Protein AF-A0A943LBH8-F1 (afdb_monomer)

Nearest PDB structures (foldseek):
  6pd2-assembly2_B  TM=9.555E-01  e=1.892E-15  Treponema denticola ATCC 35405
  2xme-assembly2_D  TM=8.781E-01  e=5.471E-09  Archaeoglobus fulgidus
  2xme-assembly3_E  TM=8.672E-01  e=3.890E-09  Archaeoglobus fulgidus
  2xme-assembly6_L  TM=8.736E-01  e=1.178E-08  Archaeoglobus fulgidus
  8zx1-assembly1_B  TM=8.169E-01  e=8.726E-06  Escherichia coli

Secondary structure (DSSP, 8-state):
-HHHHHHHHHHHHHHHHHHHHHIIIIIHHHHHHHHHHHEETTEE-TTHHHHHHHHSHHHHHHHHHHHHHHHHHHHHHHHHHHHHHHHHHHS--TTHHHHHHHHHGGGGS-HHHHHHHHHHHHSTT-TTTTTTTTTSGGG------TTHHHHHHHHHHHHHHHHHHHHHHHHHHS-THHHHHHHHTT--HHHHIIIIIHHHHHHHHHHHHHHHHHHHHH--HHHHHH-TTS--HHHHHHIIIIIS--HHHHHHHHHHHHHHHHHHHHHHHHHHHHH----TTPPPPP----HHHHHHHHHHHHHHHHHHHHHHHHHHHHHTEEETTTEEEE--GGGT--BTTB-HHHHHHHHHHHHHHHHHHHHHHHHHHHHHHHH--S-HHHHHHHHHHHHGGGGS-HHHHHHHHHHHHT-TT-GGGGGTTSHHHHHHHHHHHT-HHHHHHHHHHHHTS-SHHHHHHHHTT--HHHHIIIIIHHHTHHHHHHHHHHHHHHHHH--TTTTTT--TTT--HHHHHHHHHHTT-HHHHHHHHHHHHHHHHHHHHHHHHHHHHHHHHHHHHHHHHHHHHHHHHH-TT--HHHHHHHHT--HHHHHHHHHHHHHTTSEEEEEETTEEEEEE-HHHHHHHHHHHHHHHHSPEESS----SPP-EEEEEE----TT-SS-GGG-EETTEEHHHHHHHHHHHTT--EEEEEE-TTHHHHHHHTTT--SEEEEE-TTTTT--HHHHHHHHHTT--S-EEEEETTEEE-HHHHHHHHHSS-SSEEEEES----SS--EEEEETTEEEEEES-GGG-S---EEEEEEEEE-HHHHHHHHHHHTT---TT--HHHHHHHHHTTEE-EEEE-TT--EEE-SSHHHHHHHHHHHHHHTT-

Radius of gyration: 37.74 Å; Cα contacts (8 Å, |Δi|>4): 1340; chains: 1; bounding box: 107×83×88 Å

Foldseek 3Di:
DVLLVVLQVVLVVLLVVLLVLLCVLPVQLLVLLVCLQQDDPRDGPHCVLVVVQCPDVLNVLQAVLLLVLLQVLLVVLLVLLLLLLCLLQAADAPPSVVLLVLQQLLLLFFLLLLLLLCCQDANCQHCQCCCNVVPGNVSHDHDLLAASPVLSVSLSSNLNSVLSVLNNVLSQLFFQVLVVVCVVVVHDPVRCCVPRVCVSCVLSSLLSSLLSSLSSLQDDNNCLRRNVSPHHLNVVLCCCCVVVVNLNSSSNSQVVSLVSLVVSVVSCVVSVVVNPPSPVPGDGHDHDHDPVSSVVSNVSSVVVSVVSVSSLVSLVQLLQADDPPPGSHGHNVLQADDDPPDGLVVLAVLLLVLLLLLLVVLLVSLLSLLCCLQQNDDPVVSNVVSVVSLQCLSSRRLLSSQSSLLSRLCDPPHPNVVCAQPSVSLSSSLSSNQRNQLNCLLNVQQNPDDNCLVVVCVVVVHRPVCCCVVPSCVSSVVSSLVSSLSSNSCSSRDDNNCLNRHDPVSRHLNNVLSVCVVVVVSSSSSNSRVVSSVVSVVSVVVSVVVVVVVVVVVVLLLVLLLVQLVCLAVDPDDDLVVSCVVSVHDSVVSVVSVVVCVVVQQWDWDDDPPDIRIGGDPVVVVVNVVVVVVLLVVFAALDPQDPDFAQEAEEEQAADFPADQGGLLLDDQDPAGNVVVVVVLSVVQRHHAYEYEYHGPVVSVCVRCVVPPRYHYFYDPVNVQAAAVVSLVRCLVVDDWWYKYAYSQKDFASVQVNVQRPDSRQFEFEWEADPPPLQFWFFDDDPQFTADTGRDPVVDPDGPGTTRRIITHGNSLSVQLCVQCVPDPRRHDHSVVSSNVSSSRHGHGYDYDYPTQMFGDNHPVRVVVSSVSVVVSVVD

pLDDT: mean 88.69, std 9.45, range [41.28, 98.44]

Structure (mmCIF, N/CA/C/O backbone):
data_AF-A0A943LBH8-F1
#
_entry.id   AF-A0A943LBH8-F1
#
loop_
_atom_site.group_PDB
_atom_site.id
_atom_site.type_symbol
_atom_site.label_atom_id
_atom_site.label_alt_id
_atom_site.label_comp_id
_atom_site.label_asym_id
_atom_site.label_entity_id
_atom_site.label_seq_id
_atom_site.pdbx_PDB_ins_code
_atom_site.Cartn_x
_atom_site.Cartn_y
_atom_site.Cartn_z
_atom_site.occupancy
_atom_site.B_iso_or_equiv
_atom_site.auth_seq_id
_atom_site.auth_comp_id
_atom_site.auth_asym_id
_atom_site.auth_atom_id
_atom_site.pdbx_PDB_model_num
ATOM 1 N N . MET A 1 1 ? 16.770 -37.326 20.830 1.00 49.50 1 MET A N 1
ATOM 2 C CA . MET A 1 1 ? 18.128 -36.772 20.609 1.00 49.50 1 MET A CA 1
ATOM 3 C C . MET A 1 1 ? 18.514 -36.749 19.129 1.00 49.50 1 MET A C 1
ATOM 5 O O . MET A 1 1 ? 18.724 -35.657 18.628 1.00 49.50 1 MET A O 1
ATOM 9 N N . LEU A 1 2 ? 18.486 -37.877 18.398 1.00 52.28 2 LEU A N 1
ATOM 10 C CA . LEU A 1 2 ? 18.835 -37.942 16.959 1.00 52.28 2 LEU A CA 1
ATOM 11 C C . LEU A 1 2 ? 18.075 -36.954 16.041 1.00 52.28 2 LEU A C 1
ATOM 13 O O . LEU A 1 2 ? 18.659 -36.435 15.093 1.00 52.28 2 LEU A O 1
ATOM 17 N N . ASP A 1 3 ? 16.803 -36.648 16.322 1.00 60.75 3 ASP A N 1
ATOM 18 C CA . ASP A 1 3 ? 16.025 -35.682 15.523 1.00 60.75 3 ASP A CA 1
ATOM 19 C C . ASP A 1 3 ? 16.385 -34.212 15.793 1.00 60.75 3 ASP A C 1
ATOM 21 O O . ASP A 1 3 ? 16.183 -33.355 14.929 1.00 60.75 3 ASP A O 1
ATOM 25 N N . ILE A 1 4 ? 16.962 -33.902 16.959 1.00 63.78 4 ILE A N 1
ATOM 26 C CA . ILE A 1 4 ? 17.356 -32.534 17.329 1.00 63.78 4 ILE A CA 1
ATOM 27 C C . ILE A 1 4 ? 18.670 -32.160 16.635 1.00 63.78 4 ILE A C 1
ATOM 29 O O . ILE A 1 4 ? 18.787 -31.055 16.101 1.00 63.78 4 ILE A O 1
ATOM 33 N N . ASP A 1 5 ? 19.628 -33.085 16.556 1.00 67.81 5 ASP A N 1
ATOM 34 C CA . ASP A 1 5 ? 20.888 -32.847 15.843 1.00 67.81 5 ASP A CA 1
ATOM 35 C C . ASP A 1 5 ? 20.656 -32.698 14.333 1.00 67.81 5 ASP A C 1
ATOM 37 O O . ASP A 1 5 ? 21.112 -31.721 13.736 1.00 67.81 5 ASP A O 1
ATOM 41 N N . LYS A 1 6 ? 19.804 -33.544 13.735 1.00 74.62 6 LYS A N 1
ATOM 42 C CA . LYS A 1 6 ? 19.352 -33.389 12.336 1.00 74.62 6 LYS A CA 1
ATOM 43 C C . LYS A 1 6 ? 18.598 -32.073 12.096 1.00 74.62 6 LYS A C 1
ATOM 45 O O . LYS A 1 6 ? 18.758 -31.412 11.065 1.00 74.62 6 LYS A O 1
ATOM 50 N N . SER A 1 7 ? 17.778 -31.651 13.059 1.00 76.19 7 SER A N 1
ATOM 51 C CA . SER A 1 7 ? 17.081 -30.356 13.048 1.00 76.19 7 SER A CA 1
ATOM 52 C C . SER A 1 7 ? 18.076 -29.184 13.048 1.00 76.19 7 SER A C 1
ATOM 54 O O . SER A 1 7 ? 17.900 -28.225 12.297 1.00 76.19 7 SER A O 1
ATOM 56 N N . ARG A 1 8 ? 19.177 -29.272 13.802 1.00 77.44 8 ARG A N 1
ATOM 57 C CA . ARG A 1 8 ? 20.242 -28.254 13.805 1.00 77.44 8 ARG A CA 1
ATOM 58 C C . ARG A 1 8 ? 21.069 -28.267 12.520 1.00 77.44 8 ARG A C 1
ATOM 60 O O . ARG A 1 8 ? 21.351 -27.197 11.981 1.00 77.44 8 ARG A O 1
ATOM 67 N N . GLU A 1 9 ? 21.419 -29.437 11.998 1.00 82.88 9 GLU A N 1
ATOM 68 C CA . GLU A 1 9 ? 22.153 -29.577 10.732 1.00 82.88 9 GLU A CA 1
ATOM 69 C C . GLU A 1 9 ? 21.372 -29.023 9.538 1.00 82.88 9 GLU A C 1
ATOM 71 O O . GLU A 1 9 ? 21.922 -28.255 8.748 1.00 82.88 9 GLU A O 1
ATOM 76 N N . SER A 1 10 ? 20.073 -29.314 9.445 1.00 85.12 10 SER A N 1
ATOM 77 C CA . SER A 1 10 ? 19.221 -28.777 8.372 1.00 85.12 10 SER A CA 1
ATOM 78 C C . SER A 1 10 ? 19.150 -27.243 8.375 1.00 85.12 10 SER A C 1
ATOM 80 O O . SER A 1 10 ? 19.226 -26.632 7.308 1.00 85.12 10 SER A O 1
ATOM 82 N N . ARG A 1 11 ? 19.106 -26.586 9.548 1.00 85.12 11 ARG A N 1
ATOM 83 C CA . ARG A 1 11 ? 19.197 -25.111 9.629 1.00 85.12 11 ARG A CA 1
ATOM 84 C C . ARG A 1 11 ? 20.553 -24.587 9.145 1.00 85.12 11 ARG A C 1
ATOM 86 O O . ARG A 1 11 ? 20.604 -23.545 8.496 1.00 85.12 11 ARG A O 1
ATOM 93 N N . ARG A 1 12 ? 21.652 -25.293 9.437 1.00 87.12 12 ARG A N 1
ATOM 94 C CA . ARG A 1 12 ? 23.000 -24.913 8.970 1.00 87.12 12 ARG A CA 1
ATOM 95 C C . ARG A 1 12 ? 23.117 -25.025 7.454 1.00 87.12 12 ARG A C 1
ATOM 97 O O . ARG A 1 12 ? 23.586 -24.085 6.819 1.00 87.12 12 ARG A O 1
ATOM 104 N N . LEU A 1 13 ? 22.642 -26.128 6.876 1.00 89.50 13 LEU A N 1
ATOM 105 C CA . LEU A 1 13 ? 22.596 -26.318 5.424 1.00 89.50 13 LEU A CA 1
ATOM 106 C C . LEU A 1 13 ? 21.798 -25.205 4.741 1.00 89.50 13 LEU A C 1
ATOM 108 O O . LEU A 1 13 ? 22.245 -24.672 3.729 1.00 89.50 13 LEU A O 1
ATOM 112 N N . LEU A 1 14 ? 20.677 -24.786 5.334 1.00 91.19 14 LEU A N 1
ATOM 113 C CA . LEU A 1 14 ? 19.887 -23.668 4.822 1.00 91.19 14 LEU A CA 1
ATOM 114 C C . LEU A 1 14 ? 20.664 -22.338 4.836 1.00 91.19 14 LEU A C 1
ATOM 116 O O . LEU A 1 14 ? 20.622 -21.601 3.853 1.00 91.19 14 LEU A O 1
ATOM 120 N N . ILE A 1 15 ? 21.415 -22.040 5.905 1.00 93.12 15 ILE A N 1
ATOM 121 C CA . ILE A 1 15 ? 22.282 -20.847 5.974 1.00 93.12 15 ILE A CA 1
ATOM 122 C C . ILE A 1 15 ? 23.327 -20.873 4.853 1.00 93.12 15 ILE A C 1
ATOM 124 O O . ILE A 1 15 ? 23.516 -19.863 4.168 1.00 93.12 15 ILE A O 1
ATOM 128 N N . TYR A 1 16 ? 23.994 -22.011 4.640 1.00 93.81 16 TYR A N 1
ATOM 129 C CA . TYR A 1 16 ? 24.982 -22.147 3.568 1.00 93.81 16 TYR A CA 1
ATOM 130 C C . TYR A 1 16 ? 24.347 -22.008 2.184 1.00 93.81 16 TYR A C 1
ATOM 132 O O . TYR A 1 16 ? 24.866 -21.256 1.362 1.00 93.81 16 TYR A O 1
ATOM 140 N N . ALA A 1 17 ? 23.202 -22.650 1.945 1.00 95.12 17 ALA A N 1
ATOM 141 C CA . ALA A 1 17 ? 22.480 -22.562 0.679 1.00 95.12 17 ALA A CA 1
ATOM 142 C C . ALA A 1 17 ? 22.072 -21.117 0.350 1.00 95.12 17 ALA A C 1
ATOM 144 O O . ALA A 1 17 ? 22.330 -20.650 -0.757 1.00 95.12 17 ALA A O 1
ATOM 145 N N . LEU A 1 18 ? 21.512 -20.380 1.317 1.00 95.38 18 LEU A N 1
ATOM 146 C CA . LEU A 1 18 ? 21.156 -18.967 1.140 1.00 95.38 18 LEU A CA 1
ATOM 147 C C . LEU A 1 18 ? 22.390 -18.089 0.906 1.00 95.38 18 LEU A C 1
ATOM 149 O O . LEU A 1 18 ? 22.369 -17.212 0.047 1.00 95.38 18 LEU A O 1
ATOM 153 N N . THR A 1 19 ? 23.480 -18.340 1.632 1.00 95.31 19 THR A N 1
ATOM 154 C CA . THR A 1 19 ? 24.733 -17.596 1.445 1.00 95.31 19 THR A CA 1
ATOM 155 C C . THR A 1 19 ? 25.284 -17.806 0.034 1.00 95.31 19 THR A C 1
ATOM 157 O O . THR A 1 19 ? 25.601 -16.835 -0.650 1.00 95.31 19 THR A O 1
ATOM 160 N N . ILE A 1 20 ? 25.351 -19.058 -0.431 1.00 95.94 20 ILE A N 1
ATOM 161 C CA . ILE A 1 20 ? 25.809 -19.399 -1.785 1.00 95.94 20 ILE A CA 1
ATOM 162 C C . ILE A 1 20 ? 24.884 -18.778 -2.833 1.00 95.94 20 ILE A C 1
ATOM 164 O O . ILE A 1 20 ? 25.373 -18.200 -3.802 1.00 95.94 20 ILE A O 1
ATOM 168 N N . PHE A 1 21 ? 23.568 -18.832 -2.620 1.00 95.75 21 PHE A N 1
ATOM 169 C CA . PHE A 1 21 ? 22.589 -18.210 -3.507 1.00 95.75 21 PHE A CA 1
ATOM 170 C C . PHE A 1 21 ? 22.867 -16.711 -3.698 1.00 95.75 21 PHE A C 1
ATOM 172 O O . PHE A 1 21 ? 23.050 -16.272 -4.831 1.00 95.75 21 PHE A O 1
ATOM 179 N N . PHE A 1 22 ? 22.995 -15.929 -2.620 1.00 96.25 22 PHE A N 1
ATOM 180 C CA . PHE A 1 22 ? 23.293 -14.494 -2.738 1.00 96.25 22 PHE A CA 1
ATOM 181 C C . PHE A 1 22 ? 24.678 -14.213 -3.325 1.00 96.25 22 PHE A C 1
ATOM 183 O O . PHE A 1 22 ? 24.842 -13.254 -4.082 1.00 96.25 22 PHE A O 1
ATOM 190 N N . LEU A 1 23 ? 25.679 -15.042 -3.022 1.00 95.56 23 LEU A N 1
ATOM 191 C CA . LEU A 1 23 ? 27.005 -14.885 -3.615 1.00 95.56 23 LEU A CA 1
ATOM 192 C C . LEU A 1 23 ? 26.955 -15.051 -5.138 1.00 95.56 23 LEU A C 1
ATOM 194 O O . LEU A 1 23 ? 27.464 -14.199 -5.863 1.00 95.56 23 LEU A O 1
ATOM 198 N N . VAL A 1 24 ? 26.306 -16.109 -5.623 1.00 94.56 24 VAL A N 1
ATOM 199 C CA . VAL A 1 24 ? 26.239 -16.436 -7.054 1.00 94.56 24 VAL A CA 1
ATOM 200 C C . VAL A 1 24 ? 25.329 -15.486 -7.820 1.00 94.56 24 VAL A C 1
ATOM 202 O O . VAL A 1 24 ? 25.666 -15.069 -8.924 1.00 94.56 24 VAL A O 1
ATOM 205 N N . VAL A 1 25 ? 24.172 -15.158 -7.253 1.00 94.25 25 VAL A N 1
ATOM 206 C CA . VAL A 1 25 ? 23.090 -14.486 -7.978 1.00 94.25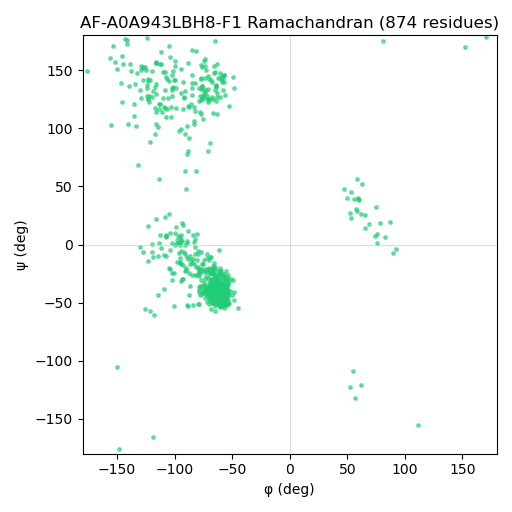 25 VAL A CA 1
ATOM 207 C C . VAL A 1 25 ? 23.148 -12.961 -7.808 1.00 94.25 25 VAL A C 1
ATOM 209 O O . VAL A 1 25 ? 22.582 -12.233 -8.616 1.00 94.25 25 VAL A O 1
ATOM 212 N N . LEU A 1 26 ? 23.876 -12.437 -6.819 1.00 94.88 26 LEU A N 1
ATOM 213 C CA . LEU A 1 26 ? 24.007 -10.991 -6.602 1.00 94.88 26 LEU A CA 1
ATOM 214 C C . LEU A 1 26 ? 25.467 -10.527 -6.545 1.00 94.88 26 LEU A C 1
ATOM 216 O O . LEU A 1 26 ? 25.857 -9.654 -7.319 1.00 94.88 26 LEU A O 1
ATOM 220 N N . VAL A 1 27 ? 26.290 -11.097 -5.663 1.00 95.81 27 VAL A N 1
ATOM 221 C CA . VAL A 1 27 ? 27.642 -10.563 -5.411 1.00 95.81 27 VAL A CA 1
ATOM 222 C C . VAL A 1 27 ? 28.563 -10.740 -6.620 1.00 95.81 27 VAL A C 1
ATOM 224 O O . VAL A 1 27 ? 29.171 -9.768 -7.062 1.00 95.81 27 VAL A O 1
ATOM 227 N N . LEU A 1 28 ? 28.659 -11.944 -7.190 1.00 95.56 28 LEU A N 1
ATOM 228 C CA . LEU A 1 28 ? 29.540 -12.218 -8.333 1.00 95.56 28 LEU A CA 1
ATOM 229 C C . LEU A 1 28 ? 29.173 -11.417 -9.602 1.00 95.56 28 LEU A C 1
ATOM 231 O O . LEU A 1 28 ? 30.094 -10.867 -10.220 1.00 95.56 28 LEU A O 1
ATOM 235 N N . PRO A 1 29 ? 27.887 -11.278 -9.992 1.00 95.38 29 PRO A N 1
ATOM 236 C CA . PRO A 1 29 ? 27.493 -10.391 -11.084 1.00 95.38 29 PRO A CA 1
ATOM 237 C C . PRO A 1 29 ? 27.944 -8.950 -10.872 1.00 95.38 29 PRO A C 1
ATOM 239 O O . PRO A 1 29 ? 28.613 -8.377 -11.734 1.00 95.38 29 PRO A O 1
ATOM 242 N N . ILE A 1 30 ? 27.655 -8.380 -9.700 1.00 94.81 30 ILE A N 1
ATOM 243 C CA . ILE A 1 30 ? 28.022 -6.997 -9.392 1.00 94.81 30 ILE A CA 1
ATOM 244 C C . ILE A 1 30 ? 29.543 -6.834 -9.381 1.00 94.81 30 ILE A C 1
ATOM 246 O O . ILE A 1 30 ? 30.055 -5.933 -10.038 1.00 94.81 30 ILE A O 1
ATOM 250 N N . LEU A 1 31 ? 30.297 -7.738 -8.750 1.00 94.38 31 LEU A N 1
ATOM 251 C CA . LEU A 1 31 ? 31.765 -7.711 -8.802 1.00 94.38 31 LEU A CA 1
ATOM 252 C C . LEU A 1 31 ? 32.303 -7.774 -10.236 1.00 94.38 31 LEU A C 1
ATOM 254 O O . LEU A 1 31 ? 33.312 -7.141 -10.540 1.00 94.38 31 LEU A O 1
ATOM 258 N N . THR A 1 32 ? 31.629 -8.500 -11.128 1.00 93.12 32 THR A N 1
ATOM 259 C CA . THR A 1 32 ? 32.008 -8.561 -12.543 1.00 93.12 32 THR A CA 1
ATOM 260 C C . THR A 1 32 ? 31.789 -7.223 -13.239 1.00 93.12 32 THR A C 1
ATOM 262 O O . THR A 1 32 ? 32.674 -6.783 -13.963 1.00 93.12 32 THR A O 1
ATOM 265 N N . LEU A 1 33 ? 30.673 -6.540 -12.974 1.00 93.75 33 LEU A N 1
ATOM 266 C CA . LEU A 1 33 ? 30.439 -5.175 -13.457 1.00 93.75 33 LEU A CA 1
ATOM 267 C C . LEU A 1 33 ? 31.536 -4.213 -12.973 1.00 93.75 33 LEU A C 1
ATOM 269 O O . LEU A 1 33 ? 32.089 -3.462 -13.773 1.00 93.75 33 LEU A O 1
ATOM 273 N N . PHE A 1 34 ? 31.892 -4.270 -11.683 1.00 92.88 34 PHE A N 1
ATOM 274 C CA . PHE A 1 34 ? 33.003 -3.482 -11.140 1.00 92.88 34 PHE A CA 1
ATOM 275 C C . PHE A 1 34 ? 34.314 -3.809 -11.859 1.00 92.88 34 PHE A C 1
ATOM 277 O O . PHE A 1 34 ? 35.024 -2.903 -12.286 1.00 92.88 34 PHE A O 1
ATOM 284 N N . LYS A 1 35 ? 34.615 -5.092 -12.078 1.00 93.25 35 LYS A N 1
ATOM 285 C CA . LYS A 1 35 ? 35.811 -5.499 -12.819 1.00 93.25 35 LYS A CA 1
ATOM 286 C C . LYS A 1 35 ? 35.842 -4.901 -14.231 1.00 93.25 35 LYS A C 1
ATOM 288 O O . LYS A 1 35 ? 36.853 -4.315 -14.593 1.00 93.25 35 LYS A O 1
ATOM 293 N N . GLU A 1 36 ? 34.757 -4.987 -14.998 1.00 91.00 36 GLU A N 1
ATOM 294 C CA . GLU A 1 36 ? 34.714 -4.437 -16.367 1.00 91.00 36 GLU A CA 1
ATOM 295 C C . GLU A 1 36 ? 34.847 -2.904 -16.411 1.00 91.00 36 GLU A C 1
ATOM 297 O O . GLU A 1 36 ? 35.321 -2.359 -17.401 1.00 91.00 36 GLU A O 1
ATOM 302 N N . ALA A 1 37 ? 34.468 -2.187 -15.349 1.00 91.62 37 ALA A N 1
ATOM 303 C CA . ALA A 1 37 ? 34.598 -0.730 -15.309 1.00 91.62 37 ALA A CA 1
ATOM 304 C C . ALA A 1 37 ? 36.017 -0.236 -14.973 1.00 91.62 37 ALA A C 1
ATOM 306 O O . ALA A 1 37 ? 36.372 0.880 -15.355 1.00 91.62 37 ALA A O 1
ATOM 307 N N . PHE A 1 38 ? 36.815 -1.032 -14.252 1.00 93.25 38 PHE A N 1
ATOM 308 C CA . PHE A 1 38 ? 38.160 -0.660 -13.780 1.00 93.25 38 PHE A CA 1
ATOM 309 C C . PHE A 1 38 ? 39.302 -1.364 -14.527 1.00 93.25 38 PHE A C 1
ATOM 311 O O . PHE A 1 38 ? 40.466 -0.998 -14.350 1.00 93.25 38 PHE A O 1
ATOM 318 N N . PHE A 1 39 ? 38.991 -2.362 -15.355 1.00 90.19 39 PHE A N 1
ATOM 319 C CA . PHE A 1 39 ? 39.968 -3.115 -16.134 1.00 90.19 39 PHE A CA 1
ATOM 320 C C . PHE A 1 39 ? 39.674 -3.008 -17.630 1.00 90.19 39 PHE A C 1
ATOM 322 O O . PHE A 1 39 ? 38.522 -3.074 -18.049 1.00 90.19 39 PHE A O 1
ATOM 329 N N . VAL A 1 40 ? 40.725 -2.899 -18.441 1.00 85.19 40 VAL A N 1
ATOM 330 C CA . VAL A 1 40 ? 40.649 -2.967 -19.908 1.00 85.19 40 VAL A CA 1
ATOM 331 C C . VAL A 1 40 ? 41.680 -3.988 -20.366 1.00 85.19 40 VAL A C 1
ATOM 333 O O . VAL A 1 40 ? 42.837 -3.914 -19.969 1.00 85.19 40 VAL A O 1
ATOM 336 N N . ASN A 1 41 ? 41.260 -4.989 -21.145 1.00 80.88 41 ASN A N 1
ATOM 337 C CA . ASN A 1 41 ? 42.125 -6.081 -21.622 1.00 80.88 41 ASN A CA 1
ATOM 338 C C . ASN A 1 41 ? 42.918 -6.814 -20.516 1.00 80.88 41 ASN A C 1
ATOM 340 O O . ASN A 1 41 ? 43.977 -7.375 -20.770 1.00 80.88 41 ASN A O 1
ATOM 344 N N . GLY A 1 42 ? 42.397 -6.836 -19.285 1.00 80.94 42 GLY A N 1
ATOM 345 C CA . GLY A 1 42 ? 43.045 -7.481 -18.137 1.00 80.94 42 GLY A CA 1
ATOM 346 C C . GLY A 1 42 ? 43.994 -6.582 -17.340 1.00 80.94 42 GLY A C 1
ATOM 347 O O . GLY A 1 42 ? 44.388 -6.973 -16.243 1.00 80.94 42 GLY A O 1
ATOM 348 N N . GLU A 1 43 ? 44.285 -5.369 -17.812 1.00 89.38 43 GLU A N 1
ATOM 349 C CA . GLU A 1 43 ? 45.083 -4.377 -17.087 1.00 89.38 43 GLU A CA 1
ATOM 350 C C . GLU A 1 43 ? 44.195 -3.440 -16.265 1.00 89.38 43 GLU A C 1
ATOM 352 O O . GLU A 1 43 ? 43.124 -3.020 -16.708 1.00 89.38 43 GLU A O 1
ATOM 357 N N . PHE A 1 44 ? 44.637 -3.108 -15.050 1.00 92.06 44 PHE A N 1
ATOM 358 C CA . PHE A 1 44 ? 43.942 -2.154 -14.188 1.00 92.06 44 PHE A CA 1
ATOM 359 C C . PHE A 1 44 ? 44.214 -0.724 -14.665 1.00 92.06 44 PHE A C 1
ATOM 361 O O . PHE A 1 44 ? 45.330 -0.223 -14.541 1.00 92.06 44 PHE A O 1
ATOM 368 N N . VAL A 1 45 ? 43.181 -0.049 -15.169 1.00 91.12 45 VAL A N 1
ATOM 369 C CA . VAL A 1 45 ? 43.287 1.310 -15.737 1.00 91.12 45 VAL A CA 1
ATOM 370 C C . VAL A 1 45 ? 42.894 2.413 -14.744 1.00 91.12 45 VAL A C 1
ATOM 372 O O . VAL A 1 45 ? 42.773 3.586 -15.113 1.00 91.12 45 VAL A O 1
ATOM 375 N N . GLY A 1 46 ? 42.659 2.060 -13.476 1.00 91.00 46 GLY A N 1
ATOM 376 C CA . GLY A 1 46 ? 42.223 2.997 -12.441 1.00 91.00 46 GLY A CA 1
ATOM 377 C C . GLY A 1 46 ? 40.923 3.717 -12.818 1.00 91.00 46 GLY A C 1
ATOM 378 O O . GLY A 1 46 ? 39.959 3.099 -13.258 1.00 91.00 46 GLY A O 1
ATOM 379 N N . ILE A 1 47 ? 40.894 5.044 -12.662 1.00 92.25 47 ILE A N 1
ATOM 380 C CA . ILE A 1 47 ? 39.720 5.885 -12.969 1.00 92.25 47 ILE A CA 1
ATOM 381 C C . ILE A 1 47 ? 39.672 6.380 -14.427 1.00 92.25 47 ILE A C 1
ATOM 383 O O . ILE A 1 47 ? 38.877 7.266 -14.745 1.00 92.25 47 ILE A O 1
ATOM 387 N N . SER A 1 48 ? 40.511 5.840 -15.321 1.00 93.38 48 SER A N 1
ATOM 388 C CA . SER A 1 48 ? 40.629 6.313 -16.711 1.00 93.38 48 SER A CA 1
ATOM 389 C C . SER A 1 48 ? 39.287 6.308 -17.453 1.00 93.38 48 SER A C 1
ATOM 391 O O . SER A 1 48 ? 38.906 7.316 -18.041 1.00 93.38 48 SER A O 1
ATOM 393 N N . ASN A 1 49 ? 38.500 5.235 -17.324 1.00 92.00 49 ASN A N 1
ATOM 394 C CA . ASN A 1 49 ? 37.185 5.133 -17.969 1.00 92.00 49 ASN A CA 1
ATOM 395 C C . ASN A 1 49 ? 36.200 6.212 -17.483 1.00 92.00 49 ASN A C 1
ATOM 397 O O . ASN A 1 49 ? 35.449 6.777 -18.277 1.00 92.00 49 ASN A O 1
ATOM 401 N N . PHE A 1 50 ? 36.250 6.576 -16.198 1.00 93.12 50 PHE A N 1
ATOM 402 C CA . PHE A 1 50 ? 35.454 7.678 -15.651 1.00 93.12 50 PHE A CA 1
ATOM 403 C C . PHE A 1 50 ? 35.932 9.030 -16.189 1.00 93.12 50 PHE A C 1
ATOM 405 O O . PHE A 1 50 ? 35.113 9.876 -16.543 1.00 93.12 50 PHE A O 1
ATOM 412 N N . LYS A 1 51 ? 37.248 9.232 -16.318 1.00 94.19 51 LYS A N 1
ATOM 413 C CA . LYS A 1 51 ? 37.802 10.438 -16.949 1.00 94.19 51 LYS A CA 1
ATOM 414 C C . LYS A 1 51 ? 37.325 10.563 -18.398 1.00 94.19 51 LYS A C 1
ATOM 416 O O . LYS A 1 51 ? 36.831 11.624 -18.773 1.00 94.19 51 LYS A O 1
ATOM 421 N N . THR A 1 52 ? 37.397 9.481 -19.175 1.00 92.81 52 THR A N 1
ATOM 422 C CA . THR A 1 52 ? 36.883 9.416 -20.552 1.00 92.81 52 THR A CA 1
ATOM 423 C C . THR A 1 52 ? 35.391 9.731 -20.607 1.00 92.81 52 THR A C 1
ATOM 425 O O . THR A 1 52 ? 34.968 10.526 -21.445 1.00 92.81 52 THR A O 1
ATOM 428 N N . TYR A 1 53 ? 34.599 9.190 -19.675 1.00 91.88 53 TYR A N 1
ATOM 429 C CA . TYR A 1 53 ? 33.172 9.489 -19.564 1.00 91.88 53 TYR A CA 1
ATOM 430 C C . TYR A 1 53 ? 32.912 10.993 -19.394 1.00 91.88 53 TYR A C 1
ATOM 432 O O . TYR A 1 53 ? 32.190 11.592 -20.188 1.00 91.88 53 TYR A O 1
ATOM 440 N N . PHE A 1 54 ? 33.538 11.623 -18.395 1.00 94.12 54 PHE A N 1
ATOM 441 C CA . PHE A 1 54 ? 33.323 13.043 -18.093 1.00 94.12 54 PHE A CA 1
ATOM 442 C C . PHE A 1 54 ? 33.959 13.993 -19.116 1.00 94.12 54 PHE A C 1
ATOM 444 O O . PHE A 1 54 ? 33.515 15.131 -19.244 1.00 94.12 54 PHE A O 1
ATOM 451 N N . SER A 1 55 ? 34.971 13.541 -19.861 1.00 94.81 55 SER A N 1
ATOM 452 C CA . SER A 1 55 ? 35.566 14.301 -20.969 1.00 94.81 55 SER A CA 1
ATOM 453 C C . SER A 1 55 ? 34.776 14.190 -22.274 1.00 94.81 55 SER A C 1
ATOM 455 O O . SER A 1 55 ? 34.931 15.042 -23.143 1.00 94.81 55 SER A O 1
ATOM 457 N N . THR A 1 56 ? 33.916 13.177 -22.423 1.00 93.38 56 THR A N 1
ATOM 458 C CA . THR A 1 56 ? 33.084 13.006 -23.620 1.00 93.38 56 THR A CA 1
ATOM 459 C C . THR A 1 56 ? 31.838 13.896 -23.520 1.00 93.38 56 THR A C 1
ATOM 461 O O . THR A 1 56 ? 30.990 13.649 -22.657 1.00 93.38 56 THR A O 1
ATOM 464 N N . PRO A 1 57 ? 31.659 14.910 -24.396 1.00 91.38 57 PRO A N 1
ATOM 465 C CA . PRO A 1 57 ? 30.600 15.907 -24.223 1.00 91.38 57 PRO A CA 1
ATOM 466 C C . PRO A 1 57 ? 29.183 15.324 -24.186 1.00 91.38 57 PRO A C 1
ATOM 468 O O . PRO A 1 57 ? 28.389 15.706 -23.330 1.00 91.38 57 PRO A O 1
ATOM 471 N N . SER A 1 58 ? 28.866 14.370 -25.067 1.00 87.44 58 SER A N 1
ATOM 472 C CA . SER A 1 58 ? 27.536 13.746 -25.136 1.00 87.44 58 SER A CA 1
ATOM 473 C C . SER A 1 58 ? 27.173 12.982 -23.857 1.00 87.44 58 SER A C 1
ATOM 475 O O . SER A 1 58 ? 26.069 13.142 -23.337 1.00 87.44 58 SER A O 1
ATOM 477 N N . LEU A 1 59 ? 28.123 12.219 -23.311 1.00 89.31 59 LEU A N 1
ATOM 478 C CA . LEU A 1 59 ? 27.960 11.442 -22.081 1.00 89.31 59 LEU A CA 1
ATOM 479 C C . LEU A 1 59 ? 27.864 12.347 -20.845 1.00 89.31 59 LEU A C 1
ATOM 481 O O . LEU A 1 59 ? 27.024 12.149 -19.961 1.00 89.31 59 LEU A O 1
ATOM 485 N N . PHE A 1 60 ? 28.682 13.397 -20.783 1.00 93.31 60 PHE A N 1
ATOM 486 C CA . PHE A 1 60 ? 28.610 14.345 -19.677 1.00 93.31 60 PHE A CA 1
ATOM 487 C C . PHE A 1 60 ? 27.298 15.142 -19.672 1.00 93.31 60 PHE A C 1
ATOM 489 O O . PHE A 1 60 ? 26.728 15.387 -18.605 1.00 93.31 60 PHE A O 1
ATOM 496 N N . VAL A 1 61 ? 26.778 15.501 -20.852 1.00 94.31 61 VAL A N 1
ATOM 497 C CA . VAL A 1 61 ? 25.448 16.114 -20.993 1.00 94.31 61 VAL A CA 1
ATOM 498 C C . VAL A 1 61 ? 24.367 15.181 -20.454 1.00 94.31 61 VAL A C 1
ATOM 500 O O . VAL A 1 61 ? 23.538 15.631 -19.666 1.00 94.31 61 VAL A O 1
ATOM 503 N N . ALA A 1 62 ? 24.404 13.886 -20.775 1.00 93.94 62 ALA A N 1
ATOM 504 C CA . ALA A 1 62 ? 23.426 12.929 -20.259 1.00 93.94 62 ALA A CA 1
ATOM 505 C C . ALA A 1 62 ? 23.435 12.822 -18.727 1.00 93.94 62 ALA A C 1
ATOM 507 O O . ALA A 1 62 ? 22.377 12.766 -18.093 1.00 93.94 62 ALA A O 1
ATOM 508 N N . PHE A 1 63 ? 24.619 12.870 -18.111 1.00 94.19 63 PHE A N 1
ATOM 509 C CA . PHE A 1 63 ? 24.760 12.904 -16.654 1.00 94.19 63 PHE A CA 1
ATOM 510 C C . PHE A 1 63 ? 24.132 14.169 -16.045 1.00 94.19 63 PHE A C 1
ATOM 512 O O . PHE A 1 63 ? 23.300 14.070 -15.141 1.00 94.19 63 PHE A O 1
ATOM 519 N N . LYS A 1 64 ? 24.456 15.356 -16.581 1.00 95.75 64 LYS A N 1
ATOM 520 C CA . LYS A 1 64 ? 23.866 16.635 -16.134 1.00 95.75 64 LYS A CA 1
ATOM 521 C C . LYS A 1 64 ? 22.348 16.653 -16.286 1.00 95.75 64 LYS A C 1
ATOM 523 O O . LYS A 1 64 ? 21.640 17.045 -15.361 1.00 95.75 64 LYS A O 1
ATOM 528 N N . ASN A 1 65 ? 21.860 16.198 -17.435 1.00 96.12 65 ASN A N 1
ATOM 529 C CA . ASN A 1 65 ? 20.440 16.116 -17.743 1.00 96.12 65 ASN A CA 1
ATOM 530 C C . ASN A 1 65 ? 19.701 15.218 -16.749 1.00 96.12 65 ASN A C 1
ATOM 532 O O . ASN A 1 65 ? 18.620 15.583 -16.293 1.00 96.12 65 ASN A O 1
ATOM 536 N N . SER A 1 66 ? 20.302 14.086 -16.377 1.00 95.94 66 SER A N 1
ATOM 537 C CA . SER A 1 66 ? 19.718 13.137 -15.423 1.00 95.94 66 SER A CA 1
ATOM 538 C C . SER A 1 66 ? 19.655 13.713 -14.016 1.00 95.94 66 SER A C 1
ATOM 540 O O . SER A 1 66 ? 18.616 13.603 -13.369 1.00 95.94 66 SER A O 1
ATOM 542 N N . ILE A 1 67 ? 20.709 14.401 -13.558 1.00 96.25 67 ILE A N 1
ATOM 543 C CA . ILE A 1 67 ? 20.681 15.128 -12.278 1.00 96.25 67 ILE A CA 1
ATOM 544 C C . ILE A 1 67 ? 19.578 16.189 -12.290 1.00 96.25 67 ILE A C 1
ATOM 546 O O . ILE A 1 67 ? 18.797 16.270 -11.340 1.00 96.25 67 ILE A O 1
ATOM 550 N N . PHE A 1 68 ? 19.492 16.984 -13.359 1.00 97.69 68 PHE A N 1
ATOM 551 C CA . PHE A 1 68 ? 18.501 18.052 -13.478 1.00 97.69 68 PHE A CA 1
ATOM 552 C C . PHE A 1 68 ? 17.070 17.504 -13.431 1.00 97.69 68 PHE A C 1
ATOM 554 O O . PHE A 1 68 ? 16.281 17.918 -12.583 1.00 97.69 68 PHE A O 1
ATOM 561 N N . VAL A 1 69 ? 16.748 16.536 -14.295 1.00 97.88 69 VAL A N 1
ATOM 562 C CA . VAL A 1 69 ? 15.410 15.930 -14.369 1.00 97.88 69 VAL A CA 1
ATOM 563 C C . VAL A 1 69 ? 15.040 15.257 -13.050 1.00 97.88 69 VAL A C 1
ATOM 565 O O . VAL A 1 69 ? 13.941 15.487 -12.547 1.00 97.88 69 VAL A O 1
ATOM 568 N N . SER A 1 70 ? 15.958 14.500 -12.444 1.00 97.44 70 SER A N 1
ATOM 569 C CA . SER A 1 70 ? 15.692 13.796 -11.183 1.00 97.44 70 SER A CA 1
ATOM 570 C C . SER A 1 70 ? 15.453 14.763 -10.031 1.00 97.44 70 SER A C 1
ATOM 572 O O . SER A 1 70 ? 14.510 14.579 -9.267 1.00 97.44 70 SER A O 1
ATOM 574 N N . THR A 1 71 ? 16.239 15.838 -9.930 1.00 97.56 71 THR A N 1
ATOM 575 C CA . THR A 1 71 ? 16.073 16.848 -8.872 1.00 97.56 71 THR A CA 1
ATOM 576 C C . THR A 1 71 ? 14.730 17.563 -8.992 1.00 97.56 71 THR A C 1
ATOM 578 O O . THR A 1 71 ? 13.972 17.618 -8.025 1.00 97.56 71 THR A O 1
ATOM 581 N N . ILE A 1 72 ? 14.409 18.079 -10.184 1.00 98.44 72 ILE A N 1
ATOM 582 C CA . ILE A 1 72 ? 13.175 18.842 -10.411 1.00 98.44 72 ILE A CA 1
ATOM 583 C C . ILE A 1 72 ? 11.942 17.963 -10.196 1.00 98.44 72 ILE A C 1
ATOM 585 O O . ILE A 1 72 ? 11.031 18.354 -9.467 1.00 98.44 72 ILE A O 1
ATOM 589 N N . THR A 1 73 ? 11.937 16.757 -10.765 1.00 98.44 73 THR A N 1
ATOM 590 C CA . THR A 1 73 ? 10.821 15.815 -10.608 1.00 98.44 73 THR A CA 1
ATOM 591 C C . THR A 1 73 ? 10.620 15.439 -9.142 1.00 98.44 73 THR A C 1
ATOM 593 O O . THR A 1 73 ? 9.493 15.467 -8.658 1.00 98.44 73 THR A O 1
ATOM 596 N N . SER A 1 74 ? 11.697 15.158 -8.401 1.00 98.25 74 SER A N 1
ATOM 597 C CA . SER A 1 74 ? 11.603 14.773 -6.984 1.00 98.25 74 SER A CA 1
ATOM 598 C C . SER A 1 74 ? 10.954 15.852 -6.130 1.00 98.25 74 SER A C 1
ATOM 600 O O . SER A 1 74 ? 10.084 15.550 -5.319 1.00 98.25 74 SER A O 1
ATOM 602 N N . VAL A 1 75 ? 11.336 17.116 -6.335 1.00 98.38 75 VAL A N 1
ATOM 603 C CA . VAL A 1 75 ? 10.750 18.250 -5.607 1.00 98.38 75 VAL A CA 1
ATOM 604 C C . VAL A 1 75 ? 9.262 18.393 -5.928 1.00 98.38 75 VAL A C 1
ATOM 606 O O . VAL A 1 75 ? 8.452 18.521 -5.010 1.00 98.38 75 VAL A O 1
ATOM 609 N N . ILE A 1 76 ? 8.892 18.320 -7.212 1.00 98.44 76 ILE A N 1
ATOM 610 C CA . ILE A 1 76 ? 7.492 18.423 -7.650 1.00 98.44 76 ILE A CA 1
ATOM 611 C C . ILE A 1 76 ? 6.661 17.283 -7.056 1.00 98.44 76 ILE A C 1
ATOM 613 O O . ILE A 1 76 ? 5.618 17.530 -6.453 1.00 98.44 76 ILE A O 1
ATOM 617 N N . VAL A 1 77 ? 7.124 16.039 -7.183 1.00 98.31 77 VAL A N 1
ATOM 618 C CA . VAL A 1 77 ? 6.385 14.863 -6.713 1.00 98.31 77 VAL A CA 1
ATOM 619 C C . VAL A 1 77 ? 6.235 14.866 -5.205 1.00 98.31 77 VAL A C 1
ATOM 621 O O . VAL A 1 77 ? 5.132 14.638 -4.723 1.00 98.31 77 VAL A O 1
ATOM 624 N N . VAL A 1 78 ? 7.301 15.150 -4.453 1.00 98.19 78 VAL A N 1
ATOM 625 C CA . VAL A 1 78 ? 7.234 15.223 -2.988 1.00 98.19 78 VAL A CA 1
ATOM 626 C C . VAL A 1 78 ? 6.222 16.272 -2.547 1.00 98.19 78 VAL A C 1
ATOM 628 O O . VAL A 1 78 ? 5.416 15.999 -1.661 1.00 98.19 78 VAL A O 1
ATOM 631 N N . PHE A 1 79 ? 6.206 17.435 -3.196 1.00 97.50 79 PHE A N 1
ATOM 632 C CA . PHE A 1 79 ? 5.233 18.482 -2.906 1.00 97.50 79 PHE A CA 1
ATOM 633 C C . PHE A 1 79 ? 3.790 18.042 -3.208 1.00 97.50 79 PHE A C 1
ATOM 635 O O . PHE A 1 79 ? 2.917 18.149 -2.344 1.00 97.50 79 PHE A O 1
ATOM 642 N N . LEU A 1 80 ? 3.533 17.489 -4.399 1.00 97.56 80 LEU A N 1
ATOM 643 C CA . LEU A 1 80 ? 2.198 17.024 -4.796 1.00 97.56 80 LEU A CA 1
ATOM 644 C C . LEU A 1 80 ? 1.709 15.861 -3.922 1.00 97.56 80 LEU A C 1
ATOM 646 O O . LEU A 1 80 ? 0.564 15.859 -3.473 1.00 97.56 80 LEU A O 1
ATOM 650 N N . ALA A 1 81 ? 2.575 14.886 -3.653 1.00 97.81 81 ALA A N 1
ATOM 651 C CA . ALA A 1 81 ? 2.281 13.724 -2.825 1.00 97.81 81 ALA A CA 1
ATOM 652 C C . ALA A 1 81 ? 2.046 14.108 -1.360 1.00 97.81 81 ALA A C 1
ATOM 654 O O . ALA A 1 81 ? 1.152 13.546 -0.729 1.00 97.81 81 ALA A O 1
ATOM 655 N N . PHE A 1 82 ? 2.783 15.090 -0.830 1.00 96.50 82 PHE A N 1
ATOM 656 C CA . PHE A 1 82 ? 2.535 15.646 0.499 1.00 96.50 82 PHE A CA 1
ATOM 657 C C . PHE A 1 82 ? 1.135 16.257 0.584 1.00 96.50 82 PHE A C 1
ATOM 659 O O . PHE A 1 82 ? 0.387 15.925 1.503 1.00 96.50 82 PHE A O 1
ATOM 666 N N . ILE A 1 83 ? 0.754 17.104 -0.384 1.00 95.12 83 ILE A N 1
ATOM 667 C CA . ILE A 1 83 ? -0.586 17.713 -0.425 1.00 95.12 83 ILE A CA 1
ATOM 668 C C . ILE A 1 83 ? -1.653 16.624 -0.505 1.00 95.12 83 ILE A C 1
ATOM 670 O O . ILE A 1 83 ? -2.624 16.663 0.245 1.00 95.12 83 ILE A O 1
ATOM 674 N N . PHE A 1 84 ? -1.465 15.632 -1.373 1.00 96.38 84 PHE A N 1
ATOM 675 C CA . PHE A 1 84 ? -2.428 14.552 -1.563 1.00 96.38 84 PHE A CA 1
ATOM 676 C C . PHE A 1 84 ? -2.556 13.650 -0.327 1.00 96.38 84 PHE A C 1
ATOM 678 O O . PHE A 1 84 ? -3.658 13.275 0.064 1.00 96.38 84 PHE A O 1
ATOM 685 N N . ALA A 1 85 ? -1.453 13.326 0.345 1.00 95.25 85 ALA A N 1
ATOM 686 C CA . ALA A 1 85 ? -1.492 12.564 1.589 1.00 95.25 85 ALA A CA 1
ATOM 687 C C . ALA A 1 85 ? -2.125 13.373 2.730 1.00 95.25 85 ALA A C 1
ATOM 689 O O . ALA A 1 85 ? -2.978 12.854 3.447 1.00 95.25 85 ALA A O 1
ATOM 690 N N . TYR A 1 86 ? -1.798 14.661 2.849 1.00 93.00 86 TYR A N 1
ATOM 691 C CA . TYR A 1 86 ? -2.441 15.566 3.804 1.00 93.00 86 TYR A CA 1
ATOM 692 C C . TYR A 1 86 ? -3.957 15.653 3.565 1.00 93.00 86 TYR A C 1
ATOM 694 O O . TYR A 1 86 ? -4.755 15.613 4.498 1.00 93.00 86 TYR A O 1
ATOM 702 N N . ALA A 1 87 ? -4.374 15.700 2.303 1.00 93.38 87 ALA A N 1
ATOM 703 C CA . ALA A 1 87 ? -5.768 15.703 1.887 1.00 93.38 87 ALA A CA 1
ATOM 704 C C . ALA A 1 87 ? -6.531 14.453 2.355 1.00 93.38 87 ALA A C 1
ATOM 706 O O . ALA A 1 87 ? -7.612 14.550 2.940 1.00 93.38 87 ALA A O 1
ATOM 707 N N . ILE A 1 88 ? -5.962 13.271 2.116 1.00 92.56 88 ILE A N 1
ATOM 708 C CA . ILE A 1 88 ? -6.594 11.997 2.465 1.00 92.56 88 ILE A CA 1
ATOM 709 C C . ILE A 1 88 ? -6.636 11.792 3.982 1.00 92.56 88 ILE A C 1
ATOM 711 O O . ILE A 1 88 ? -7.690 11.428 4.513 1.00 92.56 88 ILE A O 1
ATOM 715 N N . GLU A 1 89 ? -5.530 12.074 4.673 1.00 90.38 89 GLU A N 1
ATOM 716 C CA . GLU A 1 89 ? -5.339 11.722 6.086 1.00 90.38 89 GLU A CA 1
ATOM 717 C C . GLU A 1 89 ? -5.794 12.823 7.064 1.00 90.38 89 GLU A C 1
ATOM 719 O O . GLU A 1 89 ? -6.086 12.527 8.219 1.00 90.38 89 GLU A O 1
ATOM 724 N N . ARG A 1 90 ? -5.875 14.095 6.638 1.00 88.38 90 ARG A N 1
ATOM 725 C CA . ARG A 1 90 ? -6.175 15.238 7.533 1.00 88.38 90 ARG A CA 1
ATOM 726 C C . ARG A 1 90 ? -7.394 16.080 7.146 1.00 88.38 90 ARG A C 1
ATOM 728 O O . ARG A 1 90 ? -7.840 16.871 7.971 1.00 88.38 90 ARG A O 1
ATOM 735 N N . CYS A 1 91 ? -7.934 15.946 5.931 1.00 89.50 91 CYS A N 1
ATOM 736 C CA . CYS A 1 91 ? -9.044 16.783 5.440 1.00 89.50 91 CYS A CA 1
ATOM 737 C C . CYS A 1 91 ? -10.339 15.981 5.237 1.00 89.50 91 CYS A C 1
ATOM 739 O O . CYS A 1 91 ? -10.294 14.770 4.998 1.00 89.50 91 CYS A O 1
ATOM 741 N N . ASN A 1 92 ? -11.508 16.632 5.287 1.00 88.69 92 ASN A N 1
ATOM 742 C CA . ASN A 1 92 ? -12.795 15.968 5.034 1.00 88.69 92 ASN A CA 1
ATOM 743 C C . ASN A 1 92 ? -13.165 15.990 3.537 1.00 88.69 92 ASN A C 1
ATOM 745 O O . ASN A 1 92 ? -13.933 16.826 3.066 1.00 88.69 92 ASN A O 1
ATOM 749 N N . ILE A 1 93 ? -12.582 15.067 2.768 1.00 89.88 93 ILE A N 1
ATOM 750 C CA . ILE A 1 93 ? -12.788 14.954 1.313 1.00 89.88 93 ILE A CA 1
ATOM 751 C C . ILE A 1 93 ? -13.799 13.850 1.003 1.00 89.88 93 ILE A C 1
ATOM 753 O O . ILE A 1 93 ? -13.788 12.790 1.629 1.00 89.88 93 ILE A O 1
ATOM 757 N N . LYS A 1 94 ? -14.661 14.067 0.004 1.00 89.88 94 LYS A N 1
ATOM 758 C CA . LYS A 1 94 ? -15.609 13.048 -0.472 1.00 89.88 94 LYS A CA 1
ATOM 759 C C . LYS A 1 94 ? -14.896 11.994 -1.330 1.00 89.88 94 LYS A C 1
ATOM 761 O O . LYS A 1 94 ? -13.877 12.258 -1.952 1.00 89.88 94 LYS A O 1
ATOM 766 N N . PHE A 1 95 ? -15.435 10.775 -1.369 1.00 91.81 95 PHE A N 1
ATOM 767 C CA . PHE A 1 95 ? -14.916 9.675 -2.200 1.00 91.81 95 PHE A CA 1
ATOM 768 C C . PHE A 1 95 ? -13.445 9.281 -1.946 1.00 91.81 95 PHE A C 1
ATOM 770 O O . PHE A 1 95 ? -12.783 8.770 -2.850 1.00 91.81 95 PHE A O 1
ATOM 777 N N . LYS A 1 96 ? -12.931 9.433 -0.714 1.00 90.75 96 LYS A N 1
ATOM 778 C CA . LYS A 1 96 ? -11.524 9.126 -0.370 1.00 90.75 96 LYS A CA 1
ATOM 779 C C . LYS A 1 96 ? -11.035 7.766 -0.862 1.00 90.75 96 LYS A C 1
ATOM 781 O O . LYS A 1 96 ? -9.916 7.668 -1.343 1.00 90.75 96 LYS A O 1
ATOM 786 N N . LYS A 1 97 ? -11.869 6.722 -0.769 1.00 89.88 97 LYS A N 1
ATOM 787 C CA . LYS A 1 97 ? -11.514 5.369 -1.232 1.00 89.88 97 LYS A CA 1
ATOM 788 C C . LYS A 1 97 ? -11.212 5.336 -2.734 1.00 89.88 97 LYS A C 1
ATOM 790 O O . LYS A 1 97 ? -10.226 4.728 -3.135 1.00 89.88 97 LYS A O 1
ATOM 795 N N . LEU A 1 98 ? -12.034 6.011 -3.539 1.00 93.50 98 LEU A N 1
ATOM 796 C CA . LEU A 1 98 ? -11.851 6.100 -4.987 1.00 93.50 98 LEU A CA 1
ATOM 797 C C . LEU A 1 98 ? -10.605 6.921 -5.329 1.00 93.50 98 LEU A C 1
ATOM 799 O O . LEU A 1 98 ? -9.772 6.473 -6.105 1.00 93.50 98 LEU A O 1
ATOM 803 N N . VAL A 1 99 ? -10.446 8.085 -4.699 1.00 95.00 99 VAL A N 1
ATOM 804 C CA . VAL A 1 99 ? -9.278 8.962 -4.876 1.00 95.00 99 VAL A CA 1
ATOM 805 C C . VAL A 1 99 ? -7.978 8.241 -4.506 1.00 95.00 99 VAL A C 1
ATOM 807 O O . VAL A 1 99 ? -7.010 8.277 -5.259 1.00 95.00 99 VAL A O 1
ATOM 810 N N . ASN A 1 100 ? -7.972 7.518 -3.385 1.00 94.00 100 ASN A N 1
ATOM 811 C CA . ASN A 1 100 ? -6.843 6.695 -2.965 1.00 94.00 100 ASN A CA 1
ATOM 812 C C . ASN A 1 100 ? -6.544 5.572 -3.972 1.00 94.00 100 ASN A C 1
ATOM 814 O O . ASN A 1 100 ? -5.383 5.312 -4.262 1.00 94.00 100 ASN A O 1
ATOM 818 N N . PHE A 1 101 ? -7.566 4.919 -4.533 1.00 93.62 101 PHE A N 1
ATOM 819 C CA . PHE A 1 101 ? -7.366 3.913 -5.579 1.00 93.62 101 PHE A CA 1
ATOM 820 C C . PHE A 1 101 ? -6.744 4.518 -6.847 1.00 93.62 101 PHE A C 1
ATOM 822 O O . PHE A 1 101 ? -5.786 3.961 -7.377 1.00 93.62 101 PHE A O 1
ATOM 829 N N . ILE A 1 102 ? -7.236 5.679 -7.293 1.00 96.06 102 ILE A N 1
ATOM 830 C CA . ILE A 1 102 ? -6.704 6.396 -8.463 1.00 96.06 102 ILE A CA 1
ATOM 831 C C . ILE A 1 102 ? -5.239 6.782 -8.244 1.00 96.06 102 ILE A C 1
ATOM 833 O O . ILE A 1 102 ? -4.420 6.577 -9.133 1.00 96.06 102 ILE A O 1
ATOM 837 N N . ALA A 1 103 ? -4.892 7.279 -7.053 1.00 96.38 103 ALA A N 1
ATOM 838 C CA . ALA A 1 103 ? -3.520 7.646 -6.707 1.00 96.38 103 ALA A CA 1
ATOM 839 C C . ALA A 1 103 ? -2.534 6.481 -6.853 1.00 96.38 103 ALA A C 1
ATOM 841 O O . ALA A 1 103 ? -1.385 6.706 -7.213 1.00 96.38 103 ALA A O 1
ATOM 842 N N . LEU A 1 104 ? -2.984 5.251 -6.585 1.00 95.50 104 LEU A N 1
ATOM 843 C CA . LEU A 1 104 ? -2.175 4.032 -6.660 1.00 95.50 104 LEU A CA 1
ATOM 844 C C . LEU A 1 104 ? -2.188 3.379 -8.049 1.00 95.50 104 LEU A C 1
ATOM 846 O O . LEU A 1 104 ? -1.387 2.480 -8.298 1.00 95.50 104 LEU A O 1
ATOM 850 N N . LEU A 1 105 ? -3.066 3.819 -8.955 1.00 94.88 105 LEU A N 1
ATOM 851 C CA . LEU A 1 105 ? -3.238 3.228 -10.282 1.00 94.88 105 LEU A CA 1
ATOM 852 C C . LEU A 1 105 ? -1.940 3.194 -11.128 1.00 94.88 105 LEU A C 1
ATOM 854 O O . LEU A 1 105 ? -1.688 2.159 -11.753 1.00 94.88 105 LEU A O 1
ATOM 858 N N . PRO A 1 106 ? -1.068 4.233 -11.112 1.00 95.69 106 PRO A N 1
ATOM 859 C CA . PRO A 1 106 ? 0.227 4.221 -11.812 1.00 95.69 106 PRO A CA 1
ATOM 860 C C . PRO A 1 106 ? 1.152 3.047 -11.448 1.00 95.69 106 PRO A C 1
ATOM 862 O O . PRO A 1 106 ? 1.976 2.650 -12.266 1.00 95.69 106 PRO A O 1
ATOM 865 N N . LEU A 1 107 ? 0.985 2.422 -10.272 1.00 93.38 107 LEU A N 1
ATOM 866 C CA . LEU A 1 107 ? 1.784 1.260 -9.852 1.00 93.38 107 LEU A CA 1
ATOM 867 C C . LEU A 1 107 ? 1.462 -0.033 -10.613 1.00 93.38 107 LEU A C 1
ATOM 869 O O . LEU A 1 107 ? 2.137 -1.033 -10.388 1.00 93.38 107 LEU A O 1
ATOM 873 N N . PHE A 1 108 ? 0.420 -0.067 -11.447 1.00 94.75 108 PHE A N 1
ATOM 874 C CA . PHE A 1 108 ? -0.006 -1.290 -12.139 1.00 94.75 108 PHE A CA 1
ATOM 875 C C . PHE A 1 108 ? 0.427 -1.358 -13.610 1.00 94.75 108 PHE A C 1
ATOM 877 O O . PHE A 1 108 ? 0.107 -2.348 -14.273 1.00 94.75 108 PHE A O 1
ATOM 884 N N . ILE A 1 109 ? 1.158 -0.359 -14.119 1.00 93.88 109 ILE A N 1
ATOM 885 C CA . ILE A 1 109 ? 1.655 -0.311 -15.503 1.00 93.88 109 ILE A CA 1
ATOM 886 C C . ILE A 1 109 ? 3.167 -0.053 -15.585 1.00 93.88 109 ILE A C 1
ATOM 888 O O . ILE A 1 109 ? 3.727 0.630 -14.729 1.00 93.88 109 ILE A O 1
ATOM 892 N N . PRO A 1 110 ? 3.843 -0.540 -16.644 1.00 94.69 110 PRO A N 1
ATOM 893 C CA . PRO A 1 110 ? 5.237 -0.191 -16.921 1.00 94.69 110 PRO A CA 1
ATOM 894 C C . PRO A 1 110 ? 5.440 1.322 -17.066 1.00 94.69 110 PRO A C 1
ATOM 896 O O . PRO A 1 110 ? 4.585 1.997 -17.643 1.00 94.69 110 PRO A O 1
ATOM 899 N N . THR A 1 111 ? 6.598 1.843 -16.641 1.00 94.50 111 THR A N 1
ATOM 900 C CA . THR A 1 111 ? 6.901 3.291 -16.634 1.00 94.50 111 THR A CA 1
ATOM 901 C C . THR A 1 111 ? 6.717 3.936 -18.008 1.00 94.50 111 THR A C 1
ATOM 903 O O . THR A 1 111 ? 6.032 4.950 -18.130 1.00 94.50 111 THR A O 1
ATOM 906 N N . MET A 1 112 ? 7.197 3.260 -19.055 1.00 94.69 112 MET A N 1
ATOM 907 C CA . MET A 1 112 ? 7.051 3.626 -20.469 1.00 94.69 112 MET A CA 1
ATOM 908 C C . MET A 1 112 ? 5.599 3.917 -20.899 1.00 94.69 112 MET A C 1
ATOM 910 O O . MET A 1 112 ? 5.357 4.742 -21.777 1.00 94.69 112 MET A O 1
ATOM 914 N N . THR A 1 113 ? 4.616 3.277 -20.264 1.00 95.94 113 THR A N 1
ATOM 915 C CA . THR A 1 113 ? 3.189 3.467 -20.563 1.00 95.94 113 THR A CA 1
ATOM 916 C C . THR A 1 113 ? 2.736 4.902 -20.295 1.00 95.94 113 THR A C 1
ATOM 918 O O . THR A 1 113 ? 1.969 5.456 -21.079 1.00 95.94 113 THR A O 1
ATOM 921 N N . HIS A 1 114 ? 3.239 5.532 -19.228 1.00 96.00 114 HIS A N 1
ATOM 922 C CA . HIS A 1 114 ? 2.919 6.924 -18.891 1.00 96.00 114 HIS A CA 1
ATOM 923 C C . HIS A 1 114 ? 3.392 7.878 -19.988 1.00 96.00 114 HIS A C 1
ATOM 925 O O . HIS A 1 114 ? 2.675 8.795 -20.382 1.00 96.00 114 HIS A O 1
ATOM 931 N N . ALA A 1 115 ? 4.580 7.619 -20.532 1.00 96.19 115 ALA A N 1
ATOM 932 C CA . ALA A 1 115 ? 5.130 8.374 -21.643 1.00 96.19 115 ALA A CA 1
ATOM 933 C C . ALA A 1 115 ? 4.294 8.219 -22.926 1.00 96.19 115 ALA A C 1
ATOM 935 O O . ALA A 1 115 ? 3.982 9.211 -23.583 1.00 96.19 115 ALA A O 1
ATOM 936 N N . ILE A 1 116 ? 3.865 6.996 -23.249 1.00 95.25 116 ILE A N 1
ATOM 937 C CA . ILE A 1 116 ? 3.000 6.721 -24.409 1.00 95.25 116 ILE A CA 1
ATOM 938 C C . ILE A 1 116 ? 1.645 7.417 -24.265 1.00 95.25 116 ILE A C 1
ATOM 940 O O . ILE A 1 116 ? 1.153 8.011 -25.223 1.00 95.25 116 ILE A O 1
ATOM 944 N N . ALA A 1 117 ? 1.059 7.402 -23.066 1.00 96.00 117 ALA A N 1
ATOM 945 C CA . ALA A 1 117 ? -0.171 8.133 -22.779 1.00 96.00 117 ALA A CA 1
ATOM 946 C C . ALA A 1 117 ? -0.030 9.627 -23.093 1.00 96.00 117 ALA A C 1
ATOM 948 O O . ALA A 1 117 ? -0.904 10.219 -23.725 1.00 96.00 117 ALA A O 1
ATOM 949 N N . LEU A 1 118 ? 1.093 10.229 -22.686 1.00 96.00 118 LEU A N 1
ATOM 950 C CA . LEU A 1 118 ? 1.371 11.630 -22.972 1.00 96.00 118 LEU A CA 1
ATOM 951 C C . LEU A 1 118 ? 1.585 11.893 -24.462 1.00 96.00 118 LEU A C 1
ATOM 953 O O . LEU A 1 118 ? 1.168 12.950 -24.917 1.00 96.00 118 LEU A O 1
ATOM 957 N N . ILE A 1 119 ? 2.154 10.963 -25.237 1.00 94.62 119 ILE A N 1
ATOM 958 C CA . ILE A 1 119 ? 2.227 11.102 -26.704 1.00 94.62 119 ILE A CA 1
ATOM 959 C C . ILE A 1 119 ? 0.819 11.205 -27.300 1.00 94.62 119 ILE A C 1
ATOM 961 O O . ILE A 1 119 ? 0.555 12.106 -28.094 1.00 94.62 119 ILE A O 1
ATOM 965 N N . TYR A 1 120 ? -0.110 10.346 -26.880 1.00 94.44 120 TYR A N 1
ATOM 966 C CA . TYR A 1 120 ? -1.494 10.399 -27.364 1.00 94.44 120 TYR A CA 1
ATOM 967 C C . TYR A 1 120 ? -2.287 11.611 -26.852 1.00 94.44 120 TYR A C 1
ATOM 969 O O . TYR A 1 120 ? -3.280 11.988 -27.470 1.00 94.44 120 TYR A O 1
ATOM 977 N N . LEU A 1 121 ? -1.869 12.249 -25.757 1.00 94.50 121 LEU A N 1
ATOM 978 C CA . LEU A 1 121 ? -2.504 13.466 -25.239 1.00 94.50 121 LEU A CA 1
ATOM 979 C C . LEU A 1 121 ? -1.908 14.745 -25.834 1.00 94.50 121 LEU A C 1
ATOM 981 O O . LEU A 1 121 ? -2.650 15.582 -26.339 1.00 94.50 121 LEU A O 1
ATOM 985 N N . PHE A 1 122 ? -0.588 14.888 -25.775 1.00 94.62 122 PHE A N 1
ATOM 986 C CA . PHE A 1 122 ? 0.155 16.126 -26.024 1.00 94.62 122 PHE A CA 1
ATOM 987 C C . PHE A 1 122 ? 1.151 16.031 -27.190 1.00 94.62 122 PHE A C 1
ATOM 989 O O . PHE A 1 122 ? 1.843 17.004 -27.478 1.00 94.62 122 PHE A O 1
ATOM 996 N N . GLY A 1 123 ? 1.260 14.886 -27.871 1.00 91.94 123 GLY A N 1
ATOM 997 C CA . GLY A 1 123 ? 2.034 14.787 -29.113 1.00 91.94 123 GLY A CA 1
ATOM 998 C C . GLY A 1 123 ? 1.430 15.643 -30.231 1.00 91.94 123 GLY A C 1
ATOM 999 O O . GLY A 1 123 ? 0.350 16.206 -30.069 1.00 91.94 123 GLY A O 1
ATOM 1000 N N . GLU A 1 124 ? 2.088 15.725 -31.390 1.00 87.12 124 GLU A N 1
ATOM 1001 C CA . GLU A 1 124 ? 1.639 16.583 -32.506 1.00 87.12 124 GLU A CA 1
ATOM 1002 C C . GLU A 1 124 ? 0.179 16.320 -32.921 1.00 87.12 124 GLU A C 1
ATOM 1004 O O . GLU A 1 124 ? -0.587 17.251 -33.143 1.00 87.12 124 GLU A O 1
ATOM 1009 N N . ASN A 1 125 ? -0.229 15.048 -32.921 1.00 87.12 125 ASN A N 1
ATOM 1010 C CA . ASN A 1 125 ? -1.593 14.595 -33.209 1.00 87.12 125 ASN A CA 1
ATOM 1011 C C . ASN A 1 125 ? -2.358 14.155 -31.943 1.00 87.12 125 ASN A C 1
ATOM 1013 O O . ASN A 1 125 ? -3.221 13.275 -31.998 1.00 87.12 125 ASN A O 1
ATOM 1017 N N . GLY A 1 126 ? -2.002 14.696 -30.777 1.00 90.88 126 GLY A N 1
ATOM 1018 C CA . GLY A 1 126 ? -2.588 14.316 -29.493 1.00 90.88 126 GLY A CA 1
ATOM 1019 C C . GLY A 1 126 ? -4.015 14.836 -29.284 1.00 90.88 126 GLY A C 1
ATOM 1020 O O . GLY A 1 126 ? -4.436 15.809 -29.915 1.00 90.88 126 GLY A O 1
ATOM 1021 N N . LEU A 1 127 ? -4.763 14.213 -28.364 1.00 92.06 127 LEU A N 1
ATOM 1022 C CA . LEU A 1 127 ? -6.114 14.644 -27.973 1.00 92.06 127 LEU A CA 1
ATOM 1023 C C . LEU A 1 127 ? -6.146 16.114 -27.566 1.00 92.06 127 LEU A C 1
ATOM 1025 O O . LEU A 1 127 ? -6.984 16.862 -28.048 1.00 92.06 127 LEU A O 1
ATOM 1029 N N . ILE A 1 128 ? -5.250 16.531 -26.676 1.00 92.88 128 ILE A N 1
ATOM 1030 C CA . ILE A 1 128 ? -5.217 17.894 -26.145 1.00 92.88 128 ILE A CA 1
ATOM 1031 C C . ILE A 1 128 ? -4.556 18.832 -27.155 1.00 92.88 128 ILE A C 1
ATOM 1033 O O . ILE A 1 128 ? -5.060 19.928 -27.372 1.00 92.88 128 ILE A O 1
ATOM 1037 N N . SER A 1 129 ? -3.502 18.396 -27.851 1.00 91.94 129 SER A N 1
ATOM 1038 C CA . SER A 1 129 ? -2.829 19.222 -28.868 1.00 91.94 129 SER A CA 1
ATOM 1039 C C . SER A 1 129 ? -3.746 19.643 -30.012 1.00 91.94 129 SER A C 1
ATOM 1041 O O . SER A 1 129 ? -3.633 20.755 -30.517 1.00 91.94 129 SER A O 1
ATOM 1043 N N . THR A 1 130 ? -4.683 18.775 -30.399 1.00 89.38 130 THR A N 1
ATOM 1044 C CA . THR A 1 130 ? -5.626 19.024 -31.501 1.00 89.38 130 THR A CA 1
ATOM 1045 C C . THR A 1 130 ? -6.977 19.578 -31.041 1.00 89.38 130 THR A C 1
ATOM 1047 O O . THR A 1 130 ? -7.873 19.752 -31.866 1.00 89.38 130 THR A O 1
ATOM 1050 N N . GLY A 1 131 ? -7.175 19.827 -29.740 1.00 88.75 131 GLY A N 1
ATOM 1051 C CA . GLY A 1 131 ? -8.474 20.253 -29.211 1.00 88.75 131 GLY A CA 1
ATOM 1052 C C . GLY A 1 131 ? -9.559 19.189 -29.411 1.00 88.75 131 GLY A C 1
ATOM 1053 O O . GLY A 1 131 ? -10.618 19.460 -29.968 1.00 88.75 131 GLY A O 1
ATOM 1054 N N . PHE A 1 132 ? -9.285 17.955 -28.992 1.00 89.06 132 PHE A N 1
ATOM 1055 C CA . PHE A 1 132 ? -10.150 16.778 -29.117 1.00 89.06 132 PHE A CA 1
ATOM 1056 C C . PHE A 1 132 ? -10.515 16.461 -30.571 1.00 89.06 132 PHE A C 1
ATOM 1058 O O . PHE A 1 132 ? -11.694 16.381 -30.926 1.00 89.06 132 PHE A O 1
ATOM 1065 N N . PHE A 1 133 ? -9.490 16.281 -31.412 1.00 87.12 133 PHE A N 1
ATOM 1066 C CA . PHE A 1 133 ? -9.631 16.027 -32.852 1.00 87.12 133 PHE A CA 1
ATOM 1067 C C . PHE A 1 133 ? -10.376 17.154 -33.582 1.00 87.12 133 PHE A C 1
ATOM 1069 O O . PHE A 1 133 ? -11.234 16.906 -34.428 1.00 87.12 133 PHE A O 1
ATOM 1076 N N . GLY A 1 134 ? -10.104 18.405 -33.202 1.00 84.31 134 GLY A N 1
ATOM 1077 C CA . GLY A 1 134 ? -10.739 19.592 -33.775 1.00 84.31 134 GLY A CA 1
ATOM 1078 C C . GLY A 1 134 ? -12.176 19.850 -33.313 1.00 84.31 134 GLY A C 1
ATOM 1079 O O . GLY A 1 134 ? -12.775 20.826 -33.758 1.00 84.31 134 GLY A O 1
ATOM 1080 N N . LYS A 1 135 ? -12.747 19.031 -32.416 1.00 88.19 135 LYS A N 1
ATOM 1081 C CA . LYS A 1 135 ? -14.110 19.249 -31.892 1.00 88.19 135 LYS A CA 1
ATOM 1082 C C . LYS A 1 135 ? -14.193 20.405 -30.896 1.00 88.19 135 LYS A C 1
ATOM 1084 O O . LYS A 1 135 ? -15.236 21.043 -30.798 1.00 88.19 135 LYS A O 1
ATOM 1089 N N . LEU A 1 136 ? -13.112 20.665 -30.162 1.00 91.50 136 LEU A N 1
ATOM 1090 C CA . LEU A 1 136 ? -12.985 21.726 -29.160 1.00 91.50 136 LEU A CA 1
ATOM 1091 C C . LEU A 1 136 ? -11.678 22.519 -29.389 1.00 91.50 136 LEU A C 1
ATOM 1093 O O . LEU A 1 136 ? -10.759 22.437 -28.569 1.00 91.50 136 LEU A O 1
ATOM 1097 N N . PRO A 1 137 ? -11.556 23.299 -30.483 1.00 86.62 137 PRO A N 1
ATOM 1098 C CA . PRO A 1 137 ? -10.301 23.967 -30.849 1.00 86.62 137 PRO A CA 1
ATOM 1099 C C . PRO A 1 137 ? -9.776 24.951 -29.795 1.00 86.62 137 PRO A C 1
ATOM 1101 O O . PRO A 1 137 ? -8.573 25.145 -29.684 1.00 86.62 137 PRO A O 1
ATOM 1104 N N . TRP A 1 138 ? -10.653 25.547 -28.982 1.00 88.69 138 TRP A N 1
ATOM 1105 C CA . TRP A 1 138 ? -10.259 26.473 -27.909 1.00 88.69 138 TRP A CA 1
ATOM 1106 C C . TRP A 1 138 ? -9.542 25.791 -26.734 1.00 88.69 138 TRP A C 1
ATOM 1108 O O . TRP A 1 138 ? -8.962 26.475 -25.896 1.00 88.69 138 TRP A O 1
ATOM 1118 N N . LEU A 1 139 ? -9.592 24.457 -26.653 1.00 88.25 139 LEU A N 1
ATOM 1119 C CA . LEU A 1 139 ? -8.819 23.659 -25.697 1.00 88.25 139 LEU A CA 1
ATOM 1120 C C . LEU A 1 139 ? -7.510 23.131 -26.300 1.00 88.25 139 LEU A C 1
ATOM 1122 O O . LEU A 1 139 ? -6.779 22.426 -25.606 1.00 88.25 139 LEU A O 1
ATOM 1126 N N . ALA A 1 140 ? -7.218 23.435 -27.572 1.00 89.38 140 ALA A N 1
ATOM 1127 C CA . ALA A 1 140 ? -5.987 23.007 -28.218 1.00 89.38 140 ALA A CA 1
ATOM 1128 C C . ALA A 1 140 ? -4.772 23.642 -27.530 1.00 89.38 140 ALA A C 1
ATOM 1130 O O . ALA A 1 140 ? -4.668 24.865 -27.423 1.00 89.38 140 ALA A O 1
ATOM 1131 N N . PHE A 1 141 ? -3.843 22.807 -27.071 1.00 90.12 141 PHE A N 1
ATOM 1132 C CA . PHE A 1 141 ? -2.637 23.256 -26.381 1.00 90.12 141 PHE A CA 1
ATOM 1133 C C . PHE A 1 141 ? -1.413 22.507 -26.901 1.00 90.12 141 PHE A C 1
ATOM 1135 O O . PHE A 1 141 ? -1.254 21.313 -26.651 1.00 90.12 141 PHE A O 1
ATOM 1142 N N . ASN A 1 142 ? -0.540 23.219 -27.618 1.00 87.38 142 ASN A N 1
ATOM 1143 C CA . ASN A 1 142 ? 0.703 22.652 -28.126 1.00 87.38 142 ASN A CA 1
ATOM 1144 C C . ASN A 1 142 ? 1.802 22.743 -27.059 1.00 87.38 142 ASN A C 1
ATOM 1146 O O . ASN A 1 142 ? 2.152 23.832 -26.598 1.00 87.38 142 ASN A O 1
ATOM 1150 N N . PHE A 1 143 ? 2.347 21.594 -26.676 1.00 88.06 143 PHE A N 1
ATOM 1151 C CA . PHE A 1 143 ? 3.346 21.465 -25.626 1.00 88.06 143 PHE A CA 1
ATOM 1152 C C . PHE A 1 143 ? 4.598 20.773 -26.178 1.00 88.06 143 PHE A C 1
ATOM 1154 O O . PHE A 1 143 ? 4.462 19.740 -26.836 1.00 88.06 143 PHE A O 1
ATOM 1161 N N . PRO A 1 144 ? 5.822 21.269 -25.898 1.00 88.81 144 PRO A N 1
ATOM 1162 C CA . PRO A 1 144 ? 7.057 20.605 -26.311 1.00 88.81 144 PRO A CA 1
ATOM 1163 C C . PRO A 1 144 ? 7.271 19.326 -25.489 1.00 88.81 144 PRO A C 1
ATOM 1165 O O . PRO A 1 144 ? 8.008 19.304 -24.500 1.00 88.81 144 PRO A O 1
ATOM 1168 N N . LEU A 1 145 ? 6.572 18.265 -25.892 1.00 93.06 145 LEU A N 1
ATOM 1169 C CA . LEU A 1 145 ? 6.498 17.013 -25.156 1.00 93.06 145 LEU A CA 1
ATOM 1170 C C . LEU A 1 145 ? 7.841 16.275 -25.155 1.00 93.06 145 LEU A C 1
ATOM 1172 O O . LEU A 1 145 ? 8.288 15.817 -24.108 1.00 93.06 145 LEU A O 1
ATOM 1176 N N . TYR A 1 146 ? 8.506 16.172 -26.305 1.00 93.50 146 TYR A N 1
ATOM 1177 C CA . TYR A 1 146 ? 9.794 15.489 -26.392 1.00 93.50 146 TYR A CA 1
ATOM 1178 C C . TYR A 1 146 ? 10.913 16.335 -25.768 1.00 93.50 146 TYR A C 1
ATOM 1180 O O . TYR A 1 146 ? 11.084 17.514 -26.080 1.00 93.50 146 TYR A O 1
ATOM 1188 N N . GLY A 1 147 ? 11.699 15.716 -24.892 1.00 94.25 147 GLY A N 1
ATOM 1189 C CA . GLY A 1 147 ? 12.783 16.329 -24.137 1.00 94.25 147 GLY A CA 1
ATOM 1190 C C . GLY A 1 147 ? 12.483 16.429 -22.642 1.00 94.25 147 GLY A C 1
ATOM 1191 O O . GLY A 1 147 ? 11.698 15.668 -22.078 1.00 94.25 147 GLY A O 1
ATOM 1192 N N . LYS A 1 148 ? 13.134 17.385 -21.970 1.00 94.81 148 LYS A N 1
ATOM 1193 C CA . LYS A 1 148 ? 13.131 17.483 -20.500 1.00 94.81 148 LYS A CA 1
ATOM 1194 C C . LYS A 1 148 ? 11.736 17.573 -19.874 1.00 94.81 148 LYS A C 1
ATOM 1196 O O . LYS A 1 148 ? 11.514 16.985 -18.824 1.00 94.81 148 LYS A O 1
ATOM 1201 N N . TRP A 1 149 ? 10.804 18.300 -20.491 1.00 94.31 149 TRP A N 1
ATOM 1202 C CA . TRP A 1 149 ? 9.519 18.604 -19.863 1.00 94.31 149 TRP A CA 1
ATOM 1203 C C . TRP A 1 149 ? 8.536 17.434 -19.906 1.00 94.31 149 TRP A C 1
ATOM 1205 O O . TRP A 1 149 ? 7.929 17.137 -18.880 1.00 94.31 149 TRP A O 1
ATOM 1215 N N . GLY A 1 150 ? 8.414 16.727 -21.035 1.00 95.62 150 GLY A N 1
ATOM 1216 C CA . GLY A 1 150 ? 7.590 15.517 -21.077 1.00 95.62 150 GLY A CA 1
ATOM 1217 C C . GLY A 1 150 ? 8.146 14.405 -20.199 1.00 95.62 150 GLY A C 1
ATOM 1218 O O . GLY A 1 150 ? 7.363 13.743 -19.522 1.00 95.62 150 GLY A O 1
ATOM 1219 N N . VAL A 1 151 ? 9.478 14.256 -20.131 1.00 97.69 151 VAL A N 1
ATOM 1220 C CA . VAL A 1 151 ? 10.114 13.323 -19.186 1.00 97.69 151 VAL A CA 1
ATOM 1221 C C . VAL A 1 151 ? 9.731 13.687 -17.748 1.00 97.69 151 VAL A C 1
ATOM 1223 O O . VAL A 1 151 ? 9.184 12.839 -17.058 1.00 97.69 151 VAL A O 1
ATOM 1226 N N . ILE A 1 152 ? 9.897 14.945 -17.315 1.00 97.94 152 ILE A N 1
ATOM 1227 C CA . ILE A 1 152 ? 9.524 15.378 -15.951 1.00 97.94 152 ILE A CA 1
ATOM 1228 C C . ILE A 1 152 ? 8.048 15.078 -15.639 1.00 97.94 152 ILE A C 1
ATOM 1230 O O . ILE A 1 152 ? 7.747 14.572 -14.561 1.00 97.94 152 ILE A O 1
ATOM 1234 N N . ILE A 1 153 ? 7.118 15.360 -16.558 1.00 97.06 153 ILE A N 1
ATOM 1235 C CA . ILE A 1 153 ? 5.681 15.124 -16.326 1.00 97.06 153 ILE A CA 1
ATOM 1236 C C . ILE A 1 153 ? 5.376 13.626 -16.211 1.00 97.06 153 ILE A C 1
ATOM 1238 O O . ILE A 1 153 ? 4.668 13.220 -15.290 1.00 97.06 153 ILE A O 1
ATOM 1242 N N . ALA A 1 154 ? 5.906 12.800 -17.115 1.00 97.56 154 ALA A N 1
ATOM 1243 C CA . ALA A 1 154 ? 5.703 11.354 -17.063 1.00 97.56 154 ALA A CA 1
ATOM 1244 C C . ALA A 1 154 ? 6.308 10.741 -15.793 1.00 97.56 154 ALA A C 1
ATOM 1246 O O . ALA A 1 154 ? 5.653 9.933 -15.132 1.00 97.56 154 ALA A O 1
ATOM 1247 N N . GLU A 1 155 ? 7.518 11.162 -15.423 1.00 97.81 155 GLU A N 1
ATOM 1248 C CA . GLU A 1 155 ? 8.195 10.718 -14.202 1.00 97.81 155 GLU A CA 1
ATOM 1249 C C . GLU A 1 155 ? 7.411 11.130 -12.955 1.00 97.81 155 GLU A C 1
ATOM 1251 O O . GLU A 1 155 ? 7.304 10.355 -12.004 1.00 97.81 155 GLU A O 1
ATOM 1256 N N . CYS A 1 156 ? 6.775 12.310 -12.973 1.00 98.12 156 CYS A N 1
ATOM 1257 C CA . CYS A 1 156 ? 5.896 12.717 -11.885 1.00 98.12 156 CYS A CA 1
ATOM 1258 C C . CYS A 1 156 ? 4.763 11.711 -11.672 1.00 98.12 156 CYS A C 1
ATOM 1260 O O . CYS A 1 156 ? 4.512 11.330 -10.534 1.00 98.12 156 CYS A O 1
ATOM 1262 N N . ILE A 1 157 ? 4.107 11.247 -12.740 1.00 96.88 157 ILE A N 1
ATOM 1263 C CA . ILE A 1 157 ? 2.999 10.282 -12.640 1.00 96.88 157 ILE A CA 1
ATOM 1264 C C . ILE A 1 157 ? 3.497 8.933 -12.107 1.00 96.88 157 ILE A C 1
ATOM 1266 O O . ILE A 1 157 ? 2.852 8.337 -11.245 1.00 96.88 157 ILE A O 1
ATOM 1270 N N . TYR A 1 158 ? 4.646 8.471 -12.599 1.00 95.75 158 TYR A N 1
ATOM 1271 C CA . TYR A 1 158 ? 5.243 7.201 -12.190 1.00 95.75 158 TYR A CA 1
ATOM 1272 C C . TYR A 1 158 ? 5.645 7.189 -10.707 1.00 95.75 158 TYR A C 1
ATOM 1274 O O . TYR A 1 158 ? 5.315 6.248 -9.983 1.00 95.75 158 TYR A O 1
ATOM 1282 N N . VAL A 1 159 ? 6.336 8.230 -10.237 1.00 97.00 159 VAL A N 1
ATOM 1283 C CA . VAL A 1 159 ? 6.909 8.267 -8.881 1.00 97.00 159 VAL A CA 1
ATOM 1284 C C . VAL A 1 159 ? 5.878 8.677 -7.824 1.00 97.00 159 VAL A C 1
ATOM 1286 O O . VAL A 1 159 ? 5.979 8.270 -6.663 1.00 97.00 159 VAL A O 1
ATOM 1289 N N . PHE A 1 160 ? 4.845 9.427 -8.217 1.00 98.19 160 PHE A N 1
ATOM 1290 C CA . PHE A 1 160 ? 3.777 9.903 -7.337 1.00 98.19 160 PHE A CA 1
ATOM 1291 C C . PHE A 1 160 ? 3.193 8.862 -6.366 1.00 98.19 160 PHE A C 1
ATOM 1293 O O . PHE A 1 160 ? 3.212 9.141 -5.165 1.00 98.19 160 PHE A O 1
ATOM 1300 N N . PRO A 1 161 ? 2.701 7.681 -6.795 1.00 96.88 161 PRO A N 1
ATOM 1301 C CA . PRO A 1 161 ? 2.086 6.715 -5.881 1.00 96.88 161 PRO A CA 1
ATOM 1302 C C . PRO A 1 161 ? 3.019 6.241 -4.763 1.00 96.88 161 PRO A C 1
ATOM 1304 O O . PRO A 1 161 ? 2.587 6.108 -3.618 1.00 96.88 161 PRO A O 1
ATOM 1307 N N . ALA A 1 162 ? 4.292 5.985 -5.080 1.00 94.44 162 ALA A N 1
ATOM 1308 C CA . ALA A 1 162 ? 5.262 5.481 -4.114 1.00 94.44 162 ALA A CA 1
ATOM 1309 C C . ALA A 1 162 ? 5.518 6.522 -3.016 1.00 94.44 162 ALA A C 1
ATOM 1311 O O . ALA A 1 162 ? 5.471 6.211 -1.825 1.00 94.44 162 ALA A O 1
ATOM 1312 N N . ILE A 1 163 ? 5.696 7.783 -3.415 1.00 97.19 163 ILE A N 1
ATOM 1313 C CA . ILE A 1 163 ? 5.935 8.887 -2.484 1.00 97.19 163 ILE A CA 1
ATOM 1314 C C . ILE A 1 163 ? 4.671 9.251 -1.698 1.00 97.19 163 ILE A C 1
ATOM 1316 O O . ILE A 1 163 ? 4.740 9.518 -0.497 1.00 97.19 163 ILE A O 1
ATOM 1320 N N . TYR A 1 164 ? 3.502 9.189 -2.336 1.00 96.94 164 TYR A N 1
ATOM 1321 C CA . TYR A 1 164 ? 2.210 9.331 -1.667 1.00 96.94 164 TYR A CA 1
ATOM 1322 C C . TYR A 1 164 ? 2.044 8.305 -0.537 1.00 96.94 164 TYR A C 1
ATOM 1324 O O . TYR A 1 164 ? 1.676 8.680 0.578 1.00 96.94 164 TYR A O 1
ATOM 1332 N N . MET A 1 165 ? 2.372 7.031 -0.784 1.00 93.62 165 MET A N 1
ATOM 1333 C CA . MET A 1 165 ? 2.299 5.985 0.242 1.00 93.62 165 MET A CA 1
ATOM 1334 C C . MET A 1 165 ? 3.214 6.279 1.435 1.00 93.62 165 MET A C 1
ATOM 1336 O O . MET A 1 165 ? 2.789 6.104 2.578 1.00 93.62 165 MET A O 1
ATOM 1340 N N . MET A 1 166 ? 4.437 6.767 1.193 1.00 91.88 166 MET A N 1
ATOM 1341 C CA . MET A 1 166 ? 5.363 7.146 2.269 1.00 91.88 166 MET A CA 1
ATOM 1342 C C . MET A 1 166 ? 4.761 8.228 3.178 1.00 91.88 166 MET A C 1
ATOM 1344 O O . MET A 1 166 ? 4.800 8.099 4.403 1.00 91.88 166 MET A O 1
ATOM 1348 N N . PHE A 1 167 ? 4.150 9.266 2.598 1.00 93.94 167 PHE A N 1
ATOM 1349 C CA . PHE A 1 167 ? 3.495 10.320 3.377 1.00 93.94 167 PHE A CA 1
ATOM 1350 C C . PHE A 1 167 ? 2.211 9.859 4.066 1.00 93.94 167 PHE A C 1
ATOM 1352 O O . PHE A 1 167 ? 1.984 10.233 5.214 1.00 93.94 167 PHE A O 1
ATOM 1359 N N . SER A 1 168 ? 1.391 9.035 3.410 1.00 91.81 168 SER A N 1
ATOM 1360 C CA . SER A 1 168 ? 0.168 8.480 4.004 1.00 91.81 168 SER A CA 1
ATOM 1361 C C . SER A 1 168 ? 0.486 7.689 5.277 1.00 91.81 168 SER A C 1
ATOM 1363 O O . SER A 1 168 ? -0.122 7.934 6.319 1.00 91.81 168 SER A O 1
ATOM 1365 N N . VAL A 1 169 ? 1.515 6.832 5.246 1.00 86.69 169 VAL A N 1
ATOM 1366 C CA . VAL A 1 169 ? 1.985 6.110 6.442 1.00 86.69 169 VAL A CA 1
ATOM 1367 C C . VAL A 1 169 ? 2.478 7.081 7.515 1.00 86.69 169 VAL A C 1
ATOM 1369 O O . VAL A 1 169 ? 2.088 6.958 8.674 1.00 86.69 169 VAL A O 1
ATOM 1372 N N . ALA A 1 170 ? 3.290 8.075 7.147 1.00 87.19 170 ALA A N 1
ATOM 1373 C CA . ALA A 1 170 ? 3.824 9.036 8.108 1.00 87.19 170 ALA A CA 1
ATOM 1374 C C . ALA A 1 170 ? 2.724 9.847 8.814 1.00 87.19 170 ALA A C 1
ATOM 1376 O O . ALA A 1 170 ? 2.793 10.052 10.024 1.00 87.19 170 ALA A O 1
ATOM 1377 N N . PHE A 1 171 ? 1.681 10.269 8.094 1.00 87.75 171 PHE A N 1
ATOM 1378 C CA . PHE A 1 171 ? 0.568 11.001 8.697 1.00 87.75 171 PHE A CA 1
ATOM 1379 C C . PHE A 1 171 ? -0.281 10.137 9.635 1.00 87.75 171 PHE A C 1
ATOM 1381 O O . PHE A 1 171 ? -0.701 10.652 10.675 1.00 87.75 171 PHE A O 1
ATOM 1388 N N . ARG A 1 172 ? -0.489 8.852 9.321 1.00 82.94 172 ARG A N 1
ATOM 1389 C CA . ARG A 1 172 ? -1.237 7.923 10.191 1.00 82.94 172 ARG A CA 1
ATOM 1390 C C . ARG A 1 172 ? -0.539 7.646 11.516 1.00 82.94 172 ARG A C 1
ATOM 1392 O O . ARG A 1 172 ? -1.208 7.471 12.519 1.00 82.94 172 ARG A O 1
ATOM 1399 N N . VAL A 1 173 ? 0.792 7.629 11.523 1.00 76.56 173 VAL A N 1
ATOM 1400 C CA . VAL A 1 173 ? 1.589 7.325 12.725 1.00 76.56 173 VAL A CA 1
ATOM 1401 C C . VAL A 1 173 ? 1.733 8.537 13.662 1.00 76.56 173 VAL A C 1
ATOM 1403 O O . VAL A 1 173 ? 2.142 8.388 14.809 1.00 76.56 173 VAL A O 1
ATOM 1406 N N . CYS A 1 174 ? 1.400 9.752 13.214 1.00 78.25 174 CYS A N 1
ATOM 1407 C CA . CYS A 1 174 ? 1.481 10.935 14.075 1.00 78.25 174 CYS A CA 1
ATOM 1408 C C . CYS A 1 174 ? 0.382 10.932 15.149 1.00 78.25 174 CYS A C 1
ATOM 1410 O O . CYS A 1 174 ? -0.801 10.908 14.812 1.00 78.25 174 CYS A O 1
ATOM 1412 N N . ASP A 1 175 ? 0.782 11.095 16.409 1.00 79.75 175 ASP A N 1
ATOM 1413 C CA . ASP A 1 175 ? -0.111 11.122 17.567 1.00 79.75 175 ASP A CA 1
ATOM 1414 C C . ASP A 1 175 ? -1.052 12.339 17.580 1.00 79.75 175 ASP A C 1
ATOM 1416 O O . ASP A 1 175 ? -0.613 13.496 17.540 1.00 79.75 175 ASP A O 1
ATOM 1420 N N . TYR A 1 176 ? -2.358 12.075 17.670 1.00 83.19 176 TYR A N 1
ATOM 1421 C CA . TYR A 1 176 ? -3.382 13.112 17.742 1.00 83.19 176 TYR A CA 1
ATOM 1422 C C . TYR A 1 176 ? -3.313 13.972 19.012 1.00 83.19 176 TYR A C 1
ATOM 1424 O O . TYR A 1 176 ? -3.692 15.142 18.958 1.00 83.19 176 TYR A O 1
ATOM 1432 N N . ARG A 1 177 ? -2.763 13.462 20.124 1.00 85.00 177 ARG A N 1
ATOM 1433 C CA . ARG A 1 177 ? -2.686 14.191 21.410 1.00 85.00 177 ARG A CA 1
ATOM 1434 C C . ARG A 1 177 ? -1.971 15.539 21.301 1.00 85.00 177 ARG A C 1
ATOM 1436 O O . ARG A 1 177 ? -2.319 16.487 21.998 1.00 85.00 177 ARG A O 1
ATOM 1443 N N . LEU A 1 178 ? -0.994 15.653 20.398 1.00 86.56 178 LEU A N 1
ATOM 1444 C CA . LEU A 1 178 ? -0.288 16.913 20.144 1.00 86.56 178 LEU A CA 1
ATOM 1445 C C . LEU A 1 178 ? -1.214 17.988 19.558 1.00 86.56 178 LEU A C 1
ATOM 1447 O O . LEU A 1 178 ? -1.035 19.168 19.846 1.00 86.56 178 LEU A O 1
ATOM 1451 N N . TYR A 1 179 ? -2.200 17.588 18.753 1.00 87.81 179 TYR A N 1
ATOM 1452 C CA . TYR A 1 179 ? -3.191 18.500 18.184 1.00 87.81 179 TYR A CA 1
ATOM 1453 C C . TYR A 1 179 ? -4.216 18.923 19.238 1.00 87.81 179 TYR A C 1
ATOM 1455 O O . TYR A 1 179 ? -4.508 20.110 19.324 1.00 87.81 179 TYR A O 1
ATOM 1463 N N . GLU A 1 180 ? -4.686 17.996 20.082 1.00 88.31 180 GLU A N 1
ATOM 1464 C CA . GLU A 1 180 ? -5.576 18.318 21.212 1.00 88.31 180 GLU A CA 1
ATOM 1465 C C . GLU A 1 180 ? -4.907 19.324 22.165 1.00 88.31 180 GLU A C 1
ATOM 1467 O O . GLU A 1 180 ? -5.492 20.348 22.505 1.00 88.31 180 GLU A O 1
ATOM 1472 N N . ALA A 1 181 ? -3.637 19.098 22.520 1.00 89.38 181 ALA A N 1
ATOM 1473 C CA . ALA A 1 181 ? -2.877 20.025 23.358 1.00 89.38 181 ALA A CA 1
ATOM 1474 C C . ALA A 1 181 ? -2.693 21.405 22.701 1.00 89.38 181 ALA A C 1
ATOM 1476 O O . ALA A 1 181 ? -2.799 22.430 23.370 1.00 89.38 181 ALA A O 1
ATOM 1477 N N . ALA A 1 182 ? -2.427 21.452 21.393 1.00 89.88 182 ALA A N 1
ATOM 1478 C CA . ALA A 1 182 ? -2.265 22.711 20.671 1.00 89.88 182 ALA A CA 1
ATOM 1479 C C . ALA A 1 182 ? -3.562 23.524 20.600 1.00 89.88 182 ALA A C 1
ATOM 1481 O O . ALA A 1 182 ? -3.512 24.751 20.670 1.00 89.88 182 ALA A O 1
ATOM 1482 N N . GLU A 1 183 ? -4.705 22.851 20.484 1.00 88.56 183 GLU A N 1
ATOM 1483 C CA . GLU A 1 183 ? -6.023 23.483 20.509 1.00 88.56 183 GLU A CA 1
ATOM 1484 C C . GLU A 1 183 ? -6.380 24.018 21.897 1.00 88.56 183 GLU A C 1
ATOM 1486 O O . GLU A 1 183 ? -6.874 25.136 21.990 1.00 88.56 183 GLU A O 1
ATOM 1491 N N . VAL A 1 184 ? -6.059 23.287 22.972 1.00 92.69 184 VAL A N 1
ATOM 1492 C CA . VAL A 1 184 ? -6.205 23.786 24.356 1.00 92.69 184 VAL A CA 1
ATOM 1493 C C . VAL A 1 184 ? -5.348 25.035 24.591 1.00 92.69 184 VAL A C 1
ATOM 1495 O O . VAL A 1 184 ? -5.758 25.948 25.299 1.00 92.69 184 VAL A O 1
ATOM 1498 N N . LEU A 1 185 ? -4.170 25.101 23.964 1.00 93.69 185 LEU A N 1
ATOM 1499 C CA . LEU A 1 185 ? -3.275 26.264 23.996 1.00 93.69 185 LEU A CA 1
ATOM 1500 C C . LEU A 1 185 ? -3.671 27.383 23.012 1.00 93.69 185 LEU A C 1
ATOM 1502 O O . LEU A 1 185 ? -2.876 28.297 22.797 1.00 93.69 185 LEU A O 1
ATOM 1506 N N . ASP A 1 186 ? -4.843 27.289 22.375 1.00 91.00 186 ASP A N 1
ATOM 1507 C CA . ASP A 1 186 ? -5.355 28.227 21.365 1.00 91.00 186 ASP A CA 1
ATOM 1508 C C . ASP A 1 186 ? -4.339 28.534 20.243 1.00 91.00 186 ASP A C 1
ATOM 1510 O O . ASP A 1 186 ? -4.128 29.659 19.779 1.00 91.00 186 ASP A O 1
ATOM 1514 N N . THR A 1 187 ? -3.625 27.494 19.806 1.00 92.25 187 THR A N 1
ATOM 1515 C CA . THR A 1 187 ? -2.613 27.619 18.756 1.00 92.25 187 THR A CA 1
ATOM 1516 C C . THR A 1 187 ? -3.283 27.735 17.388 1.00 92.25 187 THR A C 1
ATOM 1518 O O . THR A 1 187 ? -4.024 26.854 16.956 1.00 92.25 187 THR A O 1
ATOM 1521 N N . SER A 1 188 ? -2.956 28.788 16.633 1.00 90.06 188 SER A N 1
ATOM 1522 C CA . SER A 1 188 ? -3.501 28.988 15.284 1.00 90.06 188 SER A CA 1
ATOM 1523 C C . SER A 1 188 ? -3.147 27.846 14.313 1.00 90.06 188 SER A C 1
ATOM 1525 O O . SER A 1 188 ? -2.058 27.267 14.363 1.00 90.06 188 SER A O 1
ATOM 1527 N N . LYS A 1 189 ? -4.040 27.542 13.356 1.00 87.12 189 LYS A N 1
ATOM 1528 C CA . LYS A 1 189 ? -3.860 26.447 12.372 1.00 87.12 189 LYS A CA 1
ATOM 1529 C C . LYS A 1 189 ? -2.543 26.510 11.578 1.00 87.12 189 LYS A C 1
ATOM 1531 O O . LYS A 1 189 ? -1.904 25.466 11.439 1.00 87.12 189 LYS A O 1
ATOM 1536 N N . PRO A 1 190 ? -2.082 27.680 11.085 1.00 89.38 190 PRO A N 1
ATOM 1537 C CA . PRO A 1 190 ? -0.787 27.770 10.413 1.00 89.38 190 PRO A CA 1
ATOM 1538 C C . PRO A 1 190 ? 0.368 27.435 11.357 1.00 89.38 190 PRO A C 1
ATOM 1540 O O . PRO A 1 190 ? 1.279 26.703 10.979 1.00 89.38 190 PRO A O 1
ATOM 1543 N N . ARG A 1 191 ? 0.310 27.906 12.610 1.00 91.69 191 ARG A N 1
ATOM 1544 C CA . ARG A 1 191 ? 1.327 27.589 13.614 1.00 91.69 191 ARG A CA 1
ATOM 1545 C C . ARG A 1 191 ? 1.344 26.091 13.902 1.00 91.69 191 ARG A C 1
ATOM 1547 O O . ARG A 1 191 ? 2.410 25.503 13.779 1.00 91.69 191 ARG A O 1
ATOM 1554 N N . MET A 1 192 ? 0.186 25.465 14.137 1.00 89.75 192 MET A N 1
ATOM 1555 C CA . MET A 1 192 ? 0.070 24.006 14.304 1.00 89.75 192 MET A CA 1
ATOM 1556 C C . MET A 1 192 ? 0.687 23.231 13.132 1.00 89.75 192 MET A C 1
ATOM 1558 O O . MET A 1 192 ? 1.403 22.252 13.342 1.00 89.75 192 MET A O 1
ATOM 1562 N N . PHE A 1 193 ? 0.467 23.681 11.894 1.00 90.62 193 PHE A N 1
ATOM 1563 C CA . PHE A 1 193 ? 1.067 23.049 10.722 1.00 90.62 193 PHE A CA 1
ATOM 1564 C C . PHE A 1 193 ? 2.603 23.095 10.762 1.00 90.62 193 PHE A C 1
ATOM 1566 O O . PHE A 1 193 ? 3.248 22.064 10.573 1.00 90.62 193 PHE A O 1
ATOM 1573 N N . PHE A 1 194 ? 3.200 24.255 11.049 1.00 93.38 194 PHE A N 1
ATOM 1574 C CA . PHE A 1 194 ? 4.660 24.416 11.061 1.00 93.38 194 PHE A CA 1
ATOM 1575 C C . PHE A 1 194 ? 5.347 23.877 12.323 1.00 93.38 194 PHE A C 1
ATOM 1577 O O . PHE A 1 194 ? 6.533 23.557 12.255 1.00 93.38 194 PHE A O 1
ATOM 1584 N N . THR A 1 195 ? 4.648 23.753 13.454 1.00 89.69 195 THR A N 1
ATOM 1585 C CA . THR A 1 195 ? 5.239 23.287 14.723 1.00 89.69 195 THR A CA 1
ATOM 1586 C C . THR A 1 195 ? 4.949 21.826 15.045 1.00 89.69 195 THR A C 1
ATOM 1588 O O . THR A 1 195 ? 5.736 21.212 15.761 1.00 89.69 195 THR A O 1
ATOM 1591 N N . ILE A 1 196 ? 3.865 21.252 14.517 1.00 88.94 196 ILE A N 1
ATOM 1592 C CA . ILE A 1 196 ? 3.453 19.869 14.806 1.00 88.94 196 ILE A CA 1
ATOM 1593 C C . ILE A 1 196 ? 3.461 19.042 13.526 1.00 88.94 196 ILE A C 1
ATOM 1595 O O . ILE A 1 196 ? 4.228 18.088 13.415 1.00 88.94 196 ILE A O 1
ATOM 1599 N N . THR A 1 197 ? 2.654 19.413 12.529 1.00 89.06 197 THR A N 1
ATOM 1600 C CA . THR A 1 197 ? 2.445 18.577 11.336 1.00 89.06 197 THR A CA 1
ATOM 1601 C C . THR A 1 197 ? 3.712 18.409 10.499 1.00 89.06 197 THR A C 1
ATOM 1603 O O . THR A 1 197 ? 4.104 17.283 10.200 1.00 89.06 197 THR A O 1
ATOM 1606 N N . LEU A 1 198 ? 4.359 19.511 10.116 1.00 90.81 198 LEU A N 1
ATOM 1607 C CA . LEU A 1 198 ? 5.543 19.491 9.260 1.00 90.81 198 LEU A CA 1
ATOM 1608 C C . LEU A 1 198 ? 6.767 18.890 9.980 1.00 90.81 198 LEU A C 1
ATOM 1610 O O . LEU A 1 198 ? 7.423 18.027 9.390 1.00 90.81 198 LEU A O 1
ATOM 1614 N N . PRO A 1 199 ? 7.066 19.236 11.252 1.00 88.81 199 PRO A N 1
ATOM 1615 C CA . PRO A 1 199 ? 8.159 18.606 11.989 1.00 88.81 199 PRO A CA 1
ATOM 1616 C C . PRO A 1 199 ? 7.964 17.108 12.223 1.00 88.81 199 PRO A C 1
ATOM 1618 O O . PRO A 1 199 ? 8.960 16.383 12.228 1.00 88.81 199 PRO A O 1
ATOM 1621 N N . ALA A 1 200 ? 6.721 16.633 12.361 1.00 84.25 200 ALA A N 1
ATOM 1622 C CA . ALA A 1 200 ? 6.431 15.210 12.533 1.00 84.25 200 ALA A CA 1
ATOM 1623 C C . ALA A 1 200 ? 6.794 14.374 11.295 1.00 84.25 200 ALA A C 1
ATOM 1625 O O . ALA A 1 200 ? 7.221 13.230 11.427 1.00 84.25 200 ALA A O 1
ATOM 1626 N N . VAL A 1 201 ? 6.695 14.950 10.091 1.00 89.44 201 VAL A N 1
ATOM 1627 C CA . VAL A 1 201 ? 6.994 14.247 8.830 1.00 89.44 201 VAL A CA 1
ATOM 1628 C C . VAL A 1 201 ? 8.300 14.696 8.166 1.00 89.44 201 VAL A C 1
ATOM 1630 O O . VAL A 1 201 ? 8.614 14.236 7.071 1.00 89.44 201 VAL A O 1
ATOM 1633 N N . LYS A 1 202 ? 9.107 15.553 8.810 1.00 89.44 202 LYS A N 1
ATOM 1634 C CA . LYS A 1 202 ? 10.351 16.109 8.230 1.00 89.44 202 LYS A CA 1
ATOM 1635 C C . LYS A 1 202 ? 11.338 15.038 7.758 1.00 89.44 202 LYS A C 1
ATOM 1637 O O . LYS A 1 202 ? 11.993 15.191 6.734 1.00 89.44 202 LYS A O 1
ATOM 1642 N N . TYR A 1 203 ? 11.415 13.935 8.494 1.00 88.44 203 TYR A N 1
ATOM 1643 C CA . TYR A 1 203 ? 12.259 12.790 8.169 1.00 88.44 203 TYR A CA 1
ATOM 1644 C C . TYR A 1 203 ? 11.725 12.025 6.956 1.00 88.44 203 TYR A C 1
ATOM 1646 O O . TYR A 1 203 ? 12.492 11.678 6.062 1.00 88.44 203 TYR A O 1
ATOM 1654 N N . THR A 1 204 ? 10.402 11.873 6.869 1.00 90.56 204 THR A N 1
ATOM 1655 C CA . THR A 1 204 ? 9.730 11.329 5.688 1.00 90.56 204 THR A CA 1
ATOM 1656 C C . THR A 1 204 ? 9.966 12.198 4.459 1.00 90.56 204 THR A C 1
ATOM 1658 O O . THR A 1 204 ? 10.194 11.644 3.395 1.00 90.56 204 THR A O 1
ATOM 1661 N N . ILE A 1 205 ? 9.982 13.533 4.584 1.00 94.00 205 ILE A N 1
ATOM 1662 C CA . ILE A 1 205 ? 10.290 14.440 3.460 1.00 94.00 205 ILE A CA 1
ATOM 1663 C C . ILE A 1 205 ? 11.690 14.161 2.906 1.00 94.00 205 ILE A C 1
ATOM 1665 O O . ILE A 1 205 ? 11.848 14.027 1.694 1.00 94.00 205 ILE A O 1
ATOM 1669 N N . VAL A 1 206 ? 12.697 14.043 3.777 1.00 93.19 206 VAL A N 1
ATOM 1670 C CA . VAL A 1 206 ? 14.077 13.751 3.358 1.00 93.19 206 VAL A CA 1
ATOM 1671 C C . VAL A 1 206 ? 14.152 12.388 2.666 1.00 93.19 206 VAL A C 1
ATOM 1673 O O . VAL A 1 206 ? 14.628 12.313 1.536 1.00 93.19 206 VAL A O 1
ATOM 1676 N N . SER A 1 207 ? 13.625 11.332 3.290 1.00 91.19 207 SER A N 1
ATOM 1677 C CA . SER A 1 207 ? 13.592 9.990 2.692 1.00 91.19 207 SER A CA 1
ATOM 1678 C C . SER A 1 207 ? 12.833 9.952 1.364 1.00 91.19 207 SER A C 1
ATOM 1680 O O . SER A 1 207 ? 13.282 9.325 0.407 1.00 91.19 207 SER A O 1
ATOM 1682 N N . ALA A 1 208 ? 11.709 10.664 1.268 1.00 93.88 208 ALA A N 1
ATOM 1683 C CA . ALA A 1 208 ? 10.903 10.750 0.057 1.00 93.88 208 ALA A CA 1
ATOM 1684 C C . ALA A 1 208 ? 11.632 11.475 -1.082 1.00 93.88 208 ALA A C 1
ATOM 1686 O O . ALA A 1 208 ? 11.559 11.021 -2.220 1.00 93.88 208 ALA A O 1
ATOM 1687 N N . LEU A 1 209 ? 12.366 12.557 -0.798 1.00 96.19 209 LEU A N 1
ATOM 1688 C CA . LEU A 1 209 ? 13.165 13.270 -1.803 1.00 96.19 209 LEU A CA 1
ATOM 1689 C C . LEU A 1 209 ? 14.251 12.375 -2.401 1.00 96.19 209 LEU A C 1
ATOM 1691 O O . LEU A 1 209 ? 14.385 12.312 -3.620 1.00 96.19 209 LEU A O 1
ATOM 1695 N N . PHE A 1 210 ? 15.000 11.661 -1.560 1.00 94.12 210 PHE A N 1
ATOM 1696 C CA . PHE A 1 210 ? 16.054 10.749 -2.011 1.00 94.12 210 PHE A CA 1
ATOM 1697 C C . PHE A 1 210 ? 15.489 9.517 -2.731 1.00 94.12 210 PHE A C 1
ATOM 1699 O O . PHE A 1 210 ? 16.007 9.126 -3.777 1.00 94.12 210 PHE A O 1
ATOM 1706 N N . SER A 1 211 ? 14.381 8.958 -2.238 1.00 92.50 211 SER A N 1
ATOM 1707 C CA . SER A 1 211 ? 13.674 7.855 -2.900 1.00 92.50 211 SER A CA 1
ATOM 1708 C C . SER A 1 211 ? 13.165 8.263 -4.284 1.00 92.50 211 SER A C 1
ATOM 1710 O O . SER A 1 211 ? 13.440 7.575 -5.266 1.00 92.50 211 SER A O 1
ATOM 1712 N N . ALA A 1 212 ? 12.491 9.415 -4.383 1.00 96.44 212 ALA A N 1
ATOM 1713 C CA . ALA A 1 212 ? 12.019 9.958 -5.653 1.00 96.44 212 ALA A CA 1
ATOM 1714 C C . ALA A 1 212 ? 13.189 10.203 -6.612 1.00 96.44 212 ALA A C 1
ATOM 1716 O O . ALA A 1 212 ? 13.132 9.790 -7.768 1.00 96.44 212 ALA A O 1
ATOM 1717 N N . PHE A 1 213 ? 14.283 10.785 -6.113 1.00 96.62 213 PHE A N 1
ATOM 1718 C CA . PHE A 1 213 ? 15.467 11.060 -6.919 1.00 96.62 213 PHE A CA 1
ATOM 1719 C C . PHE A 1 213 ? 16.038 9.778 -7.506 1.00 96.62 213 PHE A C 1
ATOM 1721 O O . PHE A 1 213 ? 16.283 9.713 -8.706 1.00 96.62 213 PHE A O 1
ATOM 1728 N N . THR A 1 214 ? 16.214 8.742 -6.688 1.00 93.69 214 THR A N 1
ATOM 1729 C CA . THR A 1 214 ? 16.736 7.450 -7.140 1.00 93.69 214 THR A CA 1
ATOM 1730 C C . THR A 1 214 ? 15.823 6.787 -8.168 1.00 93.69 214 THR A C 1
ATOM 1732 O O . THR A 1 214 ? 16.325 6.255 -9.161 1.00 93.69 214 THR A O 1
ATOM 1735 N N . MET A 1 215 ? 14.502 6.839 -7.971 1.00 93.56 215 MET A N 1
ATOM 1736 C CA . MET A 1 215 ? 13.537 6.265 -8.915 1.00 93.56 215 MET A CA 1
ATOM 1737 C C . MET A 1 215 ? 13.607 6.944 -10.287 1.00 93.56 215 MET A C 1
ATOM 1739 O O . MET A 1 215 ? 13.685 6.238 -11.286 1.00 93.56 215 MET A O 1
ATOM 1743 N N . VAL A 1 216 ? 13.659 8.281 -10.339 1.00 96.31 216 VAL A N 1
ATOM 1744 C CA . VAL A 1 216 ? 13.754 9.038 -11.606 1.00 96.31 216 VAL A CA 1
ATOM 1745 C C . VAL A 1 216 ? 15.132 8.887 -12.248 1.00 96.31 216 VAL A C 1
ATOM 1747 O O . VAL A 1 216 ? 15.252 8.693 -13.453 1.00 96.31 216 VAL A O 1
ATOM 1750 N N . PHE A 1 217 ? 16.199 8.936 -11.449 1.00 95.06 217 PHE A N 1
ATOM 1751 C CA . PHE A 1 217 ? 17.571 8.874 -11.958 1.00 95.06 217 PHE A CA 1
ATOM 1752 C C . PHE A 1 217 ? 17.893 7.534 -12.625 1.00 95.06 217 PHE A C 1
ATOM 1754 O O . PHE A 1 217 ? 18.764 7.460 -13.493 1.00 95.06 217 PHE A O 1
ATOM 1761 N N . SER A 1 218 ? 17.204 6.473 -12.201 1.00 92.75 218 SER A N 1
ATOM 1762 C CA . SER A 1 218 ? 17.394 5.116 -12.704 1.00 92.75 218 SER A CA 1
ATOM 1763 C C . SER A 1 218 ? 16.314 4.634 -13.673 1.00 92.75 218 SER A C 1
ATOM 1765 O O . SER A 1 218 ? 16.474 3.535 -14.221 1.00 92.75 218 SER A O 1
ATOM 1767 N N . ASP A 1 219 ? 15.248 5.410 -13.911 1.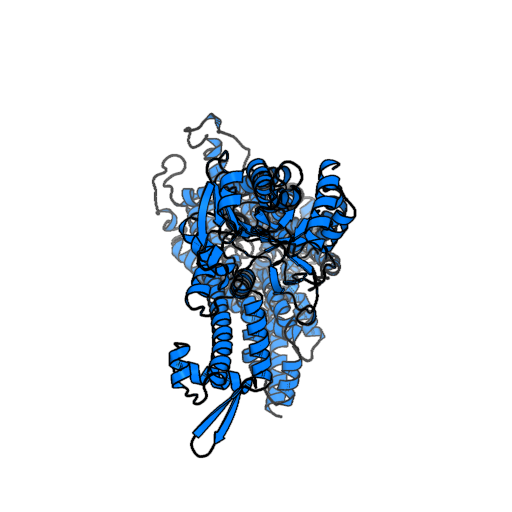00 94.62 219 ASP A N 1
ATOM 1768 C CA . ASP A 1 219 ? 14.215 4.995 -14.857 1.00 94.62 219 ASP A CA 1
ATOM 1769 C C . ASP A 1 219 ? 14.760 4.975 -16.284 1.00 94.62 219 ASP A C 1
ATOM 1771 O O . ASP A 1 219 ? 15.536 5.822 -16.728 1.00 94.62 219 ASP A O 1
ATOM 1775 N N . PHE A 1 220 ? 14.341 3.950 -17.011 1.00 94.00 220 PHE A N 1
ATOM 1776 C CA . PHE A 1 220 ? 14.702 3.743 -18.402 1.00 94.00 220 PHE A CA 1
ATOM 1777 C C . PHE A 1 220 ? 13.514 3.987 -19.332 1.00 94.00 220 PHE A C 1
ATOM 1779 O O . PHE A 1 220 ? 13.695 4.508 -20.433 1.00 94.00 220 PHE A O 1
ATOM 1786 N N . GLY A 1 221 ? 12.310 3.584 -18.917 1.00 94.38 221 GLY A N 1
ATOM 1787 C CA . GLY A 1 221 ? 11.158 3.479 -19.806 1.00 94.38 221 GLY A CA 1
ATOM 1788 C C . GLY A 1 221 ? 10.665 4.832 -20.304 1.00 94.38 221 GLY A C 1
ATOM 1789 O O . GLY A 1 221 ? 10.443 4.997 -21.504 1.00 94.38 221 GLY A O 1
ATOM 1790 N N . ILE A 1 222 ? 10.528 5.812 -19.413 1.00 96.62 222 ILE A N 1
ATOM 1791 C CA . ILE A 1 222 ? 10.061 7.157 -19.759 1.00 96.62 222 ILE A CA 1
ATOM 1792 C C . ILE A 1 222 ? 11.120 7.909 -20.580 1.00 96.62 222 ILE A C 1
ATOM 1794 O O . ILE A 1 222 ? 10.783 8.361 -21.683 1.00 96.62 222 ILE A O 1
ATOM 1798 N N . PRO A 1 223 ? 12.398 7.995 -20.146 1.00 95.81 223 PRO A N 1
ATOM 1799 C CA . PRO A 1 223 ? 13.484 8.557 -20.946 1.00 95.81 223 PRO A CA 1
ATOM 1800 C C . PRO A 1 223 ? 13.607 7.969 -22.350 1.00 95.81 223 PRO A C 1
ATOM 1802 O O . PRO A 1 223 ? 13.855 8.707 -23.302 1.00 95.81 223 PRO A O 1
ATOM 1805 N N . LYS A 1 224 ? 13.419 6.654 -22.506 1.00 93.94 224 LYS A N 1
ATOM 1806 C CA . LYS A 1 224 ? 13.499 5.980 -23.810 1.00 93.94 224 LYS A CA 1
ATOM 1807 C C . LYS A 1 224 ? 12.437 6.484 -24.793 1.00 93.94 224 LYS A C 1
ATOM 1809 O O . LYS A 1 224 ? 12.729 6.579 -25.982 1.00 93.94 224 LYS A O 1
ATOM 1814 N N . VAL A 1 225 ? 11.239 6.819 -24.315 1.00 94.88 225 VAL A N 1
ATOM 1815 C CA . VAL A 1 225 ? 10.127 7.277 -25.165 1.00 94.88 225 VAL A CA 1
ATOM 1816 C C . VAL A 1 225 ? 10.150 8.785 -25.374 1.00 94.88 225 VAL A C 1
ATOM 1818 O O . VAL A 1 225 ? 10.136 9.249 -26.510 1.00 94.88 225 VAL A O 1
ATOM 1821 N N . LEU A 1 226 ? 10.206 9.562 -24.291 1.00 95.75 226 LEU A N 1
ATOM 1822 C CA . LEU A 1 226 ? 10.063 11.020 -24.355 1.00 95.75 226 LEU A CA 1
ATOM 1823 C C . LEU A 1 226 ? 11.387 11.772 -24.411 1.00 95.75 226 LEU A C 1
ATOM 1825 O O . LEU A 1 226 ? 11.375 12.964 -24.701 1.00 95.75 226 LEU A O 1
ATOM 1829 N N . GLY A 1 227 ? 12.525 11.121 -24.160 1.00 92.00 227 GLY A N 1
ATOM 1830 C CA . GLY A 1 227 ? 13.825 11.791 -24.159 1.00 92.00 227 GLY A CA 1
ATOM 1831 C C . GLY A 1 227 ? 14.162 12.426 -25.508 1.00 92.00 227 GLY A C 1
ATOM 1832 O O . GLY A 1 227 ? 14.672 13.543 -25.546 1.00 92.00 227 GLY A O 1
ATOM 1833 N N . GLY A 1 228 ? 13.832 11.770 -26.627 1.00 87.12 228 GLY A N 1
ATOM 1834 C CA . GLY A 1 228 ? 14.170 12.262 -27.967 1.00 87.12 228 GLY A CA 1
ATOM 1835 C C . GLY A 1 228 ? 15.668 12.580 -28.086 1.00 87.12 228 GLY A C 1
ATOM 1836 O O . GLY A 1 228 ? 16.516 11.734 -27.802 1.00 87.12 228 GLY A O 1
ATOM 1837 N N . ASN A 1 229 ? 15.996 13.827 -28.440 1.00 87.12 229 ASN A N 1
ATOM 1838 C CA . ASN A 1 229 ? 17.381 14.322 -28.508 1.00 87.12 229 ASN A CA 1
ATOM 1839 C C . ASN A 1 229 ? 17.979 14.708 -27.141 1.00 87.12 229 ASN A C 1
ATOM 1841 O O . ASN A 1 229 ? 19.158 15.051 -27.046 1.00 87.12 229 ASN A O 1
ATOM 1845 N N . TYR A 1 230 ? 17.184 14.681 -26.075 1.00 92.62 230 TYR A N 1
ATOM 1846 C CA . TYR A 1 230 ? 17.625 14.973 -24.719 1.00 92.62 230 TYR A CA 1
ATOM 1847 C C . TYR A 1 230 ? 18.144 13.689 -24.062 1.00 92.62 230 TYR A C 1
ATOM 1849 O O . TYR A 1 230 ? 17.384 12.914 -23.487 1.00 92.62 230 TYR A O 1
ATOM 1857 N N . SER A 1 231 ? 19.450 13.442 -24.175 1.00 91.19 231 SER A N 1
ATOM 1858 C CA . SER A 1 231 ? 20.078 12.235 -23.622 1.00 91.19 231 SER A CA 1
ATOM 1859 C C . SER A 1 231 ? 19.990 12.188 -22.095 1.00 91.19 231 SER A C 1
ATOM 1861 O O . SER A 1 231 ? 20.247 13.193 -21.427 1.00 91.19 231 SER A O 1
ATOM 1863 N N . LEU A 1 232 ? 19.676 11.006 -21.557 1.00 95.00 232 LEU A N 1
ATOM 1864 C CA . LEU A 1 232 ? 19.696 10.682 -20.128 1.00 95.00 232 LEU A CA 1
ATOM 1865 C C . LEU A 1 232 ? 20.570 9.445 -19.872 1.00 95.00 232 LEU A C 1
ATOM 1867 O O . LEU A 1 232 ? 20.695 8.559 -20.719 1.00 95.00 232 LEU A O 1
ATOM 1871 N N . LEU A 1 233 ? 21.133 9.363 -18.670 1.00 92.88 233 LEU A N 1
ATOM 1872 C CA . LEU A 1 233 ? 22.146 8.391 -18.262 1.00 92.88 233 LEU A CA 1
ATOM 1873 C C . LEU A 1 233 ? 21.662 6.941 -18.404 1.00 92.88 233 LEU A C 1
ATOM 1875 O O . LEU A 1 233 ? 22.377 6.092 -18.932 1.00 92.88 233 LEU A O 1
ATOM 1879 N N . ALA A 1 234 ? 20.421 6.667 -17.997 1.00 90.38 234 ALA A N 1
ATOM 1880 C CA . ALA A 1 234 ? 19.806 5.347 -18.113 1.00 90.38 234 ALA A CA 1
ATOM 1881 C C . ALA A 1 234 ? 19.676 4.883 -19.578 1.00 90.38 234 ALA A C 1
ATOM 1883 O O . ALA A 1 234 ? 19.966 3.729 -19.898 1.00 90.38 234 ALA A O 1
ATOM 1884 N N . THR A 1 235 ? 19.304 5.788 -20.492 1.00 91.38 235 THR A N 1
ATOM 1885 C CA . THR A 1 235 ? 19.234 5.480 -21.933 1.00 91.38 235 THR A CA 1
ATOM 1886 C C . THR A 1 235 ? 20.611 5.316 -22.564 1.00 91.38 235 THR A C 1
ATOM 1888 O O . THR A 1 235 ? 20.763 4.540 -23.508 1.00 91.38 235 THR A O 1
ATOM 1891 N N . ASP A 1 236 ? 21.623 5.996 -22.029 1.00 89.44 236 ASP A N 1
ATOM 1892 C CA . ASP A 1 236 ? 22.990 5.893 -22.524 1.00 89.44 236 ASP A CA 1
ATOM 1893 C C . ASP A 1 236 ? 23.600 4.522 -22.237 1.00 89.44 236 ASP A C 1
ATOM 1895 O O . ASP A 1 236 ? 24.289 4.005 -23.110 1.00 89.44 236 ASP A O 1
ATOM 1899 N N . ILE A 1 237 ? 23.288 3.864 -21.110 1.00 90.50 237 ILE A N 1
ATOM 1900 C CA . ILE A 1 237 ? 23.713 2.465 -20.892 1.00 90.50 237 ILE A CA 1
ATOM 1901 C C . ILE A 1 237 ? 23.226 1.578 -22.031 1.00 90.50 237 ILE A C 1
ATOM 1903 O O . ILE A 1 237 ? 24.002 0.817 -22.608 1.00 90.50 237 ILE A O 1
ATOM 1907 N N . TYR A 1 238 ? 21.944 1.691 -22.377 1.00 88.06 238 TYR A N 1
ATOM 1908 C CA . TYR A 1 238 ? 21.363 0.908 -23.458 1.00 88.06 238 TYR A CA 1
ATOM 1909 C C . TYR A 1 238 ? 22.043 1.215 -24.801 1.00 88.06 238 TYR A C 1
ATOM 1911 O O . TYR A 1 238 ? 22.441 0.293 -25.511 1.00 88.06 238 TYR A O 1
ATOM 1919 N N . LYS A 1 239 ? 22.259 2.498 -25.126 1.00 88.44 239 LYS A N 1
ATOM 1920 C CA . LYS A 1 239 ? 22.965 2.910 -26.352 1.00 88.44 239 LYS A CA 1
ATOM 1921 C C . LYS A 1 239 ? 24.410 2.405 -26.393 1.00 88.44 239 LYS A C 1
ATOM 1923 O O . LYS A 1 239 ? 24.848 1.944 -27.440 1.00 88.44 239 LYS A O 1
ATOM 1928 N N . GLN A 1 240 ? 25.142 2.468 -25.282 1.00 90.62 240 GLN A N 1
ATOM 1929 C CA . GLN A 1 240 ? 26.532 2.013 -25.202 1.00 90.62 240 GLN A CA 1
ATOM 1930 C C . GLN A 1 240 ? 26.627 0.494 -25.361 1.00 90.62 240 GLN A C 1
ATOM 1932 O O . GLN A 1 240 ? 27.403 0.014 -26.179 1.00 90.62 240 GLN A O 1
ATOM 1937 N N . VAL A 1 241 ? 25.805 -0.264 -24.633 1.00 89.88 241 VAL A N 1
ATOM 1938 C CA . VAL A 1 241 ? 25.891 -1.731 -24.600 1.00 89.88 241 VAL A CA 1
ATOM 1939 C C . VAL A 1 241 ? 25.263 -2.368 -25.837 1.00 89.88 241 VAL A C 1
ATOM 1941 O O . VAL A 1 241 ? 25.907 -3.185 -26.483 1.00 89.88 241 VAL A O 1
ATOM 1944 N N . ILE A 1 242 ? 24.025 -2.005 -26.180 1.00 86.31 242 ILE A N 1
ATOM 1945 C CA . ILE A 1 242 ? 23.293 -2.617 -27.300 1.00 86.31 242 ILE A CA 1
ATOM 1946 C C . ILE A 1 242 ? 23.605 -1.905 -28.617 1.00 86.31 242 ILE A C 1
ATOM 1948 O O . ILE A 1 242 ? 23.829 -2.561 -29.627 1.00 86.31 242 ILE A O 1
ATOM 1952 N N . GLY A 1 243 ? 23.639 -0.571 -28.616 1.00 83.62 243 GLY A N 1
ATOM 1953 C CA . GLY A 1 243 ? 23.853 0.207 -29.840 1.00 83.62 243 GLY A CA 1
ATOM 1954 C C . GLY A 1 243 ? 25.306 0.216 -30.321 1.00 83.62 243 GLY A C 1
ATOM 1955 O O . GLY A 1 243 ? 25.556 0.087 -31.514 1.00 83.62 243 GLY A O 1
ATOM 1956 N N . GLN A 1 244 ? 26.267 0.367 -29.404 1.00 88.50 244 GLN A N 1
ATOM 1957 C CA . GLN A 1 244 ? 27.689 0.557 -29.734 1.00 88.50 244 GLN A CA 1
ATOM 1958 C C . GLN A 1 244 ? 28.578 -0.631 -29.346 1.00 88.50 244 GLN A C 1
ATOM 1960 O O . GLN A 1 244 ? 29.775 -0.600 -29.617 1.00 88.50 244 GLN A O 1
ATOM 1965 N N . SER A 1 245 ? 28.027 -1.672 -28.707 1.00 88.19 245 SER A N 1
ATOM 1966 C CA . SER A 1 245 ? 28.794 -2.808 -28.158 1.00 88.19 245 SER A CA 1
ATOM 1967 C C . SER A 1 245 ? 29.947 -2.398 -27.222 1.00 88.19 245 SER A C 1
ATOM 1969 O O . SER A 1 245 ? 30.888 -3.159 -26.997 1.00 88.19 245 SER A O 1
ATOM 1971 N N . ASN A 1 246 ? 29.876 -1.200 -26.639 1.00 89.62 246 ASN A N 1
ATOM 1972 C CA . ASN A 1 246 ? 30.876 -0.656 -25.733 1.00 89.62 246 ASN A CA 1
ATOM 1973 C C . ASN A 1 246 ? 30.561 -1.064 -24.290 1.00 89.62 246 ASN A C 1
ATOM 1975 O O . ASN A 1 246 ? 30.013 -0.307 -23.483 1.00 89.62 246 ASN A O 1
ATOM 1979 N N . ILE A 1 247 ? 30.900 -2.313 -23.988 1.00 88.81 247 ILE A N 1
ATOM 1980 C CA . ILE A 1 247 ? 30.632 -2.952 -22.699 1.00 88.81 247 ILE A CA 1
ATOM 1981 C C . ILE A 1 247 ? 31.338 -2.230 -21.543 1.00 88.81 247 ILE A C 1
ATOM 1983 O O . ILE A 1 247 ? 30.715 -1.998 -20.507 1.00 88.81 247 ILE A O 1
ATOM 1987 N N . THR A 1 248 ? 32.605 -1.845 -21.724 1.00 91.31 248 THR A N 1
ATOM 1988 C CA . THR A 1 248 ? 33.403 -1.154 -20.699 1.00 91.31 248 THR A CA 1
ATOM 1989 C C . THR A 1 248 ? 32.755 0.168 -20.300 1.00 91.31 248 THR A C 1
ATOM 1991 O O . THR A 1 248 ? 32.508 0.393 -19.115 1.00 91.31 248 THR A O 1
ATOM 1994 N N . MET A 1 249 ? 32.388 1.011 -21.274 1.00 90.88 249 MET A N 1
ATOM 1995 C CA . MET A 1 249 ? 31.693 2.266 -20.970 1.00 90.88 249 MET A CA 1
ATOM 1996 C C . MET A 1 249 ? 30.308 2.017 -20.376 1.00 90.88 249 MET A C 1
ATOM 1998 O O . MET A 1 249 ? 29.930 2.701 -19.428 1.00 90.88 249 MET A O 1
ATOM 2002 N N . GLY A 1 250 ? 29.576 1.006 -20.850 1.00 91.31 250 GLY A N 1
ATOM 2003 C CA . GLY A 1 250 ? 28.317 0.584 -20.233 1.00 91.31 250 GLY A CA 1
ATOM 2004 C C . GLY A 1 250 ? 28.466 0.241 -18.746 1.00 91.31 250 GLY A C 1
ATOM 2005 O O . GLY A 1 250 ? 27.661 0.688 -17.929 1.00 91.31 250 GLY A O 1
ATOM 2006 N N . ALA A 1 251 ? 29.522 -0.490 -18.373 1.00 92.25 251 ALA A N 1
ATOM 2007 C CA . ALA A 1 251 ? 29.822 -0.831 -16.984 1.00 92.25 251 ALA A CA 1
ATOM 2008 C C . ALA A 1 251 ? 30.190 0.407 -16.148 1.00 92.25 251 ALA A C 1
ATOM 2010 O O . ALA A 1 251 ? 29.696 0.556 -15.028 1.00 92.25 251 ALA A O 1
ATOM 2011 N N . THR A 1 252 ? 30.983 1.335 -16.699 1.00 93.12 252 THR A N 1
ATOM 2012 C CA . THR A 1 252 ? 31.299 2.624 -16.055 1.00 93.12 252 THR A CA 1
ATOM 2013 C C . THR A 1 252 ? 30.032 3.424 -15.750 1.00 93.12 252 THR A C 1
ATOM 2015 O O . THR A 1 252 ? 29.849 3.883 -14.622 1.00 93.12 252 THR A O 1
ATOM 2018 N N . VAL A 1 253 ? 29.118 3.540 -16.717 1.00 91.25 253 VAL A N 1
ATOM 2019 C CA . VAL A 1 253 ? 27.829 4.224 -16.520 1.00 91.25 253 VAL A CA 1
ATOM 2020 C C . VAL A 1 253 ? 26.941 3.476 -15.524 1.00 91.25 253 VAL A C 1
ATOM 2022 O O . VAL A 1 253 ? 26.288 4.103 -14.691 1.00 91.25 253 VAL A O 1
ATOM 2025 N N . GLY A 1 254 ? 26.964 2.141 -15.540 1.00 91.69 254 GLY A N 1
ATOM 2026 C CA . GLY A 1 254 ? 26.266 1.311 -14.558 1.00 91.69 254 GLY A CA 1
ATOM 2027 C C . GLY A 1 254 ? 26.689 1.607 -13.117 1.00 91.69 254 GLY A C 1
ATOM 2028 O O . GLY A 1 254 ? 25.837 1.726 -12.240 1.00 91.69 254 GLY A O 1
ATOM 2029 N N . ILE A 1 255 ? 27.985 1.814 -12.864 1.00 92.00 255 ILE A N 1
ATOM 2030 C CA . ILE A 1 255 ? 28.476 2.222 -11.536 1.00 92.00 255 ILE A CA 1
ATOM 2031 C C . ILE A 1 255 ? 27.992 3.628 -11.172 1.00 92.00 255 ILE A C 1
ATOM 2033 O O . ILE A 1 255 ? 27.584 3.851 -10.031 1.00 92.00 255 ILE A O 1
ATOM 2037 N N . LEU A 1 256 ? 27.977 4.567 -12.126 1.00 92.06 256 LEU A N 1
ATOM 2038 C CA . LEU A 1 256 ? 27.448 5.916 -11.889 1.00 92.06 256 LEU A CA 1
ATOM 2039 C C . LEU A 1 256 ? 25.957 5.899 -11.505 1.00 92.06 256 LEU A C 1
ATOM 2041 O O . LEU A 1 256 ? 25.550 6.699 -10.665 1.00 92.06 256 LEU A O 1
ATOM 2045 N N . LEU A 1 257 ? 25.159 4.969 -12.047 1.00 90.81 257 LEU A N 1
ATOM 2046 C CA . LEU A 1 257 ? 23.756 4.780 -11.647 1.00 90.81 257 LEU A CA 1
ATOM 2047 C C . LEU A 1 257 ? 23.586 4.230 -10.224 1.00 90.81 257 LEU A C 1
ATOM 2049 O O . LEU A 1 257 ? 22.584 4.525 -9.571 1.00 90.81 257 LEU A O 1
ATOM 2053 N N . ILE A 1 258 ? 24.538 3.440 -9.720 1.00 90.88 258 ILE A N 1
ATOM 2054 C CA . ILE A 1 258 ? 24.476 2.925 -8.344 1.00 90.88 258 ILE A CA 1
ATOM 2055 C C . ILE A 1 258 ? 24.656 4.068 -7.324 1.00 90.88 258 ILE A C 1
ATOM 2057 O O . ILE A 1 258 ? 24.054 4.024 -6.251 1.00 90.88 258 ILE A O 1
ATOM 2061 N N . LEU A 1 259 ? 25.451 5.101 -7.640 1.00 89.56 259 LEU A N 1
ATOM 2062 C CA . LEU A 1 259 ? 25.860 6.125 -6.667 1.00 89.56 259 LEU A CA 1
ATOM 2063 C C . LEU A 1 259 ? 24.684 6.806 -5.941 1.00 89.56 259 LEU A C 1
ATOM 2065 O O . LEU A 1 259 ? 24.694 6.794 -4.707 1.00 89.56 259 LEU A O 1
ATOM 2069 N N . PRO A 1 260 ? 23.646 7.342 -6.619 1.00 87.75 260 PRO A N 1
ATOM 2070 C CA . PRO A 1 260 ? 22.531 7.961 -5.906 1.00 87.75 260 PRO A CA 1
ATOM 2071 C C . PRO A 1 260 ? 21.738 6.977 -5.058 1.00 87.75 260 PRO A C 1
ATOM 2073 O O . PRO A 1 260 ? 21.274 7.330 -3.985 1.00 87.75 260 PRO A O 1
ATOM 2076 N N . SER A 1 261 ? 21.617 5.732 -5.509 1.00 86.81 261 SER A N 1
ATOM 2077 C CA . SER A 1 261 ? 20.912 4.675 -4.785 1.00 86.81 261 SER A CA 1
ATOM 2078 C C . SER A 1 261 ? 21.618 4.321 -3.470 1.00 86.81 261 SER A C 1
ATOM 2080 O O . SER A 1 261 ? 20.960 4.139 -2.447 1.00 86.81 261 SER A O 1
ATOM 2082 N N . ILE A 1 262 ? 22.958 4.302 -3.459 1.00 89.19 262 ILE A N 1
ATOM 2083 C CA . ILE A 1 262 ? 23.751 4.151 -2.226 1.00 89.19 262 ILE A CA 1
ATOM 2084 C C . ILE A 1 262 ? 23.545 5.350 -1.296 1.00 89.19 262 ILE A C 1
ATOM 2086 O O . ILE A 1 262 ? 23.362 5.159 -0.095 1.00 89.19 262 ILE A O 1
ATOM 2090 N N . ILE A 1 263 ? 23.567 6.576 -1.829 1.00 89.56 263 ILE A N 1
ATOM 2091 C CA . ILE A 1 263 ? 23.359 7.790 -1.027 1.00 89.56 263 ILE A CA 1
ATOM 2092 C C . ILE A 1 263 ? 21.974 7.755 -0.374 1.00 89.56 263 ILE A C 1
ATOM 2094 O O . ILE A 1 263 ? 21.880 7.895 0.845 1.00 89.56 263 ILE A O 1
ATOM 2098 N N . SER A 1 264 ? 20.922 7.489 -1.152 1.00 86.75 264 SER A N 1
ATOM 2099 C CA . SER A 1 264 ? 19.549 7.358 -0.655 1.00 86.75 264 SER A CA 1
ATOM 2100 C C . SER A 1 264 ? 19.437 6.279 0.418 1.00 86.75 264 SER A C 1
ATOM 2102 O O . SER A 1 264 ? 18.887 6.530 1.486 1.00 86.75 264 SER A O 1
ATOM 2104 N N . PHE A 1 265 ? 20.064 5.118 0.206 1.00 85.19 265 PHE A N 1
ATOM 2105 C CA . PHE A 1 265 ? 20.098 4.042 1.195 1.00 85.19 265 PHE A CA 1
ATOM 2106 C C . PHE A 1 265 ? 20.776 4.448 2.517 1.00 85.19 265 PHE A C 1
ATOM 2108 O O . PHE A 1 265 ? 20.282 4.126 3.601 1.00 85.19 265 PHE A O 1
ATOM 2115 N N . ILE A 1 266 ? 21.905 5.165 2.455 1.00 87.75 266 ILE A N 1
ATOM 2116 C CA . ILE A 1 266 ? 22.604 5.671 3.648 1.00 87.75 266 ILE A CA 1
ATOM 2117 C C . ILE A 1 266 ? 21.733 6.690 4.387 1.00 87.75 266 ILE A C 1
ATOM 2119 O O . ILE A 1 266 ? 21.620 6.618 5.614 1.00 87.75 266 ILE A O 1
ATOM 2123 N N . VAL A 1 267 ? 21.102 7.612 3.654 1.00 86.50 267 VAL A N 1
ATOM 2124 C CA . VAL A 1 267 ? 20.204 8.627 4.219 1.00 86.50 267 VAL A CA 1
ATOM 2125 C C . VAL A 1 267 ? 19.015 7.965 4.910 1.00 86.50 267 VAL A C 1
ATOM 2127 O O . VAL A 1 267 ? 18.773 8.239 6.086 1.00 86.50 267 VAL A O 1
ATOM 2130 N N . ASP A 1 268 ? 18.338 7.025 4.250 1.00 80.00 268 ASP A N 1
ATOM 2131 C CA . ASP A 1 268 ? 17.215 6.286 4.833 1.00 80.00 268 ASP A CA 1
ATOM 2132 C C . ASP A 1 268 ? 17.625 5.530 6.096 1.00 80.00 268 ASP A C 1
ATOM 2134 O O . ASP A 1 268 ? 16.894 5.506 7.091 1.00 80.00 268 ASP A O 1
ATOM 2138 N N . ARG A 1 269 ? 18.832 4.954 6.116 1.00 81.00 269 ARG A N 1
ATOM 2139 C CA . ARG A 1 269 ? 19.337 4.255 7.300 1.00 81.00 269 ARG A CA 1
ATOM 2140 C C . ARG A 1 269 ? 19.644 5.200 8.460 1.00 81.00 269 ARG A C 1
ATOM 2142 O O . ARG A 1 269 ? 19.430 4.817 9.615 1.00 81.00 269 ARG A O 1
ATOM 2149 N N . ALA A 1 270 ? 20.152 6.396 8.173 1.00 81.50 270 ALA A N 1
ATOM 2150 C CA . ALA A 1 270 ? 20.435 7.419 9.175 1.00 81.50 270 ALA A CA 1
ATOM 2151 C C . ALA A 1 270 ? 19.141 7.998 9.767 1.00 81.50 270 ALA A C 1
ATOM 2153 O O . ALA A 1 270 ? 19.031 8.152 10.983 1.00 81.50 270 ALA A O 1
ATOM 2154 N N . VAL A 1 271 ? 18.147 8.251 8.914 1.00 79.69 271 VAL A N 1
ATOM 2155 C CA . VAL A 1 271 ? 16.856 8.847 9.274 1.00 79.69 271 VAL A CA 1
ATOM 2156 C C . VAL A 1 271 ? 15.920 7.844 9.958 1.00 79.69 271 VAL A C 1
ATOM 2158 O O . VAL A 1 271 ? 15.219 8.192 10.910 1.00 79.69 271 VAL A O 1
ATOM 2161 N N . GLY A 1 272 ? 15.941 6.577 9.538 1.00 63.59 272 GLY A N 1
ATOM 2162 C CA . GLY A 1 272 ? 15.020 5.539 10.006 1.00 63.59 272 GLY A CA 1
ATOM 2163 C C . GLY A 1 272 ? 15.068 5.248 11.510 1.00 63.59 272 GLY A C 1
ATOM 2164 O O . GLY A 1 272 ? 14.090 4.742 12.043 1.00 63.59 272 GLY A O 1
ATOM 2165 N N . LYS A 1 273 ? 16.147 5.605 12.225 1.00 53.78 273 LYS A N 1
ATOM 2166 C CA . LYS A 1 273 ? 16.215 5.485 13.698 1.00 53.78 273 LYS A CA 1
ATOM 2167 C C . LYS A 1 273 ? 15.288 6.464 14.431 1.00 53.78 273 LYS A C 1
ATOM 2169 O O . LYS A 1 273 ? 14.886 6.176 15.554 1.00 53.78 273 LYS A O 1
ATOM 2174 N N . SER A 1 274 ? 14.945 7.587 13.802 1.00 51.94 274 SER A N 1
ATOM 2175 C CA . SER A 1 274 ? 14.141 8.665 14.396 1.00 51.94 274 SER A CA 1
ATOM 2176 C C . SER A 1 274 ? 12.646 8.560 14.073 1.00 51.94 274 SER A C 1
ATOM 2178 O O . SER A 1 274 ? 11.841 9.215 14.721 1.00 51.94 274 SER A O 1
ATOM 2180 N N . VAL A 1 275 ? 12.271 7.741 13.082 1.00 50.41 275 VAL A N 1
ATOM 2181 C CA . VAL A 1 275 ? 10.874 7.501 12.656 1.00 50.41 275 VAL A CA 1
ATOM 2182 C C . VAL A 1 275 ? 10.263 6.282 13.374 1.00 50.41 275 VAL A C 1
ATOM 2184 O O . VAL A 1 275 ? 9.050 6.122 13.429 1.00 50.41 275 VAL A O 1
ATOM 2187 N N . THR A 1 276 ? 11.094 5.412 13.960 1.00 41.28 276 THR A N 1
ATOM 2188 C CA . THR A 1 276 ? 10.689 4.110 14.524 1.00 41.28 276 THR A CA 1
ATOM 2189 C C . THR A 1 276 ? 10.133 4.119 15.949 1.00 41.28 276 THR A C 1
ATOM 2191 O O . THR A 1 276 ? 9.884 3.040 16.486 1.00 41.28 276 THR A O 1
ATOM 2194 N N . SER A 1 277 ? 9.871 5.271 16.567 1.00 41.50 277 SER A N 1
ATOM 2195 C CA . SER A 1 277 ? 8.985 5.319 17.739 1.00 41.50 277 SER A CA 1
ATOM 2196 C C . SER A 1 277 ? 7.530 5.323 17.265 1.00 41.50 277 SER A C 1
ATOM 2198 O O . SER A 1 277 ? 6.805 6.298 17.444 1.00 41.50 277 SER A O 1
ATOM 2200 N N . VAL A 1 278 ? 7.121 4.238 16.598 1.00 45.91 278 VAL A N 1
ATOM 2201 C CA . VAL A 1 278 ? 5.701 3.904 16.447 1.00 45.91 278 VAL A CA 1
ATOM 2202 C C . VAL A 1 278 ? 5.254 3.506 17.841 1.00 45.91 278 VAL A C 1
ATOM 2204 O O . VAL A 1 278 ? 5.389 2.350 18.244 1.00 45.91 278 VAL A O 1
ATOM 2207 N N . ASP A 1 279 ? 4.842 4.498 18.614 1.00 43.81 279 ASP A N 1
ATOM 2208 C CA . ASP A 1 279 ? 4.213 4.253 19.892 1.00 43.81 279 ASP A CA 1
ATOM 2209 C C . ASP A 1 279 ? 2.877 3.582 19.576 1.00 43.81 279 ASP A C 1
ATOM 2211 O O . ASP A 1 279 ? 2.003 4.177 18.946 1.00 43.81 279 ASP A O 1
ATOM 2215 N N . SER A 1 280 ? 2.721 2.313 19.948 1.00 47.31 280 SER A N 1
ATOM 2216 C CA . SER A 1 280 ? 1.455 1.591 19.781 1.00 47.31 280 SER A CA 1
ATOM 2217 C C . SER A 1 280 ? 0.303 2.236 20.566 1.00 47.31 280 SER A C 1
ATOM 2219 O O . SER A 1 280 ? -0.830 1.783 20.450 1.00 47.31 280 SER A O 1
ATOM 2221 N N . SER A 1 281 ? 0.600 3.274 21.360 1.00 49.38 281 SER A N 1
ATOM 2222 C CA . SER A 1 281 ? -0.344 4.126 22.082 1.00 49.38 281 SER A CA 1
ATOM 2223 C C . SER A 1 281 ? -0.717 5.437 21.365 1.00 49.38 281 SER A C 1
ATOM 2225 O O . SER A 1 281 ? -1.478 6.227 21.926 1.00 49.38 281 SER A O 1
ATOM 2227 N N . ALA A 1 282 ? -0.202 5.704 20.157 1.00 60.06 282 ALA A N 1
ATOM 2228 C CA . ALA A 1 282 ? -0.564 6.905 19.402 1.00 60.06 282 ALA A CA 1
ATOM 2229 C C . ALA A 1 282 ? -2.060 6.891 19.047 1.00 60.06 282 ALA A C 1
ATOM 2231 O O . ALA A 1 282 ? -2.568 5.921 18.485 1.00 60.06 282 ALA A O 1
ATOM 2232 N N . LYS A 1 283 ? -2.768 7.975 19.384 1.00 68.31 283 LYS A N 1
ATOM 2233 C CA . LYS A 1 283 ? -4.205 8.105 19.117 1.00 68.31 283 LYS A CA 1
ATOM 2234 C C . LYS A 1 283 ? -4.426 8.476 17.649 1.00 68.31 283 LYS A C 1
ATOM 2236 O O . LYS A 1 283 ? -3.756 9.381 17.142 1.00 68.31 283 LYS A O 1
ATOM 2241 N N . ASP A 1 284 ? -5.379 7.809 16.998 1.00 71.75 284 ASP A N 1
ATOM 2242 C CA . ASP A 1 284 ? -5.775 8.111 15.621 1.00 71.75 284 ASP A CA 1
ATOM 2243 C C . ASP A 1 284 ? -6.246 9.565 15.484 1.00 71.75 284 ASP A C 1
ATOM 2245 O O . ASP A 1 284 ? -6.903 10.130 16.362 1.00 71.75 284 ASP A O 1
ATOM 2249 N N . TYR A 1 285 ? -5.919 10.181 14.350 1.00 76.06 285 TYR A N 1
ATOM 2250 C CA . TYR A 1 285 ? -6.275 11.570 14.086 1.00 76.06 285 TYR A CA 1
ATOM 2251 C C . TYR A 1 285 ? -7.759 11.741 13.781 1.00 76.06 285 TYR A C 1
ATOM 2253 O O . TYR A 1 285 ? -8.282 11.152 12.833 1.00 76.06 285 TYR A O 1
ATOM 2261 N N . ILE A 1 286 ? -8.415 12.638 14.517 1.00 81.06 286 ILE A N 1
ATOM 2262 C CA . ILE A 1 286 ? -9.808 13.006 14.268 1.00 81.06 286 ILE A CA 1
ATOM 2263 C C . ILE A 1 286 ? -9.850 14.149 13.250 1.00 81.06 286 ILE A C 1
ATOM 2265 O O . ILE A 1 286 ? -9.333 15.245 13.476 1.00 81.06 286 ILE A O 1
ATOM 2269 N N . ILE A 1 287 ? -10.482 13.888 12.105 1.00 79.88 287 ILE A N 1
ATOM 2270 C CA . ILE A 1 287 ? -10.612 14.858 11.016 1.00 79.88 287 ILE A CA 1
ATOM 2271 C C . ILE A 1 287 ? -11.663 15.903 11.387 1.00 79.88 287 ILE A C 1
ATOM 2273 O O . ILE A 1 287 ? -12.858 15.624 11.360 1.00 79.88 287 ILE A O 1
ATOM 2277 N N . LYS A 1 288 ? -11.212 17.123 11.687 1.00 79.88 288 LYS A N 1
ATOM 2278 C CA . LYS A 1 288 ? -12.091 18.279 11.902 1.00 79.88 288 LYS A CA 1
ATOM 2279 C C . LYS A 1 288 ? -12.446 18.953 10.586 1.00 79.88 288 LYS A C 1
ATOM 2281 O O . LYS A 1 288 ? -11.572 19.121 9.734 1.00 79.88 288 LYS A O 1
ATOM 2286 N N . GLU A 1 289 ? -13.699 19.367 10.435 1.00 78.31 289 GLU A N 1
ATOM 2287 C CA . GLU A 1 289 ? -14.166 20.046 9.226 1.00 78.31 289 GLU A CA 1
ATOM 2288 C C . GLU A 1 289 ? -13.634 21.480 9.134 1.00 78.31 289 GLU A C 1
ATOM 2290 O O . GLU A 1 289 ? -13.710 22.265 10.080 1.00 78.31 289 GLU A O 1
ATOM 2295 N N . ASP A 1 290 ? -13.120 21.844 7.962 1.00 84.94 290 ASP A N 1
ATOM 2296 C CA . ASP A 1 290 ? -12.768 23.221 7.625 1.00 84.94 290 ASP A CA 1
ATOM 2297 C C . ASP A 1 290 ? -13.162 23.477 6.173 1.00 84.94 290 ASP A C 1
ATOM 2299 O O . ASP A 1 290 ? -12.483 23.050 5.240 1.00 84.94 290 ASP A O 1
ATOM 2303 N N . LYS A 1 291 ? -14.273 24.192 5.972 1.00 85.88 291 LYS A N 1
ATOM 2304 C CA . LYS A 1 291 ? -14.894 24.360 4.649 1.00 85.88 291 LYS A CA 1
ATOM 2305 C C . LYS A 1 291 ? -13.957 24.980 3.608 1.00 85.88 291 LYS A C 1
ATOM 2307 O O . LYS A 1 291 ? -14.067 24.630 2.432 1.00 85.88 291 LYS A O 1
ATOM 2312 N N . LEU A 1 292 ? -13.067 25.896 4.001 1.00 87.69 292 LEU A N 1
ATOM 2313 C CA . LEU A 1 292 ? -12.163 26.570 3.064 1.00 87.69 292 LEU A CA 1
ATOM 2314 C C . LEU A 1 292 ? -10.979 25.665 2.720 1.00 87.69 292 LEU A C 1
ATOM 2316 O O . LEU A 1 292 ? -10.727 25.414 1.539 1.00 87.69 292 LEU A O 1
ATOM 2320 N N . ARG A 1 293 ? -10.300 25.129 3.744 1.00 87.88 293 ARG A N 1
ATOM 2321 C CA . ARG A 1 293 ? -9.187 24.180 3.575 1.00 87.88 293 ARG A CA 1
ATOM 2322 C C . ARG A 1 293 ? -9.635 22.969 2.764 1.00 87.88 293 ARG A C 1
ATOM 2324 O O . ARG A 1 293 ? -9.002 22.629 1.768 1.00 87.88 293 ARG A O 1
ATOM 2331 N N . ASP A 1 294 ? -10.744 22.351 3.162 1.00 90.44 294 ASP A N 1
ATOM 2332 C CA . ASP A 1 294 ? -11.242 21.118 2.560 1.00 90.44 294 ASP A CA 1
ATOM 2333 C C . ASP A 1 294 ? -11.645 21.343 1.104 1.00 90.44 294 ASP A C 1
ATOM 2335 O O . ASP A 1 294 ? -11.350 20.496 0.263 1.00 90.44 294 ASP A O 1
ATOM 2339 N N . ARG A 1 295 ? -12.235 22.497 0.757 1.00 91.25 295 ARG A N 1
ATOM 2340 C CA . ARG A 1 295 ? -12.565 22.828 -0.638 1.00 91.25 295 ARG A CA 1
ATOM 2341 C C . ARG A 1 295 ? -11.311 23.009 -1.493 1.00 91.25 295 ARG A C 1
ATOM 2343 O O . ARG A 1 295 ? -11.235 22.400 -2.5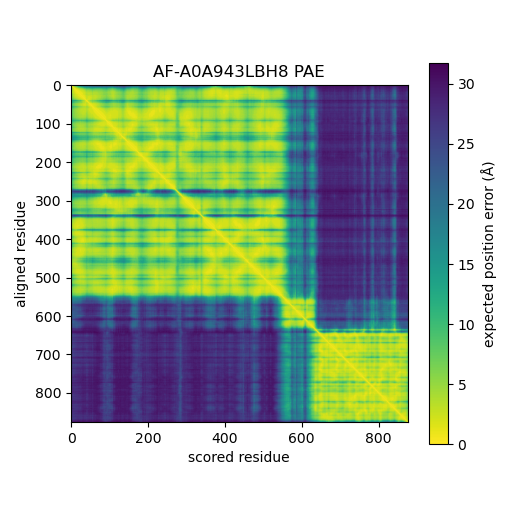57 1.00 91.25 295 ARG A O 1
ATOM 2350 N N . ILE A 1 296 ? -10.338 23.803 -1.040 1.00 92.19 296 ILE A N 1
ATOM 2351 C CA . ILE A 1 296 ? -9.093 24.058 -1.788 1.00 92.19 296 ILE A CA 1
ATOM 2352 C C . ILE A 1 296 ? -8.336 22.747 -2.013 1.00 92.19 296 ILE A C 1
ATOM 2354 O O . ILE A 1 296 ? -7.992 22.405 -3.144 1.00 92.19 296 ILE A O 1
ATOM 2358 N N . VAL A 1 297 ? -8.131 21.980 -0.943 1.00 91.94 297 VAL A N 1
ATOM 2359 C CA . VAL A 1 297 ? -7.385 20.722 -0.998 1.00 91.94 297 VAL A CA 1
ATOM 2360 C C . VAL A 1 297 ? -8.130 19.673 -1.834 1.00 91.94 297 VAL A C 1
ATOM 2362 O O . VAL A 1 297 ? -7.501 18.981 -2.632 1.00 91.94 297 VAL A O 1
ATOM 2365 N N . SER A 1 298 ? -9.465 19.600 -1.739 1.00 93.38 298 SER A N 1
ATOM 2366 C CA . SER A 1 298 ? -10.270 18.709 -2.590 1.00 93.38 298 SER A CA 1
ATOM 2367 C C . SER A 1 298 ? -10.113 19.032 -4.073 1.00 93.38 298 SER A C 1
ATOM 2369 O O . SER A 1 298 ? -9.941 18.114 -4.867 1.00 93.38 298 SER A O 1
ATOM 2371 N N . VAL A 1 299 ? -10.140 20.314 -4.463 1.00 95.12 299 VAL A N 1
ATOM 2372 C CA . VAL A 1 299 ? -9.969 20.717 -5.871 1.00 95.12 299 VAL A CA 1
ATOM 2373 C C . VAL A 1 299 ? -8.612 20.260 -6.400 1.00 95.12 299 VAL A C 1
ATOM 2375 O O . VAL A 1 299 ? -8.557 19.629 -7.453 1.00 95.12 299 VAL A O 1
ATOM 2378 N N . VAL A 1 300 ? -7.531 20.501 -5.653 1.00 94.81 300 VAL A N 1
ATOM 2379 C CA . VAL A 1 300 ? -6.179 20.075 -6.053 1.00 94.81 300 VAL A CA 1
ATOM 2380 C C . VAL A 1 300 ? -6.104 18.555 -6.218 1.00 94.81 300 VAL A C 1
ATOM 2382 O O . VAL A 1 300 ? -5.628 18.060 -7.239 1.00 94.81 300 VAL A O 1
ATOM 2385 N N . VAL A 1 301 ? -6.627 17.801 -5.252 1.00 95.50 301 VAL A N 1
ATOM 2386 C CA . VAL A 1 301 ? -6.624 16.333 -5.288 1.00 95.50 301 VAL A CA 1
ATOM 2387 C C . VAL A 1 301 ? -7.475 15.768 -6.422 1.00 95.50 301 VAL A C 1
ATOM 2389 O O . VAL A 1 301 ? -7.065 14.802 -7.071 1.00 95.50 301 VAL A O 1
ATOM 2392 N N . TYR A 1 302 ? -8.630 16.367 -6.708 1.00 96.56 302 TYR A N 1
ATOM 2393 C CA . TYR A 1 302 ? -9.467 15.950 -7.830 1.00 96.56 302 TYR A CA 1
ATOM 2394 C C . TYR A 1 302 ? -8.830 16.276 -9.178 1.00 96.56 302 TYR A C 1
ATOM 2396 O O . TYR A 1 302 ? -8.943 15.456 -10.082 1.00 96.56 302 TYR A O 1
ATOM 2404 N N . LEU A 1 303 ? -8.109 17.393 -9.316 1.00 96.25 303 LEU A N 1
ATOM 2405 C CA . LEU A 1 303 ? -7.360 17.705 -10.539 1.00 96.25 303 LEU A CA 1
ATOM 2406 C C . LEU A 1 303 ? -6.242 16.688 -10.794 1.00 96.25 303 LEU A C 1
ATOM 2408 O O . LEU A 1 303 ? -6.135 16.169 -11.903 1.00 96.25 303 LEU A O 1
ATOM 2412 N N . ILE A 1 304 ? -5.464 16.341 -9.763 1.00 95.94 304 ILE A N 1
ATOM 2413 C CA . ILE A 1 304 ? -4.427 15.298 -9.862 1.00 95.94 304 ILE A CA 1
ATOM 2414 C C . ILE A 1 304 ? -5.063 13.953 -10.239 1.00 95.94 304 ILE A C 1
ATOM 2416 O O . ILE A 1 304 ? -4.606 13.279 -11.160 1.00 95.94 304 ILE A O 1
ATOM 2420 N N . SER A 1 305 ? -6.155 13.582 -9.567 1.00 96.88 305 SER A N 1
ATOM 2421 C CA . SER A 1 305 ? -6.868 12.326 -9.831 1.00 96.88 305 SER A CA 1
ATOM 2422 C C . SER A 1 305 ? -7.453 12.282 -11.246 1.00 96.88 305 SER A C 1
ATOM 2424 O O . SER A 1 305 ? -7.349 11.261 -11.923 1.00 96.88 305 SER A O 1
ATOM 2426 N N . ALA A 1 306 ? -8.036 13.386 -11.720 1.00 96.69 306 ALA A N 1
ATOM 2427 C CA . ALA A 1 306 ? -8.572 13.503 -13.071 1.00 96.69 306 ALA A CA 1
ATOM 2428 C C . ALA A 1 306 ? -7.465 13.373 -14.122 1.00 96.69 306 ALA A C 1
ATOM 2430 O O . ALA A 1 306 ? -7.643 12.659 -15.105 1.00 96.69 306 ALA A O 1
ATOM 2431 N N . PHE A 1 307 ? -6.305 13.994 -13.891 1.00 95.56 307 PHE A N 1
ATOM 2432 C CA . PHE A 1 307 ? -5.156 13.870 -14.782 1.00 95.56 307 PHE A CA 1
ATOM 2433 C C . PHE A 1 307 ? -4.656 12.422 -14.877 1.00 95.56 307 PHE A C 1
ATOM 2435 O O . PHE A 1 307 ? -4.465 11.917 -15.983 1.00 95.56 307 PHE A O 1
ATOM 2442 N N . ILE A 1 308 ? -4.538 11.717 -13.744 1.00 96.44 308 ILE A N 1
ATOM 2443 C CA . ILE A 1 308 ? -4.205 10.284 -13.731 1.00 96.44 308 ILE A CA 1
ATOM 2444 C C . ILE A 1 308 ? -5.258 9.492 -14.516 1.00 96.44 308 ILE A C 1
ATOM 2446 O O . ILE A 1 308 ? -4.903 8.725 -15.403 1.00 96.44 308 ILE A O 1
ATOM 2450 N N . ILE A 1 309 ? -6.553 9.696 -14.268 1.00 96.81 309 ILE A N 1
ATOM 2451 C CA . ILE A 1 309 ? -7.611 8.982 -15.003 1.00 96.81 309 ILE A CA 1
ATOM 2452 C C . ILE A 1 309 ? -7.493 9.202 -16.518 1.00 96.81 309 ILE A C 1
ATOM 2454 O O . ILE A 1 309 ? -7.572 8.236 -17.275 1.00 96.81 309 ILE A O 1
ATOM 2458 N N . ILE A 1 310 ? -7.276 10.440 -16.969 1.00 95.19 310 ILE A N 1
ATOM 2459 C CA . ILE A 1 310 ? -7.157 10.775 -18.396 1.00 95.19 310 ILE A CA 1
ATOM 2460 C C . ILE A 1 310 ? -5.993 10.018 -19.052 1.00 95.19 310 ILE A C 1
ATOM 2462 O O . ILE A 1 310 ? -6.152 9.496 -20.156 1.00 95.19 310 ILE A O 1
ATOM 2466 N N . ILE A 1 311 ? -4.853 9.900 -18.368 1.00 94.50 311 ILE A N 1
ATOM 2467 C CA . ILE A 1 311 ? -3.688 9.124 -18.825 1.00 94.50 311 ILE A CA 1
ATOM 2468 C C . ILE A 1 311 ? -4.079 7.667 -19.089 1.00 94.50 311 ILE A C 1
ATOM 2470 O O . ILE A 1 311 ? -3.839 7.140 -20.177 1.00 94.50 311 ILE A O 1
ATOM 2474 N N . PHE A 1 312 ? -4.749 7.033 -18.127 1.00 94.94 312 PHE A N 1
ATOM 2475 C CA . PHE A 1 312 ? -5.174 5.638 -18.242 1.00 94.94 312 PHE A CA 1
ATOM 2476 C C . PHE A 1 312 ? -6.240 5.432 -19.319 1.00 94.94 312 PHE A C 1
ATOM 2478 O O . PHE A 1 312 ? -6.117 4.516 -20.133 1.00 94.94 312 PHE A O 1
ATOM 2485 N N . LEU A 1 313 ? -7.253 6.299 -19.370 1.00 95.69 313 LEU A N 1
ATOM 2486 C CA . LEU A 1 313 ? -8.296 6.241 -20.396 1.00 95.69 313 LEU A CA 1
ATOM 2487 C C . LEU A 1 313 ? -7.714 6.391 -21.802 1.00 95.69 313 LEU A C 1
ATOM 2489 O O . LEU A 1 313 ? -8.138 5.681 -22.711 1.00 95.69 313 LEU A O 1
ATOM 2493 N N . THR A 1 314 ? -6.719 7.262 -21.978 1.00 93.56 314 THR A N 1
ATOM 2494 C CA . THR A 1 314 ? -6.093 7.491 -23.286 1.00 93.56 314 THR A CA 1
ATOM 2495 C C . THR A 1 314 ? -5.314 6.270 -23.760 1.00 93.56 314 THR A C 1
ATOM 2497 O O . THR A 1 314 ? -5.436 5.889 -24.919 1.00 93.56 314 THR A O 1
ATOM 2500 N N . VAL A 1 315 ? -4.556 5.610 -22.879 1.00 94.38 315 VAL A N 1
ATOM 2501 C CA . VAL A 1 315 ? -3.831 4.377 -23.240 1.00 94.38 315 VAL A CA 1
ATOM 2502 C C . VAL A 1 315 ? -4.796 3.248 -23.574 1.00 94.38 315 VAL A C 1
ATOM 2504 O O . VAL A 1 315 ? -4.582 2.533 -24.551 1.00 94.38 315 VAL A O 1
ATOM 2507 N N . ILE A 1 316 ? -5.875 3.111 -22.797 1.00 95.38 316 ILE A N 1
ATOM 2508 C CA . ILE A 1 316 ? -6.929 2.137 -23.087 1.00 95.38 316 ILE A CA 1
ATOM 2509 C C . ILE A 1 316 ? -7.529 2.431 -24.462 1.00 95.38 316 ILE A C 1
ATOM 2511 O O . ILE A 1 316 ? -7.559 1.544 -25.304 1.00 95.38 316 ILE A O 1
ATOM 2515 N N . MET A 1 317 ? -7.926 3.673 -24.737 1.00 94.25 317 MET A N 1
ATOM 2516 C CA . MET A 1 317 ? -8.462 4.064 -26.042 1.00 94.25 317 MET A CA 1
ATOM 2517 C C . MET A 1 317 ? -7.471 3.773 -27.178 1.00 94.25 317 MET A C 1
ATOM 2519 O O . MET A 1 317 ? -7.848 3.169 -28.178 1.00 94.25 317 MET A O 1
ATOM 2523 N N . ALA A 1 318 ? -6.200 4.141 -27.015 1.00 92.12 318 ALA A N 1
ATOM 2524 C CA . ALA A 1 318 ? -5.159 3.935 -28.018 1.00 92.12 318 ALA A CA 1
ATOM 2525 C C . ALA A 1 318 ? -4.934 2.455 -28.374 1.00 92.12 318 ALA A C 1
ATOM 2527 O O . ALA A 1 318 ? -4.614 2.147 -29.521 1.00 92.12 318 ALA A O 1
ATOM 2528 N N . ALA A 1 319 ? -5.131 1.538 -27.423 1.00 92.81 319 ALA A N 1
ATOM 2529 C CA . ALA A 1 319 ? -5.043 0.098 -27.666 1.00 92.81 319 ALA A CA 1
ATOM 2530 C C . ALA A 1 319 ? -6.169 -0.441 -28.569 1.00 92.81 319 ALA A C 1
ATOM 2532 O O . ALA A 1 319 ? -5.989 -1.470 -29.221 1.00 92.81 319 ALA A O 1
ATOM 2533 N N . PHE A 1 320 ? -7.314 0.247 -28.619 1.00 94.56 320 PHE A N 1
ATOM 2534 C CA . PHE A 1 320 ? -8.507 -0.180 -29.355 1.00 94.56 320 PHE A CA 1
ATOM 2535 C C . PHE A 1 320 ? -8.781 0.636 -30.623 1.00 94.56 320 PHE A C 1
ATOM 2537 O O . PHE A 1 320 ? -9.819 0.445 -31.240 1.00 94.56 320 PHE A O 1
ATOM 2544 N N . VAL A 1 321 ? -7.886 1.532 -31.043 1.00 92.31 321 VAL A N 1
ATOM 2545 C CA . VAL A 1 321 ? -8.090 2.407 -32.212 1.00 92.31 321 VAL A CA 1
ATOM 2546 C C . VAL A 1 321 ? -7.339 1.889 -33.439 1.00 92.31 321 VAL A C 1
ATOM 2548 O O . VAL A 1 321 ? -6.170 1.519 -33.344 1.00 92.31 321 VAL A O 1
ATOM 2551 N N . GLU A 1 322 ? -7.975 1.882 -34.617 1.00 89.00 322 GLU A N 1
ATOM 2552 C CA . GLU A 1 322 ? -7.348 1.396 -35.856 1.00 89.00 322 GLU A CA 1
ATOM 2553 C C . GLU A 1 322 ? -6.142 2.209 -36.315 1.00 89.00 322 GLU A C 1
ATOM 2555 O O . GLU A 1 322 ? -5.118 1.612 -36.662 1.00 89.00 322 GLU A O 1
ATOM 2560 N N . GLN A 1 323 ? -6.263 3.534 -36.365 1.00 88.00 323 GLN A N 1
ATOM 2561 C CA . GLN A 1 323 ? -5.192 4.422 -36.803 1.00 88.00 323 GLN A CA 1
ATOM 2562 C C . GLN A 1 323 ? -5.378 5.810 -36.195 1.00 88.00 323 GLN A C 1
ATOM 2564 O O . GLN A 1 323 ? -6.183 6.612 -36.656 1.00 88.00 323 GLN A O 1
ATOM 2569 N N . TRP A 1 324 ? -4.603 6.124 -35.167 1.00 87.56 324 TRP A N 1
ATOM 2570 C CA . TRP A 1 324 ? -4.650 7.434 -34.530 1.00 87.56 324 TRP A CA 1
ATOM 2571 C C . TRP A 1 324 ? -3.944 8.507 -35.381 1.00 87.56 324 TRP A C 1
ATOM 2573 O O . TRP A 1 324 ? -2.834 8.242 -35.846 1.00 87.56 324 TRP A O 1
ATOM 2583 N N . PRO A 1 325 ? -4.496 9.726 -35.557 1.00 87.12 325 PRO A N 1
ATOM 2584 C CA . PRO A 1 325 ? -5.824 10.218 -35.153 1.00 87.12 325 PRO A CA 1
ATOM 2585 C C . PRO A 1 325 ? -6.922 10.023 -36.226 1.00 87.12 325 PRO A C 1
ATOM 2587 O O . PRO A 1 325 ? -8.055 10.446 -36.024 1.00 87.12 325 PRO A O 1
ATOM 2590 N N . TYR A 1 326 ? -6.583 9.451 -37.384 1.00 86.56 326 TYR A N 1
ATOM 2591 C CA . TYR A 1 326 ? -7.394 9.509 -38.607 1.00 86.56 326 TYR A CA 1
ATOM 2592 C C . TYR A 1 326 ? -8.599 8.557 -38.635 1.00 86.56 326 TYR A C 1
ATOM 2594 O O . TYR A 1 326 ? -9.641 8.900 -39.186 1.00 86.56 326 TYR A O 1
ATOM 2602 N N . ASN A 1 327 ? -8.471 7.366 -38.053 1.00 88.81 327 ASN A N 1
ATOM 2603 C CA . ASN A 1 327 ? -9.516 6.351 -37.993 1.00 88.81 327 ASN A CA 1
ATOM 2604 C C . ASN A 1 327 ? -9.610 5.788 -36.568 1.00 88.81 327 ASN A C 1
ATOM 2606 O O . ASN A 1 327 ? -8.806 4.952 -36.151 1.00 88.81 327 ASN A O 1
ATOM 2610 N N . LEU A 1 328 ? -10.618 6.267 -35.836 1.00 89.31 328 LEU A N 1
ATOM 2611 C CA . LEU A 1 328 ? -10.887 5.931 -34.436 1.00 89.31 328 LEU A CA 1
ATOM 2612 C C . LEU A 1 328 ? -11.859 4.750 -34.267 1.00 89.31 328 LEU A C 1
ATOM 2614 O O . LEU A 1 328 ? -12.415 4.574 -33.182 1.00 89.31 328 LEU A O 1
ATOM 2618 N N . ASN A 1 329 ? -12.083 3.950 -35.317 1.00 93.25 329 ASN A N 1
ATOM 2619 C CA . ASN A 1 329 ? -12.901 2.744 -35.213 1.00 93.25 329 ASN A CA 1
ATOM 2620 C C . ASN A 1 329 ? -12.301 1.760 -34.204 1.00 93.25 329 ASN A C 1
ATOM 2622 O O . ASN A 1 329 ? -11.079 1.606 -34.105 1.00 93.25 329 ASN A O 1
ATOM 2626 N N . ILE A 1 330 ? -13.191 1.091 -33.467 1.00 93.19 330 ILE A N 1
ATOM 2627 C CA . ILE A 1 330 ? -12.815 0.111 -32.451 1.00 93.19 330 ILE A CA 1
ATOM 2628 C C . ILE A 1 330 ? -12.258 -1.135 -33.143 1.00 93.19 330 ILE A C 1
ATOM 2630 O O . ILE A 1 330 ? -12.926 -1.750 -33.970 1.00 93.19 330 ILE A O 1
ATOM 2634 N N . THR A 1 331 ? -11.051 -1.541 -32.764 1.00 92.56 331 THR A N 1
ATOM 2635 C CA . THR A 1 331 ? -10.373 -2.733 -33.270 1.00 92.56 331 THR A CA 1
ATOM 2636 C C . THR A 1 331 ? -9.672 -3.489 -32.151 1.00 92.56 331 THR A C 1
ATOM 2638 O O . THR A 1 331 ? -9.260 -2.920 -31.145 1.00 92.56 331 THR A O 1
ATOM 2641 N N . THR A 1 332 ? -9.477 -4.788 -32.352 1.00 90.44 332 THR A N 1
ATOM 2642 C CA . THR A 1 332 ? -8.650 -5.645 -31.490 1.00 90.44 332 THR A CA 1
ATOM 2643 C C . THR A 1 332 ? -7.390 -6.131 -32.206 1.00 90.44 332 THR A C 1
ATOM 2645 O O . THR A 1 332 ? -6.654 -6.960 -31.669 1.00 90.44 332 THR A O 1
ATOM 2648 N N . LYS A 1 333 ? -7.100 -5.608 -33.410 1.00 88.81 333 LYS A N 1
ATOM 2649 C CA . LYS A 1 333 ? -5.983 -6.080 -34.242 1.00 88.81 333 LYS A CA 1
ATOM 2650 C C . LYS A 1 333 ? -4.648 -6.036 -33.500 1.00 88.81 333 LYS A C 1
ATOM 2652 O O . LYS A 1 333 ? -3.888 -6.997 -33.560 1.00 88.81 333 LYS A O 1
ATOM 2657 N N . TRP A 1 334 ? -4.402 -4.969 -32.736 1.00 86.94 334 TRP A N 1
ATOM 2658 C CA . TRP A 1 334 ? -3.130 -4.707 -32.057 1.00 86.94 334 TRP A CA 1
ATOM 2659 C C . TRP A 1 334 ? -2.771 -5.730 -30.975 1.00 86.94 334 TRP A C 1
ATOM 2661 O O . TRP A 1 334 ? -1.598 -5.882 -30.660 1.00 86.94 334 TRP A O 1
ATOM 2671 N N . PHE A 1 335 ? -3.741 -6.498 -30.474 1.00 86.38 335 PHE A N 1
ATOM 2672 C CA . PHE A 1 335 ? -3.490 -7.592 -29.530 1.00 86.38 335 PHE A CA 1
ATOM 2673 C C . PHE A 1 335 ? -2.908 -8.848 -30.211 1.00 86.38 335 PHE A C 1
ATOM 2675 O O . PHE A 1 335 ? -2.338 -9.708 -29.539 1.00 86.38 335 PHE A O 1
ATOM 2682 N N . ASN A 1 336 ? -3.024 -8.947 -31.542 1.00 81.19 336 ASN A N 1
ATOM 2683 C CA . ASN A 1 336 ? -2.631 -10.115 -32.336 1.00 81.19 336 ASN A CA 1
ATOM 2684 C C . ASN A 1 336 ? -1.540 -9.831 -33.384 1.00 81.19 336 ASN A C 1
ATOM 2686 O O . ASN A 1 336 ? -1.054 -10.779 -34.001 1.00 81.19 336 ASN A O 1
ATOM 2690 N N . VAL A 1 337 ? -1.139 -8.570 -33.596 1.00 71.50 337 VAL A N 1
ATOM 2691 C CA . VAL A 1 337 ? -0.093 -8.205 -34.572 1.00 71.50 337 VAL A CA 1
ATOM 2692 C C . VAL A 1 337 ? 1.237 -8.836 -34.170 1.00 71.50 337 VAL A C 1
ATOM 2694 O O . VAL A 1 337 ? 1.822 -8.467 -33.159 1.00 71.50 337 VAL A O 1
ATOM 2697 N N . SER A 1 338 ? 1.718 -9.795 -34.961 1.00 63.16 338 SER A N 1
ATOM 2698 C CA . SER A 1 338 ? 2.989 -10.470 -34.711 1.00 63.16 338 SER A CA 1
ATOM 2699 C C . SER A 1 338 ? 4.175 -9.623 -35.153 1.00 63.16 338 SER A C 1
ATOM 2701 O O . SER A 1 338 ? 4.314 -9.313 -36.336 1.00 63.16 338 SER A O 1
ATOM 2703 N N . THR A 1 339 ? 5.079 -9.363 -34.225 1.00 58.84 339 THR A N 1
ATOM 2704 C CA . THR A 1 339 ? 6.391 -8.762 -34.450 1.00 58.84 339 THR A CA 1
ATOM 2705 C C . THR A 1 339 ? 7.447 -9.862 -34.326 1.00 58.84 339 THR A C 1
ATOM 2707 O O . THR A 1 339 ? 7.470 -10.645 -33.374 1.00 58.84 339 THR A O 1
ATOM 2710 N N . VAL A 1 340 ? 8.287 -10.009 -35.358 1.00 55.03 340 VAL A N 1
ATOM 2711 C CA . VAL A 1 340 ? 9.355 -11.032 -35.433 1.00 55.03 340 VAL A CA 1
ATOM 2712 C C . VAL A 1 340 ? 8.839 -12.488 -35.332 1.00 55.03 340 VAL A C 1
ATOM 2714 O O . VAL A 1 340 ? 9.432 -13.344 -34.678 1.00 55.03 340 VAL A O 1
ATOM 2717 N N . GLY A 1 341 ? 7.707 -12.799 -35.977 1.00 57.31 341 GLY A N 1
ATOM 2718 C CA . GLY A 1 341 ? 7.207 -14.180 -36.116 1.00 57.31 341 GLY A CA 1
ATOM 2719 C C . GLY A 1 341 ? 6.602 -14.809 -34.850 1.00 57.31 341 GLY A C 1
ATOM 2720 O O . GLY A 1 341 ? 6.266 -15.993 -34.853 1.00 57.31 341 GLY A O 1
ATOM 2721 N N . THR A 1 342 ? 6.427 -14.037 -33.773 1.00 66.00 342 THR A N 1
ATOM 2722 C CA . THR A 1 342 ? 5.718 -14.457 -32.551 1.00 66.00 342 THR A CA 1
ATOM 2723 C C . THR A 1 342 ? 4.566 -13.514 -32.237 1.00 66.00 342 THR A C 1
ATOM 2725 O O . THR A 1 342 ? 4.688 -12.305 -32.391 1.00 66.00 342 THR A O 1
ATOM 2728 N N . THR A 1 343 ? 3.437 -14.059 -31.786 1.00 71.06 343 THR A N 1
ATOM 2729 C CA . THR A 1 343 ? 2.265 -13.257 -31.422 1.00 71.06 343 THR A CA 1
ATOM 2730 C C . THR A 1 343 ? 2.452 -12.586 -30.050 1.00 71.06 343 THR A C 1
ATOM 2732 O O . THR A 1 343 ? 2.978 -13.232 -29.132 1.00 71.06 343 THR A O 1
ATOM 2735 N N . PRO A 1 344 ? 1.978 -11.337 -29.850 1.00 73.81 344 PRO A N 1
ATOM 2736 C CA . PRO A 1 344 ? 2.049 -10.636 -28.564 1.00 73.81 344 PRO A CA 1
ATOM 2737 C C . PRO A 1 344 ? 1.434 -11.438 -27.418 1.00 73.81 344 PRO A C 1
ATOM 2739 O O . PRO A 1 344 ? 1.968 -11.449 -26.314 1.00 73.81 344 PRO A O 1
ATOM 2742 N N . ILE A 1 345 ? 0.372 -12.203 -27.690 1.00 78.44 345 ILE A N 1
ATOM 2743 C CA . ILE A 1 345 ? -0.271 -13.075 -26.700 1.00 78.44 345 ILE A CA 1
ATOM 2744 C C . ILE A 1 345 ? 0.674 -14.168 -26.164 1.00 78.44 345 ILE A C 1
ATOM 2746 O O . ILE A 1 345 ? 0.640 -14.495 -24.978 1.00 78.44 345 ILE A O 1
ATOM 2750 N N . LYS A 1 346 ? 1.562 -14.714 -27.008 1.00 85.12 346 LYS A N 1
ATOM 2751 C CA . LYS A 1 346 ? 2.543 -15.730 -26.599 1.00 85.12 346 LYS A CA 1
ATOM 2752 C C . LYS A 1 346 ? 3.638 -15.107 -25.737 1.00 85.12 346 LYS A C 1
ATOM 2754 O O . LYS A 1 346 ? 3.984 -15.652 -24.691 1.00 85.12 346 LYS A O 1
ATOM 2759 N N . ILE A 1 347 ? 4.133 -13.941 -26.150 1.00 89.50 347 ILE A N 1
ATOM 2760 C CA . ILE A 1 347 ? 5.100 -13.141 -25.386 1.00 89.50 347 ILE A CA 1
ATOM 2761 C C . ILE A 1 347 ? 4.503 -12.731 -24.029 1.00 89.50 347 ILE A C 1
ATOM 2763 O O . ILE A 1 347 ? 5.175 -12.783 -22.999 1.00 89.50 347 ILE A O 1
ATOM 2767 N N . PHE A 1 348 ? 3.216 -12.393 -24.000 1.00 91.19 348 PHE A N 1
ATOM 2768 C CA . PHE A 1 348 ? 2.485 -12.115 -22.771 1.00 91.19 348 PHE A CA 1
ATOM 2769 C C . PHE A 1 348 ? 2.398 -13.340 -21.855 1.00 91.19 348 PHE A C 1
ATOM 2771 O O . PHE A 1 348 ? 2.629 -13.229 -20.652 1.00 91.19 348 PHE A O 1
ATOM 2778 N N . GLY A 1 349 ? 2.158 -14.527 -22.420 1.00 92.88 349 GLY A N 1
ATOM 2779 C CA . GLY A 1 349 ? 2.238 -15.792 -21.688 1.00 92.88 349 GLY A CA 1
ATOM 2780 C C . GLY A 1 349 ? 3.607 -16.014 -21.035 1.00 92.88 349 GLY A C 1
ATOM 2781 O O . GLY A 1 349 ? 3.669 -16.426 -19.877 1.00 92.88 349 GLY A O 1
ATOM 2782 N N . HIS A 1 350 ? 4.704 -15.667 -21.720 1.00 94.00 350 HIS A N 1
ATOM 2783 C CA . HIS A 1 350 ? 6.044 -15.707 -21.124 1.00 94.00 350 HIS A CA 1
ATOM 2784 C C . HIS A 1 350 ? 6.181 -14.741 -19.941 1.00 94.00 350 HIS A C 1
ATOM 2786 O O . HIS A 1 350 ? 6.758 -15.113 -18.922 1.00 94.00 350 HIS A O 1
ATOM 2792 N N . SER A 1 351 ? 5.629 -13.526 -20.037 1.00 95.56 351 SER A N 1
ATOM 2793 C CA . SER A 1 351 ? 5.613 -12.576 -18.917 1.00 95.56 351 SER A CA 1
ATOM 2794 C C . SER A 1 351 ? 4.885 -13.122 -17.700 1.00 95.56 351 SER A C 1
ATOM 2796 O O . SER A 1 351 ? 5.441 -13.071 -16.607 1.00 95.56 351 SER A O 1
ATOM 2798 N N . VAL A 1 352 ? 3.680 -13.672 -17.885 1.00 96.81 352 VAL A N 1
ATOM 2799 C CA . VAL A 1 352 ? 2.896 -14.273 -16.793 1.00 96.81 352 VAL A CA 1
ATOM 2800 C C . VAL A 1 352 ? 3.638 -15.460 -16.178 1.00 96.81 352 VAL A C 1
ATOM 2802 O O . VAL A 1 352 ? 3.663 -15.614 -14.960 1.00 96.81 352 VAL A O 1
ATOM 2805 N N . PHE A 1 353 ? 4.286 -16.284 -17.003 1.00 96.94 353 PHE A N 1
ATOM 2806 C CA . PHE A 1 353 ? 5.092 -17.408 -16.532 1.00 96.94 353 PHE A CA 1
ATOM 2807 C C . PHE A 1 353 ? 6.291 -16.949 -15.689 1.00 96.94 353 PHE A C 1
ATOM 2809 O O . PHE A 1 353 ? 6.487 -17.427 -14.569 1.00 96.94 353 PHE A O 1
ATOM 2816 N N . VAL A 1 354 ? 7.074 -15.993 -16.200 1.00 96.94 354 VAL A N 1
ATOM 2817 C CA . VAL A 1 354 ? 8.247 -15.445 -15.505 1.00 96.94 354 VAL A CA 1
ATOM 2818 C C . VAL A 1 354 ? 7.833 -14.744 -14.213 1.00 96.94 354 VAL A C 1
ATOM 2820 O O . VAL A 1 354 ? 8.487 -14.949 -13.191 1.00 96.94 354 VAL A O 1
ATOM 2823 N N . SER A 1 355 ? 6.755 -13.958 -14.218 1.00 97.69 355 SER A N 1
ATOM 2824 C CA . SER A 1 355 ? 6.291 -13.235 -13.031 1.00 97.69 355 SER A CA 1
ATOM 2825 C C . SER A 1 355 ? 5.726 -14.159 -11.962 1.00 97.69 355 SER A C 1
ATOM 2827 O O . SER A 1 355 ? 6.053 -13.987 -10.788 1.00 97.69 355 SER A O 1
ATOM 2829 N N . LEU A 1 356 ? 4.968 -15.189 -12.346 1.00 97.94 356 LEU A N 1
ATOM 2830 C CA . LEU A 1 356 ? 4.452 -16.188 -11.414 1.00 97.94 356 LEU A CA 1
ATOM 2831 C C . LEU A 1 356 ? 5.588 -16.970 -10.750 1.00 97.94 356 LEU A C 1
ATOM 2833 O O . LEU A 1 356 ? 5.611 -17.092 -9.526 1.00 97.94 356 LEU A O 1
ATOM 2837 N N . LEU A 1 357 ? 6.559 -17.460 -11.528 1.00 98.19 357 LEU A N 1
ATOM 2838 C CA . LEU A 1 357 ? 7.706 -18.176 -10.965 1.00 98.19 357 LEU A CA 1
ATOM 2839 C C . LEU A 1 357 ? 8.596 -17.270 -10.114 1.00 98.19 357 LEU A C 1
ATOM 2841 O O . LEU A 1 357 ? 9.038 -17.699 -9.050 1.00 98.19 357 LEU A O 1
ATOM 2845 N N . SER A 1 358 ? 8.820 -16.022 -10.531 1.00 97.88 358 SER A N 1
ATOM 2846 C CA . SER A 1 358 ? 9.565 -15.047 -9.722 1.00 97.88 358 SER A CA 1
ATOM 2847 C C . SER A 1 358 ? 8.850 -14.771 -8.401 1.00 97.88 358 SER A C 1
ATOM 2849 O O . SER A 1 358 ? 9.500 -14.708 -7.362 1.00 97.88 358 SER A O 1
ATOM 2851 N N . ALA A 1 359 ? 7.516 -14.689 -8.408 1.00 98.12 359 ALA A N 1
ATOM 2852 C CA . ALA A 1 359 ? 6.719 -14.501 -7.204 1.00 98.12 359 ALA A CA 1
ATOM 2853 C C . ALA A 1 359 ? 6.755 -15.703 -6.264 1.00 98.12 359 ALA A C 1
ATOM 2855 O O . ALA A 1 359 ? 6.983 -15.524 -5.068 1.00 98.12 359 ALA A O 1
ATOM 2856 N N . VAL A 1 360 ? 6.588 -16.923 -6.776 1.00 98.19 360 VAL A N 1
ATOM 2857 C CA . VAL A 1 360 ? 6.657 -18.141 -5.955 1.00 98.19 360 VAL A CA 1
ATOM 2858 C C . VAL A 1 360 ? 8.061 -18.323 -5.380 1.00 98.19 360 VAL A C 1
ATOM 2860 O O . VAL A 1 360 ? 8.228 -18.382 -4.162 1.00 98.19 360 VAL A O 1
ATOM 2863 N N . LEU A 1 361 ? 9.082 -18.376 -6.239 1.00 98.38 361 LEU A N 1
ATOM 2864 C CA . LEU A 1 361 ? 10.455 -18.662 -5.821 1.00 98.38 361 LEU A CA 1
ATOM 2865 C C . LEU A 1 361 ? 11.042 -17.517 -4.991 1.00 98.38 361 LEU A C 1
ATOM 2867 O O . LEU A 1 361 ? 11.645 -17.769 -3.951 1.00 98.38 361 LEU A O 1
ATOM 2871 N N . GLY A 1 362 ? 10.815 -16.265 -5.392 1.00 97.88 362 GLY A N 1
ATOM 2872 C CA . GLY A 1 362 ? 11.273 -15.092 -4.648 1.00 97.88 362 GLY A CA 1
ATOM 2873 C C . GLY A 1 362 ? 10.654 -15.004 -3.257 1.00 97.88 362 GLY A C 1
ATOM 2874 O O . GLY A 1 362 ? 11.359 -14.711 -2.290 1.00 97.88 362 GLY A O 1
ATOM 2875 N N . THR A 1 363 ? 9.362 -15.324 -3.122 1.00 98.12 363 THR A N 1
ATOM 2876 C CA . THR A 1 363 ? 8.696 -15.357 -1.811 1.00 98.12 363 THR A CA 1
ATOM 2877 C C . THR A 1 363 ? 9.248 -16.484 -0.943 1.00 98.12 363 THR A C 1
ATOM 2879 O O . THR A 1 363 ? 9.531 -16.247 0.226 1.00 98.12 363 THR A O 1
ATOM 2882 N N . ILE A 1 364 ? 9.486 -17.678 -1.498 1.00 97.69 364 ILE A N 1
ATOM 2883 C CA . ILE A 1 364 ? 10.111 -18.789 -0.758 1.00 97.69 364 ILE A CA 1
ATOM 2884 C C . ILE A 1 364 ? 11.490 -18.380 -0.227 1.00 97.69 364 ILE A C 1
ATOM 2886 O O . ILE A 1 364 ? 11.754 -18.531 0.966 1.00 97.69 364 ILE A O 1
ATOM 2890 N N . VAL A 1 365 ? 12.355 -17.814 -1.074 1.00 97.81 365 VAL A N 1
ATOM 2891 C CA . VAL A 1 365 ? 13.692 -17.368 -0.647 1.00 97.81 365 VAL A CA 1
ATOM 2892 C C . VAL A 1 365 ? 13.588 -16.261 0.408 1.00 97.81 365 VAL A C 1
ATOM 2894 O O . VAL A 1 365 ? 14.310 -16.307 1.403 1.00 97.81 365 VAL A O 1
ATOM 2897 N N . ALA A 1 366 ? 12.658 -15.311 0.255 1.00 97.56 366 ALA A N 1
ATOM 2898 C CA . ALA A 1 366 ? 12.429 -14.245 1.232 1.00 97.56 366 ALA A CA 1
ATOM 2899 C C . ALA A 1 366 ? 11.947 -14.778 2.591 1.00 97.56 366 ALA A C 1
ATOM 2901 O O . ALA A 1 366 ? 12.453 -14.339 3.624 1.00 97.56 366 ALA A O 1
ATOM 2902 N N . ILE A 1 367 ? 11.031 -15.755 2.609 1.00 96.94 367 ILE A N 1
ATOM 2903 C CA . ILE A 1 367 ? 10.572 -16.422 3.837 1.00 96.94 367 ILE A CA 1
ATOM 2904 C C . ILE A 1 367 ? 11.741 -17.120 4.533 1.00 96.94 367 ILE A C 1
ATOM 2906 O O . ILE A 1 367 ? 11.931 -16.943 5.736 1.00 96.94 367 ILE A O 1
ATOM 2910 N N . LEU A 1 368 ? 12.527 -17.906 3.791 1.00 95.56 368 LEU A N 1
ATOM 2911 C CA . LEU A 1 368 ? 13.651 -18.662 4.349 1.00 95.56 368 LEU A CA 1
ATOM 2912 C C . LEU A 1 368 ? 14.738 -17.729 4.894 1.00 95.56 368 LEU A C 1
ATOM 2914 O O . LEU A 1 368 ? 15.240 -17.951 5.997 1.00 95.56 368 LEU A O 1
ATOM 2918 N N . ALA A 1 369 ? 15.062 -16.659 4.162 1.00 95.94 369 ALA A N 1
ATOM 2919 C CA . ALA A 1 369 ? 15.992 -15.633 4.616 1.00 95.94 369 ALA A CA 1
ATOM 2920 C C . ALA A 1 369 ? 15.476 -14.936 5.883 1.00 95.94 369 ALA A C 1
ATOM 2922 O O . ALA A 1 369 ? 16.209 -14.860 6.867 1.00 95.94 369 ALA A O 1
ATOM 2923 N N . ALA A 1 370 ? 14.215 -14.489 5.901 1.00 95.31 370 ALA A N 1
ATOM 2924 C CA . ALA A 1 370 ? 13.615 -13.809 7.052 1.00 95.31 370 ALA A CA 1
ATOM 2925 C C . ALA A 1 370 ? 13.555 -14.710 8.294 1.00 95.31 370 ALA A C 1
ATOM 2927 O O . ALA A 1 370 ? 13.864 -14.265 9.402 1.00 95.31 370 ALA A O 1
ATOM 2928 N N . TYR A 1 371 ? 13.221 -15.989 8.113 1.00 93.38 371 TYR A N 1
ATOM 2929 C CA . TYR A 1 371 ? 13.199 -16.965 9.197 1.00 93.38 371 TYR A CA 1
ATOM 2930 C C . TYR A 1 371 ? 14.596 -17.169 9.794 1.00 93.38 371 TYR A C 1
ATOM 2932 O O . TYR A 1 371 ? 14.782 -17.046 11.005 1.00 93.38 371 TYR A O 1
ATOM 2940 N N . ILE A 1 372 ? 15.607 -17.415 8.956 1.00 91.75 372 ILE A N 1
ATOM 2941 C CA . ILE A 1 372 ? 16.982 -17.649 9.412 1.00 91.75 372 ILE A CA 1
ATOM 2942 C C . ILE A 1 372 ? 17.578 -16.420 10.105 1.00 91.75 372 ILE A C 1
ATOM 2944 O O . ILE A 1 372 ? 18.253 -16.570 11.128 1.00 91.75 372 ILE A O 1
ATOM 2948 N N . THR A 1 373 ? 17.336 -15.210 9.600 1.00 92.31 373 THR A N 1
ATOM 2949 C CA . THR A 1 373 ? 17.896 -13.992 10.204 1.00 92.31 373 THR A CA 1
ATOM 2950 C C . THR A 1 373 ? 17.207 -13.631 11.516 1.00 92.31 373 THR A C 1
ATOM 2952 O O . THR A 1 373 ? 17.882 -13.197 12.449 1.00 92.31 373 THR A O 1
ATOM 2955 N N . GLN A 1 374 ? 15.896 -13.866 11.637 1.00 89.44 374 GLN A N 1
ATOM 2956 C CA . GLN A 1 374 ? 15.132 -13.496 12.831 1.00 89.44 374 GLN A CA 1
ATOM 2957 C C . GLN A 1 374 ? 15.143 -14.566 13.935 1.00 89.44 374 GLN A C 1
ATOM 2959 O O . GLN A 1 374 ? 15.138 -14.218 15.123 1.00 89.44 374 GLN A O 1
ATOM 2964 N N . ARG A 1 375 ? 15.141 -15.848 13.550 1.00 85.44 375 ARG A N 1
ATOM 2965 C CA . ARG A 1 375 ? 14.887 -17.011 14.426 1.00 85.44 375 ARG A CA 1
ATOM 2966 C C . ARG A 1 375 ? 15.966 -18.098 14.353 1.00 85.44 375 ARG A C 1
ATOM 2968 O O . ARG A 1 375 ? 15.928 -19.051 15.122 1.00 85.44 375 ARG A O 1
ATOM 2975 N N . GLY A 1 376 ? 16.941 -17.985 13.448 1.00 78.44 376 GLY A N 1
ATOM 2976 C CA . GLY A 1 376 ? 18.021 -18.970 13.329 1.00 78.44 376 GLY A CA 1
ATOM 2977 C C . GLY A 1 376 ? 18.909 -19.052 14.579 1.00 78.44 376 GLY A C 1
ATOM 2978 O O . GLY A 1 376 ? 19.055 -18.078 15.317 1.00 78.44 376 GLY A O 1
ATOM 2979 N N . ILE A 1 377 ? 19.557 -20.202 14.789 1.00 75.81 377 ILE A N 1
ATOM 2980 C CA . ILE A 1 377 ? 20.503 -20.445 15.895 1.00 75.81 377 ILE A CA 1
ATOM 2981 C C . ILE A 1 377 ? 21.898 -20.731 15.310 1.00 75.81 377 ILE A C 1
ATOM 2983 O O . ILE A 1 377 ? 22.024 -21.489 14.348 1.00 75.81 377 ILE A O 1
ATOM 2987 N N . GLY A 1 378 ? 22.954 -20.136 15.883 1.00 79.56 378 GLY A N 1
ATOM 2988 C CA . GLY A 1 378 ? 24.349 -20.298 15.429 1.00 79.56 378 GLY A CA 1
ATOM 2989 C C . GLY A 1 378 ? 24.745 -19.417 14.231 1.00 79.56 378 GLY A C 1
ATOM 2990 O O . GLY A 1 378 ? 23.925 -18.671 13.710 1.00 79.56 378 GLY A O 1
ATOM 2991 N N . PHE A 1 379 ? 26.021 -19.436 13.819 1.00 84.75 379 PHE A N 1
ATOM 2992 C CA . PHE A 1 379 ? 26.550 -18.701 12.646 1.00 84.75 379 PHE A CA 1
ATOM 2993 C C . PHE A 1 379 ? 26.115 -17.227 12.544 1.00 84.75 379 PHE A C 1
ATOM 2995 O O . PHE A 1 379 ? 25.676 -16.753 11.496 1.00 84.75 379 PHE A O 1
ATOM 3002 N N . GLU A 1 380 ? 26.232 -16.482 13.644 1.00 87.69 380 GLU A N 1
ATOM 3003 C CA . GLU A 1 380 ? 25.752 -15.097 13.730 1.00 87.69 380 GLU A CA 1
ATOM 3004 C C . GLU A 1 380 ? 26.330 -14.187 12.634 1.00 87.69 380 GLU A C 1
ATOM 3006 O O . GLU A 1 380 ? 25.604 -13.376 12.066 1.00 87.69 380 GLU A O 1
ATOM 3011 N N . ARG A 1 381 ? 27.608 -14.368 12.271 1.00 91.56 381 ARG A N 1
ATOM 3012 C CA . ARG A 1 381 ? 28.251 -13.607 11.188 1.00 91.56 381 ARG A CA 1
ATOM 3013 C C . ARG A 1 381 ? 27.571 -13.830 9.833 1.00 91.56 381 ARG A C 1
ATOM 3015 O O . ARG A 1 381 ? 27.270 -12.858 9.151 1.00 91.56 381 ARG A O 1
ATOM 3022 N N . LEU A 1 382 ? 27.281 -15.083 9.469 1.00 91.00 382 LEU A N 1
ATOM 3023 C CA . LEU A 1 382 ? 26.596 -15.406 8.211 1.00 91.00 382 LEU A CA 1
ATOM 3024 C C . LEU A 1 382 ? 25.147 -14.923 8.221 1.00 91.00 382 LEU A C 1
ATOM 3026 O O . LEU A 1 382 ? 24.680 -14.398 7.221 1.00 91.00 382 LEU A O 1
ATOM 3030 N N . ARG A 1 383 ? 24.440 -15.020 9.352 1.00 93.00 383 ARG A N 1
ATOM 3031 C CA . ARG A 1 383 ? 23.080 -14.470 9.467 1.00 93.00 383 ARG A CA 1
ATOM 3032 C C . ARG A 1 383 ? 23.054 -12.951 9.330 1.00 93.00 383 ARG A C 1
ATOM 3034 O O . ARG A 1 383 ? 22.203 -12.436 8.619 1.00 93.00 383 ARG A O 1
ATOM 3041 N N . LYS A 1 384 ? 23.996 -12.235 9.955 1.00 92.19 384 LYS A N 1
ATOM 3042 C CA . LYS A 1 384 ? 24.154 -10.781 9.772 1.00 92.19 384 LYS A CA 1
ATOM 3043 C C . LYS A 1 384 ? 24.496 -10.431 8.325 1.00 92.19 384 LYS A C 1
ATOM 3045 O O . LYS A 1 384 ? 23.976 -9.448 7.811 1.00 92.19 384 LYS A O 1
ATOM 3050 N N . PHE A 1 385 ? 25.320 -11.245 7.664 1.00 94.00 385 PHE A N 1
ATOM 3051 C CA . PHE A 1 385 ? 25.599 -11.096 6.237 1.00 94.00 385 PHE A CA 1
ATOM 3052 C C . PHE A 1 385 ? 24.341 -11.305 5.385 1.00 94.00 385 PHE A C 1
ATOM 3054 O O . PHE A 1 385 ? 24.046 -10.446 4.564 1.00 94.00 385 PHE A O 1
ATOM 3061 N N . ILE A 1 386 ? 23.570 -12.377 5.616 1.00 95.00 386 ILE A N 1
ATOM 3062 C CA . ILE A 1 386 ? 22.293 -12.629 4.927 1.00 95.00 386 ILE A CA 1
ATOM 3063 C C . ILE A 1 386 ? 21.321 -11.470 5.171 1.00 95.00 386 ILE A C 1
ATOM 3065 O O . ILE A 1 386 ? 20.669 -11.020 4.238 1.00 95.00 386 ILE A O 1
ATOM 3069 N N . ASP A 1 387 ? 21.237 -10.949 6.395 1.00 93.44 387 ASP A N 1
ATOM 3070 C CA . ASP A 1 387 ? 20.368 -9.812 6.701 1.00 93.44 387 ASP A CA 1
ATOM 3071 C C . ASP A 1 387 ? 20.775 -8.555 5.928 1.00 93.44 387 ASP A C 1
ATOM 3073 O O . ASP A 1 387 ? 19.944 -7.906 5.300 1.00 93.44 387 ASP A O 1
ATOM 3077 N N . TRP A 1 388 ? 22.070 -8.239 5.929 1.00 91.69 388 TRP A N 1
ATOM 3078 C CA . TRP A 1 388 ? 22.603 -7.087 5.214 1.00 91.69 388 TRP A CA 1
ATOM 3079 C C . TRP A 1 388 ? 22.423 -7.229 3.697 1.00 91.69 388 TRP A C 1
ATOM 3081 O O . TRP A 1 388 ? 21.848 -6.342 3.070 1.00 91.69 388 TRP A O 1
ATOM 3091 N N . ILE A 1 389 ? 22.825 -8.365 3.117 1.00 94.00 389 ILE A N 1
ATOM 3092 C CA . ILE A 1 389 ? 22.744 -8.628 1.672 1.00 94.00 389 ILE A CA 1
ATOM 3093 C C . ILE A 1 389 ? 21.298 -8.765 1.175 1.00 94.00 389 ILE A C 1
ATOM 3095 O O . ILE A 1 389 ? 21.030 -8.532 0.007 1.00 94.00 389 ILE A O 1
ATOM 3099 N N . SER A 1 390 ? 20.349 -9.109 2.049 1.00 94.81 390 SER A N 1
ATOM 3100 C CA . SER A 1 390 ? 18.922 -9.133 1.704 1.00 94.81 390 SER A CA 1
ATOM 3101 C C . SER A 1 390 ? 18.338 -7.732 1.536 1.00 94.81 390 SER A C 1
ATOM 3103 O O . SER A 1 390 ? 17.294 -7.570 0.916 1.00 94.81 390 SER A O 1
ATOM 3105 N N . ILE A 1 391 ? 18.982 -6.709 2.099 1.00 90.75 391 ILE A N 1
ATOM 3106 C CA . ILE A 1 391 ? 18.521 -5.322 2.014 1.00 90.75 391 ILE A CA 1
ATOM 3107 C C . ILE A 1 391 ? 19.207 -4.593 0.848 1.00 90.75 391 ILE A C 1
ATOM 3109 O O . ILE A 1 391 ? 18.571 -3.744 0.221 1.00 90.75 391 ILE A O 1
ATOM 3113 N N . THR A 1 392 ? 20.451 -4.953 0.502 1.00 89.50 392 THR A N 1
ATOM 3114 C CA . THR A 1 392 ? 21.257 -4.266 -0.527 1.00 89.50 392 THR A CA 1
ATOM 3115 C C . THR A 1 392 ? 20.620 -4.138 -1.915 1.00 89.50 392 THR A C 1
ATOM 3117 O O . THR A 1 392 ? 20.893 -3.111 -2.538 1.00 89.50 392 THR A O 1
ATOM 3120 N N . PRO A 1 393 ? 19.765 -5.056 -2.423 1.00 90.50 393 PRO A N 1
ATOM 3121 C CA . PRO A 1 393 ? 19.178 -4.888 -3.752 1.00 90.50 393 PRO A CA 1
ATOM 3122 C C . PRO A 1 393 ? 18.330 -3.626 -3.915 1.00 90.50 393 PRO A C 1
ATOM 3124 O O . PRO A 1 393 ? 18.237 -3.105 -5.019 1.00 90.50 393 PRO A O 1
ATOM 3127 N N . LEU A 1 394 ? 17.800 -3.075 -2.818 1.00 85.12 394 LEU A N 1
ATOM 3128 C CA . LEU A 1 394 ? 17.087 -1.793 -2.809 1.00 85.12 394 LEU A CA 1
ATOM 3129 C C . LEU A 1 394 ? 17.954 -0.636 -3.339 1.00 85.12 394 LEU A C 1
ATOM 3131 O O . LEU A 1 394 ? 17.430 0.332 -3.877 1.00 85.12 394 LEU A O 1
ATOM 3135 N N . ALA A 1 395 ? 19.277 -0.740 -3.191 1.00 85.94 395 ALA A N 1
ATOM 3136 C CA . ALA A 1 395 ? 20.239 0.258 -3.641 1.00 85.94 395 ALA A CA 1
ATOM 3137 C C . ALA A 1 395 ? 20.806 -0.031 -5.044 1.00 85.94 395 ALA A C 1
ATOM 3139 O O . ALA A 1 395 ? 21.722 0.665 -5.479 1.00 85.94 395 ALA A O 1
ATOM 3140 N N . ILE A 1 396 ? 20.336 -1.066 -5.747 1.00 90.88 396 ILE A N 1
ATOM 3141 C CA . ILE A 1 396 ? 20.885 -1.454 -7.050 1.00 90.88 396 ILE A CA 1
ATOM 3142 C C . ILE A 1 396 ? 19.810 -1.273 -8.125 1.00 90.88 396 ILE A C 1
ATOM 3144 O O . ILE A 1 396 ? 18.831 -2.018 -8.146 1.00 90.88 396 ILE A O 1
ATOM 3148 N N . PRO A 1 397 ? 20.000 -0.334 -9.066 1.00 91.81 397 PRO A N 1
ATOM 3149 C CA . PRO A 1 397 ? 19.075 -0.147 -10.173 1.00 91.81 397 PRO A CA 1
ATOM 3150 C C . PRO A 1 397 ? 18.910 -1.394 -11.044 1.00 91.81 397 PRO A C 1
ATOM 3152 O O . PRO A 1 397 ? 19.882 -2.091 -11.349 1.00 91.81 397 PRO A O 1
ATOM 3155 N N . GLY A 1 398 ? 17.699 -1.608 -11.565 1.00 91.88 398 GLY A N 1
ATOM 3156 C CA . GLY A 1 398 ? 17.398 -2.738 -12.446 1.00 91.88 398 GLY A CA 1
ATOM 3157 C C . GLY A 1 398 ? 18.316 -2.843 -13.667 1.00 91.88 398 GLY A C 1
ATOM 3158 O O . GLY A 1 398 ? 18.803 -3.932 -13.955 1.00 91.88 398 GLY A O 1
ATOM 3159 N N . LEU A 1 399 ? 18.617 -1.724 -14.345 1.00 92.44 399 LEU A N 1
ATOM 3160 C CA . LEU A 1 399 ? 19.547 -1.706 -15.491 1.00 92.44 399 LEU A CA 1
ATOM 3161 C C . LEU A 1 399 ? 20.920 -2.269 -15.118 1.00 92.44 399 LEU A C 1
ATOM 3163 O O . LEU A 1 399 ? 21.549 -2.970 -15.908 1.00 92.44 399 LEU A O 1
ATOM 3167 N N . VAL A 1 400 ? 21.372 -1.976 -13.901 1.00 94.50 400 VAL A N 1
ATOM 3168 C CA . VAL A 1 400 ? 22.676 -2.402 -13.407 1.00 94.50 400 VAL A CA 1
ATOM 3169 C C . VAL A 1 400 ? 22.670 -3.892 -13.081 1.00 94.50 400 VAL A C 1
ATOM 3171 O O . VAL A 1 400 ? 23.619 -4.589 -13.433 1.00 94.50 400 VAL A O 1
ATOM 3174 N N . ILE A 1 401 ? 21.578 -4.407 -12.506 1.00 95.12 401 ILE A N 1
ATOM 3175 C CA . ILE A 1 401 ? 21.378 -5.852 -12.319 1.00 95.12 401 ILE A CA 1
ATOM 3176 C C . ILE A 1 401 ? 21.417 -6.560 -13.677 1.00 95.12 401 ILE A C 1
ATOM 3178 O O . ILE A 1 401 ? 22.235 -7.460 -13.863 1.00 95.12 401 ILE A O 1
ATOM 3182 N N . GLY A 1 402 ? 20.614 -6.109 -14.645 1.00 94.31 402 GLY A N 1
ATOM 3183 C CA . GLY A 1 402 ? 20.548 -6.704 -15.982 1.00 94.31 402 GLY A CA 1
ATOM 3184 C C . GLY A 1 402 ? 21.900 -6.713 -16.698 1.00 94.31 402 GLY A C 1
ATOM 3185 O O . GLY A 1 402 ? 22.327 -7.752 -17.203 1.00 94.31 402 GLY A O 1
ATOM 3186 N N . LEU A 1 403 ? 22.620 -5.587 -16.674 1.00 94.12 403 LEU A N 1
ATOM 3187 C CA . LEU A 1 403 ? 23.957 -5.496 -17.258 1.00 94.12 403 LEU A CA 1
ATOM 3188 C C . LEU A 1 403 ? 24.959 -6.393 -16.521 1.00 94.12 403 LEU A C 1
ATOM 3190 O O . LEU A 1 403 ? 25.697 -7.139 -17.154 1.00 94.12 403 LEU A O 1
ATOM 3194 N N . SER A 1 404 ? 24.970 -6.389 -15.188 1.00 95.38 404 SER A N 1
ATOM 3195 C CA . SER A 1 404 ? 25.880 -7.237 -14.408 1.00 95.38 404 SER A CA 1
ATOM 3196 C C . SER A 1 404 ? 25.668 -8.733 -14.682 1.00 95.38 404 SER A C 1
ATOM 3198 O O . SER A 1 404 ? 26.630 -9.497 -14.776 1.00 95.38 404 SER A O 1
ATOM 3200 N N . TYR A 1 405 ? 24.416 -9.147 -14.898 1.00 95.31 405 TYR A N 1
ATOM 3201 C CA . TYR A 1 405 ? 24.054 -10.515 -15.260 1.00 95.31 405 TYR A CA 1
ATOM 3202 C C . TYR A 1 405 ? 24.522 -10.869 -16.667 1.00 95.31 405 TYR A C 1
ATOM 3204 O O . TYR A 1 405 ? 25.104 -11.940 -16.854 1.00 95.31 405 TYR A O 1
ATOM 3212 N N . LEU A 1 406 ? 24.320 -9.969 -17.636 1.00 93.00 406 LEU A N 1
ATOM 3213 C CA . LEU A 1 406 ? 24.848 -10.122 -18.991 1.00 93.00 406 LEU A CA 1
ATOM 3214 C C . LEU A 1 406 ? 26.366 -10.358 -18.948 1.00 93.00 406 LEU A C 1
ATOM 3216 O O . LEU A 1 406 ? 26.860 -11.308 -19.550 1.00 93.00 406 LEU A O 1
ATOM 3220 N N . LEU A 1 407 ? 27.100 -9.548 -18.183 1.00 92.12 407 LEU A N 1
ATOM 3221 C CA . LEU A 1 407 ? 28.562 -9.623 -18.099 1.00 92.12 407 LEU A CA 1
ATOM 3222 C C . LEU A 1 407 ? 29.073 -10.862 -17.368 1.00 92.12 407 LEU A C 1
ATOM 3224 O O . LEU A 1 407 ? 30.137 -11.375 -17.707 1.00 92.12 407 LEU A O 1
ATOM 3228 N N . PHE A 1 408 ? 28.350 -11.347 -16.363 1.00 94.25 408 PHE A N 1
ATOM 3229 C CA . PHE A 1 408 ? 28.778 -12.508 -15.592 1.00 94.25 408 PHE A CA 1
ATOM 3230 C C . PHE A 1 408 ? 28.396 -13.830 -16.258 1.00 94.25 408 PHE A C 1
ATOM 3232 O O . PHE A 1 408 ? 29.262 -14.684 -16.458 1.00 94.25 408 PHE A O 1
ATOM 3239 N N . PHE A 1 409 ? 27.128 -14.014 -16.629 1.00 93.25 409 PHE A N 1
ATOM 3240 C CA . PHE A 1 409 ? 26.632 -15.295 -17.140 1.00 93.25 409 PHE A CA 1
ATOM 3241 C C . PHE A 1 409 ? 27.015 -15.557 -18.599 1.00 93.25 409 PHE A C 1
ATOM 3243 O O . PHE A 1 409 ? 27.127 -16.715 -18.985 1.00 93.25 409 PHE A O 1
ATOM 3250 N N . ASN A 1 410 ? 27.280 -14.527 -19.410 1.00 90.25 410 ASN A N 1
ATOM 3251 C CA . ASN A 1 410 ? 27.688 -14.729 -20.805 1.00 90.25 410 ASN A CA 1
ATOM 3252 C C . ASN A 1 410 ? 29.182 -15.099 -20.963 1.00 90.25 410 ASN A C 1
ATOM 3254 O O . ASN A 1 410 ? 29.627 -15.458 -22.057 1.00 90.25 410 ASN A O 1
ATOM 3258 N N . LYS A 1 411 ? 29.986 -15.044 -19.889 1.00 87.56 411 LYS A N 1
ATOM 3259 C CA . LYS A 1 411 ? 31.426 -15.342 -19.965 1.00 87.56 411 LYS A CA 1
ATOM 3260 C C . LYS A 1 411 ? 31.682 -16.800 -20.375 1.00 87.56 411 LYS A C 1
ATOM 3262 O O . LYS A 1 411 ? 31.147 -17.701 -19.733 1.00 87.56 411 LYS A O 1
ATOM 3267 N N . PRO A 1 412 ? 32.547 -17.066 -21.378 1.00 84.19 412 PRO A N 1
ATOM 3268 C CA . PRO A 1 412 ? 32.812 -18.425 -21.861 1.00 84.19 412 PRO A CA 1
ATOM 3269 C C . PRO A 1 412 ? 33.293 -19.402 -20.782 1.00 84.19 412 PRO A C 1
ATOM 3271 O O . PRO A 1 412 ? 32.911 -20.563 -20.804 1.00 84.19 412 PRO A O 1
ATOM 3274 N N . MET A 1 413 ? 34.098 -18.924 -19.828 1.00 84.56 413 MET A N 1
ATOM 3275 C CA . MET A 1 413 ? 34.662 -19.738 -18.742 1.00 84.56 413 MET A CA 1
ATOM 3276 C C . MET A 1 413 ? 33.700 -19.941 -17.559 1.00 84.56 413 MET A C 1
ATOM 3278 O O . MET A 1 413 ? 34.062 -20.602 -16.589 1.00 84.56 413 MET A O 1
ATOM 3282 N N . ASN A 1 414 ? 32.503 -19.347 -17.587 1.00 90.00 414 ASN A N 1
ATOM 3283 C CA . ASN A 1 414 ? 31.550 -19.475 -16.490 1.00 90.00 414 ASN A CA 1
ATOM 3284 C C . ASN A 1 414 ? 30.746 -20.783 -16.639 1.00 90.00 414 ASN A C 1
ATOM 3286 O O . ASN A 1 414 ? 29.993 -20.910 -17.608 1.00 90.00 414 ASN A O 1
ATOM 3290 N N . PRO A 1 415 ? 30.818 -21.735 -15.685 1.00 88.38 415 PRO A N 1
ATOM 3291 C CA . PRO A 1 415 ? 30.033 -22.972 -15.751 1.00 88.38 415 PRO A CA 1
ATOM 3292 C C . PRO A 1 415 ? 28.518 -22.715 -15.723 1.00 88.38 415 PRO A C 1
ATOM 3294 O O . PRO A 1 415 ? 27.737 -23.520 -16.225 1.00 88.38 415 PRO A O 1
ATOM 3297 N N . LEU A 1 416 ? 28.088 -21.566 -15.193 1.00 91.25 416 LEU A N 1
ATOM 3298 C CA . LEU A 1 416 ? 26.686 -21.152 -15.158 1.00 91.25 416 LEU A CA 1
ATOM 3299 C C . LEU A 1 416 ? 26.212 -20.520 -16.474 1.00 91.25 416 LEU A C 1
ATOM 3301 O O . LEU A 1 416 ? 25.064 -20.098 -16.566 1.00 91.25 416 LEU A O 1
ATOM 3305 N N . LYS A 1 417 ? 27.037 -20.479 -17.525 1.00 90.06 417 LYS A N 1
ATOM 3306 C CA . LYS A 1 417 ? 26.619 -19.968 -18.839 1.00 90.06 417 LYS A CA 1
ATOM 3307 C C . LYS A 1 417 ? 25.407 -20.709 -19.412 1.00 90.06 417 LYS A C 1
ATOM 3309 O O . LYS A 1 417 ? 24.645 -20.121 -20.168 1.00 90.06 417 LYS A O 1
ATOM 3314 N N . ILE A 1 418 ? 25.172 -21.961 -19.014 1.00 89.56 418 ILE A N 1
ATOM 3315 C CA . ILE A 1 418 ? 24.039 -22.764 -19.499 1.00 89.56 418 ILE A CA 1
ATOM 3316 C C . ILE A 1 418 ? 22.665 -22.148 -19.188 1.00 89.56 418 ILE A C 1
ATOM 3318 O O . ILE A 1 418 ? 21.699 -22.428 -19.892 1.00 89.56 418 ILE A O 1
ATOM 3322 N N . ILE A 1 419 ? 22.566 -21.298 -18.157 1.00 91.19 419 ILE A N 1
ATOM 3323 C CA . ILE A 1 419 ? 21.315 -20.599 -17.832 1.00 91.19 419 ILE A CA 1
ATOM 3324 C C . ILE A 1 419 ? 21.133 -19.301 -18.630 1.00 91.19 419 ILE A C 1
ATOM 3326 O O . ILE A 1 419 ? 20.023 -18.760 -18.665 1.00 91.19 419 ILE A O 1
ATOM 3330 N N . TYR A 1 420 ? 22.183 -18.800 -19.287 1.00 89.25 420 TYR A N 1
ATOM 3331 C CA . TYR A 1 420 ? 22.097 -17.625 -20.148 1.00 89.25 420 TYR A CA 1
ATOM 3332 C C . TYR A 1 420 ? 21.187 -17.909 -21.350 1.00 89.25 420 TYR A C 1
ATOM 3334 O O . TYR A 1 420 ? 21.256 -18.968 -21.970 1.00 89.25 420 TYR A O 1
ATOM 3342 N N . GLY A 1 421 ? 20.302 -16.963 -21.669 1.00 86.62 421 GLY A N 1
ATOM 3343 C CA . GLY A 1 421 ? 19.307 -17.125 -22.731 1.00 86.62 421 GLY A CA 1
ATOM 3344 C C . GLY A 1 421 ? 18.108 -18.017 -22.377 1.00 86.62 421 GLY A C 1
ATOM 3345 O O . GLY A 1 421 ? 17.303 -18.317 -23.256 1.00 86.62 421 GLY A O 1
ATOM 3346 N N . THR A 1 422 ? 17.956 -18.421 -21.111 1.00 93.69 422 THR A N 1
ATOM 3347 C CA . THR A 1 422 ? 16.775 -19.147 -20.601 1.00 93.69 422 THR A CA 1
ATOM 3348 C C . THR A 1 422 ? 15.875 -18.232 -19.760 1.00 93.69 422 THR A C 1
ATOM 3350 O O . THR A 1 422 ? 16.268 -17.126 -19.407 1.00 93.69 422 THR A O 1
ATOM 3353 N N . PHE A 1 423 ? 14.673 -18.674 -19.374 1.00 94.69 423 PHE A N 1
ATOM 3354 C CA . PHE A 1 423 ? 13.845 -17.912 -18.424 1.00 94.69 423 PHE A CA 1
ATOM 3355 C C . PHE A 1 423 ? 14.455 -17.834 -17.013 1.00 94.69 423 PHE A C 1
ATOM 3357 O O . PHE A 1 423 ? 14.116 -16.930 -16.253 1.00 94.69 423 PHE A O 1
ATOM 3364 N N . ILE A 1 424 ? 15.378 -18.737 -16.658 1.00 95.12 424 ILE A N 1
ATOM 3365 C CA . ILE A 1 424 ? 15.961 -18.832 -15.309 1.00 95.12 424 ILE A CA 1
ATOM 3366 C C . ILE A 1 424 ? 16.739 -17.562 -14.957 1.00 95.12 424 ILE A C 1
ATOM 3368 O O . ILE A 1 424 ? 16.563 -17.019 -13.868 1.00 95.12 424 ILE A O 1
ATOM 3372 N N . ILE A 1 425 ? 17.556 -17.049 -15.884 1.00 95.06 425 ILE A N 1
ATOM 3373 C CA . ILE A 1 425 ? 18.344 -15.829 -15.647 1.00 95.06 425 ILE A CA 1
ATOM 3374 C C . ILE A 1 425 ? 17.442 -14.607 -15.414 1.00 95.06 425 ILE A C 1
ATOM 3376 O O . ILE A 1 425 ? 17.751 -13.765 -14.575 1.00 95.06 425 ILE A O 1
ATOM 3380 N N . MET A 1 426 ? 16.295 -14.546 -16.098 1.00 95.56 426 MET A N 1
ATOM 3381 C CA . MET A 1 426 ? 15.303 -13.476 -15.946 1.00 95.56 426 MET A CA 1
ATOM 3382 C C . MET A 1 426 ? 14.577 -13.576 -14.601 1.00 95.56 426 MET A C 1
ATOM 3384 O O . MET A 1 426 ? 14.391 -12.567 -13.925 1.00 95.56 426 MET A O 1
ATOM 3388 N N . ILE A 1 427 ? 14.219 -14.795 -14.185 1.00 97.12 427 ILE A N 1
ATOM 3389 C CA . ILE A 1 427 ? 13.606 -15.059 -12.877 1.00 97.12 427 ILE A CA 1
ATOM 3390 C C . ILE A 1 427 ? 14.561 -14.648 -11.752 1.00 97.12 427 ILE A C 1
ATOM 3392 O O . ILE A 1 427 ? 14.159 -13.930 -10.842 1.00 97.12 427 ILE A O 1
ATOM 3396 N N . PHE A 1 428 ? 15.837 -15.034 -11.824 1.00 96.81 428 PHE A N 1
ATOM 3397 C CA . PHE A 1 428 ? 16.833 -14.625 -10.832 1.00 96.81 428 PHE A CA 1
ATOM 3398 C C . PHE A 1 428 ? 17.049 -13.112 -10.792 1.00 96.81 428 PHE A C 1
ATOM 3400 O O . PHE A 1 428 ? 17.073 -12.544 -9.700 1.00 96.81 428 PHE A O 1
ATOM 3407 N N . ALA A 1 429 ? 17.115 -12.452 -11.952 1.00 96.62 429 ALA A N 1
ATOM 3408 C CA . ALA A 1 429 ? 17.226 -10.998 -12.012 1.00 96.62 429 ALA A CA 1
ATOM 3409 C C . ALA A 1 429 ? 16.034 -10.313 -11.321 1.00 96.62 429 ALA A C 1
ATOM 3411 O O . ALA A 1 429 ? 16.237 -9.392 -10.531 1.00 96.62 429 ALA A O 1
ATOM 3412 N N . ASN A 1 430 ? 14.805 -10.796 -11.546 1.00 96.81 430 ASN A N 1
ATOM 3413 C CA . ASN A 1 430 ? 13.607 -10.273 -10.881 1.00 96.81 430 ASN A CA 1
ATOM 3414 C C . ASN A 1 430 ? 13.596 -10.553 -9.374 1.00 96.81 430 ASN A C 1
ATOM 3416 O O . ASN A 1 430 ? 13.254 -9.661 -8.599 1.00 96.81 430 ASN A O 1
ATOM 3420 N N . ILE A 1 431 ? 13.982 -11.763 -8.949 1.00 97.25 431 ILE A N 1
ATOM 3421 C CA . ILE A 1 431 ? 14.058 -12.115 -7.524 1.00 97.25 431 ILE A CA 1
ATOM 3422 C C . ILE A 1 431 ? 15.006 -11.163 -6.806 1.00 97.25 431 ILE A C 1
ATOM 3424 O O . ILE A 1 431 ? 14.621 -10.612 -5.783 1.00 97.25 431 ILE A O 1
ATOM 3428 N N . ILE A 1 432 ? 16.208 -10.933 -7.343 1.00 96.31 432 ILE A N 1
ATOM 3429 C CA . ILE A 1 432 ? 17.178 -10.029 -6.721 1.00 96.31 432 ILE A CA 1
ATOM 3430 C C . ILE A 1 432 ? 16.688 -8.588 -6.749 1.00 96.31 432 ILE A C 1
ATOM 3432 O O . ILE A 1 432 ? 16.660 -7.962 -5.695 1.00 96.31 432 ILE A O 1
ATOM 3436 N N . HIS A 1 433 ? 16.259 -8.073 -7.904 1.00 94.69 433 HIS A N 1
ATOM 3437 C CA . HIS A 1 433 ? 15.813 -6.682 -8.036 1.00 94.69 433 HIS A CA 1
ATOM 3438 C C . HIS A 1 433 ? 14.713 -6.336 -7.023 1.00 94.69 433 HIS A C 1
ATOM 3440 O O . HIS A 1 433 ? 14.757 -5.285 -6.389 1.00 94.69 433 HIS A O 1
ATOM 3446 N N . PHE A 1 434 ? 13.766 -7.246 -6.801 1.00 95.31 434 PHE A N 1
ATOM 3447 C CA . PHE A 1 434 ? 12.634 -7.004 -5.909 1.00 95.31 434 PHE A CA 1
ATOM 3448 C C . PHE A 1 434 ? 12.788 -7.608 -4.517 1.00 95.31 434 PHE A C 1
ATOM 3450 O O . PHE A 1 434 ? 11.817 -7.583 -3.770 1.00 95.31 434 PHE A O 1
ATOM 3457 N N . PHE A 1 435 ? 13.967 -8.112 -4.138 1.00 96.75 435 PHE A N 1
ATOM 3458 C CA . PHE A 1 435 ? 14.123 -8.938 -2.937 1.00 96.75 435 PHE A CA 1
ATOM 3459 C C . PHE A 1 435 ? 13.828 -8.212 -1.620 1.00 96.75 435 PHE A C 1
ATOM 3461 O O . PHE A 1 435 ? 13.164 -8.754 -0.729 1.00 96.75 435 PHE A O 1
ATOM 3468 N N . SER A 1 436 ? 14.325 -6.979 -1.487 1.00 94.19 436 SER A N 1
ATOM 3469 C CA . SER A 1 436 ? 14.396 -6.285 -0.198 1.00 94.19 436 SER A CA 1
ATOM 3470 C C . SER A 1 436 ? 13.027 -6.020 0.427 1.00 94.19 436 SER A C 1
ATOM 3472 O O . SER A 1 436 ? 12.868 -6.187 1.635 1.00 94.19 436 SER A O 1
ATOM 3474 N N . MET A 1 437 ? 12.027 -5.626 -0.370 1.00 92.38 437 MET A N 1
ATOM 3475 C CA . MET A 1 437 ? 10.694 -5.274 0.140 1.00 92.38 437 MET A CA 1
ATOM 3476 C C . MET A 1 437 ? 9.937 -6.500 0.699 1.00 92.38 437 MET A C 1
ATOM 3478 O O . MET A 1 437 ? 9.599 -6.480 1.883 1.00 92.38 437 MET A O 1
ATOM 3482 N N . PRO A 1 438 ? 9.741 -7.601 -0.056 1.00 96.81 438 PRO A N 1
ATOM 3483 C CA . PRO A 1 438 ? 9.248 -8.885 0.451 1.00 96.81 438 PRO A CA 1
ATOM 3484 C C . PRO A 1 438 ? 9.970 -9.372 1.709 1.00 96.81 438 PRO A C 1
ATOM 3486 O O . PRO A 1 438 ? 9.331 -9.733 2.699 1.00 96.81 438 PRO A O 1
ATOM 3489 N N . TYR A 1 439 ? 11.306 -9.337 1.697 1.00 96.88 439 TYR A N 1
ATOM 3490 C CA . TYR A 1 439 ? 12.117 -9.740 2.842 1.00 96.88 439 TYR A CA 1
ATOM 3491 C C . TYR A 1 439 ? 11.796 -8.911 4.093 1.00 96.88 439 TYR A C 1
ATOM 3493 O O . TYR A 1 439 ? 11.543 -9.479 5.157 1.00 96.88 439 TYR A O 1
ATOM 3501 N N . MET A 1 440 ? 11.749 -7.580 3.976 1.00 92.75 440 MET A N 1
ATOM 3502 C CA . MET A 1 440 ? 11.429 -6.687 5.094 1.00 92.75 440 MET A CA 1
ATOM 3503 C C . MET A 1 440 ? 9.996 -6.869 5.599 1.00 92.75 440 MET A C 1
ATOM 3505 O O . MET A 1 440 ? 9.791 -6.914 6.814 1.00 92.75 440 MET A O 1
ATOM 3509 N N . THR A 1 441 ? 9.022 -7.027 4.701 1.00 91.19 441 THR A N 1
ATOM 3510 C CA . THR A 1 441 ? 7.610 -7.254 5.050 1.00 91.19 441 THR A CA 1
ATOM 3511 C C . THR A 1 441 ? 7.438 -8.544 5.852 1.00 91.19 441 THR A C 1
ATOM 3513 O O . THR A 1 441 ? 6.836 -8.542 6.931 1.00 91.19 441 THR A O 1
ATOM 3516 N N . ILE A 1 442 ? 8.036 -9.646 5.391 1.00 95.25 442 ILE A N 1
ATOM 3517 C CA . ILE A 1 442 ? 7.969 -10.940 6.084 1.00 95.25 442 ILE A CA 1
ATOM 3518 C C . ILE A 1 442 ? 8.757 -10.899 7.398 1.00 95.25 442 ILE A C 1
ATOM 3520 O O . ILE A 1 442 ? 8.234 -11.301 8.440 1.00 95.25 442 ILE A O 1
ATOM 3524 N N . LYS A 1 443 ? 9.982 -10.358 7.392 1.00 93.75 443 LYS A N 1
ATOM 3525 C CA . LYS A 1 443 ? 10.807 -10.203 8.603 1.00 93.75 443 LYS A CA 1
ATOM 3526 C C . LYS A 1 443 ? 10.091 -9.368 9.667 1.00 93.75 443 LYS A C 1
ATOM 3528 O O . LYS A 1 443 ? 10.112 -9.728 10.844 1.00 93.75 443 LYS A O 1
ATOM 3533 N N . GLY A 1 444 ? 9.439 -8.278 9.264 1.00 87.69 444 GLY A N 1
ATOM 3534 C CA . GLY A 1 444 ? 8.655 -7.411 10.142 1.00 87.69 444 GLY A CA 1
ATOM 3535 C C . GLY A 1 444 ? 7.478 -8.138 10.792 1.00 87.69 444 GLY A C 1
ATOM 3536 O O . GLY A 1 444 ? 7.261 -7.986 11.993 1.00 87.69 444 GLY A O 1
ATOM 3537 N N . SER A 1 445 ? 6.770 -8.984 10.037 1.00 89.19 445 SER A N 1
ATOM 3538 C CA . SER A 1 445 ? 5.714 -9.854 10.573 1.00 89.19 445 SER A CA 1
ATOM 3539 C C . SER A 1 445 ? 6.272 -10.884 11.562 1.00 89.19 445 SER A C 1
ATOM 3541 O O . SER A 1 445 ? 5.796 -10.969 12.693 1.00 89.19 445 SER A O 1
ATOM 3543 N N . MET A 1 446 ? 7.334 -11.605 11.193 1.00 90.75 446 MET A N 1
ATOM 3544 C CA . MET A 1 446 ? 7.938 -12.637 12.046 1.00 90.75 446 MET A CA 1
ATOM 3545 C C . MET A 1 446 ? 8.537 -12.083 13.342 1.00 90.75 446 MET A C 1
ATOM 3547 O O . MET A 1 446 ? 8.624 -12.811 14.332 1.00 90.75 446 MET A O 1
ATOM 3551 N N . LYS A 1 447 ? 8.959 -10.810 13.346 1.00 87.88 447 LYS A N 1
ATOM 3552 C CA . LYS A 1 447 ? 9.468 -10.115 14.536 1.00 87.88 447 LYS A CA 1
ATOM 3553 C C . LYS A 1 447 ? 8.396 -9.919 15.615 1.00 87.88 447 LYS A C 1
ATOM 3555 O O . LYS A 1 447 ? 8.768 -9.813 16.776 1.00 87.88 447 LYS A O 1
ATOM 3560 N N . LYS A 1 448 ? 7.111 -9.883 15.244 1.00 83.56 448 LYS A N 1
ATOM 3561 C CA . LYS A 1 448 ? 5.982 -9.740 16.182 1.00 83.56 448 LYS A CA 1
ATOM 3562 C C . LYS A 1 448 ? 5.598 -11.048 16.879 1.00 83.56 448 LYS A C 1
ATOM 3564 O O . LYS A 1 448 ? 4.920 -11.010 17.894 1.00 83.56 448 LYS A O 1
ATOM 3569 N N . ILE A 1 449 ? 5.991 -12.189 16.319 1.00 86.44 449 ILE A N 1
ATOM 3570 C CA . ILE A 1 449 ? 5.717 -13.510 16.891 1.00 86.44 449 ILE A CA 1
ATOM 3571 C C . ILE A 1 449 ? 6.774 -13.787 17.974 1.00 86.44 449 ILE A C 1
ATOM 3573 O O . ILE A 1 449 ? 7.957 -13.508 17.758 1.00 86.44 449 ILE A O 1
ATOM 3577 N N . ASP A 1 450 ? 6.375 -14.369 19.105 1.00 84.81 450 ASP A N 1
ATOM 3578 C CA . ASP A 1 450 ? 7.301 -14.752 20.177 1.00 84.81 450 ASP A CA 1
ATOM 3579 C C . ASP A 1 450 ? 8.391 -15.721 19.656 1.00 84.81 450 ASP A C 1
ATOM 3581 O O . ASP A 1 450 ? 8.165 -16.502 18.724 1.00 84.81 450 ASP A O 1
ATOM 3585 N N . LYS A 1 451 ? 9.611 -15.627 20.187 1.00 82.31 451 LYS A N 1
ATOM 3586 C CA . LYS A 1 451 ? 10.724 -16.539 19.873 1.00 82.31 451 LYS A CA 1
ATOM 3587 C C . LYS A 1 451 ? 10.745 -17.769 20.782 1.00 82.31 451 LYS A C 1
ATOM 3589 O O . LYS A 1 451 ? 11.451 -18.726 20.472 1.00 82.31 451 LYS A O 1
ATOM 3594 N N . GLU A 1 452 ? 9.970 -17.774 21.865 1.00 84.62 452 GLU A N 1
ATOM 3595 C CA . GLU A 1 452 ? 9.921 -18.904 22.794 1.00 84.62 452 GLU A CA 1
ATOM 3596 C C . GLU A 1 452 ? 9.284 -20.161 22.185 1.00 84.62 452 GLU A C 1
ATOM 3598 O O . GLU A 1 452 ? 9.590 -21.268 22.623 1.00 84.62 452 GLU A O 1
ATOM 3603 N N . TYR A 1 453 ? 8.480 -20.040 21.119 1.00 85.88 453 TYR A N 1
ATOM 3604 C CA . TYR A 1 453 ? 7.907 -21.202 20.425 1.00 85.88 453 TYR A CA 1
ATOM 3605 C C . TYR A 1 453 ? 8.977 -22.202 19.970 1.00 85.88 453 TYR A C 1
ATOM 3607 O O . TYR A 1 453 ? 8.799 -23.412 20.122 1.00 85.88 453 TYR A O 1
ATOM 3615 N N . GLU A 1 454 ? 10.103 -21.722 19.441 1.00 84.25 454 GLU A N 1
ATOM 3616 C CA . GLU A 1 454 ? 11.211 -22.578 19.033 1.00 84.25 454 GLU A CA 1
ATOM 3617 C C . GLU A 1 454 ? 11.920 -23.211 20.240 1.00 84.25 454 GLU A C 1
ATOM 3619 O O . GLU A 1 454 ? 12.191 -24.413 20.206 1.00 84.25 454 GLU A O 1
ATOM 3624 N N . ASN A 1 455 ? 12.148 -22.459 21.323 1.00 81.44 455 ASN A N 1
ATOM 3625 C CA . ASN A 1 455 ? 12.798 -22.963 22.543 1.00 81.44 455 ASN A CA 1
ATOM 3626 C C . ASN A 1 455 ? 11.964 -24.058 23.231 1.00 81.44 455 ASN A C 1
ATOM 3628 O O . ASN A 1 455 ? 12.482 -25.119 23.600 1.00 81.44 455 ASN A O 1
ATOM 3632 N N . VAL A 1 456 ? 10.651 -23.836 23.349 1.00 84.94 456 VAL A N 1
ATOM 3633 C CA . VAL A 1 456 ? 9.700 -24.811 23.901 1.00 84.94 456 VAL A CA 1
ATOM 3634 C C . VAL A 1 456 ? 9.642 -26.050 23.009 1.00 84.94 456 VAL A C 1
ATOM 3636 O O . VAL A 1 456 ? 9.721 -27.174 23.505 1.00 84.94 456 VAL A O 1
ATOM 3639 N N . SER A 1 457 ? 9.592 -25.869 21.686 1.00 83.69 457 SER A N 1
ATOM 3640 C CA . SER A 1 457 ? 9.581 -26.993 20.745 1.00 83.69 457 SER A CA 1
ATOM 3641 C C . SER A 1 457 ? 10.843 -27.855 20.827 1.00 83.69 457 SER A C 1
ATOM 3643 O O . SER A 1 457 ? 10.735 -29.080 20.818 1.00 83.69 457 SER A O 1
ATOM 3645 N N . GLU A 1 458 ? 12.026 -27.240 20.972 1.00 80.38 458 GLU A N 1
ATOM 3646 C CA . GLU A 1 458 ? 13.294 -27.963 21.110 1.00 80.38 458 GLU A CA 1
ATOM 3647 C C . GLU A 1 458 ? 13.321 -28.783 22.404 1.00 80.38 458 GLU A C 1
ATOM 3649 O O . GLU A 1 458 ? 13.755 -29.936 22.381 1.00 80.38 458 GLU A O 1
ATOM 3654 N N . THR A 1 459 ? 12.777 -28.239 23.498 1.00 85.06 459 THR A N 1
ATOM 3655 C CA . THR A 1 459 ? 12.644 -28.949 24.784 1.00 85.06 459 THR A CA 1
ATOM 3656 C C . THR A 1 459 ? 11.705 -30.154 24.674 1.00 85.06 459 THR A C 1
ATOM 3658 O O . THR A 1 459 ? 11.966 -31.205 25.253 1.00 85.06 459 THR A O 1
ATOM 3661 N N . MET A 1 460 ? 10.647 -30.041 23.866 1.00 86.31 460 MET A N 1
ATOM 3662 C CA . MET A 1 460 ? 9.699 -31.128 23.587 1.00 86.31 460 MET A CA 1
ATOM 3663 C C . MET A 1 460 ? 10.176 -32.100 22.490 1.00 86.31 460 MET A C 1
ATOM 3665 O O . MET A 1 460 ? 9.440 -33.013 22.115 1.00 86.31 460 MET A O 1
ATOM 3669 N N . GLY A 1 461 ? 11.380 -31.916 21.936 1.00 83.44 461 GLY A N 1
ATOM 3670 C CA . GLY A 1 461 ? 11.909 -32.745 20.847 1.00 83.44 461 GLY A CA 1
ATOM 3671 C C . GLY A 1 461 ? 11.189 -32.567 19.504 1.00 83.44 461 GLY A C 1
ATOM 3672 O O . GLY A 1 461 ? 11.321 -33.410 18.616 1.00 83.44 461 GLY A O 1
ATOM 3673 N N . VAL A 1 462 ? 10.433 -31.482 19.332 1.00 84.94 462 VAL A N 1
ATOM 3674 C CA . VAL A 1 462 ? 9.734 -31.150 18.088 1.00 84.94 462 VAL A CA 1
ATOM 3675 C C . VAL A 1 462 ? 10.696 -30.409 17.147 1.00 84.94 462 VAL A C 1
ATOM 3677 O O . VAL A 1 462 ? 11.326 -29.430 17.544 1.00 84.94 462 VAL A O 1
ATOM 3680 N N . PRO A 1 463 ? 10.837 -30.839 15.881 1.00 84.31 463 PRO A N 1
ATOM 3681 C CA . PRO A 1 463 ? 11.757 -30.205 14.946 1.00 84.31 463 PRO A CA 1
ATOM 3682 C C . PRO A 1 463 ? 11.257 -28.840 14.457 1.00 84.31 463 PRO A C 1
ATOM 3684 O O . PRO A 1 463 ? 10.058 -28.589 14.328 1.00 84.31 463 PRO A O 1
ATOM 3687 N N . TRP A 1 464 ? 12.204 -27.980 14.081 1.00 84.75 464 TRP A N 1
ATOM 3688 C CA . TRP A 1 464 ? 11.946 -26.575 13.740 1.00 84.75 464 TRP A CA 1
ATOM 3689 C C . TRP A 1 464 ? 11.004 -26.373 12.561 1.00 84.75 464 TRP A C 1
ATOM 3691 O O . TRP A 1 464 ? 10.209 -25.441 12.572 1.00 84.75 464 TRP A O 1
ATOM 3701 N N . TYR A 1 465 ? 11.062 -27.252 11.558 1.00 86.25 465 TYR A N 1
ATOM 3702 C CA . TYR A 1 465 ? 10.221 -27.141 10.371 1.00 86.25 465 TYR A CA 1
ATOM 3703 C C . TYR A 1 465 ? 8.737 -27.352 10.705 1.00 86.25 465 TYR A C 1
ATOM 3705 O O . TYR A 1 465 ? 7.884 -26.792 10.027 1.00 86.25 465 TYR A O 1
ATOM 3713 N N . LYS A 1 466 ? 8.411 -28.086 11.785 1.00 88.06 466 LYS A N 1
ATOM 3714 C CA . LYS A 1 466 ? 7.026 -28.212 12.268 1.00 88.06 466 LYS A CA 1
ATOM 3715 C C . LYS A 1 466 ? 6.542 -26.931 12.937 1.00 88.06 466 LYS A C 1
ATOM 3717 O O . LYS A 1 466 ? 5.386 -26.576 12.749 1.00 88.06 466 LYS A O 1
ATOM 3722 N N . VAL A 1 467 ? 7.395 -26.238 13.693 1.00 87.94 467 VAL A N 1
ATOM 3723 C CA . VAL A 1 467 ? 7.058 -24.914 14.252 1.00 87.94 467 VAL A CA 1
ATOM 3724 C C . VAL A 1 467 ? 6.934 -23.888 13.134 1.00 87.94 467 VAL A C 1
ATOM 3726 O O . VAL A 1 467 ? 5.986 -23.110 13.096 1.00 87.94 467 VAL A O 1
ATOM 3729 N N . PHE A 1 468 ? 7.860 -23.927 12.181 1.00 89.50 468 PHE A N 1
ATOM 3730 C CA . PHE A 1 468 ? 7.827 -23.081 11.002 1.00 89.50 468 PHE A CA 1
ATOM 3731 C C . PHE A 1 468 ? 6.512 -23.244 10.228 1.00 89.50 468 PHE A C 1
ATOM 3733 O O . PHE A 1 468 ? 5.844 -22.246 9.975 1.00 89.50 468 PHE A O 1
ATOM 3740 N N . ASP A 1 469 ? 6.096 -24.476 9.931 1.00 90.50 469 ASP A N 1
ATOM 3741 C CA . ASP A 1 469 ? 4.887 -24.755 9.147 1.00 90.50 469 ASP A CA 1
ATOM 3742 C C . ASP A 1 469 ? 3.577 -24.540 9.925 1.00 90.50 469 ASP A C 1
ATOM 3744 O O . ASP A 1 469 ? 2.628 -23.970 9.398 1.00 90.50 469 ASP A O 1
ATOM 3748 N N . ASN A 1 470 ? 3.519 -24.927 11.204 1.00 86.88 470 ASN A N 1
ATOM 3749 C CA . ASN A 1 470 ? 2.274 -24.856 11.982 1.00 86.88 470 ASN A CA 1
ATOM 3750 C C . ASN A 1 470 ? 2.069 -23.530 12.727 1.00 86.88 470 ASN A C 1
ATOM 3752 O O . ASN A 1 470 ? 0.941 -23.226 13.112 1.00 86.88 470 ASN A O 1
ATOM 3756 N N . VAL A 1 471 ? 3.129 -22.749 12.957 1.00 89.06 471 VAL A N 1
ATOM 3757 C CA . VAL A 1 471 ? 3.068 -21.512 13.756 1.00 89.06 471 VAL A CA 1
ATOM 3758 C C . VAL A 1 471 ? 3.525 -20.314 12.937 1.00 89.06 471 VAL A C 1
ATOM 3760 O O . VAL A 1 471 ? 2.763 -19.366 12.754 1.00 89.06 471 VAL A O 1
ATOM 3763 N N . VAL A 1 472 ? 4.745 -20.347 12.398 1.00 89.62 4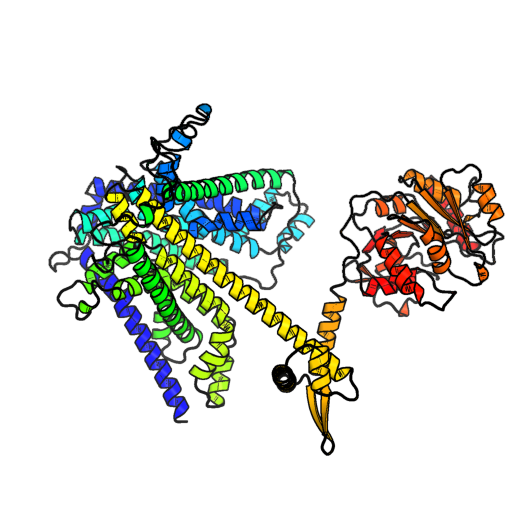72 VAL A N 1
ATOM 3764 C CA . VAL A 1 472 ? 5.335 -19.158 11.765 1.00 89.62 472 VAL A CA 1
ATOM 3765 C C . VAL A 1 472 ? 4.658 -18.828 10.432 1.00 89.62 472 VAL A C 1
ATOM 3767 O O . VAL A 1 472 ? 4.239 -17.688 10.235 1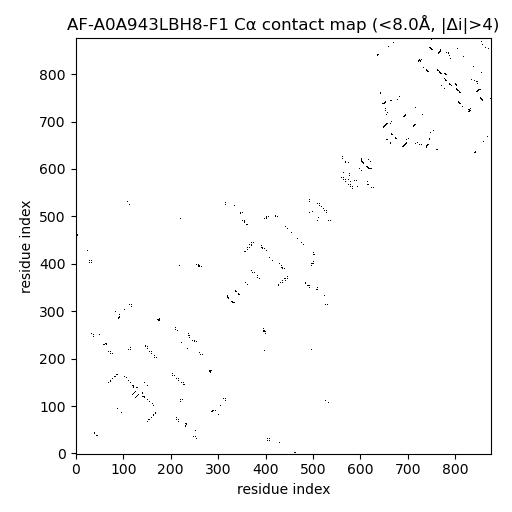.00 89.62 472 VAL A O 1
ATOM 3770 N N . LEU A 1 473 ? 4.499 -19.799 9.525 1.00 92.19 473 LEU A N 1
ATOM 3771 C CA . LEU A 1 473 ? 3.859 -19.575 8.224 1.00 92.19 473 LEU A CA 1
ATOM 3772 C C . LEU A 1 473 ? 2.396 -19.109 8.348 1.00 92.19 473 LEU A C 1
ATOM 3774 O O . LEU A 1 473 ? 2.053 -18.120 7.693 1.00 92.19 473 LEU A O 1
ATOM 3778 N N . PRO A 1 474 ? 1.529 -19.724 9.183 1.00 88.56 474 PRO A N 1
ATOM 3779 C CA . PRO A 1 474 ? 0.138 -19.298 9.308 1.00 88.56 474 PRO A CA 1
ATOM 3780 C C . PRO A 1 474 ? 0.006 -17.892 9.896 1.00 88.56 474 PRO A C 1
ATOM 3782 O O . PRO A 1 474 ? -0.806 -17.106 9.407 1.00 88.56 474 PRO A O 1
ATOM 3785 N N . LEU A 1 475 ? 0.831 -17.546 10.891 1.00 87.62 475 LEU A N 1
ATOM 3786 C CA . LEU A 1 475 ? 0.826 -16.217 11.509 1.00 87.62 475 LEU A CA 1
ATOM 3787 C C . LEU A 1 475 ? 1.427 -15.135 10.596 1.00 87.62 475 LEU A C 1
ATOM 3789 O O . LEU A 1 475 ? 1.029 -13.974 10.678 1.00 87.62 475 LEU A O 1
ATOM 3793 N N . SER A 1 476 ? 2.333 -15.499 9.684 1.00 91.88 476 SER A N 1
ATOM 3794 C CA . SER A 1 476 ? 2.909 -14.585 8.686 1.00 91.88 476 SER A CA 1
ATOM 3795 C C . SER A 1 476 ? 2.202 -14.609 7.325 1.00 91.88 476 SER A C 1
ATOM 3797 O O . SER A 1 476 ? 2.648 -13.941 6.390 1.00 91.88 476 SER A O 1
ATOM 3799 N N . LYS A 1 477 ? 1.078 -15.323 7.189 1.00 91.94 477 LYS A N 1
ATOM 3800 C CA . LYS A 1 477 ? 0.384 -15.545 5.909 1.00 91.94 477 LYS A CA 1
ATOM 3801 C C . LYS A 1 477 ? 0.031 -14.255 5.162 1.00 91.94 477 LYS A C 1
ATOM 3803 O O . LYS A 1 477 ? 0.218 -14.190 3.950 1.00 91.94 477 LYS A O 1
ATOM 3808 N N . THR A 1 478 ? -0.440 -13.220 5.859 1.00 89.81 478 THR A N 1
ATOM 3809 C CA . THR A 1 478 ? -0.795 -11.934 5.231 1.00 89.81 478 THR A CA 1
ATOM 3810 C C . THR A 1 478 ? 0.423 -11.271 4.586 1.00 89.81 478 THR A C 1
ATOM 3812 O O . THR A 1 478 ? 0.362 -10.890 3.418 1.00 89.81 478 THR A O 1
ATOM 3815 N N . ALA A 1 479 ? 1.553 -11.234 5.300 1.00 92.38 479 ALA A N 1
ATOM 3816 C CA . ALA A 1 479 ? 2.816 -10.692 4.800 1.00 92.38 479 ALA A CA 1
ATOM 3817 C C . ALA A 1 479 ? 3.386 -11.518 3.632 1.00 92.38 479 ALA A C 1
ATOM 3819 O O . ALA A 1 479 ? 3.957 -10.962 2.693 1.00 92.38 479 ALA A O 1
ATOM 3820 N N . ILE A 1 480 ? 3.204 -12.842 3.662 1.00 96.00 480 ILE A N 1
ATOM 3821 C CA . ILE A 1 480 ? 3.602 -13.753 2.578 1.00 96.00 480 ILE A CA 1
ATOM 3822 C C . ILE A 1 480 ? 2.796 -13.474 1.305 1.00 96.00 480 ILE A C 1
ATOM 3824 O O . ILE A 1 480 ? 3.372 -13.360 0.227 1.00 96.00 480 ILE A O 1
ATOM 3828 N N . ILE A 1 481 ? 1.475 -13.319 1.420 1.00 95.31 481 ILE A N 1
ATOM 3829 C CA . ILE A 1 481 ? 0.600 -13.016 0.278 1.00 95.31 481 ILE A CA 1
ATOM 3830 C C . ILE A 1 481 ? 0.919 -11.633 -0.307 1.00 95.31 481 ILE A C 1
ATOM 3832 O O . ILE A 1 481 ? 0.959 -11.476 -1.525 1.00 95.31 481 ILE A O 1
ATOM 3836 N N . GLU A 1 482 ? 1.189 -10.637 0.540 1.00 92.50 482 GLU A N 1
ATOM 3837 C CA . GLU A 1 482 ? 1.619 -9.300 0.100 1.00 92.50 482 GLU A CA 1
ATOM 3838 C C . GLU A 1 482 ? 2.956 -9.335 -0.635 1.00 92.50 482 GLU A C 1
ATOM 3840 O O . GLU A 1 482 ? 3.111 -8.697 -1.674 1.00 92.50 482 GLU A O 1
ATOM 3845 N N . SER A 1 483 ? 3.896 -10.131 -0.133 1.00 96.69 483 SER A N 1
ATOM 3846 C CA . SER A 1 483 ? 5.203 -10.348 -0.754 1.00 96.69 483 SER A CA 1
ATOM 3847 C C . SER A 1 483 ? 5.085 -11.029 -2.116 1.00 96.69 483 SER A C 1
ATOM 3849 O O . SER A 1 483 ? 5.704 -10.586 -3.084 1.00 96.69 483 SER A O 1
ATOM 3851 N N . PHE A 1 484 ? 4.236 -12.054 -2.216 1.00 97.81 484 PHE A N 1
ATOM 3852 C CA . PHE A 1 484 ? 3.918 -12.717 -3.479 1.00 97.81 484 PHE A CA 1
ATOM 3853 C C . PHE A 1 484 ? 3.326 -11.733 -4.492 1.00 97.81 484 PHE A C 1
ATOM 3855 O O . PHE A 1 484 ? 3.795 -11.649 -5.628 1.00 97.81 484 PHE A O 1
ATOM 3862 N N . GLN A 1 485 ? 2.333 -10.946 -4.069 1.00 96.31 485 GLN A N 1
ATOM 3863 C CA . GLN A 1 485 ? 1.712 -9.928 -4.911 1.00 96.31 485 GLN A CA 1
ATOM 3864 C C . GLN A 1 485 ? 2.749 -8.908 -5.400 1.00 96.31 485 GLN A C 1
ATOM 3866 O O . GLN A 1 485 ? 2.769 -8.573 -6.583 1.00 96.31 485 GLN A O 1
ATOM 3871 N N . TYR A 1 486 ? 3.622 -8.434 -4.507 1.00 95.69 486 TYR A N 1
ATOM 3872 C CA . TYR A 1 486 ? 4.665 -7.468 -4.840 1.00 95.69 486 TYR A CA 1
ATOM 3873 C C . TYR A 1 486 ? 5.604 -7.997 -5.929 1.00 95.69 486 TYR A C 1
ATOM 3875 O O . TYR A 1 486 ? 5.836 -7.304 -6.919 1.00 95.69 486 TYR A O 1
ATOM 3883 N N . TYR A 1 487 ? 6.105 -9.228 -5.798 1.00 97.44 487 TYR A N 1
ATOM 3884 C CA . TYR A 1 487 ? 6.951 -9.828 -6.831 1.00 97.44 487 TYR A CA 1
ATOM 3885 C C . TYR A 1 487 ? 6.222 -9.998 -8.164 1.00 97.44 487 TYR A C 1
ATOM 3887 O O . TYR A 1 487 ? 6.793 -9.685 -9.207 1.00 97.44 487 TYR A O 1
ATOM 3895 N N . PHE A 1 488 ? 4.979 -10.487 -8.139 1.00 97.88 488 PHE A N 1
ATOM 3896 C CA . PHE A 1 488 ? 4.212 -10.738 -9.358 1.00 97.88 488 PHE A CA 1
ATOM 3897 C C . PHE A 1 488 ? 4.000 -9.444 -10.152 1.00 97.88 488 PHE A C 1
ATOM 3899 O O . PHE A 1 488 ? 4.363 -9.372 -11.327 1.00 97.88 488 PHE A O 1
ATOM 3906 N N . LEU A 1 489 ? 3.467 -8.408 -9.492 1.00 96.00 489 LEU A N 1
ATOM 3907 C CA . LEU A 1 489 ? 3.156 -7.129 -10.133 1.00 96.00 489 LEU A CA 1
ATOM 3908 C C . LEU A 1 489 ? 4.421 -6.479 -10.701 1.00 96.00 489 LEU A C 1
ATOM 3910 O O . LEU A 1 489 ? 4.460 -6.124 -11.878 1.00 96.00 489 LEU A O 1
ATOM 3914 N N . ASN A 1 490 ? 5.484 -6.376 -9.898 1.00 94.94 490 ASN A N 1
ATOM 3915 C CA . ASN A 1 490 ? 6.722 -5.737 -10.341 1.00 94.94 490 ASN A CA 1
ATOM 3916 C C . ASN A 1 490 ? 7.417 -6.530 -11.456 1.00 94.94 490 ASN A C 1
ATOM 3918 O O . ASN A 1 490 ? 7.870 -5.943 -12.440 1.00 94.94 490 ASN A O 1
ATOM 3922 N N . SER A 1 491 ? 7.429 -7.864 -11.385 1.00 96.12 491 SER A N 1
ATOM 3923 C CA . SER A 1 491 ? 8.004 -8.692 -12.449 1.00 96.12 491 SER A CA 1
ATOM 3924 C C . SER A 1 491 ? 7.247 -8.567 -13.775 1.00 96.12 491 SER A C 1
ATOM 3926 O O . SER A 1 491 ? 7.893 -8.640 -14.818 1.00 96.12 491 SER A O 1
ATOM 3928 N N . MET A 1 492 ? 5.926 -8.351 -13.762 1.00 95.75 492 MET A N 1
ATOM 3929 C CA . MET A 1 492 ? 5.141 -8.127 -14.987 1.00 95.75 492 MET A CA 1
ATOM 3930 C C . MET A 1 492 ? 5.528 -6.829 -15.705 1.00 95.75 492 MET A C 1
ATOM 3932 O O . MET A 1 492 ? 5.450 -6.759 -16.930 1.00 95.75 492 MET A O 1
ATOM 3936 N N . MET A 1 493 ? 5.944 -5.807 -14.955 1.00 94.50 493 MET A N 1
ATOM 3937 C CA . MET A 1 493 ? 6.174 -4.457 -15.478 1.00 94.50 493 MET A CA 1
ATOM 3938 C C . MET A 1 493 ? 7.638 -4.152 -15.806 1.00 94.50 493 MET A C 1
ATOM 3940 O O . MET A 1 493 ? 7.933 -3.163 -16.474 1.00 94.50 493 MET A O 1
ATOM 3944 N N . THR A 1 494 ? 8.570 -4.973 -15.325 1.00 92.19 494 THR A N 1
ATOM 3945 C CA . THR A 1 494 ? 9.998 -4.641 -15.346 1.00 92.19 494 THR A CA 1
ATOM 3946 C C . THR A 1 494 ? 10.587 -4.672 -16.747 1.00 92.19 494 THR A C 1
ATOM 3948 O O . THR A 1 494 ? 10.596 -5.713 -17.402 1.00 92.19 494 THR A O 1
ATOM 3951 N N . ILE A 1 495 ? 11.164 -3.546 -17.170 1.00 92.44 495 ILE A N 1
ATOM 3952 C CA . ILE A 1 495 ? 11.950 -3.427 -18.407 1.00 92.44 495 ILE A CA 1
ATOM 3953 C C . ILE A 1 495 ? 13.444 -3.460 -18.071 1.00 92.44 495 ILE A C 1
ATOM 3955 O O . ILE A 1 495 ? 14.189 -4.294 -18.581 1.00 92.44 495 ILE A O 1
ATOM 3959 N N . SER A 1 496 ? 13.869 -2.595 -17.147 1.00 88.31 496 SER A N 1
ATOM 3960 C CA . SER A 1 496 ? 15.272 -2.272 -16.867 1.00 88.31 496 SER A CA 1
ATOM 3961 C C . SER A 1 496 ? 16.165 -3.484 -16.578 1.00 88.31 496 SER A C 1
ATOM 3963 O O . SER A 1 496 ? 17.256 -3.580 -17.126 1.00 88.31 496 SER A O 1
ATOM 3965 N N . ALA A 1 497 ? 15.715 -4.444 -15.764 1.00 91.50 497 ALA A N 1
ATOM 3966 C CA . ALA A 1 497 ? 16.523 -5.630 -15.454 1.00 91.50 497 ALA A CA 1
ATOM 3967 C C . ALA A 1 497 ? 16.548 -6.680 -16.574 1.00 91.50 497 ALA A C 1
ATOM 3969 O O . ALA A 1 497 ? 17.461 -7.500 -16.626 1.00 91.50 497 ALA A O 1
ATOM 3970 N N . LEU A 1 498 ? 15.561 -6.664 -17.472 1.00 94.50 498 LEU A N 1
ATOM 3971 C CA . LEU A 1 498 ? 15.332 -7.732 -18.448 1.00 94.50 498 LEU A CA 1
ATOM 3972 C C . LEU A 1 498 ? 15.771 -7.355 -19.866 1.00 94.50 498 LEU A C 1
ATOM 3974 O O . LEU A 1 498 ? 16.034 -8.244 -20.676 1.00 94.50 498 LEU A O 1
ATOM 3978 N N . VAL A 1 499 ? 15.906 -6.058 -20.158 1.00 91.25 499 VAL A N 1
ATOM 3979 C CA . VAL A 1 499 ? 16.243 -5.534 -21.491 1.00 91.25 499 VAL A CA 1
ATOM 3980 C C . VAL A 1 499 ? 17.595 -6.036 -22.026 1.00 91.25 499 VAL A C 1
ATOM 3982 O O . VAL A 1 499 ? 17.788 -6.088 -23.232 1.00 91.25 499 VAL A O 1
ATOM 3985 N N . PHE A 1 500 ? 18.513 -6.464 -21.153 1.00 91.19 500 PHE A N 1
ATOM 3986 C CA . PHE A 1 500 ? 19.814 -7.029 -21.541 1.00 91.19 500 PHE A CA 1
ATOM 3987 C C . PHE A 1 500 ? 19.849 -8.566 -21.589 1.00 91.19 500 PHE A C 1
ATOM 3989 O O . PHE A 1 500 ? 20.862 -9.134 -21.984 1.00 91.19 500 PHE A O 1
ATOM 3996 N N . LEU A 1 501 ? 18.786 -9.249 -21.149 1.00 92.44 501 LEU A N 1
ATOM 3997 C CA . LEU A 1 501 ? 18.803 -10.695 -20.873 1.00 92.44 501 LEU A CA 1
ATOM 3998 C C . LEU A 1 501 ? 17.899 -11.519 -21.796 1.00 92.44 501 LEU A C 1
ATOM 4000 O O . LEU A 1 501 ? 17.938 -12.751 -21.763 1.00 92.44 501 LEU A O 1
ATOM 4004 N N . PHE A 1 502 ? 17.055 -10.862 -22.589 1.00 90.50 502 PHE A N 1
ATOM 4005 C CA . PHE A 1 502 ? 16.106 -11.550 -23.453 1.00 90.50 502 PHE A CA 1
ATOM 4006 C C . PHE A 1 502 ? 16.774 -12.117 -24.713 1.00 90.50 502 PHE A C 1
ATOM 4008 O O . PHE A 1 502 ? 17.778 -11.616 -25.212 1.00 90.50 502 PHE A O 1
ATOM 4015 N N . THR A 1 503 ? 16.160 -13.159 -25.261 1.00 87.06 503 THR A N 1
ATOM 4016 C CA . THR A 1 503 ? 16.467 -13.713 -26.585 1.00 87.06 503 THR A CA 1
ATOM 4017 C C . THR A 1 503 ? 15.194 -13.732 -27.428 1.00 87.06 503 THR A C 1
ATOM 4019 O O . THR A 1 503 ? 14.107 -13.429 -26.932 1.00 87.06 503 THR A O 1
ATOM 4022 N N . THR A 1 504 ? 15.283 -14.160 -28.687 1.00 80.44 504 THR A N 1
ATOM 4023 C CA . THR A 1 504 ? 14.101 -14.357 -29.546 1.00 80.44 504 THR A CA 1
ATOM 4024 C C . THR A 1 504 ? 13.080 -15.334 -28.951 1.00 80.44 504 THR A C 1
ATOM 4026 O O . THR A 1 504 ? 11.890 -15.205 -29.216 1.00 80.44 504 THR A O 1
ATOM 4029 N N . LYS A 1 505 ? 13.514 -16.285 -28.110 1.00 85.12 505 LYS A N 1
ATOM 4030 C CA . LYS A 1 505 ? 12.636 -17.288 -27.482 1.00 85.12 505 LYS A CA 1
ATOM 4031 C C . LYS A 1 505 ? 12.126 -16.882 -26.100 1.00 85.12 505 LYS A C 1
ATOM 4033 O O . LYS A 1 505 ? 11.043 -17.307 -25.718 1.00 85.12 505 LYS A O 1
ATOM 4038 N N . THR A 1 506 ? 12.892 -16.084 -25.356 1.00 90.62 506 THR A N 1
ATOM 4039 C CA . THR A 1 506 ? 12.595 -15.730 -23.953 1.00 90.62 506 THR A CA 1
ATOM 4040 C C . THR A 1 506 ? 12.047 -14.319 -23.775 1.00 90.62 506 THR A C 1
ATOM 4042 O O . THR A 1 506 ? 11.940 -13.833 -22.652 1.00 90.62 506 THR A O 1
ATOM 4045 N N . LYS A 1 507 ? 11.701 -13.642 -24.872 1.00 90.25 507 LYS A N 1
ATOM 4046 C CA . LYS A 1 507 ? 11.170 -12.283 -24.824 1.00 90.25 507 LYS A CA 1
ATOM 4047 C C . LYS A 1 507 ? 9.882 -12.211 -23.990 1.00 90.25 507 LYS A C 1
ATOM 4049 O O . LYS A 1 507 ? 9.032 -13.101 -24.074 1.00 90.25 507 LYS A O 1
ATOM 4054 N N . VAL A 1 508 ? 9.770 -11.140 -23.205 1.00 93.31 508 VAL A N 1
ATOM 4055 C CA . VAL A 1 508 ? 8.658 -10.818 -22.297 1.00 93.31 508 VAL A CA 1
ATOM 4056 C C . VAL A 1 508 ? 7.961 -9.531 -22.745 1.00 93.31 508 VAL A C 1
ATOM 4058 O O . VAL A 1 508 ? 8.568 -8.693 -23.408 1.00 93.31 508 VAL A O 1
ATOM 4061 N N . ALA A 1 509 ? 6.699 -9.358 -22.359 1.00 93.00 509 ALA A N 1
ATOM 4062 C CA . ALA A 1 509 ? 5.811 -8.275 -22.782 1.00 93.00 509 ALA A CA 1
ATOM 4063 C C . ALA A 1 509 ? 6.381 -6.870 -22.532 1.00 93.00 509 ALA A C 1
ATOM 4065 O O . ALA A 1 509 ? 6.352 -6.031 -23.423 1.00 93.00 509 ALA A O 1
ATOM 4066 N N . SER A 1 510 ? 6.960 -6.622 -21.356 1.00 92.88 510 SER A N 1
ATOM 4067 C CA . SER A 1 510 ? 7.558 -5.326 -21.009 1.00 92.88 510 SER A CA 1
ATOM 4068 C C . SER A 1 510 ? 8.735 -4.948 -21.922 1.00 92.88 510 SER A C 1
ATOM 4070 O O . SER A 1 510 ? 8.916 -3.782 -22.257 1.00 92.88 510 SER A O 1
ATOM 4072 N N . VAL A 1 511 ? 9.525 -5.928 -22.366 1.00 92.31 511 VAL A N 1
ATOM 4073 C CA . VAL A 1 511 ? 10.623 -5.722 -23.323 1.00 92.31 511 VAL A CA 1
ATOM 4074 C C . VAL A 1 511 ? 10.087 -5.600 -24.748 1.00 92.31 511 VAL A C 1
ATOM 4076 O O . VAL A 1 511 ? 10.593 -4.796 -25.526 1.00 92.31 511 VAL A O 1
ATOM 4079 N N . GLU A 1 512 ? 9.043 -6.356 -25.087 1.00 90.94 512 GLU A N 1
ATOM 4080 C CA . GLU A 1 512 ? 8.372 -6.242 -26.383 1.00 90.94 512 GLU A CA 1
ATOM 4081 C C . GLU A 1 512 ? 7.793 -4.847 -26.606 1.00 90.94 512 GLU A C 1
ATOM 4083 O O . GLU A 1 512 ? 7.894 -4.338 -27.713 1.00 90.94 512 GLU A O 1
ATOM 4088 N N . MET A 1 513 ? 7.314 -4.178 -25.553 1.00 91.81 513 MET A N 1
ATOM 4089 C CA . MET A 1 513 ? 6.898 -2.776 -25.639 1.00 91.81 513 MET A CA 1
ATOM 4090 C C . MET A 1 513 ? 7.994 -1.853 -26.186 1.00 91.81 513 MET A C 1
ATOM 4092 O O . MET A 1 513 ? 7.699 -0.918 -26.930 1.00 91.81 513 MET A O 1
ATOM 4096 N N . VAL A 1 514 ? 9.256 -2.107 -25.823 1.00 91.00 514 VAL A N 1
ATOM 4097 C CA . VAL A 1 514 ? 10.402 -1.345 -26.335 1.00 91.00 514 VAL A CA 1
ATOM 4098 C C . VAL A 1 514 ? 10.628 -1.661 -27.811 1.00 91.00 514 VAL A C 1
ATOM 4100 O O . VAL A 1 514 ? 10.830 -0.742 -28.596 1.00 91.00 514 VAL A O 1
ATOM 4103 N N . ALA A 1 515 ? 10.541 -2.937 -28.196 1.00 88.94 515 ALA A N 1
ATOM 4104 C CA . ALA A 1 515 ? 10.720 -3.369 -29.580 1.00 88.94 515 ALA A CA 1
ATOM 4105 C C . ALA A 1 515 ? 9.634 -2.800 -30.510 1.00 88.94 515 ALA A C 1
ATOM 4107 O O . ALA A 1 515 ? 9.959 -2.172 -31.511 1.00 88.94 515 ALA A O 1
ATOM 4108 N N . THR A 1 516 ? 8.354 -2.934 -30.151 1.00 89.06 516 THR A N 1
ATOM 4109 C CA . THR A 1 516 ? 7.236 -2.416 -30.958 1.00 89.06 516 THR A CA 1
ATOM 4110 C C . THR A 1 516 ? 7.236 -0.894 -31.035 1.00 89.06 516 THR A C 1
ATOM 4112 O O . THR A 1 516 ? 6.825 -0.328 -32.045 1.00 89.06 516 THR A O 1
ATOM 4115 N N . TYR A 1 517 ? 7.710 -0.218 -29.984 1.00 90.88 517 TYR A N 1
ATOM 4116 C CA . TYR A 1 517 ? 7.910 1.228 -30.013 1.00 90.88 517 TYR A CA 1
ATOM 4117 C C . TYR A 1 517 ? 9.037 1.632 -30.967 1.00 90.88 517 TYR A C 1
ATOM 4119 O O . TYR A 1 517 ? 8.842 2.540 -31.769 1.00 90.88 517 TYR A O 1
ATOM 4127 N N . ASP A 1 518 ? 10.181 0.945 -30.914 1.00 89.12 518 ASP A N 1
ATOM 4128 C CA . ASP A 1 518 ? 11.314 1.210 -31.808 1.00 89.12 518 ASP A CA 1
ATOM 4129 C C . ASP A 1 518 ? 10.968 0.914 -33.281 1.00 89.12 518 ASP A C 1
ATOM 4131 O O . ASP A 1 518 ? 11.479 1.582 -34.177 1.00 89.12 518 ASP A O 1
ATOM 4135 N N . GLU A 1 519 ? 10.047 -0.019 -33.539 1.00 87.62 519 GLU A N 1
ATOM 4136 C CA . GLU A 1 519 ? 9.471 -0.284 -34.868 1.00 87.62 519 GLU A CA 1
ATOM 4137 C C . GLU A 1 519 ? 8.401 0.743 -35.302 1.00 87.62 519 GLU A C 1
ATOM 4139 O O . GLU A 1 519 ? 7.921 0.701 -36.434 1.00 87.62 519 GLU A O 1
ATOM 4144 N N . GLY A 1 520 ? 8.004 1.673 -34.426 1.00 87.44 520 GLY A N 1
ATOM 4145 C CA . GLY A 1 520 ? 6.993 2.699 -34.706 1.00 87.44 520 GLY A CA 1
ATOM 4146 C C . GLY A 1 520 ? 5.537 2.237 -34.549 1.00 87.44 520 GLY A C 1
ATOM 4147 O O . GLY A 1 520 ? 4.613 3.000 -34.835 1.00 87.44 520 GLY A O 1
ATOM 4148 N N . ILE A 1 521 ? 5.292 1.022 -34.050 1.00 87.75 521 ILE A N 1
ATOM 4149 C CA . ILE A 1 521 ? 3.951 0.444 -33.857 1.00 87.75 521 ILE A CA 1
ATOM 4150 C C . ILE A 1 521 ? 3.421 0.774 -32.448 1.00 87.75 521 ILE A C 1
ATOM 4152 O O . ILE A 1 521 ? 3.160 -0.102 -31.620 1.00 87.75 521 ILE A O 1
ATOM 4156 N N . ILE A 1 522 ? 3.227 2.067 -32.165 1.00 90.06 522 ILE A N 1
ATOM 4157 C CA . ILE A 1 522 ? 2.874 2.581 -30.822 1.00 90.06 522 ILE A CA 1
ATOM 4158 C C . ILE A 1 522 ? 1.541 2.006 -30.302 1.00 90.06 522 ILE A C 1
ATOM 4160 O O . ILE A 1 522 ? 1.389 1.771 -29.102 1.00 90.06 522 ILE A O 1
ATOM 4164 N N . SER A 1 523 ? 0.566 1.742 -31.176 1.00 90.12 523 SER A N 1
ATOM 4165 C CA . SER A 1 523 ? -0.720 1.141 -30.785 1.00 90.12 523 SER A CA 1
ATOM 4166 C C . SER A 1 523 ? -0.576 -0.301 -30.278 1.00 90.12 523 SER A C 1
ATOM 4168 O O . SER A 1 523 ? -1.275 -0.685 -29.342 1.00 90.12 523 SER A O 1
ATOM 4170 N N . SER A 1 524 ? 0.378 -1.077 -30.815 1.00 89.88 524 SER A N 1
ATOM 4171 C CA . SER A 1 524 ? 0.730 -2.404 -30.278 1.00 89.88 524 SER A CA 1
ATOM 4172 C C . SER A 1 524 ? 1.340 -2.279 -28.881 1.00 89.88 524 SER A C 1
ATOM 4174 O O . SER A 1 524 ? 0.937 -2.976 -27.949 1.00 89.88 524 SER A O 1
ATOM 4176 N N . THR A 1 525 ? 2.223 -1.296 -28.683 1.00 91.81 525 THR A N 1
ATOM 4177 C CA . THR A 1 525 ? 2.795 -0.997 -27.365 1.00 91.81 525 THR A CA 1
ATOM 4178 C C . THR A 1 525 ? 1.717 -0.640 -26.332 1.00 91.81 525 THR A C 1
ATOM 4180 O O . THR A 1 525 ? 1.762 -1.124 -25.199 1.00 91.81 525 THR A O 1
ATOM 4183 N N . ALA A 1 526 ? 0.718 0.161 -26.719 1.00 93.56 526 ALA A N 1
ATOM 4184 C CA . ALA A 1 526 ? -0.426 0.489 -25.866 1.00 93.56 526 ALA A CA 1
ATOM 4185 C C . ALA A 1 526 ? -1.274 -0.753 -25.534 1.00 93.56 526 ALA A C 1
ATOM 4187 O O . ALA A 1 526 ? -1.650 -0.940 -24.377 1.00 93.56 526 ALA A O 1
ATOM 4188 N N . ALA A 1 527 ? -1.520 -1.638 -26.506 1.00 92.88 527 ALA A N 1
ATOM 4189 C CA . ALA A 1 527 ? -2.244 -2.889 -26.280 1.00 92.88 527 ALA A CA 1
ATOM 4190 C C . ALA A 1 527 ? -1.540 -3.791 -25.256 1.00 92.88 527 ALA A C 1
ATOM 4192 O O . ALA A 1 527 ? -2.179 -4.266 -24.314 1.00 92.88 527 ALA A O 1
ATOM 4193 N N . ILE A 1 528 ? -0.217 -3.954 -25.363 1.00 92.69 528 ILE A N 1
ATOM 4194 C CA . ILE A 1 528 ? 0.574 -4.713 -24.383 1.00 92.69 528 ILE A CA 1
ATOM 4195 C C . ILE A 1 528 ? 0.465 -4.086 -22.983 1.00 92.69 528 ILE A C 1
ATOM 4197 O O . ILE A 1 528 ? 0.274 -4.804 -21.998 1.00 92.69 528 ILE A O 1
ATOM 4201 N N . ALA A 1 529 ? 0.522 -2.756 -22.880 1.00 94.38 529 ALA A N 1
ATOM 4202 C CA . ALA A 1 529 ? 0.365 -2.059 -21.605 1.00 94.38 529 ALA A CA 1
ATOM 4203 C C . ALA A 1 529 ? -1.016 -2.297 -20.968 1.00 94.38 529 ALA A C 1
ATOM 4205 O O . ALA A 1 529 ? -1.103 -2.549 -19.765 1.00 94.38 529 ALA A O 1
ATOM 4206 N N . VAL A 1 530 ? -2.089 -2.282 -21.769 1.00 95.00 530 VAL A N 1
ATOM 4207 C CA . VAL A 1 530 ? -3.456 -2.593 -21.312 1.00 95.00 530 VAL A CA 1
ATOM 4208 C C . VAL A 1 530 ? -3.563 -4.039 -20.826 1.00 95.00 530 VAL A C 1
ATOM 4210 O O . VAL A 1 530 ? -4.190 -4.285 -19.797 1.00 95.00 530 VAL A O 1
ATOM 4213 N N . MET A 1 531 ? -2.919 -4.995 -21.503 1.00 94.31 531 MET A N 1
ATOM 4214 C CA . MET A 1 531 ? -2.884 -6.390 -21.046 1.00 94.31 531 MET A CA 1
ATOM 4215 C C . MET A 1 531 ? -2.182 -6.527 -19.687 1.00 94.31 531 MET A C 1
ATOM 4217 O O . MET A 1 531 ? -2.675 -7.237 -18.808 1.00 94.31 531 MET A O 1
ATOM 4221 N N . ILE A 1 532 ? -1.053 -5.834 -19.488 1.00 95.62 532 ILE A N 1
ATOM 4222 C CA . ILE A 1 532 ? -0.335 -5.823 -18.202 1.00 95.62 532 ILE A CA 1
ATOM 4223 C C . ILE A 1 532 ? -1.206 -5.192 -17.108 1.00 95.62 532 ILE A C 1
ATOM 4225 O O . ILE A 1 532 ? -1.362 -5.796 -16.045 1.00 95.62 532 ILE A O 1
ATOM 4229 N N . LEU A 1 533 ? -1.823 -4.036 -17.382 1.00 96.06 533 LEU A N 1
ATOM 4230 C CA . LEU A 1 533 ? -2.737 -3.355 -16.459 1.00 96.06 533 LEU A CA 1
ATOM 4231 C C . LEU A 1 533 ? -3.883 -4.271 -16.023 1.00 96.06 533 LEU A C 1
ATOM 4233 O O . LEU A 1 533 ? -4.133 -4.424 -14.828 1.00 96.06 533 LEU A O 1
ATOM 4237 N N . ALA A 1 534 ? -4.567 -4.895 -16.985 1.00 95.94 534 ALA A N 1
ATOM 4238 C CA . ALA A 1 534 ? -5.707 -5.763 -16.720 1.00 95.94 534 ALA A CA 1
ATOM 4239 C C . ALA A 1 534 ? -5.313 -6.942 -15.821 1.00 95.94 534 ALA A C 1
ATOM 4241 O O . ALA A 1 534 ? -5.950 -7.173 -14.793 1.00 95.94 534 ALA A O 1
ATOM 4242 N N . THR A 1 535 ? -4.223 -7.644 -16.143 1.00 96.12 535 THR A N 1
ATOM 4243 C CA . THR A 1 535 ? -3.741 -8.774 -15.334 1.00 96.12 535 THR A CA 1
ATOM 4244 C C . THR A 1 535 ? -3.328 -8.345 -13.930 1.00 96.12 535 THR A C 1
ATOM 4246 O O . THR A 1 535 ? -3.679 -9.008 -12.952 1.00 96.12 535 THR A O 1
ATOM 4249 N N . ASN A 1 536 ? -2.638 -7.213 -13.802 1.00 96.56 536 ASN A N 1
ATOM 4250 C CA . ASN A 1 536 ? -2.217 -6.679 -12.511 1.00 96.56 536 ASN A CA 1
ATOM 4251 C C . ASN A 1 536 ? -3.413 -6.301 -11.619 1.00 96.56 536 ASN A C 1
ATOM 4253 O O . ASN A 1 536 ? -3.424 -6.634 -10.430 1.00 96.56 536 ASN A O 1
ATOM 4257 N N . LEU A 1 537 ? -4.450 -5.677 -12.188 1.00 95.56 537 LEU A N 1
ATOM 4258 C CA . LEU A 1 537 ? -5.691 -5.361 -11.474 1.00 95.56 537 LEU A CA 1
ATOM 4259 C C . LEU A 1 537 ? -6.463 -6.621 -11.066 1.00 95.56 537 LEU A C 1
ATOM 4261 O O . LEU A 1 537 ? -6.929 -6.700 -9.929 1.00 95.56 537 LEU A O 1
ATOM 4265 N N . VAL A 1 538 ? -6.555 -7.624 -11.947 1.00 95.94 538 VAL A N 1
ATOM 4266 C CA . VAL A 1 538 ? -7.208 -8.911 -11.647 1.00 95.94 538 VAL A CA 1
ATOM 4267 C C . VAL A 1 538 ? -6.522 -9.607 -10.473 1.00 95.94 538 VAL A C 1
ATOM 4269 O O . VAL A 1 538 ? -7.197 -10.031 -9.535 1.00 95.94 538 VAL A O 1
ATOM 4272 N N . VAL A 1 539 ? -5.188 -9.682 -10.472 1.00 94.94 539 VAL A N 1
ATOM 4273 C CA . VAL A 1 539 ? -4.433 -10.302 -9.370 1.00 94.94 539 VAL A CA 1
ATOM 4274 C C . VAL A 1 539 ? -4.574 -9.500 -8.077 1.00 94.94 539 VAL A C 1
ATOM 4276 O O . VAL A 1 539 ? -4.833 -10.092 -7.026 1.00 94.94 539 VAL A O 1
ATOM 4279 N N . LYS A 1 540 ? -4.475 -8.164 -8.135 1.00 92.56 540 LYS A N 1
ATOM 4280 C CA . LYS A 1 540 ? -4.679 -7.296 -6.964 1.00 92.56 540 LYS A CA 1
ATOM 4281 C C . LYS A 1 540 ? -6.057 -7.517 -6.345 1.00 92.56 540 LYS A C 1
ATOM 4283 O O . LYS A 1 540 ? -6.153 -7.736 -5.139 1.00 92.56 540 LYS A O 1
ATOM 4288 N N . TYR A 1 541 ? -7.107 -7.475 -7.160 1.00 92.25 541 TYR A N 1
ATOM 4289 C CA . TYR A 1 541 ? -8.482 -7.629 -6.697 1.00 92.25 541 TYR A CA 1
ATOM 4290 C C . TYR A 1 541 ? -8.760 -9.046 -6.181 1.00 92.25 541 TYR A C 1
ATOM 4292 O O . TYR A 1 541 ? -9.363 -9.203 -5.121 1.00 92.25 541 TYR A O 1
ATOM 4300 N N . GLY A 1 542 ? -8.255 -10.080 -6.861 1.00 91.69 542 GLY A N 1
ATOM 4301 C CA . GLY A 1 542 ? -8.382 -11.471 -6.418 1.00 91.69 542 GLY A CA 1
ATOM 4302 C C . GLY A 1 542 ? -7.749 -11.723 -5.046 1.00 91.69 542 GLY A C 1
ATOM 4303 O O . GLY A 1 542 ? -8.342 -12.398 -4.203 1.00 91.69 542 GLY A O 1
ATOM 4304 N N . ILE A 1 543 ? -6.580 -11.130 -4.784 1.00 90.31 543 ILE A N 1
ATOM 4305 C CA . ILE A 1 543 ? -5.916 -11.209 -3.475 1.00 90.31 543 ILE A CA 1
ATOM 4306 C C . ILE A 1 543 ? -6.687 -10.428 -2.406 1.00 90.31 543 ILE A C 1
ATOM 4308 O O . ILE A 1 543 ? -6.845 -10.926 -1.292 1.00 90.31 543 ILE A O 1
ATOM 4312 N N . GLU A 1 544 ? -7.201 -9.242 -2.731 1.00 86.62 544 GLU A N 1
ATOM 4313 C CA . GLU A 1 544 ? -8.010 -8.444 -1.802 1.00 86.62 544 GLU A CA 1
ATOM 4314 C C . GLU A 1 544 ? -9.289 -9.192 -1.382 1.00 86.62 544 GLU A C 1
ATOM 4316 O O . GLU A 1 544 ? -9.603 -9.284 -0.197 1.00 86.62 544 GLU A O 1
ATOM 4321 N N . LEU A 1 545 ? -9.984 -9.825 -2.336 1.00 86.38 545 LEU A N 1
ATOM 4322 C CA . LEU A 1 545 ? -11.149 -10.672 -2.059 1.00 86.38 545 LEU A CA 1
ATOM 4323 C C . LEU A 1 545 ? -10.801 -11.868 -1.170 1.00 86.38 545 LEU A C 1
ATOM 4325 O O . LEU A 1 545 ? -11.560 -12.208 -0.259 1.00 86.38 545 LEU A O 1
ATOM 4329 N N . TYR A 1 546 ? -9.657 -12.508 -1.417 1.00 85.00 546 TYR A N 1
ATOM 4330 C CA . TYR A 1 546 ? -9.183 -13.616 -0.593 1.00 85.00 546 TYR A CA 1
ATOM 4331 C C . TYR A 1 546 ? -8.918 -13.179 0.854 1.00 85.00 546 TYR A C 1
ATOM 4333 O O . TYR A 1 546 ? -9.326 -13.879 1.785 1.00 85.00 546 TYR A O 1
ATOM 4341 N N . LYS A 1 547 ? -8.275 -12.020 1.049 1.00 80.69 547 LYS A N 1
ATOM 4342 C CA . LYS A 1 547 ? -8.023 -11.450 2.381 1.00 80.69 547 LYS A CA 1
ATOM 4343 C C . LYS A 1 547 ? -9.329 -11.150 3.112 1.00 80.69 547 LYS A C 1
ATOM 4345 O O . LYS A 1 547 ? -9.525 -11.682 4.201 1.00 80.69 547 LYS A O 1
ATOM 4350 N N . ASN A 1 548 ? -10.252 -10.432 2.472 1.00 76.94 548 ASN A N 1
ATOM 4351 C CA . ASN A 1 548 ? -11.549 -10.087 3.066 1.00 76.94 548 ASN A CA 1
ATOM 4352 C C . ASN A 1 548 ? -12.352 -11.338 3.453 1.00 76.94 548 ASN A C 1
ATOM 4354 O O . ASN A 1 548 ? -12.933 -11.407 4.533 1.00 76.94 548 ASN A O 1
ATOM 4358 N N . LYS A 1 549 ? -12.348 -12.377 2.607 1.00 74.25 549 LYS A N 1
ATOM 4359 C CA . LYS A 1 549 ? -13.000 -13.656 2.925 1.00 74.25 549 LYS A CA 1
ATOM 4360 C C . LYS A 1 549 ? -12.334 -14.367 4.107 1.00 74.25 549 LYS A C 1
ATOM 4362 O O . LYS A 1 549 ? -13.030 -14.975 4.915 1.00 74.25 549 LYS A O 1
ATOM 4367 N N . SER A 1 550 ? -11.005 -14.313 4.202 1.00 67.19 550 SER A N 1
ATOM 4368 C CA . SER A 1 550 ? -10.253 -14.909 5.311 1.00 67.19 550 SER A CA 1
ATOM 4369 C C . SER A 1 550 ? -10.496 -14.180 6.635 1.00 67.19 550 SER A C 1
ATOM 4371 O O . SER A 1 550 ? -10.569 -14.845 7.665 1.00 67.19 550 SER A O 1
ATOM 4373 N N . GLU A 1 551 ? -10.618 -12.852 6.619 1.00 66.44 551 GLU A N 1
ATOM 4374 C CA . GLU A 1 551 ? -10.955 -12.050 7.803 1.00 66.44 551 GLU A CA 1
ATOM 4375 C C . GLU A 1 551 ? -12.394 -12.301 8.257 1.00 66.44 551 GLU A C 1
ATOM 4377 O O . GLU A 1 551 ? -12.611 -12.643 9.417 1.00 66.44 551 GLU A O 1
ATOM 4382 N N . ASN A 1 552 ? -13.363 -12.271 7.337 1.00 62.81 552 ASN A N 1
ATOM 4383 C CA . ASN A 1 552 ? -14.760 -12.574 7.660 1.00 62.81 552 ASN A CA 1
ATOM 4384 C C . ASN A 1 552 ? -14.917 -13.986 8.242 1.00 62.81 552 ASN A C 1
ATOM 4386 O O . ASN A 1 552 ? -15.563 -14.163 9.267 1.00 62.81 552 ASN A O 1
ATOM 4390 N N . ALA A 1 553 ? -14.247 -14.988 7.662 1.00 61.34 553 ALA A N 1
ATOM 4391 C CA . ALA A 1 553 ? -14.280 -16.353 8.184 1.00 61.34 553 ALA A CA 1
ATOM 4392 C C . ALA A 1 553 ? -13.644 -16.489 9.581 1.00 61.34 553 ALA A C 1
ATOM 4394 O O . ALA A 1 553 ? -14.030 -17.378 10.346 1.00 61.34 553 ALA A O 1
ATOM 4395 N N . LYS A 1 554 ? -12.657 -15.646 9.917 1.00 62.62 554 LYS A N 1
ATOM 4396 C CA . LYS A 1 554 ? -12.065 -15.598 11.260 1.00 62.62 554 LYS A CA 1
ATOM 4397 C C . LYS A 1 554 ? -13.069 -15.021 12.261 1.00 62.62 554 LYS A C 1
ATOM 4399 O O . LYS A 1 554 ? -13.314 -15.666 13.278 1.00 62.62 554 LYS A O 1
ATOM 4404 N N . ASN A 1 555 ? -13.704 -13.901 11.921 1.00 63.66 555 ASN A N 1
ATOM 4405 C CA . ASN A 1 555 ? -14.736 -13.268 12.748 1.00 63.66 555 ASN A CA 1
ATOM 4406 C C . ASN A 1 555 ? -15.941 -14.200 12.958 1.00 63.66 555 ASN A C 1
ATOM 4408 O O . ASN A 1 555 ? -16.407 -14.366 14.083 1.00 63.66 555 ASN A O 1
ATOM 4412 N N . ASP A 1 556 ? -16.388 -14.899 11.910 1.00 65.75 556 ASP A N 1
ATOM 4413 C CA . ASP A 1 556 ? -17.462 -15.895 12.005 1.00 65.75 556 ASP A CA 1
ATOM 4414 C C . ASP A 1 556 ? -17.084 -17.054 12.935 1.00 65.75 556 ASP A C 1
ATOM 4416 O O . ASP A 1 556 ? -17.918 -17.578 13.675 1.00 65.75 556 ASP A O 1
ATOM 4420 N N . ARG A 1 557 ? -15.823 -17.501 12.907 1.00 69.31 557 ARG A N 1
ATOM 4421 C CA . ARG A 1 557 ? -15.350 -18.579 13.784 1.00 69.31 557 ARG A CA 1
ATOM 4422 C C . ARG A 1 557 ? -15.310 -18.134 15.242 1.00 69.31 557 ARG A C 1
ATOM 4424 O O . ARG A 1 557 ? -15.738 -18.909 16.090 1.00 69.31 557 ARG A O 1
ATOM 4431 N N . GLU A 1 558 ? -14.827 -16.927 15.517 1.00 72.50 558 GLU A N 1
ATOM 4432 C CA . GLU A 1 558 ? -14.839 -16.339 16.862 1.00 72.50 558 GLU A CA 1
ATOM 4433 C C . GLU A 1 558 ? -16.282 -16.178 17.367 1.00 72.50 558 GLU A C 1
ATOM 4435 O O . GLU A 1 558 ? -16.611 -16.679 18.439 1.00 72.50 558 GLU A O 1
ATOM 4440 N N . MET A 1 559 ? -17.192 -15.650 16.542 1.00 71.44 559 MET A N 1
ATOM 4441 C CA . MET A 1 559 ? -18.624 -15.558 16.863 1.00 71.44 559 MET A CA 1
ATOM 4442 C C . MET A 1 559 ? -19.255 -16.926 17.179 1.00 71.44 559 MET A C 1
ATOM 4444 O O . MET A 1 559 ? -20.012 -17.067 18.140 1.00 71.44 559 MET A O 1
ATOM 4448 N N . ASN A 1 560 ? -18.921 -17.963 16.407 1.00 80.81 560 ASN A N 1
ATOM 4449 C CA . ASN A 1 560 ? -19.418 -19.321 16.644 1.00 80.81 560 ASN A CA 1
ATOM 4450 C C . ASN A 1 560 ? -18.871 -19.946 17.937 1.00 80.81 560 ASN A C 1
ATOM 4452 O O . ASN A 1 560 ? -19.558 -20.768 18.541 1.00 80.81 560 ASN A O 1
ATOM 4456 N N . VAL A 1 561 ? -17.660 -19.577 18.364 1.00 82.88 561 VAL A N 1
ATOM 4457 C CA . VAL A 1 561 ? -17.099 -19.994 19.659 1.00 82.88 561 VAL A CA 1
ATOM 4458 C C . VAL A 1 561 ? -17.912 -19.385 20.795 1.00 82.88 561 VAL A C 1
ATOM 4460 O O . VAL A 1 561 ? -18.377 -20.129 21.655 1.00 82.88 561 VAL A O 1
ATOM 4463 N N . TYR A 1 562 ? -18.163 -18.073 20.758 1.00 81.62 562 TYR A N 1
ATOM 4464 C CA . TYR A 1 562 ? -18.961 -17.403 21.789 1.00 81.62 562 TYR A CA 1
ATOM 4465 C C . TYR A 1 562 ? -20.369 -17.991 21.892 1.00 81.62 562 TYR A C 1
ATOM 4467 O O . TYR A 1 562 ? -20.792 -18.389 22.975 1.00 81.62 562 TYR A O 1
ATOM 4475 N N . ARG A 1 563 ? -21.063 -18.139 20.755 1.00 80.31 563 ARG A N 1
ATOM 4476 C CA . ARG A 1 563 ? -22.404 -18.745 20.714 1.00 80.31 563 ARG A CA 1
ATOM 4477 C C . ARG A 1 563 ? -22.419 -20.156 21.277 1.00 80.31 563 ARG A C 1
ATOM 4479 O O . ARG A 1 563 ? -23.388 -20.543 21.914 1.00 80.31 563 ARG A O 1
ATOM 4486 N N . ALA A 1 564 ? -21.368 -20.936 21.045 1.00 84.19 564 ALA A N 1
ATOM 4487 C CA . ALA A 1 564 ? -21.341 -22.299 21.539 1.00 84.19 564 ALA A CA 1
ATOM 4488 C C . ALA A 1 564 ? -21.125 -22.403 23.037 1.00 84.19 564 ALA A C 1
ATOM 4490 O O . ALA A 1 564 ? -21.784 -23.222 23.667 1.00 84.19 564 ALA A O 1
ATOM 4491 N N . ILE A 1 565 ? -20.234 -21.587 23.597 1.00 84.19 565 ILE A N 1
ATOM 4492 C CA . ILE A 1 565 ? -20.029 -21.544 25.047 1.00 84.19 565 ILE A CA 1
ATOM 4493 C C . ILE A 1 565 ? -21.320 -21.056 25.717 1.00 84.19 565 ILE A C 1
ATOM 4495 O O . ILE A 1 565 ? -21.751 -21.658 26.692 1.00 84.19 565 ILE A O 1
ATOM 4499 N N . GLN A 1 566 ? -21.993 -20.060 25.132 1.00 80.19 566 GLN A N 1
ATOM 4500 C CA . GLN A 1 566 ? -23.289 -19.578 25.610 1.00 80.19 566 GLN A CA 1
ATOM 4501 C C . GLN A 1 566 ? -24.372 -20.669 25.561 1.00 80.19 566 GLN A C 1
ATOM 4503 O O . GLN A 1 566 ? -25.023 -20.926 26.561 1.00 80.19 566 GLN A O 1
ATOM 4508 N N . ILE A 1 567 ? -24.531 -21.383 24.442 1.00 81.56 567 ILE A N 1
ATOM 4509 C CA . ILE A 1 567 ? -25.527 -22.466 24.333 1.00 81.56 567 ILE A CA 1
ATOM 4510 C C . ILE A 1 567 ? -25.216 -23.624 25.292 1.00 81.56 567 ILE A C 1
ATOM 4512 O O . ILE A 1 567 ? -26.137 -24.232 25.818 1.00 81.56 567 ILE A O 1
ATOM 4516 N N . ILE A 1 568 ? -23.939 -23.953 25.516 1.00 82.69 568 ILE A N 1
ATOM 4517 C CA . ILE A 1 568 ? -23.546 -24.982 26.494 1.00 82.69 568 ILE A CA 1
ATOM 4518 C C . ILE A 1 568 ? -23.876 -24.531 27.922 1.00 82.69 568 ILE A C 1
ATOM 4520 O O . ILE A 1 568 ? -24.236 -25.366 28.740 1.00 82.69 568 ILE A O 1
ATOM 4524 N N . ASN A 1 569 ? -23.756 -23.234 28.211 1.00 83.25 569 ASN A N 1
ATOM 4525 C CA . ASN A 1 569 ? -24.120 -22.664 29.503 1.00 83.25 569 ASN A CA 1
ATOM 4526 C C . ASN A 1 569 ? -25.638 -22.648 29.738 1.00 83.25 569 ASN A C 1
ATOM 4528 O O . ASN A 1 569 ? -26.093 -22.964 30.831 1.00 83.25 569 ASN A O 1
ATOM 4532 N N . ASP A 1 570 ? -26.404 -22.258 28.720 1.00 75.38 570 ASP A N 1
ATOM 4533 C CA . ASP A 1 570 ? -27.834 -21.965 28.857 1.00 75.38 570 ASP A CA 1
ATOM 4534 C C . ASP A 1 570 ? -28.718 -23.231 28.790 1.00 75.38 570 ASP A C 1
ATOM 4536 O O . ASP A 1 570 ? -29.886 -23.190 29.169 1.00 75.38 570 ASP A O 1
ATOM 4540 N N . GLU A 1 571 ? -28.190 -24.359 28.297 1.00 77.19 571 GLU A N 1
ATOM 4541 C CA . GLU A 1 571 ? -28.931 -25.616 28.111 1.00 77.19 571 GLU A CA 1
ATOM 4542 C C . GLU A 1 571 ? -28.607 -26.654 29.197 1.00 77.19 571 GLU A C 1
ATOM 4544 O O . GLU A 1 571 ? -27.546 -27.280 29.167 1.00 77.19 571 GLU A O 1
ATOM 4549 N N . GLU A 1 572 ? -29.562 -26.939 30.089 1.00 65.56 572 GLU A N 1
ATOM 4550 C CA . GLU A 1 572 ? -29.403 -27.951 31.153 1.00 65.56 572 GLU A CA 1
ATOM 4551 C C . GLU A 1 572 ? -29.095 -29.362 30.610 1.00 65.56 572 GLU A C 1
ATOM 4553 O O . GLU A 1 572 ? -28.282 -30.091 31.177 1.00 65.56 572 GLU A O 1
ATOM 4558 N N . ASN A 1 573 ? -29.701 -29.739 29.476 1.00 71.38 573 ASN A N 1
ATOM 4559 C CA . ASN A 1 573 ? -29.523 -31.042 28.822 1.00 71.38 573 ASN A CA 1
ATOM 4560 C C . ASN A 1 573 ? -28.826 -30.897 27.462 1.00 71.38 573 ASN A C 1
ATOM 4562 O O . ASN A 1 573 ? -29.342 -31.302 26.413 1.00 71.38 573 ASN A O 1
ATOM 4566 N N . PHE A 1 574 ? -27.639 -30.290 27.467 1.00 79.56 574 PHE A N 1
ATOM 4567 C CA . PHE A 1 574 ? -26.876 -30.044 26.249 1.00 79.56 574 PHE A CA 1
ATOM 4568 C C . PHE A 1 574 ? -26.592 -31.326 25.444 1.00 79.56 574 PHE A C 1
ATOM 4570 O O . PHE A 1 574 ? -25.984 -32.287 25.919 1.00 79.56 574 PHE A O 1
ATOM 4577 N N . SER A 1 575 ? -26.919 -31.287 24.149 1.00 81.06 575 SER A N 1
ATOM 4578 C CA . SER A 1 575 ? -26.478 -32.276 23.169 1.00 81.06 575 SER A CA 1
ATOM 4579 C C . SER A 1 575 ? -25.828 -31.601 21.965 1.00 81.06 575 SER A C 1
ATOM 4581 O O . SER A 1 575 ? -26.157 -30.481 21.571 1.00 81.06 575 SER A O 1
ATOM 4583 N N . LYS A 1 576 ? -24.923 -32.320 21.296 1.00 82.94 576 LYS A N 1
ATOM 4584 C CA . LYS A 1 576 ? -24.256 -31.812 20.086 1.00 82.94 576 LYS A CA 1
ATOM 4585 C C . LYS A 1 576 ? -25.235 -31.496 18.946 1.00 82.94 576 LYS A C 1
ATOM 4587 O O . LYS A 1 576 ? -24.881 -30.712 18.069 1.00 82.94 576 LYS A O 1
ATOM 4592 N N . SER A 1 577 ? -26.431 -32.099 18.943 1.00 81.06 577 SER A N 1
ATOM 4593 C CA . SER A 1 577 ? -27.475 -31.775 17.962 1.00 81.06 577 SER A CA 1
ATOM 4594 C C . SER A 1 577 ? -28.078 -30.398 18.224 1.00 81.06 577 SER A C 1
ATOM 4596 O O . SER A 1 577 ? -28.219 -29.627 17.287 1.00 81.06 577 SER A O 1
ATOM 4598 N N . ILE A 1 578 ? -28.314 -30.034 19.489 1.00 81.38 578 ILE A N 1
ATOM 4599 C CA . ILE A 1 578 ? -28.828 -28.703 19.854 1.00 81.38 578 ILE A CA 1
ATOM 4600 C C . ILE A 1 578 ? -27.870 -27.614 19.359 1.00 81.38 578 ILE A C 1
ATOM 4602 O O . ILE A 1 578 ? -28.288 -26.642 18.733 1.00 81.38 578 ILE A O 1
ATOM 4606 N N . LEU A 1 579 ? -26.563 -27.819 19.552 1.00 82.50 579 LEU A N 1
ATOM 4607 C CA . LEU A 1 579 ? -25.546 -26.882 19.075 1.00 82.50 579 LEU A CA 1
ATOM 4608 C C . LEU A 1 579 ? -25.529 -26.754 17.545 1.00 82.50 579 LEU A C 1
ATOM 4610 O O . LEU A 1 579 ? -25.386 -25.659 17.004 1.00 82.50 579 LEU A O 1
ATOM 4614 N N . LYS A 1 580 ? -25.668 -27.886 16.847 1.00 86.06 580 LYS A N 1
ATOM 4615 C CA . LYS A 1 580 ? -25.748 -27.953 15.385 1.00 86.06 580 LYS A CA 1
ATOM 4616 C C . LYS A 1 580 ? -26.946 -27.147 14.874 1.00 86.06 580 LYS A C 1
ATOM 4618 O O . LYS A 1 580 ? -26.776 -26.355 13.949 1.00 86.06 580 LYS A O 1
ATOM 4623 N N . ASP A 1 581 ? -28.111 -27.329 15.488 1.00 82.81 581 ASP A N 1
ATOM 4624 C CA . ASP A 1 581 ? -29.372 -26.742 15.036 1.00 82.81 581 ASP A CA 1
ATOM 4625 C C . ASP A 1 581 ? -29.456 -25.241 15.375 1.00 82.81 581 ASP A C 1
ATOM 4627 O O . ASP A 1 581 ? -29.847 -24.450 14.520 1.00 82.81 581 ASP A O 1
ATOM 4631 N N . LYS A 1 582 ? -28.982 -24.815 16.557 1.00 79.00 582 LYS A N 1
ATOM 4632 C CA . LYS A 1 582 ? -28.961 -23.393 16.962 1.00 79.00 582 LYS A CA 1
ATOM 4633 C C . LYS A 1 582 ? -27.897 -22.551 16.249 1.00 79.00 582 LYS A C 1
ATOM 4635 O O . LYS A 1 582 ? -28.134 -21.378 15.973 1.00 79.00 582 LYS A O 1
ATOM 4640 N N . ILE A 1 583 ? -26.721 -23.115 15.957 1.00 80.44 583 ILE A N 1
ATOM 4641 C CA . ILE A 1 583 ? -25.638 -22.389 15.260 1.00 80.44 583 ILE A CA 1
ATOM 4642 C C . ILE A 1 583 ? -25.749 -22.539 13.730 1.00 80.44 583 ILE A C 1
ATOM 4644 O O . ILE A 1 583 ? -25.232 -21.706 12.988 1.00 80.44 583 ILE A O 1
ATOM 4648 N N . GLY A 1 584 ? -26.430 -23.577 13.233 1.00 80.31 584 GLY A N 1
ATOM 4649 C CA . GLY A 1 584 ? -26.583 -23.831 11.796 1.00 80.31 584 GLY A CA 1
ATOM 4650 C C . GLY A 1 584 ? -25.317 -24.387 11.130 1.00 80.31 584 GLY A C 1
ATOM 4651 O O . GLY A 1 584 ? -25.037 -24.100 9.966 1.00 80.31 584 GLY A O 1
ATOM 4652 N N . ILE A 1 585 ? -24.512 -25.173 11.854 1.00 80.38 585 ILE A N 1
ATOM 4653 C CA . ILE A 1 585 ? -23.244 -25.748 11.361 1.00 80.38 585 ILE A CA 1
ATOM 4654 C C . ILE A 1 585 ? -23.291 -27.276 11.309 1.00 80.38 585 ILE A C 1
ATOM 4656 O O . ILE A 1 585 ? -24.059 -27.911 12.016 1.00 80.38 585 ILE A O 1
ATOM 4660 N N . SER A 1 586 ? -22.449 -27.906 10.482 1.00 82.81 586 SER A N 1
ATOM 4661 C CA . SER A 1 586 ? -22.419 -29.373 10.373 1.00 82.81 586 SER A CA 1
ATOM 4662 C C . SER A 1 586 ? -21.937 -30.052 11.662 1.00 82.81 586 SER A C 1
ATOM 4664 O O . SER A 1 586 ? -21.119 -29.503 12.401 1.00 82.81 586 SER A O 1
ATOM 4666 N N . ILE A 1 587 ? -22.360 -31.301 11.899 1.00 81.56 587 ILE A N 1
ATOM 4667 C CA . ILE A 1 587 ? -21.975 -32.061 13.104 1.00 81.56 587 ILE A CA 1
ATOM 4668 C C . ILE A 1 587 ? -20.449 -32.242 13.229 1.00 81.56 587 ILE A C 1
ATOM 4670 O O . ILE A 1 587 ? -19.893 -32.275 14.326 1.00 81.56 587 ILE A O 1
ATOM 4674 N N . PHE A 1 588 ? -19.739 -32.301 12.098 1.00 76.12 588 PHE A N 1
ATOM 4675 C CA . PHE A 1 588 ? -18.277 -32.313 12.064 1.00 76.12 588 PHE A CA 1
ATOM 4676 C C . PHE A 1 588 ? -17.684 -31.001 12.602 1.00 76.12 588 PHE A C 1
ATOM 4678 O O . PHE A 1 588 ? -16.780 -31.029 13.438 1.00 76.12 588 PHE A O 1
ATOM 4685 N N . LYS A 1 589 ? -18.229 -29.851 12.181 1.00 79.00 589 LYS A N 1
ATOM 4686 C CA . LYS A 1 589 ? -17.819 -28.530 12.679 1.00 79.00 589 LYS A CA 1
ATOM 4687 C C . LYS A 1 589 ? -18.150 -28.356 14.159 1.00 79.00 589 LYS A C 1
ATOM 4689 O O . LYS A 1 589 ? -17.306 -27.844 14.882 1.00 79.00 589 LYS A O 1
ATOM 4694 N N . VAL A 1 590 ? -19.299 -28.852 14.622 1.00 83.31 590 VAL A N 1
ATOM 4695 C CA . VAL A 1 590 ? -19.650 -28.886 16.055 1.00 83.31 590 VAL A CA 1
ATOM 4696 C C . VAL A 1 590 ? -18.592 -29.635 16.863 1.00 83.31 590 VAL A C 1
ATOM 4698 O O . VAL A 1 590 ? -18.097 -29.123 17.862 1.00 83.31 590 VAL A O 1
ATOM 4701 N N . ASN A 1 591 ? -18.180 -30.824 16.412 1.00 83.69 591 ASN A N 1
ATOM 4702 C CA . ASN A 1 591 ? -17.148 -31.601 17.104 1.00 83.69 591 ASN A CA 1
ATOM 4703 C C . ASN A 1 591 ? -15.789 -30.884 17.145 1.00 83.69 591 ASN A C 1
ATOM 4705 O O . ASN A 1 591 ? -15.115 -30.922 18.175 1.00 83.69 591 ASN A O 1
ATOM 4709 N N . LEU A 1 592 ? -15.385 -30.228 16.052 1.00 81.94 592 LEU A N 1
ATOM 4710 C CA . LEU A 1 592 ? -14.168 -29.410 16.022 1.00 81.94 592 LEU A CA 1
ATOM 4711 C C . LEU A 1 592 ? -14.260 -28.212 16.966 1.00 81.94 592 LEU A C 1
ATOM 4713 O O . LEU A 1 592 ? -13.287 -27.898 17.646 1.00 81.94 592 LEU A O 1
ATOM 4717 N N . LEU A 1 593 ? -15.419 -27.562 17.014 1.00 84.19 593 LEU A N 1
ATOM 4718 C CA . LEU A 1 593 ? -15.648 -26.373 17.819 1.00 84.19 593 LEU A CA 1
ATOM 4719 C C . LEU A 1 593 ? -15.660 -26.699 19.317 1.00 84.19 593 LEU A C 1
ATOM 4721 O O . LEU A 1 593 ? -14.979 -26.028 20.084 1.00 84.19 593 LEU A O 1
ATOM 4725 N N . ILE A 1 594 ? -16.304 -27.798 19.716 1.00 86.25 594 ILE A N 1
ATOM 4726 C CA . ILE A 1 594 ? -16.244 -28.318 21.090 1.00 86.25 594 ILE A CA 1
ATOM 4727 C C . ILE A 1 594 ? -14.805 -28.683 21.470 1.00 86.25 594 ILE A C 1
ATOM 4729 O O . ILE A 1 594 ? -14.333 -28.281 22.527 1.00 86.25 594 ILE A O 1
ATOM 4733 N N . ARG A 1 595 ? -14.069 -29.406 20.610 1.00 85.06 595 ARG A N 1
ATOM 4734 C CA . ARG A 1 595 ? -12.650 -29.721 20.873 1.00 85.06 595 ARG A CA 1
ATOM 4735 C C . ARG A 1 595 ? -11.808 -28.461 21.038 1.00 85.06 595 ARG A C 1
ATOM 4737 O O . ARG A 1 595 ? -10.953 -28.412 21.911 1.00 85.06 595 ARG A O 1
ATOM 4744 N N . TYR A 1 596 ? -12.055 -27.452 20.209 1.00 83.50 596 TYR A N 1
ATOM 4745 C CA . TYR A 1 596 ? -11.371 -26.171 20.303 1.00 83.50 596 TYR A CA 1
ATOM 4746 C C . TYR A 1 596 ? -11.674 -25.467 21.632 1.00 83.50 596 TYR A C 1
ATOM 4748 O O . TYR A 1 596 ? -10.742 -25.016 22.288 1.00 83.50 596 TYR A O 1
ATOM 4756 N N . CYS A 1 597 ? -12.933 -25.441 22.075 1.00 86.06 597 CYS A N 1
ATOM 4757 C CA . CYS A 1 597 ? -13.302 -24.843 23.360 1.00 86.06 597 CYS A CA 1
ATOM 4758 C C . CYS A 1 597 ? -12.703 -25.606 24.557 1.00 86.06 597 CYS A C 1
ATOM 4760 O O . CYS A 1 597 ? -12.265 -24.971 25.511 1.00 86.06 597 CYS A O 1
ATOM 4762 N N . ILE A 1 598 ? -12.611 -26.942 24.486 1.00 86.94 598 ILE A N 1
ATOM 4763 C CA . ILE A 1 598 ? -11.934 -27.762 25.510 1.00 86.94 598 ILE A CA 1
ATOM 4764 C C . ILE A 1 598 ? -10.438 -27.452 25.560 1.00 86.94 598 ILE A C 1
ATOM 4766 O O . ILE A 1 598 ? -9.892 -27.239 26.635 1.00 86.94 598 ILE A O 1
ATOM 4770 N N . ASN A 1 599 ? -9.770 -27.393 24.404 1.00 85.38 599 ASN A N 1
ATOM 4771 C CA . ASN A 1 599 ? -8.327 -27.141 24.339 1.00 85.38 599 ASN A CA 1
ATOM 4772 C C . ASN A 1 599 ? -7.934 -25.749 24.854 1.00 85.38 599 ASN A C 1
ATOM 4774 O O . ASN A 1 599 ? -6.812 -25.576 25.313 1.00 85.38 599 ASN A O 1
ATOM 4778 N N . ASN A 1 600 ? -8.831 -24.765 24.751 1.00 82.88 600 ASN A N 1
ATOM 4779 C CA . ASN A 1 600 ? -8.618 -23.426 25.306 1.00 82.88 600 ASN A CA 1
ATOM 4780 C C . ASN A 1 600 ? -9.100 -23.297 26.761 1.00 82.88 600 ASN A C 1
ATOM 4782 O O . ASN A 1 600 ? -8.993 -22.215 27.341 1.00 82.88 600 ASN A O 1
ATOM 4786 N N . GLU A 1 601 ? -9.583 -24.398 27.348 1.00 87.25 601 GLU A N 1
ATOM 4787 C CA . GLU A 1 601 ? -10.099 -24.490 28.715 1.00 87.25 601 GLU A CA 1
ATOM 4788 C C . GLU A 1 601 ? -11.326 -23.610 28.962 1.00 87.25 601 GLU A C 1
ATOM 4790 O O . GLU A 1 601 ? -11.546 -23.199 30.093 1.00 87.25 601 GLU A O 1
ATOM 4795 N N . TRP A 1 602 ? -12.123 -23.297 27.936 1.00 87.31 602 TRP A N 1
ATOM 4796 C CA . TRP A 1 602 ? -13.374 -22.536 28.092 1.00 87.31 602 TRP A CA 1
ATOM 4797 C C . TRP A 1 602 ? -14.560 -23.423 28.471 1.00 87.31 602 TRP A C 1
ATOM 4799 O O . TRP A 1 602 ? -15.513 -22.966 29.091 1.00 87.31 602 TRP A O 1
ATOM 4809 N N . ILE A 1 603 ? -14.501 -24.701 28.100 1.00 89.31 603 ILE A N 1
ATOM 4810 C CA . ILE A 1 603 ? -15.459 -25.721 28.528 1.00 89.31 603 ILE A CA 1
ATOM 4811 C C . ILE A 1 603 ? -14.691 -26.953 29.002 1.00 89.31 603 ILE A C 1
ATOM 4813 O O . ILE A 1 603 ? -13.638 -27.284 28.454 1.00 89.31 603 ILE A O 1
ATOM 4817 N N . CYS A 1 604 ? -15.223 -27.670 29.981 1.00 87.00 604 CYS A N 1
ATOM 4818 C CA . CYS A 1 604 ? -14.715 -28.966 30.402 1.00 87.00 604 CYS A CA 1
ATOM 4819 C C . CYS A 1 604 ? -15.712 -30.073 30.049 1.00 87.00 604 CYS A C 1
ATOM 4821 O O . CYS A 1 604 ? -16.908 -29.845 29.867 1.00 87.00 604 CYS A O 1
ATOM 4823 N N . LYS A 1 605 ? -15.193 -31.291 29.896 1.00 87.75 605 LYS A N 1
ATOM 4824 C CA . LYS A 1 605 ? -15.989 -32.484 29.607 1.00 87.75 605 LYS A CA 1
ATOM 4825 C C . LYS A 1 605 ? -16.004 -33.361 30.857 1.00 87.75 605 LYS A C 1
ATOM 4827 O O . LYS A 1 605 ? -14.949 -33.862 31.241 1.00 87.75 605 LYS A O 1
ATOM 4832 N N . LYS A 1 606 ? -17.180 -33.592 31.440 1.00 82.12 606 LYS A N 1
ATOM 4833 C CA . LYS A 1 606 ? -17.391 -34.527 32.553 1.00 82.12 606 LYS A CA 1
ATOM 4834 C C . LYS A 1 606 ? -18.131 -35.771 32.074 1.00 82.12 606 LYS A C 1
ATOM 4836 O O . LYS A 1 606 ? -18.978 -35.712 31.184 1.00 82.12 606 LYS A O 1
ATOM 4841 N N . GLN A 1 607 ? -17.783 -36.915 32.648 1.00 76.06 607 GLN A N 1
ATOM 4842 C CA . GLN A 1 607 ? -18.416 -38.191 32.338 1.00 76.06 607 GLN A CA 1
ATOM 4843 C C . GLN A 1 607 ? -19.225 -38.628 33.557 1.00 76.06 607 GLN A C 1
ATOM 4845 O O . GLN A 1 607 ? -18.651 -38.877 34.615 1.00 76.06 607 GLN A O 1
ATOM 4850 N N . VAL A 1 608 ? -20.549 -38.680 33.416 1.00 70.81 608 VAL A N 1
ATOM 4851 C CA . VAL A 1 608 ? -21.472 -39.084 34.483 1.00 70.81 608 VAL A CA 1
ATOM 4852 C C . VAL A 1 608 ? -22.160 -40.362 34.010 1.00 70.81 608 VAL A C 1
ATOM 4854 O O . VAL A 1 608 ? -22.987 -40.353 33.102 1.00 70.81 608 VAL A O 1
ATOM 4857 N N . GLY A 1 609 ? -21.736 -41.508 34.547 1.00 72.94 609 GLY A N 1
ATOM 4858 C CA . GLY A 1 609 ? -22.194 -42.816 34.069 1.00 72.94 609 GLY A CA 1
ATOM 4859 C C . GLY A 1 609 ? -21.818 -43.076 32.600 1.00 72.94 609 GLY A C 1
ATOM 4860 O O . GLY A 1 609 ? -20.638 -43.092 32.247 1.00 72.94 609 GLY A O 1
ATOM 4861 N N . LYS A 1 610 ? -22.821 -43.308 31.737 1.00 68.38 610 LYS A N 1
ATOM 4862 C CA . LYS A 1 610 ? -22.640 -43.494 30.280 1.00 68.38 610 LYS A CA 1
ATOM 4863 C C . LYS A 1 610 ? -22.763 -42.192 29.478 1.00 68.38 610 LYS A C 1
ATOM 4865 O O . LYS A 1 610 ? -22.486 -42.202 28.278 1.00 68.38 610 LYS A O 1
ATOM 4870 N N . GLU A 1 611 ? -23.145 -41.089 30.115 1.00 65.62 611 GLU A N 1
ATOM 4871 C CA . GLU A 1 611 ? -23.438 -39.823 29.447 1.00 65.62 611 GLU A CA 1
ATOM 4872 C C . GLU A 1 611 ? -22.275 -38.831 29.570 1.00 65.62 611 GLU A C 1
ATOM 4874 O O . GLU A 1 611 ? -21.462 -38.860 30.499 1.00 65.62 611 GLU A O 1
ATOM 4879 N N . THR A 1 612 ? -22.139 -37.985 28.550 1.00 75.81 612 THR A N 1
ATOM 4880 C CA . THR A 1 612 ? -21.108 -36.946 28.480 1.00 75.81 612 THR A CA 1
ATOM 4881 C C . THR A 1 612 ? -21.761 -35.595 28.716 1.00 75.81 612 THR A C 1
ATOM 4883 O O . THR A 1 612 ? -22.525 -35.149 27.863 1.00 75.81 612 THR A O 1
ATOM 4886 N N . HIS A 1 613 ? -21.374 -34.921 29.795 1.00 79.00 613 HIS A N 1
ATOM 4887 C CA . HIS A 1 613 ? -21.782 -33.551 30.086 1.00 79.00 613 HIS A CA 1
ATOM 4888 C C . HIS A 1 613 ? -20.658 -32.573 29.742 1.00 79.00 613 HIS A C 1
ATOM 4890 O O . HIS A 1 613 ? -19.467 -32.888 29.858 1.00 79.00 613 HIS A O 1
ATOM 4896 N N . TYR A 1 614 ? -21.047 -31.387 29.289 1.00 84.31 614 TYR A N 1
ATOM 4897 C CA . TYR A 1 614 ? -20.148 -30.274 29.020 1.00 84.31 614 TYR A CA 1
ATOM 4898 C C . TYR A 1 614 ? -20.510 -29.145 29.974 1.00 84.31 614 TYR A C 1
ATOM 4900 O O . TYR A 1 614 ? -21.675 -28.784 30.057 1.00 84.31 614 TYR A O 1
ATOM 4908 N N . GLU A 1 615 ? -19.524 -28.602 30.675 1.00 83.12 615 GLU A N 1
ATOM 4909 C CA . GLU A 1 615 ? -19.717 -27.469 31.580 1.00 83.12 615 GLU A CA 1
ATOM 4910 C C . GLU A 1 615 ? -18.788 -26.331 31.169 1.00 83.12 615 GLU A C 1
ATOM 4912 O O . GLU A 1 615 ? -17.647 -26.571 30.760 1.00 83.12 615 GLU A O 1
ATOM 4917 N N . VAL A 1 616 ? -19.262 -25.093 31.279 1.00 85.06 616 VAL A N 1
ATOM 4918 C CA . VAL A 1 616 ? -18.436 -23.902 31.056 1.00 85.06 616 VAL A CA 1
ATOM 4919 C C . VAL A 1 616 ? -17.527 -23.691 32.265 1.00 85.06 616 VAL A C 1
ATOM 4921 O O . VAL A 1 616 ? -17.954 -23.814 33.409 1.00 85.06 616 VAL A O 1
ATOM 4924 N N . THR A 1 617 ? -16.246 -23.434 32.020 1.00 88.12 617 THR A N 1
ATOM 4925 C CA . THR A 1 617 ? -15.265 -23.151 33.079 1.00 88.12 617 THR A CA 1
ATOM 4926 C C . THR A 1 617 ? -15.297 -21.668 33.456 1.00 88.12 617 THR A C 1
ATOM 4928 O O . THR A 1 617 ? -15.799 -20.849 32.691 1.00 88.12 617 THR A O 1
ATOM 4931 N N . GLU A 1 618 ? -14.666 -21.280 34.568 1.00 83.69 618 GLU A N 1
ATOM 4932 C CA . GLU A 1 618 ? -14.466 -19.862 34.939 1.00 83.69 618 GLU A CA 1
ATOM 4933 C C . GLU A 1 618 ? -13.873 -19.022 33.795 1.00 83.69 618 GLU A C 1
ATOM 4935 O O . GLU A 1 618 ? -14.362 -17.947 33.463 1.00 83.69 618 GLU A O 1
ATOM 4940 N N . LYS A 1 619 ? -12.871 -19.565 33.098 1.00 82.25 619 LYS A N 1
ATOM 4941 C CA . LYS A 1 619 ? -12.240 -18.917 31.940 1.00 82.25 619 LYS A CA 1
ATOM 4942 C C . LYS A 1 619 ? -13.206 -18.757 30.75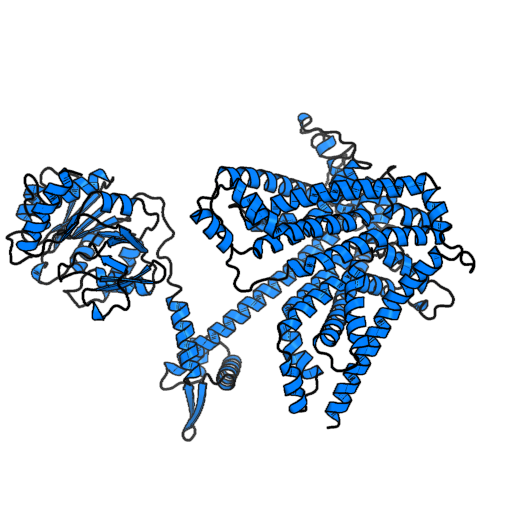9 1.00 82.25 619 LYS A C 1
ATOM 4944 O O . LYS A 1 619 ? -13.105 -17.800 29.994 1.00 82.25 619 LYS A O 1
ATOM 4949 N N . GLY A 1 620 ? -14.129 -19.703 30.583 1.00 81.62 620 GLY A N 1
ATOM 4950 C CA . GLY A 1 620 ? -15.216 -19.602 29.611 1.00 81.62 620 GLY A CA 1
ATOM 4951 C C . GLY A 1 620 ? -16.253 -18.548 29.999 1.00 81.62 620 GLY A C 1
ATOM 4952 O O . GLY A 1 620 ? -16.693 -17.792 29.133 1.00 81.62 620 GLY A O 1
ATOM 4953 N N . PHE A 1 621 ? -16.587 -18.441 31.287 1.00 78.94 621 PHE A N 1
ATOM 4954 C CA . PHE A 1 621 ? -17.453 -17.383 31.816 1.00 78.94 621 PHE A CA 1
ATOM 4955 C C . PHE A 1 621 ? -16.832 -15.996 31.657 1.00 78.94 621 PHE A C 1
ATOM 4957 O O . PHE A 1 621 ? -17.525 -15.069 31.245 1.00 78.94 621 PHE A O 1
ATOM 4964 N N . GLU A 1 622 ? -15.534 -15.845 31.912 1.00 79.88 622 GLU A N 1
ATOM 4965 C CA . GLU A 1 622 ? -14.823 -14.580 31.720 1.00 79.88 622 GLU A CA 1
ATOM 4966 C C . GLU A 1 622 ? -14.818 -14.154 30.245 1.00 79.88 622 GLU A C 1
ATOM 4968 O O . GLU A 1 622 ? -15.115 -13.002 29.931 1.00 79.88 622 GLU A O 1
ATOM 4973 N N . LEU A 1 623 ? -14.594 -15.100 29.325 1.00 78.06 623 LEU A N 1
ATOM 4974 C CA . LEU A 1 623 ? -14.686 -14.858 27.884 1.00 78.06 623 LEU A CA 1
ATOM 4975 C C . LEU A 1 623 ? -16.104 -14.438 27.454 1.00 78.06 623 LEU A C 1
ATOM 4977 O O . LEU A 1 623 ? -16.264 -13.494 26.677 1.00 78.06 623 LEU A O 1
ATOM 4981 N N . LEU A 1 624 ? -17.140 -15.126 27.951 1.00 75.94 624 LEU A N 1
ATOM 4982 C CA . LEU A 1 624 ? -18.533 -14.753 27.694 1.00 75.94 624 LEU A CA 1
ATOM 4983 C C . LEU A 1 624 ? -18.845 -13.365 28.250 1.00 75.94 624 LEU A C 1
ATOM 4985 O O . LEU A 1 624 ? -19.467 -12.563 27.559 1.00 75.94 624 LEU A O 1
ATOM 4989 N N . ARG A 1 625 ? -18.383 -13.059 29.464 1.00 72.19 625 ARG A N 1
ATOM 4990 C CA . ARG A 1 625 ? -18.584 -11.763 30.113 1.00 72.19 625 ARG A CA 1
ATOM 4991 C C . ARG A 1 625 ? -17.936 -10.633 29.325 1.00 72.19 625 ARG A C 1
ATOM 4993 O O . ARG A 1 625 ? -18.615 -9.647 29.066 1.00 72.19 625 ARG A O 1
ATOM 5000 N N . GLN A 1 626 ? -16.685 -10.790 28.897 1.00 69.12 626 GLN A N 1
ATOM 5001 C CA . GLN A 1 626 ? -15.990 -9.801 28.066 1.00 69.12 626 GLN A CA 1
ATOM 5002 C C . GLN A 1 626 ? -16.727 -9.555 26.747 1.00 69.12 626 GLN A C 1
ATOM 5004 O O . GLN A 1 626 ? -16.882 -8.412 26.327 1.00 69.12 626 GLN A O 1
ATOM 5009 N N . ASN A 1 627 ? -17.240 -10.611 26.111 1.00 66.62 627 ASN A N 1
ATOM 5010 C CA . ASN A 1 627 ? -18.009 -10.466 24.879 1.00 66.62 627 ASN A CA 1
ATOM 5011 C C . ASN A 1 627 ? -19.392 -9.830 25.120 1.00 66.62 627 ASN A C 1
ATOM 5013 O O . ASN A 1 627 ? -19.828 -8.992 24.340 1.00 66.62 627 ASN A O 1
ATOM 5017 N N . ILE A 1 628 ? -20.076 -10.170 26.217 1.00 64.38 628 ILE A N 1
ATOM 5018 C CA . ILE A 1 628 ? -21.331 -9.519 26.625 1.00 64.38 628 ILE A CA 1
ATOM 5019 C C . ILE A 1 628 ? -21.087 -8.040 26.943 1.00 64.38 628 ILE A C 1
ATOM 5021 O O . ILE A 1 628 ? -21.906 -7.204 26.576 1.00 64.38 628 ILE A O 1
ATOM 5025 N N . GLU A 1 629 ? -19.981 -7.698 27.604 1.00 59.38 629 GLU A N 1
ATOM 5026 C CA . GLU A 1 629 ? -19.574 -6.314 27.864 1.00 59.38 629 GLU A CA 1
ATOM 5027 C C . GLU A 1 629 ? -19.284 -5.570 26.555 1.00 59.38 629 GLU A C 1
ATOM 5029 O O . GLU A 1 629 ? -19.816 -4.477 26.369 1.00 59.38 629 GLU A O 1
ATOM 5034 N N . ALA A 1 630 ? -18.571 -6.189 25.608 1.00 55.59 630 ALA A N 1
ATOM 5035 C CA . ALA A 1 630 ? -18.334 -5.628 24.277 1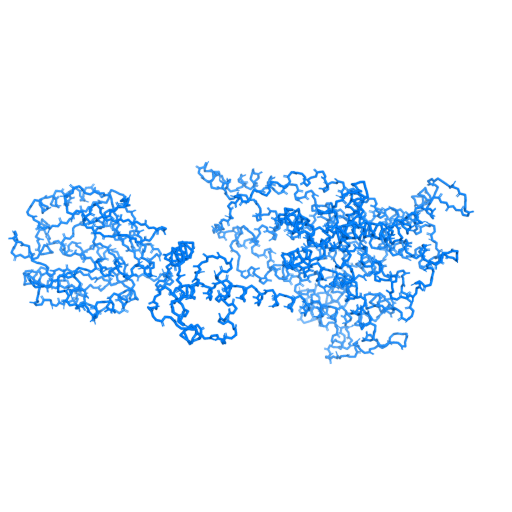.00 55.59 630 ALA A CA 1
ATOM 5036 C C . ALA A 1 630 ? -19.642 -5.405 23.492 1.00 55.59 630 ALA A C 1
ATOM 5038 O O . ALA A 1 630 ? -19.852 -4.333 22.932 1.00 55.59 630 ALA A O 1
ATOM 5039 N N . ILE A 1 631 ? -20.569 -6.370 23.510 1.00 56.41 631 ILE A N 1
ATOM 5040 C CA . ILE A 1 631 ? -21.895 -6.242 22.877 1.00 56.41 631 ILE A CA 1
ATOM 5041 C C . ILE A 1 631 ? -22.736 -5.156 23.566 1.00 56.41 631 ILE A C 1
ATOM 5043 O O . ILE A 1 631 ? -23.420 -4.389 22.893 1.00 56.41 631 ILE A O 1
ATOM 5047 N N . LYS A 1 632 ? -22.681 -5.053 24.901 1.00 55.12 632 LYS A N 1
ATOM 5048 C CA . LYS A 1 632 ? -23.375 -4.005 25.674 1.00 55.12 632 LYS A CA 1
ATOM 5049 C C . LYS A 1 632 ? -22.802 -2.608 25.428 1.00 55.12 632 LYS A C 1
ATOM 5051 O O . LYS A 1 632 ? -23.510 -1.626 25.648 1.00 55.12 632 LYS A O 1
ATOM 5056 N N . GLU A 1 633 ? -21.543 -2.502 25.016 1.00 55.06 633 GLU A N 1
ATOM 5057 C CA . GLU A 1 633 ? -20.922 -1.239 24.603 1.00 55.06 633 GLU A CA 1
ATOM 5058 C C . GLU A 1 633 ? -21.321 -0.829 23.180 1.00 55.06 633 GLU A C 1
ATOM 5060 O O . GLU A 1 633 ? -21.428 0.365 22.893 1.00 55.06 633 GLU A O 1
ATOM 5065 N N . ASP A 1 634 ? -21.663 -1.794 22.326 1.00 55.91 634 ASP A N 1
ATOM 5066 C CA . ASP A 1 634 ? -22.047 -1.588 20.928 1.00 55.91 634 ASP A CA 1
ATOM 5067 C C . ASP A 1 634 ? -23.567 -1.379 20.746 1.00 55.91 634 ASP A C 1
ATOM 5069 O O . ASP A 1 634 ? -24.226 -1.976 19.892 1.00 55.91 634 ASP A O 1
ATOM 5073 N N . ARG A 1 635 ? -24.157 -0.498 21.568 1.00 70.62 635 ARG A N 1
ATOM 5074 C CA . ARG A 1 635 ? -25.584 -0.135 21.461 1.00 70.62 635 ARG A CA 1
ATOM 5075 C C . ARG A 1 635 ? -25.907 0.440 20.088 1.00 70.62 635 ARG A C 1
ATOM 5077 O O . ARG A 1 635 ? -25.142 1.247 19.551 1.00 70.62 635 ARG A O 1
ATOM 5084 N N . LEU A 1 636 ? -27.076 0.097 19.557 1.00 68.00 636 LEU A N 1
ATOM 5085 C CA . LEU A 1 636 ? -27.496 0.535 18.230 1.00 68.00 636 LEU A CA 1
ATOM 5086 C C . LEU A 1 636 ? -27.972 1.992 18.248 1.00 68.00 636 LEU A C 1
ATOM 5088 O O . LEU A 1 636 ? -28.633 2.446 19.181 1.00 68.00 636 LEU A O 1
ATOM 5092 N N . LEU A 1 637 ? -27.669 2.731 17.182 1.00 64.75 637 LEU A N 1
ATOM 5093 C CA . LEU A 1 637 ? -28.316 4.018 16.922 1.00 64.75 637 LEU A CA 1
ATOM 5094 C C . LEU A 1 637 ? -29.780 3.762 16.536 1.00 64.75 637 LEU A C 1
ATOM 5096 O O . LEU A 1 637 ? -30.035 3.018 15.589 1.00 64.75 637 LEU A O 1
ATOM 5100 N N . ILE A 1 638 ? -30.726 4.381 17.252 1.00 67.00 638 ILE A N 1
ATOM 5101 C CA . ILE A 1 638 ? -32.176 4.285 16.980 1.00 67.00 638 ILE A CA 1
ATOM 5102 C C . ILE A 1 638 ? -32.481 4.814 15.581 1.00 67.00 638 ILE A C 1
ATOM 5104 O O . ILE A 1 638 ? -33.230 4.224 14.801 1.00 67.00 638 ILE A O 1
ATOM 5108 N N . SER A 1 639 ? -31.863 5.942 15.259 1.00 59.84 639 SER A N 1
ATOM 5109 C CA . SER A 1 639 ? -31.984 6.630 13.990 1.00 59.84 639 SER A CA 1
ATOM 5110 C C . SER A 1 639 ? -30.692 7.405 13.721 1.00 59.84 639 SER A C 1
ATOM 5112 O O . SER A 1 639 ? -29.908 7.674 14.631 1.00 59.84 639 SER A O 1
ATOM 5114 N N . LYS A 1 640 ? -30.410 7.708 12.450 1.00 58.62 640 LYS A N 1
ATOM 5115 C CA . LYS A 1 640 ? -29.300 8.610 12.112 1.00 58.62 640 LYS A CA 1
ATOM 5116 C C . LYS A 1 640 ? -29.673 10.033 12.529 1.00 58.62 640 LYS A C 1
ATOM 5118 O O . LYS A 1 640 ? -30.838 10.406 12.391 1.00 58.62 640 LYS A O 1
ATOM 5123 N N . ASP A 1 641 ? -28.678 10.797 12.979 1.00 64.62 641 ASP A N 1
ATOM 5124 C CA . ASP A 1 641 ? -28.829 12.205 13.366 1.00 64.62 641 ASP A CA 1
ATOM 5125 C C . ASP A 1 641 ? -29.587 12.990 12.271 1.00 64.62 641 ASP A C 1
ATOM 5127 O O . ASP A 1 641 ? -29.340 12.815 11.071 1.00 64.62 641 ASP A O 1
ATOM 5131 N N . SER A 1 642 ? -30.562 13.805 12.686 1.00 54.12 642 SER A N 1
ATOM 5132 C CA . SER A 1 642 ? -31.489 14.518 11.797 1.00 54.12 642 SER A CA 1
ATOM 5133 C C . SER A 1 642 ? -31.217 16.012 11.804 1.00 54.12 642 SER A C 1
ATOM 5135 O O . SER A 1 642 ? -30.837 16.581 12.821 1.00 54.12 642 SER A O 1
ATOM 5137 N N . LYS A 1 643 ? -31.467 16.654 10.658 1.00 56.62 643 LYS A N 1
ATOM 5138 C CA . LYS A 1 643 ? -31.478 18.117 10.523 1.00 56.62 643 LYS A CA 1
ATOM 5139 C C . LYS A 1 643 ? -32.886 18.718 10.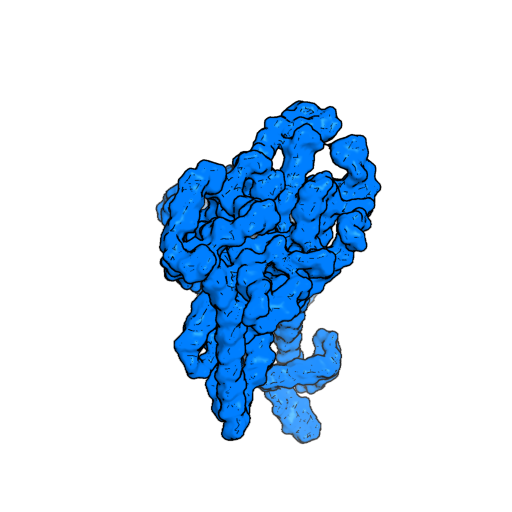545 1.00 56.62 643 LYS A C 1
ATOM 5141 O O . LYS A 1 643 ? -33.020 19.930 10.388 1.00 56.62 643 LYS A O 1
ATOM 5146 N N . GLU A 1 644 ? -33.926 17.898 10.664 1.00 67.38 644 GLU A N 1
ATOM 5147 C CA . GLU A 1 644 ? -35.310 18.371 10.684 1.00 67.38 644 GLU A CA 1
ATOM 5148 C C . GLU A 1 644 ? -35.642 18.976 12.050 1.00 67.38 644 GLU A C 1
ATOM 5150 O O . GLU A 1 644 ? -35.302 18.421 13.095 1.00 67.38 644 GLU A O 1
ATOM 5155 N N . LYS A 1 645 ? -36.281 20.149 12.035 1.00 82.75 645 LYS A N 1
ATOM 5156 C CA . LYS A 1 645 ? -36.709 20.830 13.257 1.00 82.75 645 LYS A CA 1
ATOM 5157 C C . LYS A 1 645 ? -37.922 20.114 13.840 1.00 82.75 645 LYS A C 1
ATOM 5159 O O . LYS A 1 645 ? -38.893 19.891 13.125 1.00 82.75 645 LYS A O 1
ATOM 5164 N N . VAL A 1 646 ? -37.868 19.820 15.136 1.00 92.06 646 VAL A N 1
ATOM 5165 C CA . VAL A 1 646 ? -39.007 19.304 15.902 1.00 92.06 646 VAL A CA 1
ATOM 5166 C C . VAL A 1 646 ? -40.075 20.392 15.998 1.00 92.06 646 VAL A C 1
ATOM 5168 O O . VAL A 1 646 ? -39.769 21.515 16.398 1.00 92.06 646 VAL A O 1
ATOM 5171 N N . LYS A 1 647 ? -41.310 20.060 15.613 1.00 94.44 647 LYS A N 1
ATOM 5172 C CA . LYS A 1 647 ? -42.457 20.983 15.579 1.00 94.44 647 LYS A CA 1
ATOM 5173 C C . LYS A 1 647 ? -43.603 20.570 16.499 1.00 94.44 647 LYS A C 1
ATOM 5175 O O . LYS A 1 647 ? -44.511 21.372 16.714 1.00 94.44 647 LYS A O 1
ATOM 5180 N N . THR A 1 648 ? -43.556 19.361 17.054 1.00 96.12 648 THR A N 1
ATOM 5181 C CA . THR A 1 648 ? -44.567 18.844 17.979 1.00 96.12 648 THR A CA 1
ATOM 5182 C C . THR A 1 648 ? -44.033 18.810 19.412 1.00 96.12 648 THR A C 1
ATOM 5184 O O . THR A 1 648 ? -42.871 18.480 19.646 1.00 96.12 648 THR A O 1
ATOM 5187 N N . ALA A 1 649 ? -44.887 19.123 20.387 1.00 97.38 649 ALA A N 1
ATOM 5188 C CA . ALA A 1 649 ? -44.622 18.891 21.803 1.00 97.38 649 ALA A CA 1
ATOM 5189 C C . ALA A 1 649 ? -45.779 18.149 22.479 1.00 97.38 649 ALA A C 1
ATOM 5191 O O . ALA A 1 649 ? -46.938 18.297 22.091 1.00 97.38 649 ALA A O 1
ATOM 5192 N N . VAL A 1 650 ? -45.456 17.365 23.502 1.00 98.06 650 VAL A N 1
ATOM 5193 C CA . VAL A 1 650 ? -46.385 16.601 24.333 1.00 98.06 650 VAL A CA 1
ATOM 5194 C C . VAL A 1 650 ? -46.172 17.014 25.782 1.00 98.06 650 VAL A C 1
ATOM 5196 O O . VAL A 1 650 ? -45.052 16.944 26.282 1.00 98.06 650 VAL A O 1
ATOM 5199 N N . ILE A 1 651 ? -47.243 17.431 26.452 1.00 97.62 651 ILE A N 1
ATOM 5200 C CA . ILE A 1 651 ? -47.234 17.810 27.866 1.00 97.62 651 ILE A CA 1
ATOM 5201 C C . ILE A 1 651 ? -48.077 16.801 28.649 1.00 97.62 651 ILE A C 1
ATOM 5203 O O . ILE A 1 651 ? -49.273 16.640 28.381 1.00 97.62 651 ILE A O 1
ATOM 5207 N N . LEU A 1 652 ? -47.469 16.126 29.624 1.00 97.25 652 LEU A N 1
ATOM 5208 C CA . LEU A 1 652 ? -48.152 15.173 30.503 1.00 97.25 652 LEU A CA 1
ATOM 5209 C C . LEU A 1 652 ? -48.676 15.896 31.750 1.00 97.25 652 LEU A C 1
ATOM 5211 O O . LEU A 1 652 ? -47.947 16.078 32.716 1.00 97.25 652 LEU A O 1
ATOM 5215 N N . ALA A 1 653 ? -49.941 16.316 31.739 1.00 95.94 653 ALA A N 1
ATOM 5216 C CA . ALA A 1 653 ? -50.538 17.168 32.776 1.00 95.94 653 ALA A CA 1
ATOM 5217 C C . ALA A 1 653 ? -51.688 16.487 33.548 1.00 95.94 653 ALA A C 1
ATOM 5219 O O . ALA A 1 653 ? -52.539 17.165 34.123 1.00 95.94 653 ALA A O 1
ATOM 5220 N N . ALA A 1 654 ? -51.742 15.153 33.563 1.00 94.19 654 ALA A N 1
ATOM 5221 C CA . ALA A 1 654 ? -52.871 14.413 34.130 1.00 94.19 654 ALA A CA 1
ATOM 5222 C C . ALA A 1 654 ? -52.803 14.175 35.651 1.00 94.19 654 ALA A C 1
ATOM 5224 O O . ALA A 1 654 ? -53.825 13.816 36.238 1.00 94.19 654 ALA A O 1
ATOM 5225 N N . GLY A 1 655 ? -51.627 14.347 36.265 1.00 89.62 655 GLY A N 1
ATOM 5226 C CA . GLY A 1 655 ? -51.337 13.935 37.641 1.00 89.62 655 GLY A CA 1
ATOM 5227 C C . GLY A 1 655 ? -52.121 14.681 38.725 1.00 89.62 655 GLY A C 1
ATOM 5228 O O . GLY A 1 655 ? -52.432 15.863 38.597 1.00 89.62 655 GLY A O 1
ATOM 5229 N N . GLU A 1 656 ? -52.415 13.975 39.816 1.00 91.50 656 GLU A N 1
ATOM 5230 C CA . GLU A 1 656 ? -53.003 14.525 41.041 1.00 91.50 656 GLU A CA 1
ATOM 5231 C C . GLU A 1 656 ? -51.906 14.728 42.097 1.00 91.50 656 GLU A C 1
ATOM 5233 O O . GLU A 1 656 ? -50.996 13.902 42.224 1.00 91.50 656 GLU A O 1
ATOM 5238 N N . ARG A 1 657 ? -51.992 15.825 42.859 1.00 90.19 657 ARG A N 1
ATOM 5239 C CA . ARG A 1 657 ? -51.118 16.121 44.001 1.00 90.19 657 ARG A CA 1
ATOM 5240 C C . ARG A 1 657 ? -51.983 16.489 45.211 1.00 90.19 657 ARG A C 1
ATOM 5242 O O . ARG A 1 657 ? -52.871 17.326 45.056 1.00 90.19 657 ARG A O 1
ATOM 5249 N N . PRO A 1 658 ? -51.734 15.927 46.411 1.00 85.75 658 PRO A N 1
ATOM 5250 C CA . PRO A 1 658 ? -52.613 16.114 47.574 1.00 85.75 658 PRO A CA 1
ATOM 5251 C C . PRO A 1 658 ? -52.816 17.573 48.005 1.00 85.75 658 PRO A C 1
ATOM 5253 O O . PRO A 1 658 ? -53.810 17.906 48.645 1.00 85.75 658 PRO A O 1
ATOM 5256 N N . ASP A 1 659 ? -51.855 18.437 47.685 1.00 90.12 659 ASP A N 1
ATOM 5257 C CA . ASP A 1 659 ? -51.808 19.824 48.137 1.00 90.12 659 ASP A CA 1
ATOM 5258 C C . ASP A 1 659 ? -52.634 20.806 47.288 1.00 90.12 659 ASP A C 1
ATOM 5260 O O . ASP A 1 659 ? -52.838 21.951 47.717 1.00 90.12 659 ASP A O 1
ATOM 5264 N N . PHE A 1 660 ? -53.100 20.385 46.108 1.00 91.94 660 PHE A N 1
ATOM 5265 C CA . PHE A 1 660 ? -53.696 21.255 45.094 1.00 91.94 660 PHE A CA 1
ATOM 5266 C C . PHE A 1 660 ? -55.055 20.731 44.610 1.00 91.94 660 PHE A C 1
ATOM 5268 O O . PHE A 1 660 ? -55.318 19.535 44.613 1.00 91.94 660 PHE A O 1
ATOM 5275 N N . ASN A 1 661 ? -55.918 21.639 44.141 1.00 89.75 661 ASN A N 1
ATOM 5276 C CA . ASN A 1 661 ? -57.240 21.301 43.583 1.00 89.75 661 ASN A CA 1
ATOM 5277 C C . ASN A 1 661 ? -57.225 21.120 42.050 1.00 89.75 661 ASN A C 1
ATOM 5279 O O . ASN A 1 661 ? -58.270 20.940 41.428 1.00 89.75 661 ASN A O 1
ATOM 5283 N N . VAL A 1 662 ? -56.047 21.222 41.438 1.00 92.69 662 VAL A N 1
ATOM 5284 C CA . VAL A 1 662 ? -55.781 21.036 40.009 1.00 92.69 662 VAL A CA 1
ATOM 5285 C C . VAL A 1 662 ? -54.403 20.395 39.868 1.00 92.69 662 VAL A C 1
ATOM 5287 O O . VAL A 1 662 ? -53.569 20.544 40.762 1.00 92.69 662 VAL A O 1
ATOM 5290 N N . SER A 1 663 ? -54.159 19.682 38.766 1.00 92.62 663 SER A N 1
ATOM 5291 C CA . SER A 1 663 ? -52.804 19.262 38.386 1.00 92.62 663 SER A CA 1
ATOM 5292 C C . SER A 1 663 ? -51.840 20.461 38.434 1.00 92.62 663 SER A C 1
ATOM 5294 O O . SER A 1 663 ? -52.263 21.563 38.065 1.00 92.62 663 SER A O 1
ATOM 5296 N N . PRO A 1 664 ? -50.566 20.293 38.843 1.00 93.25 664 PRO A N 1
ATOM 5297 C CA . PRO A 1 664 ? -49.606 21.397 38.948 1.00 93.25 664 PRO A CA 1
ATOM 5298 C C . PRO A 1 664 ? -49.522 22.289 37.698 1.00 93.25 664 PRO A C 1
ATOM 5300 O O . PRO A 1 664 ? -49.351 23.503 37.801 1.00 93.25 664 PRO A O 1
ATOM 5303 N N . ALA A 1 665 ? -49.764 21.712 36.520 1.00 93.00 665 ALA A N 1
ATOM 5304 C CA . ALA A 1 665 ? -49.858 22.419 35.246 1.00 93.00 665 ALA A CA 1
ATOM 5305 C C . ALA A 1 665 ? -50.881 23.577 35.248 1.00 93.00 665 ALA A C 1
ATOM 5307 O O . ALA A 1 665 ? -50.688 24.588 34.573 1.00 93.00 665 ALA A O 1
ATOM 5308 N N . GLY A 1 666 ? -51.979 23.441 35.993 1.00 92.50 666 GLY A N 1
ATOM 5309 C CA . GLY A 1 666 ? -53.045 24.437 36.107 1.00 92.50 666 GLY A CA 1
ATOM 5310 C C . GLY A 1 666 ? -52.852 25.467 37.218 1.00 92.50 666 GLY A C 1
ATOM 5311 O O . GLY A 1 666 ? -53.732 26.307 37.392 1.00 92.50 666 GLY A O 1
ATOM 5312 N N . LEU A 1 667 ? -51.752 25.416 37.977 1.00 94.56 667 LEU A N 1
ATOM 5313 C CA . LEU A 1 667 ? -51.481 26.392 39.034 1.00 94.56 667 LEU A CA 1
ATOM 5314 C C . LEU A 1 667 ? -51.157 27.772 38.449 1.00 94.56 667 LEU A C 1
ATOM 5316 O O . LEU A 1 667 ? -50.482 27.888 37.423 1.00 94.56 667 LEU A O 1
ATOM 5320 N N . GLU A 1 668 ? -51.638 28.817 39.119 1.00 92.31 668 GLU A N 1
ATOM 5321 C CA . GLU A 1 668 ? -51.403 30.211 38.739 1.00 92.31 668 GLU A CA 1
ATOM 5322 C C . GLU A 1 668 ? -49.989 30.658 39.125 1.00 92.31 668 GLU A C 1
ATOM 5324 O O . GLU A 1 668 ? -49.582 30.568 40.272 1.00 92.31 668 GLU A O 1
ATOM 5329 N N . ILE A 1 669 ? -49.231 31.197 38.181 1.00 88.75 669 ILE A N 1
ATOM 5330 C CA . ILE A 1 669 ? -47.923 31.805 38.405 1.00 88.75 669 ILE A CA 1
ATOM 5331 C C . ILE A 1 669 ? -48.032 33.286 38.033 1.00 88.75 669 ILE A C 1
ATOM 5333 O O . ILE A 1 669 ? -47.894 33.673 36.871 1.00 88.75 669 ILE A O 1
ATOM 5337 N N . GLU A 1 670 ? -48.290 34.114 39.048 1.00 85.50 670 GLU A N 1
ATOM 5338 C CA . GLU A 1 670 ? -48.641 35.536 38.911 1.00 85.50 670 GLU A CA 1
ATOM 5339 C C . GLU A 1 670 ? -49.854 35.752 37.984 1.00 85.50 670 GLU A C 1
ATOM 5341 O O . GLU A 1 670 ? -50.966 35.406 38.365 1.00 85.50 670 GLU A O 1
ATOM 5346 N N . ASP A 1 671 ? -49.652 36.302 36.780 1.00 84.75 671 ASP A N 1
ATOM 5347 C CA . ASP A 1 671 ? -50.719 36.663 35.831 1.00 84.75 671 ASP A CA 1
ATOM 5348 C C . ASP A 1 671 ? -51.020 35.565 34.781 1.00 84.75 671 ASP A C 1
ATOM 5350 O O . ASP A 1 671 ? -51.717 35.807 33.792 1.00 84.75 671 ASP A O 1
ATOM 5354 N N . THR A 1 672 ? -50.447 34.366 34.920 1.00 90.62 672 THR A N 1
ATOM 5355 C CA . THR A 1 672 ? -50.607 33.244 33.971 1.00 90.62 672 THR A CA 1
ATOM 5356 C C . THR A 1 672 ? -50.716 31.909 34.708 1.00 90.62 672 THR A C 1
ATOM 5358 O O . THR A 1 672 ? -50.570 31.867 35.918 1.00 90.62 672 THR A O 1
ATOM 5361 N N . THR A 1 673 ? -50.952 30.797 34.009 1.00 93.44 673 THR A N 1
ATOM 5362 C CA . THR A 1 673 ? -50.800 29.438 34.564 1.00 93.44 673 THR A CA 1
ATOM 5363 C C . THR A 1 673 ? -49.468 28.815 34.144 1.00 93.44 673 THR A C 1
ATOM 5365 O O . THR A 1 673 ? -48.889 29.218 33.126 1.00 93.44 673 THR A O 1
ATOM 5368 N N . LEU A 1 674 ? -48.981 27.820 34.898 1.00 93.94 674 LEU A N 1
ATOM 5369 C CA . LEU A 1 674 ? -47.733 27.103 34.592 1.00 93.94 674 LEU A CA 1
ATOM 5370 C C . LEU A 1 674 ? -47.742 26.526 33.169 1.00 93.94 674 LEU A C 1
ATOM 5372 O O . LEU A 1 674 ? -46.810 26.746 32.394 1.00 93.94 674 LEU A O 1
ATOM 5376 N N . ILE A 1 675 ? -48.831 25.860 32.782 1.00 94.81 675 ILE A N 1
ATOM 5377 C CA . ILE A 1 675 ? -48.975 25.272 31.447 1.00 94.81 675 ILE A CA 1
ATOM 5378 C C . ILE A 1 675 ? -48.967 26.323 30.336 1.00 94.81 675 ILE A C 1
ATOM 5380 O O . ILE A 1 675 ? -48.370 26.097 29.283 1.00 94.81 675 ILE A O 1
ATOM 5384 N N . LYS A 1 676 ? -49.574 27.492 30.567 1.00 93.81 676 LYS A N 1
ATOM 5385 C CA . LYS A 1 676 ? -49.603 28.585 29.590 1.00 93.81 676 LYS A CA 1
ATOM 5386 C C . LYS A 1 676 ? -48.220 29.211 29.409 1.00 93.81 676 LYS A C 1
ATOM 5388 O O . LYS A 1 676 ? -47.831 29.526 28.285 1.00 93.81 676 LYS A O 1
ATOM 5393 N N . GLU A 1 677 ? -47.435 29.300 30.479 1.00 93.00 677 GLU A N 1
ATOM 5394 C CA . GLU A 1 677 ? -46.035 29.726 30.403 1.00 93.00 677 GLU A CA 1
ATOM 5395 C C . GLU A 1 677 ? -45.163 28.705 29.644 1.00 93.00 677 GLU A C 1
ATOM 5397 O O . GLU A 1 677 ? -44.349 29.091 28.799 1.00 93.00 677 GLU A O 1
ATOM 5402 N N . SER A 1 678 ? -45.374 27.402 29.855 1.00 94.81 678 SER A N 1
ATOM 5403 C CA . SER A 1 678 ? -44.705 26.342 29.082 1.00 94.81 678 SER A CA 1
ATOM 5404 C C . SER A 1 678 ? -45.076 26.389 27.595 1.00 94.81 678 SER A C 1
ATOM 5406 O O . SER A 1 678 ? -44.191 26.330 26.739 1.00 94.81 678 SER A O 1
ATOM 5408 N N . ILE A 1 679 ? -46.358 26.585 27.262 1.00 95.38 679 ILE A N 1
ATOM 5409 C CA . ILE A 1 679 ? -46.832 26.761 25.877 1.00 95.38 679 ILE A CA 1
ATOM 5410 C C . ILE A 1 679 ? -46.165 27.976 25.230 1.00 95.38 679 ILE A C 1
ATOM 5412 O O . ILE A 1 679 ? -45.631 27.865 24.127 1.00 95.38 679 ILE A O 1
ATOM 5416 N N . LYS A 1 680 ? -46.120 29.119 25.919 1.00 93.81 680 LYS A N 1
ATOM 5417 C CA . LYS A 1 680 ? -45.464 30.336 25.422 1.00 93.81 680 LYS A CA 1
ATOM 5418 C C . LYS A 1 680 ? -43.993 30.092 25.065 1.00 93.81 680 LYS A C 1
ATOM 5420 O O . LYS A 1 680 ? -43.553 30.505 23.991 1.00 93.81 680 LYS A O 1
ATOM 5425 N N . LYS A 1 681 ? -43.245 29.380 25.916 1.00 94.50 681 LYS A N 1
ATOM 5426 C CA . LYS A 1 681 ? -41.841 29.002 25.659 1.00 94.50 681 LYS A CA 1
ATOM 5427 C C . LYS A 1 681 ? -41.712 28.028 24.487 1.00 94.50 681 LYS A C 1
ATOM 5429 O O . LYS A 1 681 ? -40.851 28.214 23.629 1.00 94.50 681 LYS A O 1
ATOM 5434 N N . LEU A 1 682 ? -42.590 27.031 24.387 1.00 95.50 682 LEU A N 1
ATOM 5435 C CA . LEU A 1 682 ? -42.620 26.097 23.256 1.00 95.50 682 LEU A CA 1
ATOM 5436 C C . LEU A 1 682 ? -42.858 26.828 21.926 1.00 95.50 682 LEU A C 1
ATOM 5438 O O . LEU A 1 682 ? -42.095 26.647 20.974 1.00 95.50 682 LEU A O 1
ATOM 5442 N N . ARG A 1 683 ? -43.857 27.717 21.874 1.00 94.81 683 ARG A N 1
ATOM 5443 C CA . ARG A 1 683 ? -44.157 28.543 20.692 1.00 94.81 683 ARG A CA 1
ATOM 5444 C C . ARG A 1 683 ? -42.977 29.437 20.309 1.00 94.81 683 ARG A C 1
ATOM 5446 O O . ARG A 1 683 ? -42.629 29.510 19.132 1.00 94.81 683 ARG A O 1
ATOM 5453 N N . ALA A 1 684 ? -42.317 30.057 21.289 1.00 93.88 684 ALA A N 1
ATOM 5454 C CA . ALA A 1 684 ? -41.137 30.894 21.058 1.00 93.88 684 ALA A CA 1
ATOM 5455 C C . ALA A 1 684 ? -39.955 30.126 20.433 1.00 93.88 684 ALA A C 1
ATOM 5457 O O . ALA A 1 684 ? -39.147 30.729 19.727 1.00 93.88 684 ALA A O 1
ATOM 5458 N N . ASN A 1 685 ? -39.873 28.806 20.638 1.00 94.56 685 ASN A N 1
ATOM 5459 C CA . ASN A 1 685 ? -38.841 27.945 20.051 1.00 94.56 685 ASN A CA 1
ATOM 5460 C C . ASN A 1 685 ? -39.306 27.184 18.793 1.00 94.56 685 ASN A C 1
ATOM 5462 O O . ASN A 1 685 ? -38.620 26.273 18.334 1.00 94.56 685 ASN A O 1
ATOM 5466 N N . GLY A 1 686 ? -40.432 27.579 18.187 1.00 92.88 686 GLY A N 1
ATOM 5467 C CA . GLY A 1 686 ? -40.870 27.056 16.888 1.00 92.88 686 GLY A CA 1
ATOM 5468 C C . GLY A 1 686 ? -41.713 25.780 16.941 1.00 92.88 686 GLY A C 1
ATOM 5469 O O . GLY A 1 686 ? -41.825 25.098 15.925 1.00 92.88 686 GLY A O 1
ATOM 5470 N N . ILE A 1 687 ? -42.317 25.461 18.090 1.00 95.81 687 ILE A N 1
ATOM 5471 C CA . ILE A 1 687 ? -43.297 24.373 18.205 1.00 95.81 687 ILE A CA 1
ATOM 5472 C C . ILE A 1 687 ? -44.652 24.832 17.646 1.00 95.81 687 ILE A C 1
ATOM 5474 O O . ILE A 1 687 ? -45.228 25.838 18.068 1.00 95.81 687 ILE A O 1
ATOM 5478 N N . GLU A 1 688 ? -45.172 24.077 16.683 1.00 93.94 688 GLU A N 1
ATOM 5479 C CA . GLU A 1 688 ? -46.393 24.367 15.923 1.00 93.94 688 GLU A CA 1
ATOM 5480 C C . GLU A 1 688 ? -47.595 23.541 16.412 1.00 93.94 688 GLU A C 1
ATOM 5482 O O . GLU A 1 688 ? -48.724 24.032 16.388 1.00 93.94 688 GLU A O 1
ATOM 5487 N N . LYS A 1 689 ? -47.372 22.326 16.919 1.00 95.44 689 LYS A N 1
ATOM 5488 C CA . LYS A 1 689 ? -48.427 21.416 17.389 1.00 95.44 689 LYS A CA 1
ATOM 5489 C C . LYS A 1 689 ? -48.170 21.025 18.841 1.00 95.44 689 LYS A C 1
ATOM 5491 O O . LYS A 1 689 ? -47.081 20.562 19.168 1.00 95.44 689 LYS A O 1
ATOM 5496 N N . ILE A 1 690 ? -49.159 21.190 19.719 1.00 97.19 690 ILE A N 1
ATOM 5497 C CA . ILE A 1 690 ? -49.030 20.834 21.142 1.00 97.19 690 ILE A CA 1
ATOM 5498 C C . ILE A 1 690 ? -50.116 19.825 21.510 1.00 97.19 690 ILE A C 1
ATOM 5500 O O . ILE A 1 690 ? -51.294 20.043 21.245 1.00 97.19 690 ILE A O 1
ATOM 5504 N N . ILE A 1 691 ? -49.720 18.711 22.115 1.00 97.94 691 ILE A N 1
ATOM 5505 C CA . ILE A 1 691 ? -50.612 17.666 22.618 1.00 97.94 691 ILE A CA 1
ATOM 5506 C C . ILE A 1 691 ? -50.551 17.713 24.142 1.00 97.94 691 ILE A C 1
ATOM 5508 O O . ILE A 1 691 ? -49.467 17.654 24.716 1.00 97.94 691 ILE A O 1
ATOM 5512 N N . ILE A 1 692 ? -51.694 17.823 24.810 1.00 97.62 692 ILE A N 1
ATOM 5513 C CA . ILE A 1 692 ? -51.759 17.937 26.271 1.00 97.62 692 ILE A CA 1
ATOM 5514 C C . ILE A 1 692 ? -52.617 16.806 26.814 1.00 97.62 692 ILE A C 1
ATOM 5516 O O . ILE A 1 692 ? -53.784 16.670 26.440 1.00 97.62 692 ILE A O 1
ATOM 5520 N N . VAL A 1 693 ? -52.042 16.008 27.711 1.00 97.69 693 VAL A N 1
ATOM 5521 C CA . VAL A 1 693 ? -52.762 14.933 28.395 1.00 97.69 693 VAL A CA 1
ATOM 5522 C C . VAL A 1 693 ? -53.323 15.465 29.705 1.00 97.69 693 VAL A C 1
ATOM 5524 O O . VAL A 1 693 ? -52.564 15.851 30.589 1.00 97.69 693 VAL A O 1
ATOM 5527 N N . LEU A 1 694 ? -54.646 15.489 29.829 1.00 96.94 694 LEU A N 1
ATOM 5528 C CA . LEU A 1 694 ? -55.378 16.031 30.970 1.00 96.94 694 LEU A CA 1
ATOM 5529 C C . LEU A 1 694 ? -56.018 14.919 31.807 1.00 96.94 694 LEU A C 1
ATOM 5531 O O . LEU A 1 694 ? -56.454 13.893 31.282 1.00 96.94 694 LEU A O 1
ATOM 5535 N N . GLY A 1 695 ? -56.117 15.169 33.110 1.00 94.75 695 GLY A N 1
ATOM 5536 C CA . GLY A 1 695 ? -56.682 14.262 34.109 1.00 94.75 695 GLY A CA 1
ATOM 5537 C C . GLY A 1 695 ? -57.308 15.063 35.246 1.00 94.75 695 GLY A C 1
ATOM 5538 O O . GLY A 1 695 ? -58.370 15.661 35.063 1.00 94.75 695 GLY A O 1
ATOM 5539 N N . PHE A 1 696 ? -56.641 15.105 36.399 1.00 95.00 696 PHE A N 1
ATOM 5540 C CA . PHE A 1 696 ? -57.110 15.827 37.583 1.00 95.00 696 PHE A CA 1
ATOM 5541 C C . PHE A 1 696 ? -57.266 17.342 37.345 1.00 95.00 696 PHE A C 1
ATOM 5543 O O . PHE A 1 696 ? -56.337 18.017 36.897 1.00 95.00 696 PHE A O 1
ATOM 5550 N N . GLY A 1 697 ? -58.448 17.892 37.650 1.00 91.31 697 GLY A N 1
ATOM 5551 C CA . GLY A 1 697 ? -58.746 19.326 37.511 1.00 91.31 697 GLY A CA 1
ATOM 5552 C C . GLY A 1 697 ? -58.742 19.852 36.067 1.00 91.31 697 GLY A C 1
ATOM 5553 O O . GLY A 1 697 ? -58.498 21.039 35.840 1.00 91.31 697 GLY A O 1
ATOM 5554 N N . LYS A 1 698 ? -58.994 18.985 35.075 1.00 93.94 698 LYS A N 1
ATOM 5555 C CA . LYS A 1 698 ? -58.972 19.324 33.639 1.00 93.94 698 LYS A CA 1
ATOM 5556 C C . LYS A 1 698 ? -59.833 20.535 33.266 1.00 93.94 698 LYS A C 1
ATOM 5558 O O . LYS A 1 698 ? -59.465 21.252 32.341 1.00 93.94 698 LYS A O 1
ATOM 5563 N N . GLU A 1 699 ? -60.953 20.771 33.950 1.00 93.94 699 GLU A N 1
ATOM 5564 C CA . GLU A 1 699 ? -61.865 21.883 33.657 1.00 93.94 699 GLU A CA 1
ATOM 5565 C C . GLU A 1 699 ? -61.173 23.240 33.848 1.00 93.94 699 GLU A C 1
ATOM 5567 O O . GLU A 1 699 ? -61.332 24.133 33.019 1.00 93.94 699 GLU A O 1
ATOM 5572 N N . ILE A 1 700 ? -60.343 23.366 34.889 1.00 92.44 700 ILE A N 1
ATOM 5573 C CA . ILE A 1 700 ? -59.585 24.588 35.203 1.00 92.44 700 ILE A CA 1
ATOM 5574 C C . ILE A 1 700 ? -58.528 24.847 34.122 1.00 92.44 700 ILE A C 1
ATOM 5576 O O . ILE A 1 700 ? -58.386 25.967 33.630 1.00 92.44 700 ILE A O 1
ATOM 5580 N N . ILE A 1 701 ? -57.815 23.796 33.704 1.00 93.19 701 ILE A N 1
ATOM 5581 C CA . ILE A 1 701 ? -56.787 23.899 32.662 1.00 93.19 701 ILE A CA 1
ATOM 5582 C C . ILE A 1 701 ? -57.421 24.278 31.317 1.00 93.19 701 ILE A C 1
ATOM 5584 O O . ILE A 1 701 ? -56.911 25.170 30.638 1.00 93.19 701 ILE A O 1
ATOM 5588 N N . LEU A 1 702 ? -58.548 23.656 30.954 1.00 93.75 702 LEU A N 1
ATOM 5589 C CA . LEU A 1 702 ? -59.277 23.961 29.719 1.00 93.75 702 LEU A CA 1
ATOM 5590 C C . LEU A 1 702 ? -59.749 25.418 29.677 1.00 93.75 702 LEU A C 1
ATOM 5592 O O . LEU A 1 702 ? -59.562 26.077 28.656 1.00 93.75 702 LEU A O 1
ATOM 5596 N N . GLU A 1 703 ? -60.290 25.941 30.779 1.00 91.56 703 GLU A N 1
ATOM 5597 C CA . GLU A 1 703 ? -60.707 27.346 30.859 1.00 91.56 703 GLU A CA 1
ATOM 5598 C C . GLU A 1 703 ? -59.514 28.303 30.687 1.00 91.56 703 GLU A C 1
ATOM 5600 O O . GLU A 1 703 ? -59.618 29.298 29.969 1.00 91.56 703 GLU A O 1
ATOM 5605 N N . SER A 1 704 ? -58.350 27.980 31.267 1.00 90.56 704 SER A N 1
ATOM 5606 C CA . SER A 1 704 ? -57.133 28.804 31.137 1.00 90.56 704 SER A CA 1
ATOM 5607 C C . SER A 1 704 ? -56.550 28.841 29.712 1.00 90.56 704 SER A C 1
ATOM 5609 O O . SER A 1 704 ? -55.853 29.795 29.346 1.00 90.56 704 SER A O 1
ATOM 5611 N N . LEU A 1 705 ? -56.854 27.818 28.903 1.00 93.25 705 LEU A N 1
ATOM 5612 C CA . LEU A 1 705 ? -56.345 27.618 27.543 1.00 93.25 705 LEU A CA 1
ATOM 5613 C C . LEU A 1 705 ? -57.390 27.883 26.449 1.00 93.25 705 LEU A C 1
ATOM 5615 O O . LEU A 1 705 ? -57.110 27.632 25.281 1.00 93.25 705 LEU A O 1
ATOM 5619 N N . LYS A 1 706 ? -58.571 28.415 26.785 1.00 89.50 706 LYS A N 1
ATOM 5620 C CA . LYS A 1 706 ? -59.662 28.654 25.819 1.00 89.50 706 LYS A CA 1
ATOM 5621 C C . LYS A 1 706 ? -59.276 29.533 24.622 1.00 89.50 706 LYS A C 1
ATOM 5623 O O . LYS A 1 706 ? -59.847 29.387 23.545 1.00 89.50 706 LYS A O 1
ATOM 5628 N N . ASP A 1 707 ? -58.310 30.431 24.819 1.00 86.81 707 ASP A N 1
ATOM 5629 C CA . ASP A 1 707 ? -57.829 31.369 23.801 1.00 86.81 707 ASP A CA 1
ATOM 5630 C C . ASP A 1 707 ? -56.644 30.814 22.982 1.00 86.81 707 ASP A C 1
ATOM 5632 O O . ASP A 1 707 ? -56.233 31.423 21.991 1.00 86.81 707 ASP A O 1
ATOM 5636 N N . GLU A 1 708 ? -56.092 29.659 23.369 1.00 87.94 708 GLU A N 1
ATOM 5637 C CA . GLU A 1 708 ? -54.959 29.027 22.693 1.00 87.94 708 GLU A CA 1
ATOM 5638 C C . GLU A 1 708 ? -55.427 28.161 21.514 1.00 87.94 708 GLU A C 1
ATOM 5640 O O . GLU A 1 708 ? -56.371 27.375 21.612 1.00 87.94 708 GLU A O 1
ATOM 5645 N N . LYS A 1 709 ? -54.743 28.285 20.373 1.00 84.50 709 LYS A N 1
ATOM 5646 C CA . LYS A 1 709 ? -55.043 27.532 19.144 1.00 84.50 709 LYS A CA 1
ATOM 5647 C C . LYS A 1 709 ? -54.037 26.402 18.921 1.00 84.50 709 LYS A C 1
ATOM 5649 O O . LYS A 1 709 ? -52.935 26.409 19.472 1.00 84.50 709 LYS A O 1
ATOM 5654 N N . ASP A 1 710 ? -54.421 25.444 18.079 1.00 86.12 710 ASP A N 1
ATOM 5655 C CA . ASP A 1 710 ? -53.578 24.325 17.631 1.00 86.12 710 ASP A CA 1
ATOM 5656 C C . ASP A 1 710 ? -53.075 23.422 18.777 1.00 86.12 710 ASP A C 1
ATOM 5658 O O . ASP A 1 710 ? -51.936 22.941 18.770 1.00 86.12 710 ASP A O 1
ATOM 5662 N N . ILE A 1 711 ? -53.948 23.196 19.767 1.00 95.44 711 ILE A N 1
ATOM 5663 C CA . ILE A 1 711 ? -53.747 22.260 20.878 1.00 95.44 711 ILE A CA 1
ATOM 5664 C C . ILE A 1 711 ? -54.664 21.045 20.706 1.00 95.44 711 ILE A C 1
ATOM 5666 O O . ILE A 1 711 ? -55.862 21.184 20.457 1.00 95.44 711 ILE A O 1
ATOM 5670 N N . ILE A 1 712 ? -54.107 19.846 20.876 1.00 96.56 712 ILE A N 1
ATOM 5671 C CA . ILE A 1 712 ? -54.851 18.584 20.932 1.00 96.56 712 ILE A CA 1
ATOM 5672 C C . ILE A 1 712 ? -54.947 18.142 22.389 1.00 96.56 712 ILE A C 1
ATOM 5674 O O . ILE A 1 712 ? -53.934 17.850 23.023 1.00 96.56 712 ILE A O 1
ATOM 5678 N N . PHE A 1 713 ? -56.168 18.047 22.907 1.00 97.00 713 PHE A N 1
ATOM 5679 C CA . PHE A 1 713 ? -56.420 17.548 24.255 1.00 97.00 713 PHE A CA 1
ATOM 5680 C C . PHE A 1 713 ? -56.665 16.038 24.239 1.00 97.00 713 PHE A C 1
ATOM 5682 O O . PHE A 1 713 ? -57.525 15.541 23.512 1.00 97.00 713 PHE A O 1
ATOM 5689 N N . VAL A 1 714 ? -55.916 15.317 25.068 1.00 97.19 714 VAL A N 1
ATOM 5690 C CA . VAL A 1 714 ? -56.045 13.874 25.297 1.00 97.19 714 VAL A CA 1
ATOM 5691 C C . VAL A 1 714 ? -56.451 13.668 26.752 1.00 97.19 714 VAL A C 1
ATOM 5693 O O . VAL A 1 714 ? -55.933 14.343 27.634 1.00 97.19 714 VAL A O 1
ATOM 5696 N N . TYR A 1 715 ? -57.374 12.750 27.030 1.00 96.81 715 TYR A N 1
ATOM 5697 C CA . TYR A 1 715 ? -57.925 12.576 28.377 1.00 96.81 715 TYR A CA 1
ATOM 5698 C C . TYR A 1 715 ? -57.500 11.239 28.983 1.00 96.81 715 TYR A C 1
ATOM 5700 O O . TYR A 1 715 ? -57.838 10.183 28.446 1.00 96.81 715 TYR A O 1
ATOM 5708 N N . ASN A 1 716 ? -56.811 11.285 30.125 1.00 95.69 716 ASN A N 1
ATOM 5709 C CA . ASN A 1 716 ? -56.567 10.116 30.963 1.00 95.69 716 ASN A CA 1
ATOM 5710 C C . ASN A 1 716 ? -57.619 10.069 32.080 1.00 95.69 716 ASN A C 1
ATOM 5712 O O . ASN A 1 716 ? -57.483 10.736 33.100 1.00 95.69 716 ASN A O 1
ATOM 5716 N N . ASN A 1 717 ? -58.673 9.271 31.894 1.00 92.88 717 ASN A N 1
ATOM 5717 C CA . ASN A 1 717 ? -59.744 9.129 32.890 1.00 92.88 717 ASN A CA 1
ATOM 5718 C C . ASN A 1 717 ? -59.339 8.284 34.114 1.00 92.88 717 ASN A C 1
ATOM 5720 O O . ASN A 1 717 ? -60.049 8.303 35.112 1.00 92.88 717 ASN A O 1
ATOM 5724 N N . ASN A 1 718 ? -58.213 7.565 34.046 1.00 91.50 718 ASN A N 1
ATOM 5725 C CA . ASN A 1 718 ? -57.709 6.686 35.107 1.00 91.50 718 ASN A CA 1
ATOM 5726 C C . ASN A 1 718 ? -56.460 7.271 35.791 1.00 91.50 718 ASN A C 1
ATOM 5728 O O . ASN A 1 718 ? -55.658 6.527 36.357 1.00 91.50 718 ASN A O 1
ATOM 5732 N N . TYR A 1 719 ? -56.280 8.596 35.742 1.00 91.06 719 TYR A N 1
ATOM 5733 C CA . TYR A 1 719 ? -55.087 9.294 36.241 1.00 91.06 719 TYR A CA 1
ATOM 5734 C C . TYR A 1 719 ? -54.730 8.963 37.704 1.00 91.06 719 TYR A C 1
ATOM 5736 O O . TYR A 1 719 ? -53.567 9.030 38.078 1.00 91.06 719 TYR A O 1
ATOM 5744 N N . ASN A 1 720 ? -55.707 8.569 38.524 1.00 89.50 720 ASN A N 1
ATOM 5745 C CA . ASN A 1 720 ? -55.535 8.181 39.928 1.00 89.50 720 ASN A CA 1
ATOM 5746 C C . ASN A 1 720 ? -54.985 6.752 40.125 1.00 89.50 720 ASN A C 1
ATOM 5748 O O . ASN A 1 720 ? -54.455 6.423 41.190 1.00 89.50 720 ASN A O 1
ATOM 5752 N N . LEU A 1 721 ? -55.124 5.886 39.119 1.00 89.56 721 LEU A N 1
ATOM 5753 C CA . LEU A 1 721 ? -54.666 4.493 39.129 1.00 89.56 721 LEU A CA 1
ATOM 5754 C C . LEU A 1 721 ? -53.391 4.288 38.304 1.00 89.56 721 LEU A C 1
ATOM 5756 O O . LEU A 1 721 ? -52.681 3.306 38.525 1.00 89.56 721 LEU A O 1
ATOM 5760 N N . THR A 1 722 ? -53.110 5.206 37.378 1.00 92.56 722 THR A N 1
ATOM 5761 C CA . THR A 1 722 ? -52.037 5.102 36.380 1.00 92.56 722 THR A CA 1
ATOM 5762 C C . THR A 1 722 ? -50.916 6.112 36.624 1.00 92.56 722 THR A C 1
ATOM 5764 O O . THR A 1 722 ? -51.116 7.065 37.372 1.00 92.56 722 THR A O 1
ATOM 5767 N N . ALA A 1 723 ? -49.757 5.939 35.986 1.00 92.31 723 ALA A N 1
ATOM 5768 C CA . ALA A 1 723 ? -48.654 6.903 36.050 1.00 92.31 723 ALA A CA 1
ATOM 5769 C C . ALA A 1 723 ? -48.280 7.494 34.669 1.00 92.31 723 ALA A C 1
ATOM 5771 O O . ALA A 1 723 ? -49.072 7.421 33.721 1.00 92.31 723 ALA A O 1
ATOM 5772 N N . SER A 1 724 ? -47.114 8.143 34.549 1.00 94.00 724 SER A N 1
ATOM 5773 C CA . SER A 1 724 ? -46.771 8.986 33.387 1.00 94.00 724 SER A CA 1
ATOM 5774 C C . SER A 1 724 ? -46.721 8.215 32.056 1.00 94.00 724 SER A C 1
ATOM 5776 O O . SER A 1 724 ? -47.102 8.764 31.018 1.00 94.00 724 SER A O 1
ATOM 5778 N N . MET A 1 725 ? -46.373 6.920 32.071 1.00 95.75 725 MET A N 1
ATOM 5779 C CA . MET A 1 725 ? -46.297 6.104 30.853 1.00 95.75 725 MET A CA 1
ATOM 5780 C C . MET A 1 725 ? -47.660 5.861 30.194 1.00 95.75 725 MET A C 1
ATOM 5782 O O . MET A 1 725 ? -47.758 5.910 28.970 1.00 95.75 725 MET A O 1
ATOM 5786 N N . GLU A 1 726 ? -48.727 5.656 30.976 1.00 95.06 726 GLU A N 1
ATOM 5787 C CA . GLU A 1 726 ? -50.088 5.508 30.426 1.00 95.06 726 GLU A CA 1
ATOM 5788 C C . GLU A 1 726 ? -50.531 6.806 29.737 1.00 95.06 726 GLU A C 1
ATOM 5790 O O . GLU A 1 726 ? -51.105 6.792 28.648 1.00 95.06 726 GLU A O 1
ATOM 5795 N N . SER A 1 727 ? -50.203 7.952 30.340 1.00 95.75 727 SER A N 1
ATOM 5796 C CA . SER A 1 727 ? -50.498 9.263 29.756 1.00 95.75 727 SER A CA 1
ATOM 5797 C C . SER A 1 727 ? -49.774 9.447 28.415 1.00 95.75 727 SER A C 1
ATOM 5799 O O . SER A 1 727 ? -50.389 9.876 27.436 1.00 95.75 727 SER A O 1
ATOM 5801 N N . LEU A 1 728 ? -48.502 9.039 28.326 1.00 97.00 728 LEU A N 1
ATOM 5802 C CA . LEU A 1 728 ? -47.747 9.028 27.069 1.00 97.00 728 LEU A CA 1
ATOM 5803 C C . LEU A 1 728 ? -48.331 8.039 26.043 1.00 97.00 728 LEU A C 1
ATOM 5805 O O . LEU A 1 728 ? -48.429 8.369 24.860 1.00 97.00 728 LEU A O 1
ATOM 5809 N N . ALA A 1 729 ? -48.769 6.854 26.474 1.00 95.69 729 ALA A N 1
ATOM 5810 C CA . ALA A 1 729 ? -49.392 5.857 25.604 1.00 95.69 729 ALA A CA 1
ATOM 5811 C C . ALA A 1 729 ? -50.710 6.364 24.994 1.00 95.69 729 ALA A C 1
ATOM 5813 O O . ALA A 1 729 ? -50.962 6.156 23.804 1.00 95.69 729 ALA A O 1
ATOM 5814 N N . LEU A 1 730 ? -51.525 7.098 25.757 1.00 96.06 730 LEU A N 1
ATOM 5815 C CA . LEU A 1 730 ? -52.724 7.762 25.238 1.00 96.06 730 LEU A CA 1
ATOM 5816 C C . LEU A 1 730 ? -52.372 8.860 24.224 1.00 96.06 730 LEU A C 1
ATOM 5818 O O . LEU A 1 730 ? -53.003 8.934 23.166 1.00 96.06 730 LEU A O 1
ATOM 5822 N N . ALA A 1 731 ? -51.344 9.669 24.504 1.00 96.69 731 ALA A N 1
ATOM 5823 C CA . ALA A 1 731 ? -50.867 10.708 23.589 1.00 96.69 731 ALA A CA 1
ATOM 5824 C C . ALA A 1 731 ? -50.288 10.138 22.286 1.00 96.69 731 ALA A C 1
ATOM 5826 O O . ALA A 1 731 ? -50.453 10.754 21.232 1.00 96.69 731 ALA A O 1
ATOM 5827 N N . SER A 1 732 ? -49.663 8.954 22.335 1.00 96.00 732 SER A N 1
ATOM 5828 C CA . SER A 1 732 ? -48.977 8.323 21.195 1.00 96.00 732 SER A CA 1
ATOM 5829 C C . SER A 1 732 ? -49.844 8.189 19.939 1.00 96.00 732 SER A C 1
ATOM 5831 O O . SER A 1 732 ? -49.333 8.288 18.828 1.00 96.00 732 SER A O 1
ATOM 5833 N N . LYS A 1 733 ? -51.169 8.065 20.101 1.00 94.25 733 LYS A N 1
ATOM 5834 C CA . LYS A 1 733 ? -52.150 7.982 19.003 1.00 94.25 733 LYS A CA 1
ATOM 5835 C C . LYS A 1 733 ? -52.250 9.259 18.161 1.00 94.25 733 LYS A C 1
ATOM 5837 O O . LYS A 1 733 ? -52.828 9.222 17.081 1.00 94.25 733 LYS A O 1
ATOM 5842 N N . HIS A 1 734 ? -51.724 10.375 18.661 1.00 95.56 734 HIS A N 1
ATOM 5843 C CA . HIS A 1 734 ? -51.769 11.692 18.023 1.00 95.56 734 HIS A CA 1
ATOM 5844 C C . HIS A 1 734 ? -50.382 12.200 17.584 1.00 95.56 734 HIS A C 1
ATOM 5846 O O . HIS A 1 734 ? -50.277 13.315 17.054 1.00 95.56 734 HIS A O 1
ATOM 5852 N N . ILE A 1 735 ? -49.332 11.400 17.801 1.00 95.69 735 ILE A N 1
ATOM 5853 C CA . ILE A 1 735 ? -47.937 11.707 17.469 1.00 95.69 735 ILE A CA 1
ATOM 5854 C C . ILE A 1 735 ? -47.570 10.961 16.183 1.00 95.69 735 ILE A C 1
ATOM 5856 O O . ILE A 1 735 ? -47.756 9.753 16.095 1.00 95.69 735 ILE A O 1
ATOM 5860 N N . GLU A 1 736 ? -47.033 11.674 15.196 1.00 91.56 736 GLU A N 1
ATOM 5861 C CA . GLU A 1 736 ? -46.636 11.110 13.890 1.00 91.56 736 GLU A CA 1
ATOM 5862 C C . GLU A 1 736 ? -45.206 11.512 13.483 1.00 91.56 736 GLU A C 1
ATOM 5864 O O . GLU A 1 736 ? -44.699 11.089 12.447 1.00 91.56 736 GLU A O 1
ATOM 5869 N N . GLU A 1 737 ? -44.544 12.327 14.303 1.00 92.88 737 GLU A N 1
ATOM 5870 C CA . GLU A 1 737 ? -43.222 12.893 14.048 1.00 92.88 737 GLU A CA 1
ATOM 5871 C C . GLU A 1 737 ? -42.409 12.972 15.346 1.00 92.88 737 GLU A C 1
ATOM 5873 O O . GLU A 1 737 ? -42.900 12.626 16.423 1.00 92.88 737 GLU A O 1
ATOM 5878 N N . ASP A 1 738 ? -41.153 13.405 15.240 1.00 94.12 738 ASP A N 1
ATOM 5879 C CA . ASP A 1 738 ? -40.321 13.690 16.408 1.00 94.12 738 ASP A CA 1
ATOM 5880 C C . ASP A 1 738 ? -40.939 14.821 17.232 1.00 94.12 738 ASP A C 1
ATOM 5882 O O . ASP A 1 738 ? -41.488 15.785 16.689 1.00 94.12 738 ASP A O 1
ATOM 5886 N N . PHE A 1 739 ? -40.819 14.723 18.549 1.00 96.12 739 PHE A N 1
ATOM 5887 C CA . PHE A 1 739 ? -41.483 15.637 19.465 1.00 96.12 739 PHE A CA 1
ATOM 5888 C C . PHE A 1 739 ? -40.641 15.897 20.711 1.00 96.12 739 PHE A C 1
ATOM 5890 O O . PHE A 1 739 ? -39.706 15.161 21.028 1.00 96.12 739 PHE A O 1
ATOM 5897 N N . ILE A 1 740 ? -40.977 16.968 21.423 1.00 96.94 740 ILE A N 1
ATOM 5898 C CA . ILE A 1 740 ? -40.507 17.184 22.792 1.00 96.94 740 ILE A CA 1
ATOM 5899 C C . ILE A 1 740 ? -41.561 16.659 23.757 1.00 96.94 740 ILE A C 1
ATOM 5901 O O . ILE A 1 740 ? -42.729 17.014 23.637 1.00 96.94 740 ILE A O 1
ATOM 5905 N N . LEU A 1 741 ? -41.148 15.858 24.728 1.00 97.56 741 LEU A N 1
ATOM 5906 C CA . LEU A 1 741 ? -41.967 15.447 25.860 1.00 97.56 741 LEU A CA 1
ATOM 5907 C C . LEU A 1 741 ? -41.572 16.265 27.094 1.00 97.56 741 LEU A C 1
ATOM 5909 O O . LEU A 1 741 ? -40.381 16.417 27.374 1.00 97.56 741 LEU A O 1
ATOM 5913 N N . ILE A 1 742 ? -42.574 16.795 27.795 1.00 96.81 742 ILE A N 1
ATOM 5914 C CA . ILE A 1 742 ? -42.433 17.605 29.011 1.00 96.81 742 ILE A CA 1
ATOM 5915 C C . ILE A 1 742 ? -43.436 17.119 30.057 1.00 96.81 742 ILE A C 1
ATOM 5917 O O . ILE A 1 742 ? -44.610 16.882 29.748 1.00 96.81 742 ILE A O 1
ATOM 5921 N N . GLU A 1 743 ? -43.000 17.033 31.306 1.00 94.75 743 GLU A N 1
ATOM 5922 C CA . GLU A 1 743 ? -43.892 16.842 32.450 1.00 94.75 743 GLU A CA 1
ATOM 5923 C C . GLU A 1 743 ? -44.624 18.138 32.814 1.00 94.75 743 GLU A C 1
ATOM 5925 O O . GLU A 1 743 ? -44.061 19.233 32.829 1.00 94.75 743 GLU A O 1
ATOM 5930 N N . GLY A 1 744 ? -45.924 18.026 33.089 1.00 90.69 744 GLY A N 1
ATOM 5931 C CA . GLY A 1 744 ? -46.799 19.177 33.312 1.00 90.69 744 GLY A CA 1
ATOM 5932 C C . GLY A 1 744 ? -46.528 19.948 34.604 1.00 90.69 744 GLY A C 1
ATOM 5933 O O . GLY A 1 744 ? -47.075 21.032 34.772 1.00 90.69 744 GLY A O 1
ATOM 5934 N N . GLU A 1 745 ? -45.705 19.415 35.501 1.00 92.69 745 GLU A N 1
ATOM 5935 C CA . GLU A 1 745 ? -45.380 20.002 36.805 1.00 92.69 745 GLU A CA 1
ATOM 5936 C C . GLU A 1 745 ? -44.064 20.778 36.851 1.00 92.69 745 GLU A C 1
ATOM 5938 O O . GLU A 1 745 ? -43.690 21.321 37.890 1.00 92.69 745 GLU A O 1
ATOM 5943 N N . LEU A 1 746 ? -43.398 20.899 35.704 1.00 93.88 746 LEU A N 1
ATOM 5944 C CA . LEU A 1 746 ? -42.103 21.549 35.591 1.00 93.88 746 LEU A CA 1
ATOM 5945 C C . LEU A 1 746 ? -42.216 23.037 35.278 1.00 93.88 746 LEU A C 1
ATOM 5947 O O . LEU A 1 746 ? -42.838 23.452 34.295 1.00 93.88 746 LEU A O 1
ATOM 5951 N N . PHE A 1 747 ? -41.474 23.835 36.036 1.00 93.50 747 PHE A N 1
ATOM 5952 C CA . PHE A 1 747 ? -41.031 25.160 35.631 1.00 93.50 747 PHE A CA 1
ATOM 5953 C C . PHE A 1 747 ? -39.591 25.099 35.110 1.00 93.50 747 PHE A C 1
ATOM 5955 O O . PHE A 1 747 ? -38.722 24.516 35.747 1.00 93.50 747 PHE A O 1
ATOM 5962 N N . PHE A 1 748 ? -39.306 25.746 33.979 1.00 93.69 748 PHE A N 1
ATOM 5963 C CA . PHE A 1 748 ? -37.963 25.790 33.384 1.00 93.69 748 PHE A CA 1
ATOM 5964 C C . PHE A 1 748 ? -37.722 27.090 32.607 1.00 93.69 748 PHE A C 1
ATOM 5966 O O . PHE A 1 748 ? -38.654 27.682 32.056 1.00 93.69 748 PHE A O 1
ATOM 5973 N N . GLU A 1 749 ? -36.476 27.553 32.522 1.00 92.62 749 GLU A N 1
ATOM 5974 C CA . GLU A 1 749 ? -36.095 28.696 31.683 1.00 92.62 749 GLU A CA 1
ATOM 5975 C C . GLU A 1 749 ? -36.051 28.359 30.183 1.00 92.62 749 GLU A C 1
ATOM 5977 O O . GLU A 1 749 ? -35.857 27.215 29.776 1.00 92.62 749 GLU A O 1
ATOM 5982 N N . ASN A 1 750 ? -36.169 29.375 29.321 1.00 91.75 750 ASN A N 1
ATOM 5983 C CA . ASN A 1 750 ? -36.227 29.182 27.865 1.00 91.75 750 ASN A CA 1
ATOM 5984 C C . ASN A 1 750 ? -34.968 28.508 27.273 1.00 91.75 750 ASN A C 1
ATOM 5986 O O . ASN A 1 750 ? -35.039 27.877 26.217 1.00 91.75 750 ASN A O 1
ATOM 5990 N N . ARG A 1 751 ? -33.822 28.624 27.959 1.00 93.19 751 ARG A N 1
ATOM 5991 C CA . ARG A 1 751 ? -32.551 27.999 27.569 1.00 93.19 751 ARG A CA 1
ATOM 5992 C C . ARG A 1 751 ? -32.653 26.473 27.466 1.00 93.19 751 ARG A C 1
ATOM 5994 O O . ARG A 1 751 ? -32.088 25.915 26.530 1.00 93.19 751 ARG A O 1
ATOM 6001 N N . ALA A 1 752 ? -33.448 25.836 28.335 1.00 94.06 752 ALA A N 1
ATOM 6002 C CA . ALA A 1 752 ? -33.695 24.391 28.319 1.00 94.06 752 ALA A CA 1
ATOM 6003 C C . ALA A 1 752 ? -34.171 23.903 26.942 1.00 94.06 752 ALA A C 1
ATOM 6005 O O . ALA A 1 752 ? -33.590 22.991 26.359 1.00 94.06 752 ALA A O 1
ATOM 6006 N N . LEU A 1 753 ? -35.203 24.553 26.391 1.00 94.31 753 LEU A N 1
ATOM 6007 C CA . LEU A 1 753 ? -35.768 24.185 25.092 1.00 94.31 753 LEU A CA 1
ATOM 6008 C C . LEU A 1 753 ? -34.853 24.571 23.938 1.00 94.31 753 LEU A C 1
ATOM 6010 O O . LEU A 1 753 ? -34.719 23.802 22.990 1.00 94.31 753 LEU A O 1
ATOM 6014 N N . LYS A 1 754 ? -34.228 25.751 24.009 1.00 92.62 754 LYS A N 1
ATOM 6015 C CA . LYS A 1 754 ? -33.378 26.254 22.931 1.00 92.62 754 LYS A CA 1
ATOM 6016 C C . LYS A 1 754 ? -32.203 25.314 22.662 1.00 92.62 754 LYS A C 1
ATOM 6018 O O . LYS A 1 754 ? -32.024 24.877 21.528 1.00 92.62 754 LYS A O 1
ATOM 6023 N N . GLU A 1 755 ? -31.439 24.966 23.695 1.00 94.00 755 GLU A N 1
ATOM 6024 C CA . GLU A 1 755 ? -30.265 24.098 23.541 1.00 94.00 755 GLU A CA 1
ATOM 6025 C C . GLU A 1 755 ? -30.665 22.655 23.196 1.00 94.00 755 GLU A C 1
ATOM 6027 O O . GLU A 1 755 ? -30.051 22.029 22.328 1.00 94.00 755 GLU A O 1
ATOM 6032 N N . LEU A 1 756 ? -31.750 22.144 23.793 1.00 93.50 756 LEU A N 1
ATOM 6033 C CA . LEU A 1 756 ? -32.251 20.802 23.493 1.00 93.50 756 LEU A CA 1
ATOM 6034 C C . LEU A 1 756 ? -32.782 20.680 22.054 1.00 93.50 756 LEU A C 1
ATOM 6036 O O . LEU A 1 756 ? -32.621 19.640 21.418 1.00 93.50 756 LEU A O 1
ATOM 6040 N N . LEU A 1 757 ? -33.393 21.726 21.494 1.00 91.62 757 LEU A N 1
ATOM 6041 C CA . LEU A 1 757 ? -33.837 21.731 20.095 1.00 91.62 757 LEU A CA 1
ATOM 6042 C C . LEU A 1 757 ? -32.673 21.876 19.109 1.00 91.62 757 LEU A C 1
ATOM 6044 O O . LEU A 1 757 ? -32.734 21.279 18.030 1.00 91.62 757 LEU A O 1
ATOM 6048 N N . GLU A 1 758 ? -31.622 22.617 19.472 1.00 89.94 758 GLU A N 1
ATOM 6049 C CA . GLU A 1 758 ? -30.436 22.860 18.637 1.00 89.94 758 GLU A CA 1
ATOM 6050 C C . GLU A 1 758 ? -29.498 21.644 18.524 1.00 89.94 758 GLU A C 1
ATOM 6052 O O . GLU A 1 758 ? -28.782 21.526 17.526 1.00 89.94 758 GLU A O 1
ATOM 6057 N N . ILE A 1 759 ? -29.514 20.712 19.486 1.00 89.00 759 ILE A N 1
ATOM 6058 C CA . ILE A 1 759 ? -28.651 19.522 19.438 1.00 89.00 759 ILE A CA 1
ATOM 6059 C C . ILE A 1 759 ? -28.992 18.609 18.243 1.00 89.00 759 ILE A C 1
ATOM 6061 O O . ILE A 1 759 ? -30.155 18.293 17.977 1.00 89.00 759 ILE A O 1
ATOM 6065 N N . GLU A 1 760 ? -27.965 18.117 17.538 1.00 84.56 760 GLU A N 1
ATOM 6066 C CA . GLU A 1 760 ? -28.137 17.215 16.380 1.00 84.56 760 GLU A CA 1
ATOM 6067 C C . GLU A 1 760 ? -28.707 15.835 16.764 1.00 84.56 760 GLU A C 1
ATOM 6069 O O . GLU A 1 760 ? -29.235 15.108 15.917 1.00 84.56 760 GLU A O 1
ATOM 6074 N N . LYS A 1 761 ? -28.620 15.465 18.049 1.00 86.50 761 LYS A N 1
ATOM 6075 C CA . LYS A 1 761 ? -29.141 14.199 18.571 1.00 86.50 761 LYS A CA 1
ATOM 6076 C C . LYS A 1 761 ? -30.669 14.217 18.569 1.00 86.50 761 LYS A C 1
ATOM 6078 O O . LYS A 1 761 ? -31.287 15.130 19.113 1.00 86.50 761 LYS A O 1
ATOM 6083 N N . ARG A 1 762 ? -31.275 13.208 17.930 1.00 86.81 762 ARG A N 1
ATOM 6084 C CA . ARG A 1 762 ? -32.742 13.071 17.835 1.00 86.81 762 ARG A CA 1
ATOM 6085 C C . ARG A 1 762 ? -33.383 12.594 19.133 1.00 86.81 762 ARG A C 1
ATOM 6087 O O . ARG A 1 762 ? -34.485 13.024 19.433 1.00 86.81 762 ARG A O 1
ATOM 6094 N N . ASP A 1 763 ? -32.685 11.730 19.866 1.00 92.38 763 ASP A N 1
ATOM 6095 C CA . ASP A 1 763 ? -33.135 11.135 21.122 1.00 92.38 763 ASP A CA 1
ATOM 6096 C C . ASP A 1 763 ? -32.224 11.631 22.247 1.00 92.38 763 ASP A C 1
ATOM 6098 O O . ASP A 1 763 ? -31.073 11.192 22.360 1.00 92.38 763 ASP A O 1
ATOM 6102 N N . CYS A 1 764 ? -32.696 12.605 23.022 1.00 93.75 764 CYS A N 1
ATOM 6103 C CA . CYS A 1 764 ? -31.858 13.304 23.988 1.00 93.75 764 CYS A CA 1
ATOM 6104 C C . CYS A 1 764 ? -32.631 13.714 25.243 1.00 93.75 764 CYS A C 1
ATOM 6106 O O . CYS A 1 764 ? -33.610 14.453 25.147 1.00 93.75 764 CYS A O 1
ATOM 6108 N N . ILE A 1 765 ? -32.167 13.255 26.408 1.00 96.31 765 ILE A N 1
ATOM 6109 C CA . ILE A 1 765 ? -32.658 13.709 27.717 1.00 96.31 765 ILE A CA 1
ATOM 6110 C C . ILE A 1 765 ? -31.933 14.979 28.156 1.00 96.31 765 ILE A C 1
ATOM 6112 O O . ILE A 1 765 ? -30.740 15.139 27.882 1.00 96.31 765 ILE A O 1
ATOM 6116 N N . LEU A 1 766 ? -32.640 15.860 28.859 1.00 96.38 766 LEU A N 1
ATOM 6117 C CA . LEU A 1 766 ? -32.055 17.048 29.464 1.00 96.38 766 LEU A CA 1
ATOM 6118 C C . LEU A 1 766 ? -31.617 16.765 30.904 1.00 96.38 766 LEU A C 1
ATOM 6120 O O . LEU A 1 766 ? -32.416 16.314 31.725 1.00 96.38 766 LEU A O 1
ATOM 6124 N N . LEU A 1 767 ? -30.352 17.061 31.193 1.00 96.19 767 LEU A N 1
ATOM 6125 C CA . LEU A 1 767 ? -29.748 16.972 32.515 1.00 96.19 767 LEU A CA 1
ATOM 6126 C C . LEU A 1 767 ? -29.308 18.348 33.008 1.00 96.19 767 LEU A C 1
ATOM 6128 O O . LEU A 1 767 ? -28.990 19.239 32.215 1.00 96.19 767 LEU A O 1
ATOM 6132 N N . THR A 1 768 ? -29.213 18.488 34.323 1.00 94.62 768 THR A N 1
ATOM 6133 C CA . THR A 1 768 ? -28.572 19.640 34.958 1.00 94.62 768 THR A CA 1
ATOM 6134 C C . THR A 1 768 ? -27.908 19.257 36.282 1.00 94.62 768 THR A C 1
ATOM 6136 O O . THR A 1 768 ? -27.828 18.080 36.649 1.00 94.62 768 THR A O 1
ATOM 6139 N N . ASN A 1 769 ? -27.371 20.260 36.974 1.00 90.88 769 ASN A N 1
ATOM 6140 C CA . ASN A 1 769 ? -26.772 20.111 38.291 1.00 90.88 769 ASN A CA 1
ATOM 6141 C C . ASN A 1 769 ? -27.840 19.697 39.304 1.00 90.88 769 ASN A C 1
ATOM 6143 O O . ASN A 1 769 ? -28.989 20.116 39.201 1.00 90.88 769 ASN A O 1
ATOM 6147 N N . ARG A 1 770 ? -27.422 18.926 40.309 1.00 88.69 770 ARG A N 1
ATOM 6148 C CA . ARG A 1 770 ? -28.313 18.462 41.370 1.00 88.69 770 ARG A CA 1
ATOM 6149 C C . ARG A 1 770 ? -28.979 19.630 42.101 1.00 88.69 770 ARG A C 1
ATOM 6151 O O . ARG A 1 770 ? -28.298 20.576 42.498 1.00 88.69 770 ARG A O 1
ATOM 6158 N N . SER A 1 771 ? -30.283 19.516 42.294 1.00 83.44 771 SER A N 1
ATOM 6159 C CA . SER A 1 771 ? -31.153 20.455 42.994 1.00 83.44 771 SER A CA 1
ATOM 6160 C C . SER A 1 771 ? -31.047 20.333 44.518 1.00 83.44 771 SER A C 1
ATOM 6162 O O . SER A 1 771 ? -31.311 21.309 45.219 1.00 83.44 771 SER A O 1
ATOM 6164 N N . GLU A 1 772 ? -30.624 19.163 45.018 1.00 81.50 772 GLU A N 1
ATOM 6165 C CA . GLU A 1 772 ? -30.605 18.795 46.444 1.00 81.50 772 GLU A CA 1
ATOM 6166 C C . GLU A 1 772 ? -32.001 18.854 47.103 1.00 81.50 772 GLU A C 1
ATOM 6168 O O . GLU A 1 772 ? -32.122 19.101 48.305 1.00 81.50 772 GLU A O 1
ATOM 6173 N N . SER A 1 773 ? -33.067 18.628 46.324 1.00 77.44 773 SER A N 1
ATOM 6174 C CA . SER A 1 773 ? -34.463 18.650 46.788 1.00 77.44 773 SER A CA 1
ATOM 6175 C C . SER A 1 773 ? -34.874 17.425 47.615 1.00 77.44 773 SER A C 1
ATOM 6177 O O . SER A 1 773 ? -35.824 17.517 48.395 1.00 77.44 773 SER A O 1
ATOM 6179 N N . GLY A 1 774 ? -34.162 16.298 47.497 1.00 75.69 774 GLY A N 1
ATOM 6180 C CA . GLY A 1 774 ? -34.456 15.039 48.190 1.00 75.69 774 GLY A CA 1
ATOM 6181 C C . GLY A 1 774 ? -35.341 14.063 47.404 1.00 75.69 774 GLY A C 1
ATOM 6182 O O . GLY A 1 774 ? -35.571 12.949 47.876 1.00 75.69 774 GLY A O 1
ATOM 6183 N N . ASP A 1 775 ? -35.820 14.453 46.223 1.00 79.69 775 ASP A N 1
ATOM 6184 C CA . ASP A 1 775 ? -36.613 13.646 45.285 1.00 79.69 775 ASP A CA 1
ATOM 6185 C C . ASP A 1 775 ? -35.973 13.538 43.888 1.00 79.69 775 ASP A C 1
ATOM 6187 O O . ASP A 1 775 ? -36.636 13.091 42.944 1.00 79.69 775 ASP A O 1
ATOM 6191 N N . GLU A 1 776 ? -34.680 13.881 43.786 1.00 87.75 776 GLU A N 1
ATOM 6192 C CA . GLU A 1 776 ? -33.940 13.972 42.527 1.00 87.75 776 GLU A CA 1
ATOM 6193 C C . GLU A 1 776 ? -33.969 12.661 41.731 1.00 87.75 776 GLU A C 1
ATOM 6195 O O . GLU A 1 776 ? -33.769 11.561 42.262 1.00 87.75 776 GLU A O 1
ATOM 6200 N N . GLU A 1 777 ? -34.109 12.776 40.412 1.00 92.06 777 GLU A N 1
ATOM 6201 C CA . GLU A 1 777 ? -33.923 11.650 39.504 1.00 92.06 777 GLU A CA 1
ATOM 6202 C C . GLU A 1 777 ? -32.489 11.619 38.964 1.00 92.06 777 GLU A C 1
ATOM 6204 O O . GLU A 1 777 ? -32.108 12.348 38.045 1.00 92.06 777 GLU A O 1
ATOM 6209 N N . PHE A 1 778 ? -31.656 10.762 39.556 1.00 94.31 778 PHE A N 1
ATOM 6210 C CA . PHE A 1 778 ? -30.242 10.664 39.212 1.00 94.31 778 PHE A CA 1
ATOM 6211 C C . PHE A 1 778 ? -30.032 9.974 37.869 1.00 94.31 778 PHE A C 1
ATOM 6213 O O . PHE A 1 778 ? -30.678 8.975 37.544 1.00 94.31 778 PHE A O 1
ATOM 6220 N N . VAL A 1 779 ? -29.041 10.456 37.117 1.00 95.38 779 VAL A N 1
ATOM 6221 C CA . VAL A 1 779 ? -28.618 9.855 35.852 1.00 95.38 779 VAL A CA 1
ATOM 6222 C C . VAL A 1 779 ? -27.133 9.521 35.875 1.00 95.38 779 VAL A C 1
ATOM 6224 O O . VAL A 1 779 ? -26.287 10.306 36.305 1.00 95.38 779 VAL A O 1
ATOM 6227 N N . GLN A 1 780 ? -26.810 8.341 35.350 1.00 93.88 780 GLN A N 1
ATOM 6228 C CA . GLN A 1 780 ? -25.451 7.944 35.000 1.00 93.88 780 GLN A CA 1
ATOM 6229 C C . GLN A 1 780 ? -25.384 7.667 33.504 1.00 93.88 780 GLN A C 1
ATOM 6231 O O . GLN A 1 780 ? -26.197 6.919 32.958 1.00 93.88 780 GLN A O 1
ATOM 6236 N N . LEU A 1 781 ? -24.369 8.221 32.853 1.00 91.62 781 LEU A N 1
ATOM 6237 C CA . LEU A 1 781 ? -24.051 8.030 31.448 1.00 91.62 781 LEU A CA 1
ATOM 6238 C C . LEU A 1 781 ? -22.928 7.003 31.290 1.00 91.62 781 LEU A C 1
ATOM 6240 O O . LEU A 1 781 ? -22.075 6.838 32.164 1.00 91.62 781 LEU A O 1
ATOM 6244 N N . LYS A 1 782 ? -22.878 6.330 30.143 1.00 83.44 782 LYS A N 1
ATOM 6245 C CA . LYS A 1 782 ? -21.723 5.547 29.680 1.00 83.44 782 LYS A CA 1
ATOM 6246 C C . LYS A 1 782 ? -21.497 5.880 28.206 1.00 83.44 782 LYS A C 1
ATOM 6248 O O . LYS A 1 782 ? -22.394 5.675 27.395 1.00 83.44 782 LYS A O 1
ATOM 6253 N N . ASN A 1 783 ? -20.311 6.395 27.869 1.00 79.56 783 ASN A N 1
ATOM 6254 C CA . ASN A 1 783 ? -19.968 6.879 26.522 1.00 79.56 783 ASN A CA 1
ATOM 6255 C C . ASN A 1 783 ? -20.978 7.912 25.971 1.00 79.56 783 ASN A C 1
ATOM 6257 O O . ASN A 1 783 ? -21.408 7.785 24.830 1.00 79.56 783 ASN A O 1
ATOM 6261 N N . ASP A 1 784 ? -21.384 8.887 26.792 1.00 81.94 784 ASP A N 1
ATOM 6262 C CA . ASP A 1 784 ? -22.368 9.944 26.468 1.00 81.94 784 ASP A CA 1
ATOM 6263 C C . ASP A 1 784 ? -23.814 9.470 26.207 1.00 81.94 784 ASP A C 1
ATOM 6265 O O . ASP A 1 784 ? -24.651 10.231 25.715 1.00 81.94 784 ASP A O 1
ATOM 6269 N N . TYR A 1 785 ? -24.140 8.223 26.566 1.00 89.19 785 TYR A N 1
ATOM 6270 C CA . TYR A 1 785 ? -25.495 7.671 26.472 1.00 89.19 785 TYR A CA 1
ATOM 6271 C C . TYR A 1 785 ? -26.038 7.241 27.837 1.00 89.19 785 TYR A C 1
ATOM 6273 O O . TYR A 1 785 ? -25.280 6.796 28.701 1.00 89.19 785 TYR A O 1
ATOM 6281 N N . LEU A 1 786 ? -27.359 7.329 28.007 1.00 91.88 786 LEU A N 1
ATOM 6282 C CA . LEU A 1 786 ? -28.096 6.952 29.216 1.00 91.88 786 LEU A CA 1
ATOM 6283 C C . LEU A 1 786 ? -27.760 5.523 29.662 1.00 91.88 786 LEU A C 1
ATOM 6285 O O . LEU A 1 786 ? -27.988 4.573 28.918 1.00 91.88 786 LEU A O 1
ATOM 6289 N N . PHE A 1 787 ? -27.209 5.344 30.863 1.00 89.56 787 PHE A N 1
ATOM 6290 C CA . PHE A 1 787 ? -26.804 4.033 31.388 1.00 89.56 787 PHE A CA 1
ATOM 6291 C C . PHE A 1 787 ? -27.624 3.591 32.603 1.00 89.56 787 PHE A C 1
ATOM 6293 O O . PHE A 1 787 ? -28.025 2.428 32.656 1.00 89.56 787 PHE A O 1
ATOM 6300 N N . LYS A 1 788 ? -27.879 4.497 33.551 1.00 92.31 788 LYS A N 1
ATOM 6301 C CA . LYS A 1 788 ? -28.816 4.307 34.670 1.00 92.31 788 LYS A CA 1
ATOM 6302 C C . LYS A 1 788 ? -29.636 5.575 34.877 1.00 92.31 788 LYS A C 1
ATOM 6304 O O . LYS A 1 788 ? -29.127 6.667 34.627 1.00 92.31 788 LYS A O 1
ATOM 6309 N N . LEU A 1 789 ? -30.862 5.391 35.353 1.00 93.81 789 LEU A N 1
ATOM 6310 C CA . LEU A 1 789 ? -31.810 6.440 35.707 1.00 93.81 789 LEU A CA 1
ATOM 6311 C C . LEU A 1 789 ? -32.662 5.964 36.889 1.00 93.81 789 LEU A C 1
ATOM 6313 O O . LEU A 1 789 ? -33.025 4.785 36.931 1.00 93.81 789 LEU A O 1
ATOM 6317 N N . GLY A 1 790 ? -32.935 6.847 37.850 1.00 92.31 790 GLY A N 1
ATOM 6318 C CA . GLY A 1 790 ? -33.787 6.554 39.000 1.00 92.31 790 GLY A CA 1
ATOM 6319 C C . GLY A 1 790 ? -33.465 7.376 40.250 1.00 92.31 790 GLY A C 1
ATOM 6320 O O . GLY A 1 790 ? -32.440 8.044 40.333 1.00 92.31 790 GLY A O 1
ATOM 6321 N N . LYS A 1 791 ? -34.351 7.279 41.247 1.00 90.44 791 LYS A N 1
ATOM 6322 C CA . LYS A 1 791 ? -34.334 8.115 42.463 1.00 90.44 791 LYS A CA 1
ATOM 6323 C C . LYS A 1 791 ? -33.458 7.592 43.611 1.00 90.44 791 LYS A C 1
ATOM 6325 O O . LYS A 1 791 ? -33.128 8.323 44.536 1.00 90.44 791 LYS A O 1
ATOM 6330 N N . ASP A 1 792 ? -33.064 6.319 43.580 1.00 90.50 792 ASP A N 1
ATOM 6331 C CA . ASP A 1 792 ? -32.231 5.723 44.633 1.00 90.50 792 ASP A CA 1
ATOM 6332 C C . ASP A 1 792 ? -30.740 5.896 44.318 1.00 90.50 792 ASP A C 1
ATOM 6334 O O . ASP A 1 792 ? -30.159 5.151 43.523 1.00 90.50 792 ASP A O 1
ATOM 6338 N N . ILE A 1 793 ? -30.111 6.868 44.983 1.00 87.44 793 ILE A N 1
ATOM 6339 C CA . ILE A 1 793 ? -28.695 7.214 44.809 1.00 87.44 793 ILE A CA 1
ATOM 6340 C C . ILE A 1 793 ? -27.750 6.020 45.023 1.00 87.44 793 ILE A C 1
ATOM 6342 O O . ILE A 1 793 ? -26.680 5.959 44.415 1.00 87.44 793 ILE A O 1
ATOM 6346 N N . HIS A 1 794 ? -28.139 5.034 45.837 1.00 89.62 794 HIS A N 1
ATOM 6347 C CA . HIS A 1 794 ? -27.310 3.864 46.134 1.00 89.62 794 HIS A CA 1
ATOM 6348 C C . HIS A 1 794 ? -27.200 2.889 44.956 1.00 89.62 794 HIS A C 1
ATOM 6350 O O . HIS A 1 794 ? -26.341 2.006 44.960 1.00 89.62 794 HIS A O 1
ATOM 6356 N N . GLN A 1 795 ? -28.020 3.060 43.917 1.00 87.50 795 GLN A N 1
ATOM 6357 C CA . GLN A 1 795 ? -27.955 2.253 42.699 1.00 87.50 795 GLN A CA 1
ATOM 6358 C C . GLN A 1 795 ? -26.888 2.741 41.714 1.00 87.50 795 GLN A C 1
ATOM 6360 O O . GLN A 1 795 ? -26.619 2.058 40.720 1.00 87.50 795 GLN A O 1
ATOM 6365 N N . PHE A 1 796 ? -26.260 3.892 41.959 1.00 90.31 796 PHE A N 1
ATOM 6366 C CA . PHE A 1 796 ? -25.371 4.566 41.015 1.00 90.31 796 PHE A CA 1
ATOM 6367 C C . PHE A 1 796 ? -23.898 4.403 41.390 1.00 90.31 796 PHE A C 1
ATOM 6369 O O . PHE A 1 796 ? -23.518 4.485 42.553 1.00 90.31 796 PHE A O 1
ATOM 6376 N N . ASN A 1 797 ? -23.041 4.208 40.381 1.00 87.75 797 ASN A N 1
ATOM 6377 C CA . ASN A 1 797 ? -21.585 4.185 40.596 1.00 87.75 797 ASN A CA 1
ATOM 6378 C C . ASN A 1 797 ? -20.978 5.593 40.504 1.00 87.75 797 ASN A C 1
ATOM 6380 O O . ASN A 1 797 ? -19.892 5.843 41.020 1.00 87.75 797 ASN A O 1
ATOM 6384 N N . ARG A 1 798 ? -21.658 6.483 39.780 1.00 91.19 798 ARG A N 1
ATOM 6385 C CA . ARG A 1 798 ? -21.377 7.912 39.649 1.00 91.19 798 ARG A CA 1
ATOM 6386 C C . ARG A 1 798 ? -22.669 8.622 39.265 1.00 91.19 798 ARG A C 1
ATOM 6388 O O . ARG A 1 798 ? -23.563 7.978 38.721 1.00 91.19 798 ARG A O 1
ATOM 6395 N N . ILE A 1 799 ? -22.723 9.926 39.493 1.00 92.94 799 ILE A N 1
ATOM 6396 C CA . ILE A 1 799 ? -23.855 10.771 39.114 1.00 92.94 799 ILE A CA 1
ATOM 6397 C C . ILE A 1 799 ? -23.333 11.776 38.097 1.00 92.94 799 ILE A C 1
ATOM 6399 O O . ILE A 1 799 ? -22.425 12.544 38.408 1.00 92.94 799 ILE A O 1
ATOM 6403 N N . ASP A 1 800 ? -23.868 11.719 36.881 1.00 92.94 800 ASP A N 1
ATOM 6404 C CA . ASP A 1 800 ? -23.486 12.601 35.775 1.00 92.94 800 ASP A CA 1
ATOM 6405 C C . ASP A 1 800 ? -24.437 13.817 35.659 1.00 92.94 800 ASP A C 1
ATOM 6407 O O . ASP A 1 800 ? -24.088 14.809 35.024 1.00 92.94 800 ASP A O 1
ATOM 6411 N N . GLY A 1 801 ? -25.612 13.764 36.301 1.00 93.56 801 GLY A N 1
ATOM 6412 C CA . GLY A 1 801 ? -26.570 14.868 36.409 1.00 93.56 801 GLY A CA 1
ATOM 6413 C C . GLY A 1 801 ? -27.910 14.427 37.005 1.00 93.56 801 GLY A C 1
ATOM 6414 O O . GLY A 1 801 ? -28.103 13.246 37.308 1.00 93.56 801 GLY A O 1
ATOM 6415 N N . GLU A 1 802 ? -28.820 15.382 37.160 1.00 94.69 802 GLU A N 1
ATOM 6416 C CA . GLU A 1 802 ? -30.233 15.169 37.501 1.00 94.69 802 GLU A CA 1
ATOM 6417 C C . GLU A 1 802 ? -31.095 15.316 36.247 1.00 94.69 802 GLU A C 1
ATOM 6419 O O . GLU A 1 802 ? -30.871 16.230 35.448 1.00 94.69 802 GLU A O 1
ATOM 6424 N N . PHE A 1 803 ? -32.039 14.396 36.047 1.00 95.12 803 PHE A N 1
ATOM 6425 C CA . PHE A 1 803 ? -32.985 14.451 34.938 1.00 95.12 803 PHE A CA 1
ATOM 6426 C C . PHE A 1 803 ? -34.061 15.504 35.202 1.00 95.12 803 PHE A C 1
ATOM 6428 O O . PHE A 1 803 ? -34.700 15.501 36.244 1.00 95.12 803 PHE A O 1
ATOM 6435 N N . VAL A 1 804 ? -34.256 16.400 34.233 1.00 93.75 804 VAL A N 1
ATOM 6436 C CA . VAL A 1 804 ? -35.143 17.569 34.368 1.00 93.75 804 VAL A CA 1
ATOM 6437 C C . VAL A 1 804 ? -36.605 17.245 34.015 1.00 93.75 804 VAL A C 1
ATOM 6439 O O . VAL A 1 804 ? -37.459 18.102 34.179 1.00 93.75 804 VAL A O 1
ATOM 6442 N N . GLY A 1 805 ? -36.906 16.065 33.454 1.00 91.69 805 GLY A N 1
ATOM 6443 C CA . GLY A 1 805 ? -38.254 15.728 32.954 1.00 91.69 805 GLY A CA 1
ATOM 6444 C C . GLY A 1 805 ? -38.595 16.343 31.582 1.00 91.69 805 GLY A C 1
ATOM 6445 O O . GLY A 1 805 ? -39.759 16.443 31.184 1.00 91.69 805 GLY A O 1
ATOM 6446 N N . ILE A 1 806 ? -37.566 16.767 30.827 1.00 96.25 806 ILE A N 1
ATOM 6447 C CA . ILE A 1 806 ? -37.677 17.231 29.433 1.00 96.25 806 ILE A CA 1
ATOM 6448 C C . ILE A 1 806 ? -36.830 16.334 28.528 1.00 96.25 806 ILE A C 1
ATOM 6450 O O . ILE A 1 806 ? -35.627 16.153 28.745 1.00 96.25 806 ILE A O 1
ATOM 6454 N N . ILE A 1 807 ? -37.441 15.801 27.470 1.00 96.25 807 ILE A N 1
ATOM 6455 C CA . ILE A 1 807 ? -36.771 14.906 26.522 1.00 96.25 807 ILE A CA 1
ATOM 6456 C C . ILE A 1 807 ? -37.179 15.203 25.076 1.00 96.25 807 ILE A C 1
ATOM 6458 O O . ILE A 1 807 ? -38.350 15.399 24.755 1.00 96.25 807 ILE A O 1
ATOM 6462 N N . LYS A 1 808 ? -36.191 15.209 24.179 1.00 94.69 808 LYS A N 1
ATOM 6463 C CA . LYS A 1 808 ? -36.381 15.196 22.725 1.00 94.69 808 LYS A CA 1
ATOM 6464 C C . LYS A 1 808 ? -36.461 13.743 22.269 1.00 94.69 808 LYS A C 1
ATOM 6466 O O . LYS A 1 808 ? -35.519 12.984 22.492 1.00 94.69 808 LYS A O 1
ATOM 6471 N N . VAL A 1 809 ? -37.586 13.358 21.675 1.00 94.50 809 VAL A N 1
ATOM 6472 C CA . VAL A 1 809 ? -37.932 11.963 21.376 1.00 94.50 809 VAL A CA 1
ATOM 6473 C C . VAL A 1 809 ? -38.198 11.814 19.888 1.00 94.50 809 VAL A C 1
ATOM 6475 O O . VAL A 1 809 ? -39.064 12.491 19.327 1.00 94.50 809 VAL A O 1
ATOM 6478 N N . SER A 1 810 ? -37.491 10.894 19.235 1.00 93.38 810 SER A N 1
ATOM 6479 C CA . SER A 1 810 ? -37.832 10.515 17.870 1.00 93.38 810 SER A CA 1
ATOM 6480 C C . SER A 1 810 ? -39.101 9.672 17.830 1.00 93.38 810 SER A C 1
ATOM 6482 O O . SER A 1 810 ? -39.360 8.859 18.724 1.00 93.38 810 SER A O 1
ATOM 6484 N N . TYR A 1 811 ? -39.855 9.761 16.731 1.00 92.62 811 TYR A N 1
ATOM 6485 C CA . TYR A 1 811 ? -41.007 8.872 16.524 1.00 92.62 811 TYR A CA 1
ATOM 6486 C C . TYR A 1 811 ? -40.611 7.387 16.638 1.00 92.62 811 TYR A C 1
ATOM 6488 O O . TYR A 1 811 ? -41.382 6.542 17.096 1.00 92.62 811 TYR A O 1
ATOM 6496 N N . LYS A 1 812 ? -39.364 7.058 16.268 1.00 90.50 812 LYS A N 1
ATOM 6497 C CA . LYS A 1 812 ? -38.847 5.694 16.353 1.00 90.50 812 LYS A CA 1
ATOM 6498 C C . LYS A 1 812 ? -38.575 5.241 17.788 1.00 90.50 812 LYS A C 1
ATOM 6500 O O . LYS A 1 812 ? -38.850 4.082 18.095 1.00 90.50 812 LYS A O 1
ATOM 6505 N N . LEU A 1 813 ? -38.052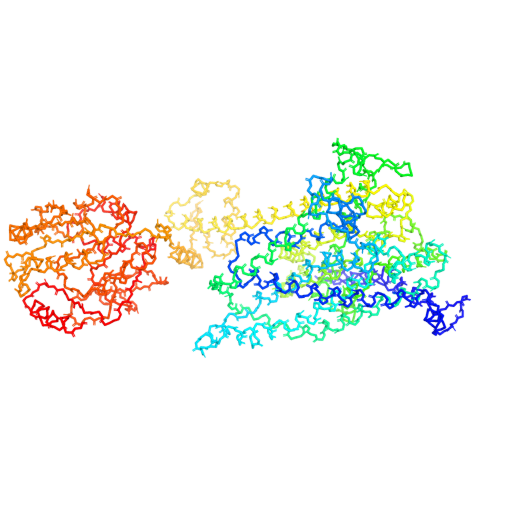 6.117 18.646 1.00 93.44 813 LEU A N 1
ATOM 6506 C CA . LEU A 1 813 ? -37.896 5.825 20.071 1.00 93.44 813 LEU A CA 1
ATOM 6507 C C . LEU A 1 813 ? -39.266 5.611 20.724 1.00 93.44 813 LEU A C 1
ATOM 6509 O O . LEU A 1 813 ? -39.438 4.623 21.431 1.00 93.44 813 LEU A O 1
ATOM 6513 N N . LEU A 1 814 ? -40.263 6.439 20.399 1.00 95.44 814 LEU A N 1
ATOM 6514 C CA . LEU A 1 814 ? -41.637 6.236 20.868 1.00 95.44 814 LEU A CA 1
ATOM 6515 C C . LEU A 1 814 ? -42.199 4.864 20.449 1.00 95.44 814 LEU A C 1
ATOM 6517 O O . LEU A 1 814 ? -42.730 4.151 21.294 1.00 95.44 814 LEU A O 1
ATOM 6521 N N . ASP A 1 815 ? -42.040 4.451 19.185 1.00 93.69 815 ASP A N 1
ATOM 6522 C CA . ASP A 1 815 ? -42.447 3.112 18.704 1.00 93.69 815 ASP A CA 1
ATOM 6523 C C . ASP A 1 815 ? -41.780 1.976 19.501 1.00 93.69 815 ASP A C 1
ATOM 6525 O O . ASP A 1 815 ? -42.423 0.978 19.826 1.00 93.69 815 ASP A O 1
ATOM 6529 N N . LEU A 1 816 ? -40.496 2.121 19.845 1.00 92.94 816 LEU A N 1
ATOM 6530 C CA . LEU A 1 816 ? -39.782 1.145 20.675 1.00 92.94 816 LEU A CA 1
ATOM 6531 C C . LEU A 1 816 ? -40.312 1.123 22.113 1.00 92.94 816 LEU A C 1
ATOM 6533 O O . LEU A 1 816 ? -40.565 0.043 22.642 1.00 92.94 816 LEU A O 1
ATOM 6537 N N . MET A 1 817 ? -40.547 2.290 22.715 1.00 95.50 817 MET A N 1
ATOM 6538 C CA . MET A 1 817 ? -41.128 2.399 24.056 1.00 95.50 817 MET A CA 1
ATOM 6539 C C . MET A 1 817 ? -42.541 1.801 24.110 1.00 95.50 817 MET A C 1
ATOM 6541 O O . MET A 1 817 ? -42.864 1.077 25.046 1.00 95.50 817 MET A O 1
ATOM 6545 N N . MET A 1 818 ? -43.375 2.034 23.090 1.00 96.38 818 MET A N 1
ATOM 6546 C CA . MET A 1 818 ? -44.717 1.441 22.998 1.00 96.38 818 MET A CA 1
ATOM 6547 C C . MET A 1 818 ? -44.672 -0.083 22.849 1.00 96.38 818 MET A C 1
ATOM 6549 O O . MET A 1 818 ? -45.538 -0.779 23.375 1.00 96.38 818 MET A O 1
ATOM 6553 N N . LYS A 1 819 ? -43.672 -0.618 22.140 1.00 92.38 819 LYS A N 1
ATOM 6554 C CA . LYS A 1 819 ? -43.472 -2.070 22.018 1.00 92.38 819 LYS A CA 1
ATOM 6555 C C . LYS A 1 819 ? -43.086 -2.706 23.342 1.00 92.38 819 LYS A C 1
ATOM 6557 O O . LYS A 1 819 ? -43.676 -3.726 23.678 1.00 92.38 819 LYS A O 1
ATOM 6562 N N . GLU A 1 820 ? -42.166 -2.088 24.077 1.00 91.12 820 GLU A N 1
ATOM 6563 C CA . GLU A 1 820 ? -41.779 -2.543 25.417 1.00 91.12 820 GLU A CA 1
ATOM 6564 C C . GLU A 1 820 ? -42.973 -2.473 26.382 1.00 91.12 820 GLU A C 1
ATOM 6566 O O . GLU A 1 820 ? -43.250 -3.403 27.133 1.00 91.12 820 GLU A O 1
ATOM 6571 N N . TYR A 1 821 ? -43.763 -1.401 26.291 1.00 94.00 821 TYR A N 1
ATOM 6572 C CA . TYR A 1 821 ? -44.938 -1.196 27.134 1.00 94.00 821 TYR A CA 1
ATOM 6573 C C . TYR A 1 821 ? -46.109 -2.139 26.826 1.00 94.00 821 TYR A C 1
ATOM 6575 O O . TYR A 1 821 ? -46.961 -2.356 27.683 1.00 94.00 821 TYR A O 1
ATOM 6583 N N . LYS A 1 822 ? -46.181 -2.723 25.623 1.00 90.50 822 LYS A N 1
ATOM 6584 C CA . LYS A 1 822 ? -47.331 -3.528 25.174 1.00 90.50 822 LYS A CA 1
ATOM 6585 C C . LYS A 1 822 ? -47.643 -4.715 26.094 1.00 90.50 822 LYS A C 1
ATOM 6587 O O . LYS A 1 822 ? -48.802 -5.110 26.197 1.00 90.50 822 LYS A O 1
ATOM 6592 N N . GLU A 1 823 ? -46.621 -5.291 26.720 1.00 82.00 823 GLU A N 1
ATOM 6593 C CA . GLU A 1 823 ? -46.746 -6.443 27.624 1.00 82.00 823 GLU A CA 1
ATOM 6594 C C . GLU A 1 823 ? -46.778 -6.036 29.108 1.00 82.00 823 GLU A C 1
ATOM 6596 O O . GLU A 1 823 ? -46.869 -6.893 29.989 1.00 82.00 823 GLU A O 1
ATOM 6601 N N . ASN A 1 824 ? -46.727 -4.735 29.408 1.00 87.81 824 ASN A N 1
ATOM 6602 C CA . ASN A 1 824 ? -46.708 -4.243 30.775 1.00 87.81 824 ASN A CA 1
ATOM 6603 C C . ASN A 1 824 ? -48.068 -4.423 31.468 1.00 87.81 824 ASN A C 1
ATOM 6605 O O . ASN A 1 824 ? -49.116 -4.034 30.958 1.00 87.81 824 ASN A O 1
ATOM 6609 N N . ILE A 1 825 ? -48.021 -4.939 32.695 1.00 89.38 825 ILE A N 1
ATOM 6610 C CA . ILE A 1 825 ? -49.178 -5.084 33.589 1.00 89.38 825 ILE A CA 1
ATOM 6611 C C . ILE A 1 825 ? -49.131 -4.119 34.786 1.00 89.38 825 ILE A C 1
ATOM 6613 O O . ILE A 1 825 ? -50.105 -4.012 35.529 1.00 89.38 825 ILE A O 1
ATOM 6617 N N . ASN A 1 826 ? -48.015 -3.406 34.995 1.00 91.19 826 ASN A N 1
ATOM 6618 C CA . ASN A 1 826 ? -47.867 -2.439 36.082 1.00 91.19 826 ASN A CA 1
ATOM 6619 C C . ASN A 1 826 ? -48.462 -1.078 35.688 1.00 91.19 826 ASN A C 1
ATOM 6621 O O . ASN A 1 826 ? -47.835 -0.299 34.971 1.00 91.19 826 ASN A O 1
ATOM 6625 N N . LEU A 1 827 ? -49.651 -0.762 36.203 1.00 88.25 827 LEU A N 1
ATOM 6626 C CA . LEU A 1 827 ? -50.337 0.506 35.917 1.00 88.25 827 LEU A CA 1
ATOM 6627 C C . LEU A 1 827 ? -49.588 1.743 36.448 1.00 88.25 827 LEU A C 1
ATOM 6629 O O . LEU A 1 827 ? -49.788 2.843 35.940 1.00 88.25 827 LEU A O 1
ATOM 6633 N N . ARG A 1 828 ? -48.698 1.582 37.436 1.00 90.25 828 ARG A N 1
ATOM 6634 C CA . ARG A 1 828 ? -47.941 2.669 38.084 1.00 90.25 828 ARG A CA 1
ATOM 6635 C C . ARG A 1 828 ? -46.562 2.912 37.456 1.00 90.25 828 ARG A C 1
ATOM 6637 O O . ARG A 1 828 ? -45.694 3.492 38.097 1.00 90.25 828 ARG A O 1
ATOM 6644 N N . LEU A 1 829 ? -46.338 2.435 36.233 1.00 92.69 829 LEU A N 1
ATOM 6645 C CA . LEU A 1 829 ? -45.060 2.583 35.545 1.00 92.69 829 LEU A CA 1
ATOM 6646 C C . LEU A 1 829 ? -44.901 3.993 34.959 1.00 92.69 829 LEU A C 1
ATOM 6648 O O . LEU A 1 829 ? -45.766 4.457 34.213 1.00 92.69 829 LEU A O 1
ATOM 6652 N N . ASN A 1 830 ? -43.784 4.646 35.265 1.00 93.81 830 ASN A N 1
ATOM 6653 C CA . ASN A 1 830 ? -43.415 5.918 34.653 1.00 93.81 830 ASN A CA 1
ATOM 6654 C C . ASN A 1 830 ? -42.618 5.707 33.348 1.00 93.81 830 ASN A C 1
ATOM 6656 O O . ASN A 1 830 ? -42.032 4.638 33.132 1.00 93.81 830 ASN A O 1
ATOM 6660 N N . TYR A 1 831 ? -42.633 6.690 32.442 1.00 94.94 831 TYR A N 1
ATOM 6661 C CA . TYR A 1 831 ? -42.047 6.529 31.103 1.00 94.94 831 TYR A CA 1
ATOM 6662 C C . TYR A 1 831 ? -40.516 6.456 31.117 1.00 94.94 831 TYR A C 1
ATOM 6664 O O . TYR A 1 831 ? -39.931 5.882 30.195 1.00 94.94 831 TYR A O 1
ATOM 6672 N N . GLU A 1 832 ? -39.862 6.992 32.144 1.00 94.62 832 GLU A N 1
ATOM 6673 C CA . GLU A 1 832 ? -38.404 7.068 32.275 1.00 94.62 832 GLU A CA 1
ATOM 6674 C C . GLU A 1 832 ? -37.808 5.671 32.499 1.00 94.62 832 GLU A C 1
ATOM 6676 O O . GLU A 1 832 ? -36.724 5.366 32.001 1.00 94.62 832 GLU A O 1
ATOM 6681 N N . TYR A 1 833 ? -38.551 4.764 33.143 1.00 93.69 833 TYR A N 1
ATOM 6682 C CA . TYR A 1 833 ? -38.148 3.361 33.282 1.00 93.69 833 TYR A CA 1
ATOM 6683 C C . TYR A 1 833 ? -38.244 2.586 31.964 1.00 93.69 833 TYR A C 1
ATOM 6685 O O . TYR A 1 833 ? -37.323 1.843 31.628 1.00 93.69 833 TYR A O 1
ATOM 6693 N N . ILE A 1 834 ? -39.296 2.807 31.167 1.00 94.31 834 ILE A N 1
ATOM 6694 C CA . ILE A 1 834 ? -39.381 2.224 29.816 1.00 94.31 834 ILE A CA 1
ATOM 6695 C C . ILE A 1 834 ? -38.296 2.814 28.908 1.00 94.31 834 ILE A C 1
ATOM 6697 O O . ILE A 1 834 ? -37.663 2.093 28.135 1.00 94.31 834 ILE A O 1
ATOM 6701 N N . LEU A 1 835 ? -38.032 4.117 29.017 1.00 94.75 835 LEU A N 1
ATOM 6702 C CA . LEU A 1 835 ? -36.924 4.771 28.328 1.00 94.75 835 LEU A CA 1
ATOM 6703 C C . LEU A 1 835 ? -35.583 4.133 28.718 1.00 94.75 835 LEU A C 1
ATOM 6705 O O . LEU A 1 835 ? -34.753 3.861 27.843 1.00 94.75 835 LEU A O 1
ATOM 6709 N N . LEU A 1 836 ? -35.380 3.848 30.008 1.00 93.31 836 LEU A N 1
ATOM 6710 C CA . LEU A 1 836 ? -34.194 3.161 30.502 1.00 93.31 836 LEU A CA 1
ATOM 6711 C C . LEU A 1 836 ? -34.086 1.750 29.907 1.00 93.31 836 LEU A C 1
ATOM 6713 O O . LEU A 1 836 ? -33.012 1.393 29.420 1.00 93.31 836 LEU A O 1
ATOM 6717 N N . ASP A 1 837 ? -35.170 0.975 29.875 1.00 90.50 837 ASP A N 1
ATOM 6718 C CA . ASP A 1 837 ? -35.181 -0.379 29.308 1.00 90.50 837 ASP A CA 1
ATOM 6719 C C . ASP A 1 837 ? -34.854 -0.382 27.809 1.00 90.50 837 ASP A C 1
ATOM 6721 O O . ASP A 1 837 ? -33.977 -1.132 27.368 1.00 90.50 837 ASP A O 1
ATOM 6725 N N . VAL A 1 838 ? -35.435 0.540 27.036 1.00 90.56 838 VAL A N 1
ATOM 6726 C CA . VAL A 1 838 ? -35.089 0.721 25.617 1.00 90.56 838 VAL A CA 1
ATOM 6727 C C . VAL A 1 838 ? -33.624 1.155 25.459 1.00 90.56 838 VAL A C 1
ATOM 6729 O O . VAL A 1 838 ? -32.907 0.633 24.597 1.00 90.56 838 VAL A O 1
ATOM 6732 N N . SER A 1 839 ? -33.123 2.046 26.320 1.00 89.62 839 SER A N 1
ATOM 6733 C CA . SER A 1 839 ? -31.741 2.544 26.238 1.00 89.62 839 SER A CA 1
ATOM 6734 C C . SER A 1 839 ? -30.667 1.493 26.563 1.00 89.62 839 SER A C 1
ATOM 6736 O O . SER A 1 839 ? -29.485 1.698 26.279 1.00 89.62 839 SER A O 1
ATOM 6738 N N . ARG A 1 840 ? -31.042 0.318 27.094 1.00 84.94 840 ARG A N 1
ATOM 6739 C CA . ARG A 1 840 ? -30.110 -0.816 27.263 1.00 84.94 840 ARG A CA 1
ATOM 6740 C C . ARG A 1 840 ? -29.594 -1.342 25.928 1.00 84.94 840 ARG A C 1
ATOM 6742 O O . ARG A 1 840 ? -28.428 -1.724 25.843 1.00 84.94 840 ARG A O 1
ATOM 6749 N N . ASN A 1 841 ? -30.447 -1.329 24.906 1.00 81.00 841 ASN A N 1
ATOM 6750 C CA . ASN A 1 841 ? -30.144 -1.834 23.564 1.00 81.00 841 ASN A CA 1
ATOM 6751 C C . ASN A 1 841 ? -29.836 -0.706 22.573 1.00 81.00 841 ASN A C 1
ATOM 6753 O O . ASN A 1 841 ? -29.135 -0.910 21.577 1.00 81.00 841 ASN A O 1
ATOM 6757 N N . PHE A 1 842 ? -30.343 0.491 22.859 1.00 85.81 842 PHE A N 1
ATOM 6758 C CA . PHE A 1 842 ? -30.306 1.620 21.950 1.00 85.81 842 PHE A CA 1
ATOM 6759 C C . PHE A 1 842 ? -29.665 2.861 22.573 1.00 85.81 842 PHE A C 1
ATOM 6761 O O . PHE A 1 842 ? -29.713 3.096 23.775 1.00 85.81 842 PHE A O 1
ATOM 6768 N N . ARG A 1 843 ? -29.035 3.681 21.739 1.00 86.50 843 ARG A N 1
ATOM 6769 C CA . ARG A 1 843 ? -28.379 4.918 22.165 1.00 86.50 843 ARG A CA 1
ATOM 6770 C C . ARG A 1 843 ? -29.407 6.029 22.394 1.00 86.50 843 ARG A C 1
ATOM 6772 O O . ARG A 1 843 ? -29.997 6.503 21.430 1.00 86.50 843 ARG A O 1
ATOM 6779 N N . VAL A 1 844 ? -29.557 6.458 23.648 1.00 91.81 844 VAL A N 1
ATOM 6780 C CA . VAL A 1 844 ? -30.271 7.683 24.053 1.00 91.81 844 VAL A CA 1
ATOM 6781 C C . VAL A 1 844 ? -29.236 8.635 24.639 1.00 91.81 844 VAL A C 1
ATOM 6783 O O . VAL A 1 844 ? -28.557 8.277 25.602 1.00 91.81 844 VAL A O 1
ATOM 6786 N N . SER A 1 845 ? -29.037 9.791 24.013 1.00 91.62 845 SER A N 1
ATOM 6787 C CA . SER A 1 845 ? -28.026 10.768 24.435 1.00 91.62 845 SER A CA 1
ATOM 6788 C C . SER A 1 845 ? -28.525 11.621 25.597 1.00 91.62 845 SER A C 1
ATOM 6790 O O . SER A 1 845 ? -29.721 11.672 25.873 1.00 91.62 845 SER A O 1
ATOM 6792 N N . ALA A 1 846 ? -27.615 12.337 26.248 1.00 93.56 846 ALA A N 1
ATOM 6793 C CA . ALA A 1 846 ? -27.954 13.331 27.257 1.00 93.56 846 ALA A CA 1
ATOM 6794 C C . ALA A 1 846 ? -27.292 14.675 26.941 1.00 93.56 846 ALA A C 1
ATOM 6796 O O . ALA A 1 846 ? -26.146 14.713 26.491 1.00 93.56 846 ALA A O 1
ATOM 6797 N N . LEU A 1 847 ? -28.019 15.760 27.183 1.00 94.62 847 LEU A N 1
ATOM 6798 C CA . LEU A 1 847 ? -27.523 17.130 27.136 1.00 94.62 847 LEU A CA 1
ATOM 6799 C C . LEU A 1 847 ? -27.480 17.652 28.569 1.00 94.62 847 LEU A C 1
ATOM 6801 O O . LEU A 1 847 ? -28.523 17.727 29.207 1.00 94.62 847 LEU A O 1
ATOM 6805 N N . ASN A 1 848 ? -26.299 18.008 29.067 1.00 94.06 848 ASN A N 1
ATOM 6806 C CA . ASN A 1 848 ? -26.158 18.613 30.389 1.00 94.06 848 ASN A CA 1
ATOM 6807 C C . ASN A 1 848 ? -26.038 20.138 30.258 1.00 94.06 848 ASN A C 1
ATOM 6809 O O . ASN A 1 848 ? -25.090 20.621 29.637 1.00 94.06 848 ASN A O 1
ATOM 6813 N N . ILE A 1 849 ? -26.995 20.876 30.828 1.00 94.00 849 ILE A N 1
ATOM 6814 C CA . ILE A 1 849 ? -26.969 22.340 30.910 1.00 94.00 849 ILE A CA 1
ATOM 6815 C C . ILE A 1 849 ? -26.675 22.737 32.353 1.00 94.00 849 ILE A C 1
ATOM 6817 O O . ILE A 1 849 ? -27.524 22.607 33.237 1.00 94.00 849 ILE A O 1
ATOM 6821 N N . GLU A 1 850 ? -25.482 23.272 32.596 1.00 88.88 850 GLU A N 1
ATOM 6822 C CA . GLU A 1 850 ? -25.096 23.729 33.928 1.00 88.88 850 GLU A CA 1
ATOM 6823 C C . GLU A 1 850 ? -25.904 24.965 34.366 1.00 88.88 850 GLU A C 1
ATOM 6825 O O . GLU A 1 850 ? -26.162 25.896 33.588 1.00 88.88 850 GLU A O 1
ATOM 6830 N N . ASN A 1 851 ? -26.251 24.995 35.658 1.00 88.19 851 ASN A N 1
ATOM 6831 C CA . ASN A 1 851 ? -26.966 26.097 36.313 1.00 88.19 851 ASN A CA 1
ATOM 6832 C C . ASN A 1 851 ? -28.299 26.453 35.633 1.00 88.19 851 ASN A C 1
ATOM 6834 O O . ASN A 1 851 ? -28.619 27.632 35.476 1.00 88.19 851 ASN A O 1
ATOM 6838 N N . LEU A 1 852 ? -29.047 25.448 35.172 1.00 91.25 852 LEU A N 1
ATOM 6839 C CA . LEU A 1 852 ? -30.371 25.652 34.594 1.00 91.25 852 LEU A CA 1
ATOM 6840 C C . LEU A 1 852 ? -31.327 26.184 35.671 1.00 91.25 852 LEU A C 1
ATOM 6842 O O . LEU A 1 852 ? -31.375 25.652 36.777 1.00 91.25 852 LEU A O 1
ATOM 6846 N N . ILE A 1 853 ? -32.095 27.230 35.363 1.00 90.50 853 ILE A N 1
ATOM 6847 C CA . ILE A 1 853 ? -33.170 27.687 36.257 1.00 90.50 853 ILE A CA 1
ATOM 6848 C C . ILE A 1 853 ? -34.404 26.824 35.993 1.00 90.50 853 ILE A C 1
ATOM 6850 O O . ILE A 1 853 ? -35.064 26.980 34.963 1.00 90.50 853 ILE A O 1
ATOM 6854 N N . TRP A 1 854 ? -34.715 25.919 36.919 1.00 92.62 854 TRP A N 1
ATOM 6855 C CA . TRP A 1 854 ? -35.853 25.007 36.820 1.00 92.62 854 TRP A CA 1
ATOM 6856 C C . TRP A 1 854 ? -36.359 24.577 38.209 1.00 92.62 854 TRP A C 1
ATOM 6858 O O . TRP A 1 854 ? -35.729 24.886 39.221 1.00 92.62 854 TRP A O 1
ATOM 6868 N N . GLY A 1 855 ? -37.507 23.902 38.256 1.00 90.50 855 GLY A N 1
ATOM 6869 C CA . GLY A 1 855 ? -38.021 23.227 39.448 1.00 90.50 855 GLY A CA 1
ATOM 6870 C C . GLY A 1 855 ? -39.316 22.457 39.178 1.00 90.50 855 GLY A C 1
ATOM 6871 O O . GLY A 1 855 ? -40.109 22.862 38.327 1.00 90.50 855 GLY A O 1
ATOM 6872 N N . GLU A 1 856 ? -39.522 21.371 39.917 1.00 91.62 856 GLU A N 1
ATOM 6873 C CA . GLU A 1 856 ? -40.726 20.529 39.905 1.00 91.62 856 GLU A CA 1
ATOM 6874 C C . GLU A 1 856 ? -41.703 20.959 41.015 1.00 91.62 856 GLU A C 1
ATOM 6876 O O . GLU A 1 856 ? -41.268 21.506 42.030 1.00 91.62 856 GLU A O 1
ATOM 6881 N N . ILE A 1 857 ? -43.015 20.766 40.828 1.00 91.75 857 ILE A N 1
ATOM 6882 C CA . ILE A 1 857 ? -44.054 21.125 41.811 1.00 91.75 857 ILE A CA 1
ATOM 6883 C C . ILE A 1 857 ? -44.873 19.894 42.222 1.00 91.75 857 ILE A C 1
ATOM 6885 O O . ILE A 1 857 ? -45.970 19.668 41.713 1.00 91.75 857 ILE A O 1
ATOM 6889 N N . ASP A 1 858 ? -44.412 19.175 43.243 1.00 88.31 858 ASP A N 1
ATOM 6890 C CA . ASP A 1 858 ? -45.180 18.112 43.903 1.00 88.31 858 ASP A CA 1
ATOM 6891 C C . ASP A 1 858 ? -45.966 18.608 45.121 1.00 88.31 858 ASP A C 1
ATOM 6893 O O . ASP A 1 858 ? -47.018 18.059 45.464 1.00 88.31 858 ASP A O 1
ATOM 6897 N N . ASN A 1 859 ? -45.465 19.646 45.797 1.00 91.38 859 ASN A N 1
ATOM 6898 C CA . ASN A 1 859 ? -46.025 20.151 47.052 1.00 91.38 859 ASN A CA 1
ATOM 6899 C C . ASN A 1 859 ? -45.989 21.687 47.163 1.00 91.38 859 ASN A C 1
ATOM 6901 O O . ASN A 1 859 ? -45.403 22.404 46.344 1.00 91.38 859 ASN A O 1
ATOM 6905 N N . LYS A 1 860 ? -46.619 22.226 48.214 1.00 90.81 860 LYS A N 1
ATOM 6906 C CA . LYS A 1 860 ? -46.692 23.681 48.458 1.00 90.81 860 LYS A CA 1
ATOM 6907 C C . LYS A 1 860 ? -45.340 24.365 48.675 1.00 90.81 860 LYS A C 1
ATOM 6909 O O . LYS A 1 860 ? -45.241 25.566 48.415 1.00 90.81 860 LYS A O 1
ATOM 6914 N N . GLU A 1 861 ? -44.326 23.675 49.191 1.00 89.38 861 GLU A N 1
ATOM 6915 C CA . GLU A 1 861 ? -42.997 24.266 49.408 1.00 89.38 861 GLU A CA 1
ATOM 6916 C C . GLU A 1 861 ? -42.259 24.452 48.083 1.00 89.38 861 GLU A C 1
ATOM 6918 O O . GLU A 1 861 ? -41.769 25.549 47.799 1.00 89.38 861 GLU A O 1
ATOM 6923 N N . GLN A 1 862 ? -42.282 23.428 47.234 1.00 90.44 862 GLN A N 1
ATOM 6924 C CA . GLN A 1 862 ? -41.762 23.475 45.869 1.00 90.44 862 GLN A CA 1
ATOM 6925 C C . GLN A 1 862 ? -42.485 24.523 45.013 1.00 90.44 862 GLN A C 1
ATOM 6927 O O . GLN A 1 862 ? -41.842 25.312 44.323 1.00 90.44 862 GLN A O 1
ATOM 6932 N N . TYR A 1 863 ? -43.808 24.653 45.146 1.00 92.25 863 TYR A N 1
ATOM 6933 C CA . TYR A 1 863 ? -44.558 25.730 44.492 1.00 92.25 863 TYR A CA 1
ATOM 6934 C C . TYR A 1 863 ? -44.070 27.134 44.901 1.00 92.25 863 TYR A C 1
ATOM 6936 O O . TYR A 1 863 ? -43.861 28.005 44.053 1.00 92.25 863 TYR A O 1
ATOM 6944 N N . LYS A 1 864 ? -43.810 27.369 46.197 1.00 91.12 864 LYS A N 1
ATOM 6945 C CA . LYS A 1 864 ? -43.225 28.641 46.673 1.00 91.12 864 LYS A CA 1
ATOM 6946 C C . LYS A 1 864 ? -41.815 28.865 46.125 1.00 91.12 864 LYS A C 1
ATOM 6948 O O . LYS A 1 864 ? -41.453 30.007 45.833 1.00 91.12 864 LYS A O 1
ATOM 6953 N N . TYR A 1 865 ? -41.017 27.804 46.003 1.00 89.94 865 TYR A N 1
ATOM 6954 C CA . TYR A 1 865 ? -39.698 27.869 45.379 1.00 89.94 865 TYR A CA 1
ATOM 6955 C C . TYR A 1 865 ? -39.804 28.282 43.907 1.00 89.94 865 TYR A C 1
ATOM 6957 O O . TYR A 1 865 ? -39.147 29.250 43.514 1.00 89.94 865 TYR A O 1
ATOM 6965 N N . VAL A 1 866 ? -40.697 27.649 43.138 1.00 90.88 866 VAL A N 1
ATOM 6966 C CA . VAL A 1 866 ? -40.968 27.991 41.733 1.00 90.88 866 VAL A CA 1
ATOM 6967 C C . VAL A 1 866 ? -41.394 29.453 41.583 1.00 90.88 866 VAL A C 1
ATOM 6969 O O . VAL A 1 866 ? -40.816 30.172 40.769 1.00 90.88 866 VAL A O 1
ATOM 6972 N N . MET A 1 867 ? -42.296 29.955 42.432 1.00 90.38 867 MET A N 1
ATOM 6973 C CA . MET A 1 867 ? -42.679 31.378 42.434 1.00 90.38 867 MET A CA 1
ATOM 6974 C C . MET A 1 867 ? -41.481 32.314 42.668 1.00 90.38 867 MET A C 1
ATOM 6976 O O . MET A 1 867 ? -41.356 33.364 42.036 1.00 90.38 867 MET A O 1
ATOM 6980 N N . LYS A 1 868 ? -40.549 31.931 43.549 1.00 88.75 868 LYS A N 1
ATOM 6981 C CA . LYS A 1 868 ? -39.340 32.718 43.835 1.00 88.75 868 LYS A CA 1
ATOM 6982 C C . LYS A 1 868 ? -38.371 32.746 42.651 1.00 88.75 868 LYS A C 1
ATOM 6984 O O . LYS A 1 868 ? -37.780 33.796 42.386 1.00 88.75 868 LYS A O 1
ATOM 6989 N N . ILE A 1 869 ? -38.166 31.620 41.964 1.00 88.81 869 ILE A N 1
ATOM 6990 C CA . ILE A 1 869 ? -37.263 31.554 40.801 1.00 88.81 869 ILE A CA 1
ATOM 6991 C C . ILE A 1 869 ? -37.895 32.145 39.540 1.00 88.81 869 ILE A C 1
ATOM 6993 O O . ILE A 1 869 ? -37.177 32.765 38.759 1.00 88.81 869 ILE A O 1
ATOM 6997 N N . TYR A 1 870 ? -39.218 32.070 39.379 1.00 85.81 870 TYR A N 1
ATOM 6998 C CA . TYR A 1 870 ? -39.933 32.733 38.288 1.00 85.81 870 TYR A CA 1
ATOM 6999 C C . TYR A 1 870 ? -39.681 34.243 38.298 1.00 85.81 870 TYR A C 1
ATOM 7001 O O . TYR A 1 870 ? -39.271 34.815 37.286 1.00 85.81 870 TYR A O 1
ATOM 7009 N N . ASN A 1 871 ? -39.772 34.869 39.472 1.00 78.56 871 ASN A N 1
ATOM 7010 C CA . ASN A 1 871 ? -39.531 36.306 39.623 1.00 78.56 871 ASN A CA 1
ATOM 7011 C C . ASN A 1 871 ? -38.074 36.692 39.345 1.00 78.56 871 ASN A C 1
ATOM 7013 O O . ASN A 1 871 ? -37.809 37.772 38.822 1.00 78.56 871 ASN A O 1
ATOM 7017 N N . LYS A 1 872 ? -37.125 35.792 39.630 1.00 72.44 872 LYS A N 1
ATOM 7018 C CA . LYS A 1 872 ? -35.720 35.969 39.238 1.00 72.44 872 LYS A CA 1
ATOM 7019 C C . LYS A 1 872 ? -35.501 35.793 37.737 1.00 72.44 872 LYS A C 1
ATOM 7021 O O . LYS A 1 872 ? -34.704 36.529 37.170 1.00 72.44 872 LYS A O 1
ATOM 7026 N N . SER A 1 873 ? -36.207 34.864 37.094 1.00 70.31 873 SER A N 1
ATOM 7027 C CA . SER A 1 873 ? -36.070 34.594 35.657 1.00 70.31 873 SER A CA 1
ATOM 7028 C C . SER A 1 873 ? -36.540 35.750 34.769 1.00 70.31 873 SER A C 1
ATOM 7030 O O . SER A 1 873 ? -36.102 35.845 33.636 1.00 70.31 873 SER A O 1
ATOM 7032 N N . LYS A 1 874 ? -37.381 36.661 35.283 1.00 67.44 874 LYS A N 1
ATOM 7033 C CA . LYS A 1 874 ? -37.770 37.901 34.584 1.00 67.44 874 LYS A CA 1
ATOM 7034 C C . LYS A 1 874 ? -36.678 38.984 34.585 1.00 67.44 874 LYS A C 1
ATOM 7036 O O . LYS A 1 874 ? -36.794 39.951 33.838 1.00 67.44 874 LYS A O 1
ATOM 7041 N N . LEU A 1 875 ? -35.672 38.868 35.459 1.00 55.28 875 LEU A N 1
ATOM 7042 C CA . LEU A 1 875 ? -34.562 39.824 35.600 1.00 55.28 875 LEU A CA 1
ATOM 7043 C C . LEU A 1 875 ? -33.321 39.429 34.774 1.00 55.28 875 LEU A C 1
ATOM 7045 O O . LEU A 1 875 ? -32.356 40.195 34.746 1.00 55.28 875 LEU A O 1
ATOM 7049 N N . LEU A 1 876 ? -33.347 38.247 34.149 1.00 51.62 876 LEU A N 1
ATOM 7050 C CA . LEU A 1 876 ? -32.312 37.650 33.298 1.00 51.62 876 LEU A CA 1
ATOM 7051 C C . LEU A 1 876 ? -32.835 37.547 31.863 1.00 51.62 876 LEU A C 1
ATOM 7053 O O . LEU A 1 876 ? -32.011 37.719 30.937 1.00 51.62 876 LEU A O 1
#

Sequence (876 aa):
MLDIDKSRESRRLLIYALTIFFLVVLVLPILTLFKEAFFVNGEFVGISNFKTYFSTPSLFVAFKNSIFVSTITSVIVVFLAFIFAYAIERCNIKFKKLVNFIALLPLFIPTMTHAIALIYLFGENGLISTGFFGKLPWLAFNFPLYGKWGVIIAECIYVFPAIYMMFSVAFRVCDYRLYEAAEVLDTSKPRMFFTITLPAVKYTIVSALFSAFTMVFSDFGIPKVLGGNYSLLATDIYKQVIGQSNITMGATVGILLILPSIISFIVDRAVGKSVTSVDSSAKDYIIKEDKLRDRIVSVVVYLISAFIIIIFLTVIMAAFVEQWPYNLNITTKWFNVSTVGTTPIKIFGHSVFVSLLSAVLGTIVAILAAYITQRGIGFERLRKFIDWISITPLAIPGLVIGLSYLLFFNKPMNPLKIIYGTFIIMIFANIIHFFSMPYMTIKGSMKKIDKEYENVSETMGVPWYKVFDNVVLPLSKTAIIESFQYYFLNSMMTISALVFLFTTKTKVASVEMVATYDEGIISSTAAIAVMILATNLVVKYGIELYKNKSENAKNDREMNVYRAIQIINDEENFSKSILKDKIGISIFKVNLLIRYCINNEWICKKQVGKETHYEVTEKGFELLRQNIEAIKEDRLLISKDSKEKVKTAVILAAGERPDFNVSPAGLEIEDTTLIKESIKKLRANGIEKIIIVLGFGKEIILESLKDEKDIIFVYNNNYNLTASMESLALASKHIEEDFILIEGELFFENRALKELLEIEKRDCILLTNRSESGDEEFVQLKNDYLFKLGKDIHQFNRIDGEFVGIIKVSYKLLDLMMKEYKENINLRLNYEYILLDVSRNFRVSALNIENLIWGEIDNKEQYKYVMKIYNKSKLL

Solvent-accessible surface area (backbone atoms only — not comparable to full-atom values): 45738 Å² total; per-residue (Å²): 110,76,62,55,56,52,42,52,50,54,55,51,53,50,53,52,51,53,49,52,48,47,40,63,74,47,49,50,17,48,53,41,30,54,47,41,33,34,34,58,100,86,43,80,54,60,64,50,59,58,52,54,43,65,69,33,67,73,56,35,47,8,48,55,43,28,53,50,45,14,53,55,28,15,54,54,28,48,54,54,17,44,53,46,22,47,33,68,71,52,34,73,54,82,64,52,70,59,53,54,50,50,51,47,49,51,78,44,47,34,59,36,52,48,30,53,19,43,42,54,32,34,26,90,75,4,39,39,27,35,4,58,79,60,75,42,57,93,61,40,45,85,52,76,38,66,17,72,59,33,29,33,54,31,47,29,55,54,47,27,34,63,45,22,51,54,39,40,55,49,58,64,65,44,48,29,63,63,56,56,54,37,53,78,68,69,50,52,69,71,55,44,40,67,70,47,57,48,62,72,37,48,62,55,51,54,43,40,36,36,50,36,25,35,55,51,48,53,44,38,44,30,49,62,66,21,11,71,91,45,54,34,49,42,48,45,34,51,43,28,38,73,71,63,64,35,53,45,61,21,28,40,48,38,53,62,57,29,50,54,24,46,52,32,49,52,50,41,61,66,47,49,73,76,67,65,78,70,56,91,80,50,43,73,67,80,67,61,86,44,76,66,63,29,49,56,46,41,51,56,45,49,52,55,41,50,52,51,49,52,40,54,52,46,30,50,49,42,24,30,35,69,38,88,76,85,38,76,54,84,42,67,61,38,56,59,56,56,64,92,89,42,41,48,58,58,26,38,50,44,24,54,51,44,8,50,50,22,11,54,54,35,37,51,52,26,51,54,51,27,45,44,54,76,70,54,82,77,65,63,69,60,33,52,46,51,52,51,61,46,46,50,31,72,30,46,43,38,48,40,53,13,48,10,42,45,63,37,31,66,34,89,89,36,87,63,28,80,41,52,66,41,64,60,51,53,26,50,47,45,27,49,52,54,34,23,61,37,24,50,46,36,32,57,47,56,67,73,48,78,72,59,64,60,59,54,30,53,76,72,70,45,47,60,68,59,48,41,59,73,48,50,46,66,75,31,38,69,36,48,53,52,23,27,50,51,34,28,50,52,44,49,33,49,34,48,36,42,68,62,52,55,38,98,86,50,40,31,41,41,44,45,34,55,52,34,41,76,71,66,42,51,43,37,27,28,24,52,42,46,52,46,31,52,52,37,49,51,54,52,50,55,50,50,52,50,50,55,52,54,51,50,54,48,54,52,50,54,52,52,50,54,54,48,54,49,50,43,62,75,34,95,81,60,47,73,63,57,54,20,66,77,71,70,47,54,68,69,54,44,54,53,49,53,52,50,34,39,76,73,48,26,29,46,79,47,75,59,89,94,44,73,47,66,45,63,30,74,63,25,50,51,53,49,48,52,51,50,51,53,54,59,69,62,44,40,71,80,63,79,74,51,90,74,80,61,33,36,35,37,34,50,30,23,50,75,36,97,80,51,90,37,10,52,19,52,40,72,56,88,97,42,32,44,44,56,54,51,49,52,48,40,46,76,68,57,38,68,39,39,37,38,27,33,28,39,41,41,68,61,41,51,64,76,42,67,88,62,75,64,67,46,81,39,78,40,93,53,36,92,67,37,30,59,30,56,46,50,59,64,47,50,82,80,58,90,53,39,26,36,42,34,49,25,38,57,48,69,45,68,64,63,58,51,57,59,67,68,45,54,60,49,37,29,39,37,27,24,64,76,82,82,79,85,76,56,35,38,27,23,64,55,95,67,19,56,67,47,76,48,65,61,69,88,79,52,96,57,76,76,30,22,55,71,58,39,33,35,38,30,47,65,56,50,54,51,39,52,58,65,49,69,79,61,82,68,53,70,41,47,47,66,60,46,49,51,59,51,26,62,56,26,56,31,33,62,46,75,42,79,82,65,60,64,44,60,41,74,43,71,67,39,43,53,48,46,57,56,51,52,64,52,58,76,78,109

Mean predicted aligned error: 15.68 Å